Protein AF-A0ABD2C573-F1 (afdb_monomer)

Solvent-accessible surface area (backbone atoms only — not comparable to full-atom values): 58870 Å² total; per-residue (Å²): 119,70,68,69,52,51,56,55,47,52,59,49,47,62,73,68,63,79,72,80,90,54,62,45,90,76,73,60,37,35,32,54,20,55,46,62,68,58,100,39,70,68,56,51,50,48,31,44,76,67,51,41,41,32,35,48,36,19,46,76,58,28,58,34,55,50,60,34,33,35,35,28,17,24,36,21,37,32,70,18,39,60,45,10,41,27,31,32,50,63,56,38,31,42,84,54,28,53,32,38,40,45,73,34,64,77,45,19,34,75,82,42,75,92,23,47,50,10,20,53,22,51,25,70,40,102,80,42,33,35,39,34,35,24,52,12,42,28,18,68,79,62,80,62,44,77,65,40,68,29,31,42,36,29,28,30,57,24,38,52,39,78,75,45,81,43,80,38,50,97,65,55,56,101,67,52,38,72,57,32,46,45,69,44,63,35,61,21,61,32,47,32,39,40,32,26,20,37,58,69,39,30,38,35,40,32,35,64,72,83,71,47,66,49,66,46,68,59,63,72,74,64,50,42,74,35,63,91,82,52,55,37,48,67,45,67,37,32,41,91,72,73,54,44,29,38,37,39,36,31,34,59,14,47,46,40,32,36,31,51,41,63,30,58,73,70,75,56,45,78,95,51,66,44,78,56,41,68,48,98,57,43,48,44,75,27,38,38,70,65,29,49,37,42,31,29,26,43,68,96,49,37,49,32,29,39,29,53,67,88,50,74,68,46,80,92,55,49,44,80,42,46,66,45,58,91,82,28,36,66,53,26,37,36,50,25,48,32,24,38,26,42,29,33,35,31,23,29,55,72,35,46,74,72,63,70,37,70,77,16,26,49,35,34,45,32,71,52,61,77,72,75,92,79,87,83,89,84,81,92,88,91,82,54,78,41,57,44,81,48,54,43,30,36,29,38,50,72,54,62,72,70,71,102,44,69,66,62,61,73,49,50,33,53,77,45,56,63,66,46,25,64,39,83,54,98,61,36,35,34,42,15,26,37,25,42,35,76,30,40,53,56,26,39,27,34,40,68,61,88,62,64,72,58,35,67,78,61,36,37,50,50,80,43,73,78,42,22,40,39,44,79,70,44,81,54,76,93,43,54,58,10,24,21,25,54,41,72,51,99,78,55,28,42,34,33,37,26,22,15,35,37,26,60,81,75,74,56,42,75,80,36,76,36,31,42,38,29,27,38,67,88,79,62,42,80,76,48,76,48,69,67,60,70,90,60,55,55,100,54,49,34,46,50,31,72,48,77,47,56,80,85,37,90,56,86,52,38,26,39,36,46,31,22,17,19,70,35,50,24,39,39,38,36,38,43,68,82,70,46,72,41,44,52,67,58,49,68,23,39,26,25,57,93,34,22,66,47,45,36,53,98,46,74,49,74,55,74,35,8,17,45,18,52,28,58,29,67,82,79,37,30,39,35,36,22,11,37,4,27,35,47,36,31,34,32,45,41,72,66,60,72,71,53,67,72,58,89,73,59,77,68,77,63,44,76,70,28,42,42,65,39,38,30,45,25,31,20,36,41,74,91,73,45,28,37,28,35,21,37,30,27,67,7,27,31,34,35,28,28,89,58,20,30,48,31,32,40,60,46,75,38,77,83,65,26,39,29,36,40,26,46,39,61,30,70,97,63,82,55,33,42,36,35,35,17,30,45,54,66,35,44,74,72,72,61,59,47,78,91,40,77,36,36,36,38,31,35,53,44,68,60,86,78,85,90,88,82,45,70,86,61,59,87,70,80,94,80,76,21,15,25,45,58,52,30,36,77,66,91,64,86,91,60,46,62,41,42,41,56,29,63,55,87,90,62,78,46,21,25,14,21,58,46,96,52,57,48,99,88,64,50,69,37,74,47,44,30,91,30,67,76,35,29,35,79,89,46,77,86,53,41,52,14,29,10,13,44,35,74,50,100,80,48,37,35,39,35,28,24,32,13,29,51,40,86,44,71,79,35,69,38,27,40,43,26,30,31,68,86,78,71,40,78,76,47,77,49,70,59,61,72,95,64,58,54,83,65,37,38,46,24,30,48,44,73,48,73,78,35,78,81,69,78,48,40,51,28,37,38,44,31,19,18,19,58,53,27,24,43,36,37,35,35,63,67,77,73,46,70,46,41,35,43,50,60,77,18,39,26,30,28,50,14,15,52,42,52,38,98,82,44,66,51,76,47,75,28,5,16,12,42,60,33,58,46,42,79,43,99,86,74,45,35,40,38,36,35,26,7,16,7,28,39,35,45,25,36,30,53,44,70,62,75,68,40,58,88,60,33,76,88,34,37,53,57,70,60,82,58,50,36,61,39,39,21,24,44,81,39,18,31,38,18,46,38,45,43,82,81,25,37,34,36,34,27,22,27,60,76,12,23,38,30,32,31,20,47,78,84,36,87,48,57,28,51,86,52,40,36,79,63,47,76,36,79,81,70,30,41,30,29,48,35,49,46,75,47,70,44,101,83,74,46,53,30,41,37,37,34,20,30,51,56,52,32,59,50,64,67,69,65,58,92,92,51,91,52,68,52,77,48,75,50,49,46,81,64,60,28,59,93,44,81,43,39,92,72,88,79,76,96,67,89,88,77,81,86,133

Nearest PDB structures (foldseek):
  5yyl-assembly1_A-2  TM=8.668E-01  e=7.899E-28  Apis mellifera
  7asd-assembly1_AA  TM=8.185E-01  e=1.018E-27  Apis mellifera
  5yyl-assembly1_B-2  TM=8.338E-01  e=4.680E-24  Apis mellifera
  3q6k-assembly1_A  TM=8.204E-01  e=2.420E-21  Lutzomyia longipalpis
  2qe8-assembly1_A  TM=7.799E-01  e=2.779E-14  Trichormus variabilis ATCC 29413

Organism: Vespula maculifrons (NCBI:txid7453)

Foldseek 3Di:
DCVVVVVVVVVVVVVVPPPDDDDDPQDKAWAFQAQADDPDPVVVVVLVVVLLAARLQWDFQEFAAAQFWTWTQTFLLDHNPQARTWTWGQQQFDPHTYTARFPHSVLRDDLDQNHAHGWAEWEQDLLQWIWTWRCQWHNNLHPIDRSYATWTWIQNLLASDTPDIQGCNVADDPQWDWHYWYWDAQPLGWIWIWIDGPQQQWIWIAGVPVSDIYTGHDDCLLCAQHDRDFDKDWAWEQEQLRWIKIWIHTQRRFWTKIATCVCVQVVNRVPRIDTLDGDPARKQFAYALNYQWTWIDHVPFQWIWIARNVDRPDPVRTHGFDGDDPLKHFSHFYCNQSLQFTWTWIWNVVCSSVVVRDSGIMIIGHGGHRDDDDDDDDDDDDGGAGWDWFFAEFALFAAAPDDPDVLLVVFADRLLWDWQEWEDDPFKIKTATFQQDTHDQAGIWIDTPDDDTHYRDHTAHAPHSVLRCCNSVRDDQVGANTWQYWYADPQRKIKTWRQCWHNCLNPTRRPYAIKIWIARPVVSDTPDIAGADCVQDFPNFGFRDKDKACLPPPDRQQIWMWTAGKRPFWIKIAGSVVRHIHIDDALQQFAFLSQQWRDFHPFIDGHRIGKAAWEAASPQQKIKIHTQRDQWIKIFHVVQVVPHDDDFLDHGPMDGLAGNSHGWHYWYADNQQGWIKTDDLRQLFIKTYRSFASGMHTLDGDSQARNHWSYWDQDVPVVRKIKTKHFQVRCSSVSNRDSVGGGITIIIMGTDDDDDDDYDDGYDDHGDAAFEAAFWADADDDPKDKGADFQLDPDDQAGIWIFDPDADPVRHTDTAHPPHSVLRDDQDQVHAHGFGYWDCDPLQKTWTWGCCDHNLDNRYATKIFIARNVPSDTPDIAGADPVADGSQWGWHDKDKDQLDVPVSSLQIKIWIQRWRRLWIKIARSNVGHIFIAHASQFFARSRLFWDAFLHQIGGDGTGKHAWEWFAQDPVSWIKIWIGHRSDLWIKIATPVVVPPCVQGVVPNHGPRVRIGTFRRGASGHWYYWYADNQQKIWIAHQHQLFIKIAGCVLPVGDDDVNMDGQDGDSQARNHQHDWDWDADPVRFIKIKTKHFPVSCVSNVNDDPVDDGIDIDMDTPCVSCPPHSNDPDDDDDDDDDDDD

pLDDT: mean 85.47, std 16.1, range [22.78, 98.56]

Radius of gyration: 32.02 Å; Cα contacts (8 Å, |Δi|>4): 3092; chains: 1; bounding box: 88×86×97 Å

Secondary structure (DSSP, 8-state):
-THHHHHHHHHHHHTT---S------PPEEEES--B--SSHHHHHHHHHTTS--GGG----EEEEETTEEEEE---SSS----SEEEEETT--SSSPPEEESS-GGGG-TT-TTS---EEEEEE-TTSEEEEEE-SEE-TTSS-EE-S--EEEEEETTTTEEEEEEE-GGG--TT--EEEEEEEEETTTEEEEEEEETTTTEEEEEETTTTEEEEEEPPGGGGTTPPSS--EEEEEEE-TTS-EEEEEEETTSSEEEEEEHHHHHTT--TT-PEEEEE-SS-EEEEEE-SSSEEEEEETT--EEEEEETTS-SSGGGEEEEEEPPTT-EEEEEEE-TTT-SEEEEEE-HHHHHHT--SSS-EEEEEE---PPS-------------EEEEEEEEESS--B---S-HHHHHH--GGG----EEEE-SSEEEEE---SSTT---SEEEEES---TTB-PPBEESS-GGGGGGGGT---TTS-S-EEEEEE-TTSEEEEEE--EESTTTT-EE-S--EEEEEETTTTEEEEEEE--GGG--TT--EEEEEEE-TT-SSSSS-EEEEEETTTTEEEEEETTTTEEEEE--GGGSPPGGG-EEEETTEEEE----EEEEEEETTTTEEEEEETT-SEEEEEEHHHHTT-SPPTTPPP--EEEEE-SS-EEEEEE-TTT--EEEEETTTTEEEEE-TTTS-EEEEEE-TTT-SEEEEEEEEGGGTTEEEEEEE-HHHHHTT---TTS--EEEEEEEESS---------------------------SSS--EEE---SSS--S-SEEEEEEEE-TTSPEEEEESS-TGGG-TT-TTS--SEEPPPB-TTSEEEEEE--EETTEE-S--EEEEEETTTTEEEEEEEPPGGG--TT--EEEEEEEES-SSSTT-SEEEEEEETTTTEEEEEETTTTEEEEEE-GGGSPPTTTTEEEETTEEEE----EEEEEEPPPPTTS--EEEEEESS-S--EEEEHHHHT-HHHHSS-TT-SGGGEEE-SS--SS----EEE-TT-EEEEEETTTTEEEEEETTT-SS-SGGGEEEEEE-TTT-S---EEEEEE-TTS-EEEEEEEE-HHHHHHT---TTS--EEEEEEEHHHHTTTSTT-S----S-PPPPP-

Mean predicted aligned error: 18.72 Å

InterPro domains:
  IPR011042 Six-bladed beta-propeller, TolB-like [G3DSA:2.120.10.30] (33-363)
  IPR011042 Six-bladed beta-propeller, TolB-like [G3DSA:2.120.10.30] (392-760)
  IPR011042 Six-bladed beta-propeller, TolB-like [G3DSA:2.120.10.30] (763-1128)
  IPR017996 Major royal jelly/yellow-related [PF03022] (119-357)
  IPR017996 Major royal jelly/yellow-related [PF03022] (481-748)
  IPR017996 Major royal jelly/yellow-related [PF03022] (833-1125)
  IPR017996 Major royal jelly/yellow-related [PTHR10009] (777-1129)

Structure (mmCIF, N/CA/C/O backbone):
data_AF-A0ABD2C573-F1
#
_entry.id   AF-A0ABD2C573-F1
#
loop_
_atom_site.group_PDB
_atom_site.id
_atom_site.type_symbol
_atom_site.label_atom_id
_atom_site.label_alt_id
_atom_site.label_comp_id
_atom_site.label_asym_id
_atom_site.label_entity_id
_atom_site.label_seq_id
_atom_site.pdbx_PDB_ins_code
_atom_site.Cartn_x
_atom_site.Cartn_y
_atom_site.Cartn_z
_atom_site.occupancy
_atom_site.B_iso_or_equiv
_atom_site.auth_seq_id
_atom_site.auth_comp_id
_atom_site.auth_asym_id
_atom_site.auth_atom_id
_atom_site.pdbx_PDB_model_num
ATOM 1 N N . MET A 1 1 ? -50.118 20.225 48.948 1.00 48.78 1 MET A N 1
ATOM 2 C CA . MET A 1 1 ? -49.669 18.816 49.072 1.00 48.78 1 MET A CA 1
ATOM 3 C C . MET A 1 1 ? -49.573 18.098 47.727 1.00 48.78 1 MET A C 1
ATOM 5 O O . MET A 1 1 ? -48.533 17.505 47.479 1.00 48.78 1 MET A O 1
ATOM 9 N N . LEU A 1 2 ? -50.578 18.209 46.843 1.00 34.56 2 LEU A N 1
ATOM 10 C CA . LEU A 1 2 ? -50.606 17.543 45.525 1.00 34.56 2 LEU A CA 1
ATOM 11 C C . LEU A 1 2 ? -49.342 17.742 44.658 1.00 34.56 2 LEU A C 1
ATOM 13 O O . LEU A 1 2 ? -48.936 16.828 43.956 1.00 34.56 2 LEU A O 1
ATOM 17 N N . PHE A 1 3 ? -48.661 18.889 44.776 1.00 38.78 3 PHE A N 1
ATOM 18 C CA . PHE A 1 3 ? -47.428 19.200 44.035 1.00 38.78 3 PHE A CA 1
ATOM 19 C C . PHE A 1 3 ? -46.267 18.208 44.276 1.00 38.78 3 PHE A C 1
ATOM 21 O O . PHE A 1 3 ? -45.433 18.018 43.397 1.00 38.78 3 PHE A O 1
ATOM 28 N N . LYS A 1 4 ? -46.226 17.514 45.430 1.00 36.78 4 LYS A N 1
ATOM 29 C CA . LYS A 1 4 ? -45.253 16.424 45.662 1.00 36.78 4 LYS A CA 1
ATOM 30 C C . LYS A 1 4 ? -45.567 15.151 44.860 1.00 36.78 4 LYS A C 1
ATOM 32 O O . LYS A 1 4 ? -44.678 14.330 44.679 1.00 36.78 4 LYS A O 1
ATOM 37 N N . PHE A 1 5 ? -46.797 15.002 44.367 1.00 39.50 5 PHE A N 1
ATOM 38 C CA . PHE A 1 5 ? -47.204 13.911 43.480 1.00 39.50 5 PHE A CA 1
ATOM 39 C C . PHE A 1 5 ? -46.949 14.248 42.006 1.00 39.50 5 PHE A C 1
ATOM 41 O O . PHE A 1 5 ? -46.510 13.380 41.258 1.00 39.50 5 PHE A O 1
ATOM 48 N N . THR A 1 6 ? -47.132 15.506 41.585 1.00 38.41 6 THR A N 1
ATOM 49 C CA . THR A 1 6 ? -46.818 15.913 40.204 1.00 38.41 6 THR A CA 1
ATOM 50 C C . THR A 1 6 ? -45.327 15.797 39.898 1.00 38.41 6 THR A C 1
ATOM 52 O O . THR A 1 6 ? -44.982 15.317 38.829 1.00 38.41 6 THR A O 1
ATOM 55 N N . VAL A 1 7 ? -44.440 16.139 40.843 1.00 43.09 7 VAL A N 1
ATOM 56 C CA . VAL A 1 7 ? -42.986 15.925 40.679 1.00 43.09 7 VAL A CA 1
ATOM 57 C C . VAL A 1 7 ? -42.656 14.437 40.494 1.00 43.09 7 VAL A C 1
ATOM 59 O O . VAL A 1 7 ? -41.867 14.097 39.617 1.00 43.09 7 VAL A O 1
ATOM 62 N N . ALA A 1 8 ? -43.308 13.541 41.244 1.00 38.00 8 ALA A N 1
ATOM 63 C CA . ALA A 1 8 ? -43.152 12.096 41.063 1.00 38.00 8 ALA A CA 1
ATOM 64 C C . ALA A 1 8 ? -43.691 11.601 39.704 1.00 38.00 8 ALA A C 1
ATOM 66 O O . ALA A 1 8 ? -43.136 10.662 39.138 1.00 38.00 8 ALA A O 1
ATOM 67 N N . LEU A 1 9 ? -44.724 12.247 39.149 1.00 37.84 9 LEU A N 1
ATOM 68 C CA . LEU A 1 9 ? -45.272 11.902 37.834 1.00 37.84 9 LEU A CA 1
ATOM 69 C C . LEU A 1 9 ? -44.450 12.483 36.671 1.00 37.84 9 LEU A C 1
ATOM 71 O O . LEU A 1 9 ? -44.298 11.810 35.659 1.00 37.84 9 LEU A O 1
ATOM 75 N N . SER A 1 10 ? -43.844 13.666 36.817 1.00 34.31 10 SER A N 1
ATOM 76 C CA . SER A 1 10 ? -42.851 14.178 35.859 1.00 34.31 10 SER A CA 1
ATOM 77 C C . SER A 1 10 ? -41.626 13.264 35.794 1.00 34.31 10 SER A C 1
ATOM 79 O O . SER A 1 10 ? -41.158 12.947 34.704 1.00 34.31 10 SER A O 1
ATOM 81 N N . ILE A 1 11 ? -41.166 12.768 36.949 1.00 36.50 11 ILE A N 1
ATOM 82 C CA . ILE A 1 11 ? -40.129 11.728 37.036 1.00 36.50 11 ILE A CA 1
ATOM 83 C C . ILE A 1 11 ? -40.582 10.437 36.329 1.00 36.50 11 ILE A C 1
ATOM 85 O O . ILE A 1 11 ? -39.760 9.773 35.713 1.00 36.50 11 ILE A O 1
ATOM 89 N N . PHE A 1 12 ? -41.879 10.112 36.324 1.00 33.69 12 PHE A N 1
ATOM 90 C CA . PHE A 1 12 ? -42.415 8.953 35.597 1.00 33.69 12 PHE A CA 1
ATOM 91 C C . PHE A 1 12 ? -42.596 9.176 34.083 1.00 33.69 12 PHE A C 1
ATOM 93 O O . PHE A 1 12 ? -42.518 8.220 33.319 1.00 33.69 12 PHE A O 1
ATOM 100 N N . ILE A 1 13 ? -42.825 10.416 33.634 1.00 32.72 13 ILE A N 1
ATOM 101 C CA . ILE A 1 13 ? -43.047 10.746 32.214 1.00 32.72 13 ILE A CA 1
ATOM 102 C C . ILE A 1 13 ? -41.724 10.980 31.473 1.00 32.72 13 ILE A C 1
ATOM 104 O O . ILE A 1 13 ? -41.595 10.536 30.336 1.00 32.72 13 ILE A O 1
ATOM 108 N N . VAL A 1 14 ? -40.697 11.537 32.127 1.00 32.22 14 VAL A N 1
ATOM 109 C CA . VAL A 1 14 ? -39.316 11.497 31.598 1.00 32.22 14 VAL A CA 1
ATOM 110 C C . VAL A 1 14 ? -38.842 10.041 31.443 1.00 32.22 14 VAL A C 1
ATOM 112 O O . VAL A 1 14 ? -38.193 9.707 30.458 1.00 32.22 14 VAL A O 1
ATOM 115 N N . PHE A 1 15 ? -39.266 9.144 32.341 1.00 30.42 15 PHE A N 1
ATOM 116 C CA . PHE A 1 15 ? -39.076 7.691 32.215 1.00 30.42 15 PHE A CA 1
ATOM 117 C C . PHE A 1 15 ? -39.981 7.000 31.169 1.00 30.42 15 PHE A C 1
ATOM 119 O O . PHE A 1 15 ? -39.843 5.796 30.961 1.00 30.42 15 PHE A O 1
ATOM 126 N N . ALA A 1 16 ? -40.887 7.725 30.500 1.00 30.92 16 ALA A N 1
ATOM 127 C CA . ALA A 1 16 ? -41.815 7.186 29.498 1.00 30.92 16 ALA A CA 1
ATOM 128 C C . ALA A 1 16 ? -41.620 7.761 28.081 1.00 30.92 16 ALA A C 1
ATOM 130 O O . ALA A 1 16 ? -42.193 7.227 27.135 1.00 30.92 16 ALA A O 1
ATOM 131 N N . THR A 1 17 ? -40.813 8.815 27.913 1.00 31.03 17 THR A N 1
ATOM 132 C CA . THR A 1 17 ? -40.454 9.380 26.598 1.00 31.03 17 THR A CA 1
ATOM 133 C C . THR A 1 17 ? -38.947 9.370 26.344 1.00 31.03 17 THR A C 1
ATOM 135 O O . THR A 1 17 ? -38.424 10.259 25.677 1.00 31.03 17 THR A O 1
ATOM 138 N N . ALA A 1 18 ? -38.253 8.338 26.831 1.00 33.50 18 ALA A N 1
ATOM 139 C CA . ALA A 1 18 ? -36.917 7.960 26.366 1.00 33.50 18 ALA A CA 1
ATOM 140 C C . ALA A 1 18 ? -36.990 7.291 24.972 1.00 33.50 18 ALA A C 1
ATOM 142 O O . ALA A 1 18 ? -36.527 6.167 24.777 1.00 33.50 18 ALA A O 1
ATOM 143 N N . ASN A 1 19 ? -37.625 7.980 24.020 1.00 30.95 19 ASN A N 1
ATOM 144 C CA . ASN A 1 19 ? -37.624 7.612 22.610 1.00 30.95 19 ASN A CA 1
ATOM 145 C C . ASN A 1 19 ? -36.409 8.267 21.936 1.00 30.95 19 ASN A C 1
ATOM 147 O O . ASN A 1 19 ? -36.347 9.490 21.850 1.00 30.95 19 ASN A O 1
ATOM 151 N N . ASP A 1 20 ? -35.523 7.413 21.421 1.00 35.94 20 ASP A N 1
ATOM 152 C CA . ASP A 1 20 ? -34.520 7.669 20.376 1.00 35.94 20 ASP A CA 1
ATOM 153 C C . ASP A 1 20 ? -33.257 8.524 20.699 1.00 35.94 20 ASP A C 1
ATOM 155 O O . ASP A 1 20 ? -33.334 9.680 21.096 1.00 35.94 20 ASP A O 1
ATOM 159 N N . VAL A 1 21 ? -32.084 7.954 20.336 1.00 36.00 21 VAL A N 1
ATOM 160 C CA . VAL A 1 21 ? -30.728 8.567 20.160 1.00 36.00 21 VAL A CA 1
ATOM 161 C C . VAL A 1 21 ? -29.905 8.929 21.423 1.00 36.00 21 VAL A C 1
ATOM 163 O O . VAL A 1 21 ? -30.470 9.399 22.394 1.00 36.00 21 VAL A O 1
ATOM 166 N N . GLU A 1 22 ? -28.560 8.738 21.386 1.00 29.30 22 GLU A N 1
ATOM 167 C CA . GLU A 1 22 ? -27.515 9.555 22.078 1.00 29.30 22 GLU A CA 1
ATOM 168 C C . GLU A 1 22 ? -26.024 9.121 21.812 1.00 29.30 22 GLU A C 1
ATOM 170 O O . GLU A 1 22 ? -25.753 8.207 21.041 1.00 29.30 22 GLU A O 1
ATOM 175 N N . GLN A 1 23 ? -25.059 9.838 22.415 1.00 30.05 23 GLN A N 1
ATOM 176 C CA . GLN A 1 23 ? -23.678 9.515 22.891 1.00 30.05 23 GLN A CA 1
ATOM 177 C C . GLN A 1 23 ? -22.842 8.298 22.390 1.00 30.05 23 GLN A C 1
ATOM 179 O O . GLN A 1 23 ? -22.943 7.205 22.947 1.00 30.05 23 GLN A O 1
ATOM 184 N N . TYR A 1 24 ? -21.816 8.530 21.547 1.00 37.75 24 TYR A N 1
ATOM 185 C CA . TYR A 1 24 ? -20.593 7.684 21.556 1.00 37.75 24 TYR A CA 1
ATOM 186 C C . TYR A 1 24 ? -19.698 8.036 22.755 1.00 37.75 24 TYR A C 1
ATOM 188 O O . TYR A 1 24 ? -19.778 9.154 23.255 1.00 37.75 24 TYR A O 1
ATOM 196 N N . ASP A 1 25 ? -18.791 7.131 23.155 1.00 40.00 25 ASP A N 1
ATOM 197 C CA . ASP A 1 25 ? -17.767 7.339 24.202 1.00 40.00 25 ASP A CA 1
ATOM 198 C C . ASP A 1 25 ? -16.743 8.423 23.783 1.00 40.00 25 ASP A C 1
ATOM 200 O O . ASP A 1 25 ? -15.629 8.144 23.340 1.00 40.00 25 ASP A O 1
ATOM 204 N N . ASN A 1 26 ? -17.181 9.680 23.841 1.00 53.50 26 ASN A N 1
ATOM 205 C CA . ASN A 1 26 ? -16.582 10.883 23.253 1.00 53.50 26 ASN A CA 1
ATOM 206 C C . ASN A 1 26 ? -15.756 11.668 24.291 1.00 53.50 26 ASN A C 1
ATOM 208 O O . ASN A 1 26 ? -15.811 12.895 24.370 1.00 53.50 26 ASN A O 1
ATOM 212 N N . HIS A 1 27 ? -15.016 10.958 25.142 1.00 62.31 27 HIS A N 1
ATOM 213 C CA . HIS A 1 27 ? -14.464 11.562 26.350 1.00 62.31 27 HIS A CA 1
ATOM 214 C C . HIS A 1 27 ? -13.165 12.355 26.131 1.00 62.31 27 HIS A C 1
ATOM 216 O O . HIS A 1 27 ? -12.249 11.971 25.387 1.00 62.31 27 HIS A O 1
ATOM 222 N N . ASN A 1 28 ? -13.110 13.487 26.831 1.00 77.44 28 ASN A N 1
ATOM 223 C CA . ASN A 1 28 ? -11.965 14.376 26.959 1.00 77.44 28 ASN A CA 1
ATOM 224 C C . ASN A 1 28 ? -11.097 13.889 28.126 1.00 77.44 28 ASN A C 1
ATOM 226 O O . ASN A 1 28 ? -11.619 13.664 29.215 1.00 77.44 28 ASN A O 1
ATOM 230 N N . VAL A 1 29 ? -9.786 13.743 27.926 1.00 85.06 29 VAL A N 1
ATOM 231 C CA . VAL A 1 29 ? -8.874 13.325 29.007 1.00 85.06 29 VAL A CA 1
ATOM 232 C C . VAL A 1 29 ? -8.282 14.561 29.663 1.00 85.06 29 VAL A C 1
ATOM 234 O O . VAL A 1 29 ? -7.682 15.378 28.968 1.00 85.06 29 VAL A O 1
ATOM 237 N N . GLN A 1 30 ? -8.456 14.702 30.978 1.00 88.75 30 GLN A N 1
ATOM 238 C CA . GLN A 1 30 ? -8.042 15.885 31.735 1.00 88.75 30 GLN A CA 1
ATOM 239 C C . GLN A 1 30 ? -7.108 15.530 32.892 1.00 88.75 30 GLN A C 1
ATOM 241 O O . GLN A 1 30 ? -7.223 14.469 33.510 1.00 88.75 30 GLN A O 1
ATOM 246 N N . TRP A 1 31 ? -6.165 16.421 33.193 1.00 91.00 31 TRP A N 1
ATOM 247 C CA . TRP A 1 31 ? -5.288 16.299 34.354 1.00 91.00 31 TRP A CA 1
ATOM 248 C C . TRP A 1 31 ? -4.828 17.666 34.863 1.00 91.00 31 TRP A C 1
ATOM 250 O O . TRP A 1 31 ? -4.679 18.633 34.118 1.00 91.00 31 TRP A O 1
ATOM 260 N N . VAL A 1 32 ? -4.575 17.720 36.169 1.00 87.25 32 VAL A N 1
ATOM 261 C CA . VAL A 1 32 ? -4.158 18.926 36.888 1.00 87.25 32 VAL A CA 1
ATOM 262 C C . VAL A 1 32 ? -2.687 18.778 37.269 1.00 87.25 32 VAL A C 1
ATOM 264 O O . VAL A 1 32 ? -2.318 17.904 38.055 1.00 87.25 32 VAL A O 1
ATOM 267 N N . GLY A 1 33 ? -1.824 19.608 36.689 1.00 85.00 33 GLY A N 1
ATOM 268 C CA . GLY A 1 33 ? -0.378 19.567 36.888 1.00 85.00 33 GLY A CA 1
ATOM 269 C C . GLY A 1 33 ? 0.263 18.319 36.287 1.00 85.00 33 GLY A C 1
ATOM 270 O O . GLY A 1 33 ? 0.377 18.202 35.067 1.00 85.00 33 GLY A O 1
ATOM 271 N N . GLY A 1 34 ? 0.717 17.403 37.146 1.00 74.69 34 GLY A N 1
ATOM 272 C CA . GLY A 1 34 ? 1.481 16.222 36.739 1.00 74.69 34 GLY A CA 1
ATOM 273 C C . GLY A 1 34 ? 1.222 15.008 37.615 1.00 74.69 34 GLY A C 1
ATOM 274 O O . GLY A 1 34 ? 2.062 14.638 38.429 1.00 74.69 34 GLY A O 1
ATOM 275 N N . SER A 1 35 ? 0.068 14.377 37.441 1.00 82.88 35 SER A N 1
ATOM 276 C CA . SER A 1 35 ? -0.407 13.174 38.138 1.00 82.88 35 SER A CA 1
ATOM 277 C C . SER A 1 35 ? 0.392 11.917 37.767 1.00 82.88 35 SER A C 1
ATOM 279 O O . SER A 1 35 ? -0.134 10.954 37.227 1.00 82.88 35 SER A O 1
ATOM 281 N N . PHE A 1 36 ? 1.697 11.910 38.030 1.00 88.81 36 PHE A N 1
ATOM 282 C CA . PHE A 1 36 ? 2.542 10.762 37.710 1.00 88.81 36 PHE A CA 1
ATOM 283 C C . PHE A 1 36 ? 2.152 9.517 38.503 1.00 88.81 36 PHE A C 1
ATOM 285 O O . PHE A 1 36 ? 1.845 9.622 39.698 1.00 88.81 36 PHE A O 1
ATOM 292 N N . GLU A 1 37 ? 2.246 8.351 37.858 1.00 89.44 37 GLU A N 1
ATOM 293 C CA . GLU A 1 37 ? 2.121 7.067 38.542 1.00 89.44 37 GLU A CA 1
ATOM 294 C C . GLU A 1 37 ? 3.487 6.535 38.997 1.00 89.44 37 GLU A C 1
ATOM 296 O O . GLU A 1 37 ? 4.438 6.400 38.217 1.00 89.44 37 GLU A O 1
ATOM 301 N N . TRP A 1 38 ? 3.597 6.273 40.299 1.00 85.06 38 TRP A N 1
ATOM 302 C CA . TRP A 1 38 ? 4.878 6.085 40.986 1.00 85.06 38 TRP A CA 1
ATOM 303 C C . TRP A 1 38 ? 5.133 4.610 41.298 1.00 85.06 38 TRP A C 1
ATOM 305 O O . TRP A 1 38 ? 4.211 3.939 41.750 1.00 85.06 38 TRP A O 1
ATOM 315 N N . PRO A 1 39 ? 6.382 4.110 41.191 1.00 84.88 39 PRO A N 1
ATOM 316 C CA . PRO A 1 39 ? 6.691 2.701 41.466 1.00 84.88 39 PRO A CA 1
ATOM 317 C C . PRO A 1 39 ? 6.280 2.223 42.867 1.00 84.88 39 PRO A C 1
ATOM 319 O O . PRO A 1 39 ? 6.010 1.041 43.059 1.00 84.88 39 PRO A O 1
ATOM 322 N N . CYS A 1 40 ? 6.231 3.132 43.848 1.00 83.94 40 CYS A N 1
ATOM 323 C CA . CYS A 1 40 ? 5.545 2.930 45.120 1.00 83.94 40 CYS A CA 1
ATOM 324 C C . CYS A 1 40 ? 5.225 4.272 45.807 1.00 83.94 40 CYS A C 1
ATOM 326 O O . CYS A 1 40 ? 5.739 5.337 45.441 1.00 83.94 40 CYS A O 1
ATOM 328 N N . THR A 1 41 ? 4.412 4.214 46.866 1.00 84.50 41 THR A N 1
ATOM 329 C CA . THR A 1 41 ? 4.077 5.365 47.723 1.00 84.50 41 THR A CA 1
ATOM 330 C C . THR A 1 41 ? 5.310 6.006 48.364 1.00 84.50 41 THR A C 1
ATOM 332 O O . THR A 1 41 ? 5.374 7.230 48.454 1.00 84.50 41 THR A O 1
ATOM 335 N N . THR A 1 42 ? 6.328 5.222 48.737 1.00 85.94 42 THR A N 1
ATOM 336 C CA . THR A 1 42 ? 7.589 5.745 49.288 1.00 85.94 42 THR A CA 1
ATOM 337 C C . THR A 1 42 ? 8.322 6.635 48.282 1.00 85.94 42 THR A C 1
ATOM 339 O O . THR A 1 42 ? 8.774 7.715 48.655 1.00 85.94 42 THR A O 1
ATOM 342 N N . THR A 1 43 ? 8.381 6.258 46.999 1.00 86.75 43 THR A N 1
ATOM 343 C CA . THR A 1 43 ? 8.969 7.102 45.942 1.00 86.75 43 THR A CA 1
ATOM 344 C C . THR A 1 43 ? 8.139 8.368 45.707 1.00 86.75 43 THR A C 1
ATOM 346 O O . THR A 1 43 ? 8.709 9.453 45.603 1.00 86.75 43 THR A O 1
ATOM 349 N N . LYS A 1 44 ? 6.800 8.263 45.715 1.00 85.75 44 LYS A N 1
ATOM 350 C CA . LYS A 1 44 ? 5.872 9.410 45.609 1.00 85.75 44 LYS A CA 1
ATOM 351 C C . LYS A 1 44 ? 6.109 10.433 46.728 1.00 85.75 44 LYS A C 1
ATOM 353 O O . LYS A 1 44 ? 6.214 11.629 46.459 1.00 85.75 44 LYS A O 1
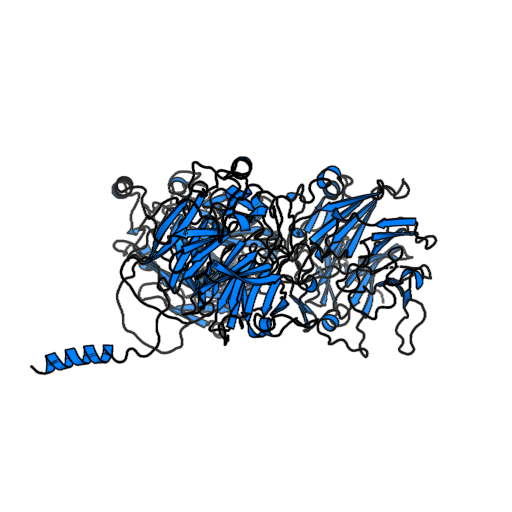ATOM 358 N N . SER A 1 45 ? 6.254 9.965 47.968 1.00 87.44 45 SER A N 1
ATOM 359 C CA . SER A 1 45 ? 6.574 10.806 49.130 1.00 87.44 45 SER A CA 1
ATOM 360 C C . SER A 1 45 ? 7.997 11.363 49.079 1.00 87.44 45 SER A C 1
ATOM 362 O O . SER A 1 45 ? 8.195 12.533 49.387 1.00 87.44 45 SER A O 1
ATOM 364 N N . MET A 1 46 ? 8.983 10.574 48.639 1.00 87.69 46 MET A N 1
ATOM 365 C CA . MET A 1 46 ? 10.372 11.020 48.481 1.00 87.69 46 MET A CA 1
ATOM 366 C C . MET A 1 46 ? 10.475 12.194 47.500 1.00 87.69 46 MET A C 1
ATOM 368 O O . MET A 1 46 ? 11.022 13.233 47.859 1.00 87.69 46 MET A O 1
ATOM 372 N N . PHE A 1 47 ? 9.902 12.067 46.298 1.00 88.19 47 PHE A N 1
ATOM 373 C CA . PHE A 1 47 ? 9.953 13.123 45.281 1.00 88.19 47 PHE A CA 1
ATOM 374 C C . PHE A 1 47 ? 9.175 14.382 45.689 1.00 88.19 47 PHE A C 1
ATOM 376 O O . PHE A 1 47 ? 9.630 15.486 45.388 1.00 88.19 47 PHE A O 1
ATOM 383 N N . LYS A 1 48 ? 8.044 14.248 46.401 1.00 87.44 48 LYS A N 1
ATOM 384 C CA . LYS A 1 48 ? 7.341 15.404 46.986 1.00 87.44 48 LYS A CA 1
ATOM 385 C C . LYS A 1 48 ? 8.195 16.105 48.045 1.00 87.44 48 LYS A C 1
ATOM 387 O O . LYS A 1 48 ? 8.426 17.306 47.945 1.00 87.44 48 LYS A O 1
ATOM 392 N N . ASN A 1 49 ? 8.699 15.358 49.027 1.00 89.19 49 ASN A N 1
ATOM 393 C CA . ASN A 1 49 ? 9.450 15.915 50.154 1.00 89.19 49 ASN A CA 1
ATOM 394 C C . ASN A 1 49 ? 10.802 16.512 49.726 1.00 89.19 49 ASN A C 1
ATOM 396 O O . ASN A 1 49 ? 11.281 17.444 50.363 1.00 89.19 49 ASN A O 1
ATOM 400 N N . SER A 1 50 ? 11.406 16.009 48.644 1.00 86.94 50 SER A N 1
ATOM 401 C CA . SER A 1 50 ? 12.651 16.543 48.079 1.00 86.94 50 SER A CA 1
ATOM 402 C C . SER A 1 50 ? 12.441 17.637 47.019 1.00 86.94 50 SER A C 1
ATOM 404 O O . SER A 1 50 ? 13.390 17.963 46.310 1.00 86.94 50 SER A O 1
ATOM 406 N N . GLY A 1 51 ? 11.211 18.121 46.803 1.00 86.00 51 GLY A N 1
ATOM 407 C CA . GLY A 1 51 ? 10.893 19.114 45.765 1.00 86.00 51 GLY A CA 1
ATOM 408 C C . GLY A 1 51 ? 11.088 18.645 44.311 1.00 86.00 51 GLY A C 1
ATOM 409 O O . GLY A 1 51 ? 10.928 19.441 43.390 1.00 86.00 51 GLY A O 1
ATOM 410 N N . ARG A 1 52 ? 11.396 17.360 44.072 1.00 87.25 52 ARG A N 1
ATOM 411 C CA . ARG A 1 52 ? 11.565 16.783 42.721 1.00 87.25 52 ARG A CA 1
ATOM 412 C C . ARG A 1 52 ? 10.231 16.502 42.021 1.00 87.25 52 ARG A C 1
ATOM 414 O O . ARG A 1 52 ? 10.227 16.208 40.830 1.00 87.25 52 ARG A O 1
ATOM 421 N N . TYR A 1 53 ? 9.110 16.612 42.732 1.00 93.00 53 TYR A N 1
ATOM 422 C CA . TYR A 1 53 ? 7.770 16.659 42.157 1.00 93.00 53 TYR A CA 1
ATOM 423 C C . TYR A 1 53 ? 6.958 17.824 42.744 1.00 93.00 53 TYR A C 1
ATOM 425 O O . TYR A 1 53 ? 6.548 17.793 43.905 1.00 93.00 53 TYR A O 1
ATOM 433 N N . ILE A 1 54 ? 6.702 18.834 41.910 1.00 92.06 54 ILE A N 1
ATOM 434 C CA . ILE A 1 54 ? 5.906 20.030 42.201 1.00 92.06 54 ILE A CA 1
ATOM 435 C C . ILE A 1 54 ? 4.793 20.106 41.149 1.00 92.06 54 ILE A C 1
ATOM 437 O O . ILE A 1 54 ? 5.016 20.533 40.020 1.00 92.06 54 ILE A O 1
ATOM 441 N N . SER A 1 55 ? 3.576 19.695 41.513 1.00 88.44 55 SER A N 1
ATOM 442 C CA . SER A 1 55 ? 2.452 19.553 40.569 1.00 88.44 55 SER A CA 1
ATOM 443 C C . SER A 1 55 ? 2.147 20.830 39.765 1.00 88.44 55 SER A C 1
ATOM 445 O O . SER A 1 55 ? 2.027 20.765 38.545 1.00 88.44 55 SER A O 1
ATOM 447 N N . LYS A 1 56 ? 2.145 22.011 40.405 1.00 91.38 56 LYS A N 1
ATOM 448 C CA . LYS A 1 56 ? 1.956 23.323 39.742 1.00 91.38 56 LYS A CA 1
ATOM 449 C C . LYS A 1 56 ? 3.020 23.705 38.701 1.00 91.38 56 LYS A C 1
ATOM 451 O O . LYS A 1 56 ? 2.818 24.657 37.955 1.00 91.38 56 LYS A O 1
ATOM 456 N N . ASN A 1 57 ? 4.144 22.990 38.659 1.00 92.69 57 ASN A N 1
ATOM 457 C CA . ASN A 1 57 ? 5.244 23.249 37.733 1.00 92.69 57 ASN A CA 1
ATOM 458 C C . ASN A 1 57 ? 5.219 22.327 36.501 1.00 92.69 57 ASN A C 1
ATOM 460 O O . ASN A 1 57 ? 5.916 22.621 35.531 1.00 92.69 57 ASN A O 1
ATOM 464 N N . VAL A 1 58 ? 4.385 21.281 36.493 1.00 94.38 58 VAL A N 1
ATOM 465 C CA . VAL A 1 58 ? 4.200 20.379 35.346 1.00 94.38 58 VAL A CA 1
ATOM 466 C C . VAL A 1 58 ? 3.113 20.926 34.419 1.00 94.38 58 VAL A C 1
ATOM 468 O O . VAL A 1 58 ? 2.018 21.258 34.873 1.00 94.38 58 VAL A O 1
ATOM 471 N N . ILE A 1 59 ? 3.414 20.993 33.121 1.00 93.94 59 ILE A N 1
ATOM 472 C CA . ILE A 1 59 ? 2.452 21.298 32.059 1.00 93.94 59 ILE A CA 1
ATOM 473 C C . ILE A 1 59 ? 2.850 20.572 30.770 1.00 93.94 59 ILE A C 1
ATOM 475 O O . ILE A 1 59 ? 4.035 20.463 30.458 1.00 93.94 59 ILE A O 1
ATOM 479 N N . ALA A 1 60 ? 1.867 20.100 30.013 1.00 94.94 60 ALA A N 1
ATOM 480 C CA . ALA A 1 60 ? 2.028 19.555 28.679 1.00 94.94 60 ALA A CA 1
ATOM 481 C C . ALA A 1 60 ? 1.920 20.663 27.635 1.00 94.94 60 ALA A C 1
ATOM 483 O O . ALA A 1 60 ? 0.951 21.427 27.600 1.00 94.94 60 ALA A O 1
ATOM 484 N N . THR A 1 61 ? 2.911 20.732 26.752 1.00 92.31 61 THR A N 1
ATOM 485 C CA . THR A 1 61 ? 2.894 21.649 25.604 1.00 92.31 61 THR A CA 1
ATOM 486 C C . THR A 1 61 ? 2.641 20.928 24.299 1.00 92.31 61 THR A C 1
ATOM 488 O O . THR A 1 61 ? 2.068 21.524 23.388 1.00 92.31 61 THR A O 1
ATOM 491 N N . ARG A 1 62 ? 3.087 19.675 24.183 1.00 94.44 62 ARG A N 1
ATOM 492 C CA . ARG A 1 62 ? 2.972 18.885 22.960 1.00 94.44 62 ARG A CA 1
ATOM 493 C C . ARG A 1 62 ? 2.503 17.473 23.267 1.00 94.44 62 ARG A C 1
ATOM 495 O O . ARG A 1 62 ? 2.869 16.906 24.293 1.00 94.44 62 ARG A O 1
ATOM 502 N N . ALA A 1 63 ? 1.713 16.927 22.360 1.00 95.25 63 ALA A N 1
ATOM 503 C CA . ALA A 1 63 ? 1.263 15.558 22.321 1.00 95.25 63 ALA A CA 1
ATOM 504 C C . ALA A 1 63 ? 1.509 14.973 20.920 1.00 95.25 63 ALA A C 1
ATOM 506 O O . ALA A 1 63 ? 1.351 15.655 19.906 1.00 95.25 63 ALA A O 1
ATOM 507 N N . ALA A 1 64 ? 1.843 13.690 20.866 1.00 92.19 64 ALA A N 1
ATOM 508 C CA . ALA A 1 64 ? 1.710 12.867 19.672 1.00 92.19 64 ALA A CA 1
ATOM 509 C C . ALA A 1 64 ? 0.831 11.673 20.042 1.00 92.19 64 ALA A C 1
ATOM 511 O O . ALA A 1 64 ? 1.080 11.029 21.062 1.00 92.19 64 ALA A O 1
ATOM 512 N N . ILE A 1 65 ? -0.217 11.405 19.262 1.00 92.38 65 ILE A N 1
ATOM 513 C CA . ILE A 1 65 ? -1.144 10.317 19.572 1.00 92.38 65 ILE A CA 1
ATOM 514 C C . ILE A 1 65 ? -0.796 9.106 18.724 1.00 92.38 65 ILE A C 1
ATOM 516 O O . ILE A 1 65 ? -0.705 9.190 17.500 1.00 92.38 65 ILE A O 1
ATOM 520 N N . PHE A 1 66 ? -0.586 7.987 19.404 1.00 86.62 66 PHE A N 1
ATOM 521 C CA . PHE A 1 66 ? -0.138 6.749 18.799 1.00 86.62 66 PHE A CA 1
ATOM 522 C C . PHE A 1 66 ? -0.921 5.606 19.434 1.00 86.62 66 PHE A C 1
ATOM 524 O O . PHE A 1 66 ? -0.743 5.266 20.606 1.00 86.62 66 PHE A O 1
ATOM 531 N N . MET A 1 67 ? -1.898 5.137 18.662 1.00 84.44 67 MET A N 1
ATOM 532 C CA . MET A 1 67 ? -3.158 4.516 19.061 1.00 84.44 67 MET A CA 1
ATOM 533 C C . MET A 1 67 ? -3.865 5.241 20.204 1.00 84.44 67 MET A C 1
ATOM 535 O O . MET A 1 67 ? -4.908 5.873 20.075 1.00 84.44 67 MET A O 1
ATOM 539 N N . ASP A 1 68 ? -3.329 4.996 21.373 1.00 86.69 68 ASP A N 1
ATOM 540 C CA . ASP A 1 68 ? -4.052 4.811 22.608 1.00 86.69 68 ASP A CA 1
ATOM 541 C C . ASP A 1 68 ? -3.442 5.647 23.703 1.00 86.69 68 ASP A C 1
ATOM 543 O O . ASP A 1 68 ? -4.147 6.154 24.568 1.00 86.69 68 ASP A O 1
ATOM 547 N N . ASP A 1 69 ? -2.142 5.849 23.591 1.00 88.31 69 ASP A N 1
ATOM 548 C CA . ASP A 1 69 ? -1.387 6.769 24.388 1.00 88.31 69 ASP A CA 1
ATOM 549 C C . ASP A 1 69 ? -1.232 8.088 23.631 1.00 88.31 69 ASP A C 1
ATOM 551 O O . ASP A 1 69 ? -0.785 8.135 22.479 1.00 88.31 69 ASP A O 1
ATOM 555 N N . ALA A 1 70 ? -1.567 9.180 24.311 1.00 93.75 70 ALA A N 1
ATOM 556 C CA . ALA A 1 70 ? -1.021 10.480 23.975 1.00 93.75 70 ALA A CA 1
ATOM 557 C C . ALA A 1 70 ? 0.347 10.591 24.656 1.00 93.75 70 ALA A C 1
ATOM 559 O O . ALA A 1 70 ? 0.457 10.685 25.881 1.00 93.75 70 ALA A O 1
ATOM 560 N N . TYR A 1 71 ? 1.404 10.562 23.855 1.00 95.94 71 TYR A N 1
ATOM 561 C CA . TYR A 1 71 ? 2.769 10.791 24.307 1.00 95.94 71 TYR A CA 1
ATOM 562 C C . TYR A 1 71 ? 2.935 12.287 24.526 1.00 95.94 71 TYR A C 1
ATOM 564 O O . TYR A 1 71 ? 2.786 13.049 23.577 1.00 95.94 71 TYR A O 1
ATOM 572 N N . LEU A 1 72 ? 3.193 12.707 25.764 1.00 96.81 72 LEU A N 1
ATOM 573 C CA . LEU A 1 72 ? 3.246 14.106 26.177 1.00 96.81 72 LEU A CA 1
ATOM 574 C C . LEU A 1 72 ? 4.691 14.584 26.334 1.00 96.81 72 LEU A C 1
ATOM 576 O O . LEU A 1 72 ? 5.456 14.018 27.123 1.00 96.81 72 LEU A O 1
ATOM 580 N N . ALA A 1 73 ? 5.025 15.689 25.669 1.00 96.62 73 ALA A N 1
ATOM 581 C CA . ALA A 1 73 ? 6.113 16.549 26.104 1.00 96.62 73 ALA A CA 1
ATOM 582 C C . ALA A 1 73 ? 5.636 17.306 27.343 1.00 96.62 73 ALA A C 1
ATOM 584 O O . ALA A 1 73 ? 4.667 18.070 27.276 1.00 96.62 73 ALA A O 1
ATOM 585 N N . LEU A 1 74 ? 6.335 17.094 28.452 1.00 96.38 74 LEU A N 1
ATOM 586 C CA . LEU A 1 74 ? 6.167 17.795 29.717 1.00 96.38 74 LEU A CA 1
ATOM 587 C C . LEU A 1 74 ? 7.454 18.597 29.955 1.00 96.38 74 LEU A C 1
ATOM 589 O O . LEU A 1 74 ? 8.381 18.092 30.599 1.00 96.38 74 LEU A O 1
ATOM 593 N N . PRO A 1 75 ? 7.598 19.807 29.391 1.00 95.25 75 PRO A N 1
ATOM 594 C CA . PRO A 1 75 ? 8.859 20.516 29.489 1.00 95.25 75 PRO A CA 1
ATOM 595 C C . PRO A 1 75 ? 9.187 20.836 30.947 1.00 95.25 75 PRO A C 1
ATOM 597 O O . PRO A 1 75 ? 8.332 21.316 31.697 1.00 95.25 75 PRO A O 1
ATOM 600 N N . ARG A 1 76 ? 10.447 20.649 31.353 1.00 94.81 76 ARG A N 1
ATOM 601 C CA . ARG A 1 76 ? 10.948 21.111 32.659 1.00 94.81 76 ARG A CA 1
ATOM 602 C C . ARG A 1 76 ? 11.148 22.627 32.628 1.00 94.81 76 ARG A C 1
ATOM 604 O O . ARG A 1 76 ? 12.257 23.120 32.790 1.00 94.81 76 ARG A O 1
ATOM 611 N N . TYR A 1 77 ? 10.087 23.385 32.363 1.00 92.81 77 TYR A N 1
ATOM 612 C CA . TYR A 1 77 ? 10.091 24.851 32.325 1.00 92.81 77 TYR A CA 1
ATOM 613 C C . TYR A 1 77 ? 10.346 25.481 33.701 1.00 92.81 77 TYR A C 1
ATOM 615 O O . TYR A 1 77 ? 10.914 26.569 33.780 1.00 92.81 77 TYR A O 1
ATOM 623 N N . LYS A 1 78 ? 9.966 24.771 34.764 1.00 92.56 78 LYS A N 1
ATOM 624 C CA . LYS A 1 78 ? 10.145 25.100 36.182 1.00 92.56 78 LYS A CA 1
ATOM 625 C C . LYS A 1 78 ? 10.619 23.832 36.924 1.00 92.56 78 LYS A C 1
ATOM 627 O O . LYS A 1 78 ? 10.438 22.738 36.379 1.00 92.56 78 LYS A O 1
ATOM 632 N N . PRO A 1 79 ? 11.230 23.922 38.118 1.00 91.25 79 PRO A N 1
ATOM 633 C CA . PRO A 1 79 ? 11.733 22.757 38.849 1.00 91.25 79 PRO A CA 1
ATOM 634 C C . PRO A 1 79 ? 10.626 21.816 39.327 1.00 91.25 79 PRO A C 1
ATOM 636 O O . PRO A 1 79 ? 9.477 22.217 39.510 1.00 91.25 79 PRO A O 1
ATOM 639 N N . GLY A 1 80 ? 10.981 20.554 39.569 1.00 89.69 80 GLY A N 1
ATOM 640 C CA . GLY A 1 80 ? 10.051 19.556 40.102 1.00 89.69 80 GLY A CA 1
ATOM 641 C C . GLY A 1 80 ? 9.106 18.941 39.064 1.00 89.69 80 GLY A C 1
ATOM 642 O O . GLY A 1 80 ? 8.000 18.532 39.415 1.00 89.69 80 GLY A O 1
ATOM 643 N N . VAL A 1 81 ? 9.523 18.865 37.798 1.00 94.44 81 VAL A N 1
ATOM 644 C CA . VAL A 1 81 ? 8.846 18.097 36.739 1.00 94.44 81 VAL A CA 1
ATOM 645 C C . VAL A 1 81 ? 9.556 16.742 36.619 1.00 94.44 81 VAL A C 1
ATOM 647 O O . VAL A 1 81 ? 10.579 16.668 35.946 1.00 94.44 81 VAL A O 1
ATOM 650 N N . PRO A 1 82 ? 9.101 15.672 37.303 1.00 91.62 82 PRO A N 1
ATOM 651 C CA . PRO A 1 82 ? 9.929 14.488 37.557 1.00 91.62 82 PRO A CA 1
ATOM 652 C C . PRO A 1 82 ? 10.206 13.640 36.309 1.00 91.62 82 PRO A C 1
ATOM 654 O O . PRO A 1 82 ? 11.253 12.999 36.240 1.00 91.62 82 PRO A O 1
ATOM 657 N N . ALA A 1 83 ? 9.308 13.667 35.323 1.00 94.88 83 ALA A N 1
ATOM 658 C CA . ALA A 1 83 ? 9.511 13.105 33.995 1.00 94.88 83 ALA A CA 1
ATOM 659 C C . ALA A 1 83 ? 9.087 14.123 32.934 1.00 94.88 83 ALA A C 1
ATOM 661 O O . ALA A 1 83 ? 8.061 14.784 33.080 1.00 94.88 83 ALA A O 1
ATOM 662 N N . THR A 1 84 ? 9.892 14.240 31.877 1.00 94.25 84 THR A N 1
ATOM 663 C CA . THR A 1 84 ? 9.723 15.227 30.804 1.00 94.25 84 THR A CA 1
ATOM 664 C C . THR A 1 84 ? 9.160 14.635 29.510 1.00 94.25 84 THR A C 1
ATOM 666 O O . THR A 1 84 ? 8.549 15.348 28.721 1.00 94.25 84 THR A O 1
ATOM 669 N N . LEU A 1 85 ? 9.285 13.317 29.322 1.00 96.50 85 LEU A N 1
ATOM 670 C CA . LEU A 1 85 ? 8.460 12.564 28.378 1.00 96.50 85 LEU A CA 1
ATOM 671 C C . LEU A 1 85 ? 7.605 11.566 29.155 1.00 96.50 85 LEU A C 1
ATOM 673 O O . LEU A 1 85 ? 8.111 10.708 29.886 1.00 96.50 85 LEU A O 1
ATOM 677 N N . ALA A 1 86 ? 6.298 11.685 28.979 1.00 95.00 86 ALA A N 1
ATOM 678 C CA . ALA A 1 86 ? 5.322 10.764 29.530 1.00 95.00 86 ALA A CA 1
ATOM 679 C C . ALA A 1 86 ? 4.420 10.218 28.425 1.00 95.00 86 ALA A C 1
ATOM 681 O O . ALA A 1 86 ? 4.397 10.727 27.308 1.00 95.00 86 ALA A O 1
ATOM 682 N N . ARG A 1 87 ? 3.630 9.210 28.767 1.00 94.00 87 ARG A N 1
ATOM 683 C CA . ARG A 1 87 ? 2.401 8.862 28.059 1.00 94.00 87 ARG A CA 1
ATOM 684 C C . ARG A 1 87 ? 1.223 9.017 29.019 1.00 94.00 87 ARG A C 1
ATOM 686 O O . ARG A 1 87 ? 1.346 8.658 30.194 1.00 94.00 87 ARG A O 1
ATOM 693 N N . VAL A 1 88 ? 0.109 9.542 28.524 1.00 91.44 88 VAL A N 1
ATOM 694 C CA . VAL A 1 88 ? -1.198 9.461 29.183 1.00 91.44 88 VAL A CA 1
ATOM 695 C C . VAL A 1 88 ? -2.099 8.575 28.334 1.00 91.44 88 VAL A C 1
ATOM 697 O O . VAL A 1 88 ? -2.141 8.712 27.111 1.00 91.44 88 VAL A O 1
ATOM 700 N N . SER A 1 89 ? -2.810 7.660 28.984 1.00 88.62 89 SER A N 1
ATOM 701 C CA . SER A 1 89 ? -3.793 6.814 28.314 1.00 88.62 89 SER A CA 1
ATOM 702 C C . SER A 1 89 ? -4.980 7.678 27.887 1.00 88.62 89 SER A C 1
ATOM 704 O O . SER A 1 89 ? -5.615 8.325 28.716 1.00 88.62 89 SER A O 1
ATOM 706 N N . LEU A 1 90 ? -5.342 7.647 26.606 1.00 84.75 90 LEU A N 1
ATOM 707 C CA . LEU A 1 90 ? -6.559 8.277 26.088 1.00 84.75 90 LEU A CA 1
ATOM 708 C C . LEU A 1 90 ? -7.843 7.463 26.396 1.00 84.75 90 LEU A C 1
ATOM 710 O O . LEU A 1 90 ? -8.884 7.703 25.785 1.00 84.75 90 LEU A O 1
ATOM 714 N N . ASN A 1 91 ? -7.763 6.501 27.325 1.00 79.38 91 ASN A N 1
ATOM 715 C CA . ASN A 1 91 ? -8.886 5.924 28.082 1.00 79.38 91 ASN A CA 1
ATOM 716 C C . ASN A 1 91 ? -8.711 6.097 29.596 1.00 79.38 91 ASN A C 1
ATOM 718 O O . ASN A 1 91 ? -9.408 5.439 30.368 1.00 79.38 91 ASN A O 1
ATOM 722 N N . ASP A 1 92 ? -7.770 6.927 30.053 1.00 74.62 92 ASP A N 1
ATOM 723 C CA . ASP A 1 92 ? -7.719 7.273 31.466 1.00 74.62 92 ASP A CA 1
ATOM 724 C C . ASP A 1 92 ? -8.935 8.147 31.800 1.00 74.62 92 ASP A C 1
ATOM 726 O O . ASP A 1 92 ? -8.952 9.363 31.611 1.00 74.62 92 ASP A O 1
ATOM 730 N N . ARG A 1 93 ? -9.990 7.455 32.223 1.00 65.94 93 ARG A N 1
ATOM 731 C CA . ARG A 1 93 ? -11.215 7.997 32.787 1.00 65.94 93 ARG A CA 1
ATOM 732 C C . ARG A 1 93 ? -11.078 7.944 34.315 1.00 65.94 93 ARG A C 1
ATOM 734 O O . ARG A 1 93 ? -11.697 7.127 34.990 1.00 65.94 93 ARG A O 1
ATOM 741 N N . ASN A 1 94 ? -10.170 8.762 34.826 1.00 69.75 94 ASN A N 1
ATOM 742 C CA . ASN A 1 94 ? -10.183 9.245 36.200 1.00 69.75 94 ASN A CA 1
ATOM 743 C C . ASN A 1 94 ? -10.477 10.748 36.145 1.00 69.75 94 ASN A C 1
ATOM 745 O O . ASN A 1 94 ? -10.170 11.406 35.151 1.00 69.75 94 ASN A O 1
ATOM 749 N N . CYS A 1 95 ? -10.945 11.333 37.250 1.00 70.06 95 CYS A N 1
ATOM 750 C CA . CYS A 1 95 ? -11.093 12.792 37.390 1.00 70.06 95 CYS A CA 1
ATOM 751 C C . CYS A 1 95 ? -9.769 13.566 37.176 1.00 70.06 95 CYS A C 1
ATOM 753 O O . CYS A 1 95 ? -9.767 14.779 36.995 1.00 70.06 95 CYS A O 1
ATOM 755 N N . GLN A 1 96 ? -8.634 12.866 37.254 1.00 78.12 96 GLN A N 1
ATOM 756 C CA . GLN A 1 96 ? -7.294 13.369 36.980 1.00 78.12 96 GLN A CA 1
ATOM 757 C C . GLN A 1 96 ? -6.461 12.220 36.390 1.00 78.12 96 GLN A C 1
ATOM 759 O O . GLN A 1 96 ? -6.056 11.314 37.119 1.00 78.12 96 GLN A O 1
ATOM 764 N N . ALA A 1 97 ? -6.209 12.249 35.081 1.00 88.38 97 ALA A N 1
ATOM 765 C CA . ALA A 1 97 ? -5.525 11.170 34.366 1.00 88.38 97 ALA A CA 1
ATOM 766 C C . ALA A 1 97 ? -4.062 10.976 34.805 1.00 88.38 97 ALA A C 1
ATOM 768 O O . ALA A 1 97 ? -3.353 11.944 35.100 1.00 88.38 97 ALA A O 1
ATOM 769 N N . ASN A 1 98 ? -3.584 9.731 34.829 1.00 86.94 98 ASN A N 1
ATOM 770 C CA . ASN A 1 98 ? -2.260 9.372 35.327 1.00 86.94 98 ASN A CA 1
ATOM 771 C C . ASN A 1 98 ? -1.187 9.391 34.229 1.00 86.94 98 ASN A C 1
ATOM 773 O O . ASN A 1 98 ? -1.352 8.854 33.132 1.00 86.94 98 ASN A O 1
ATOM 777 N N . LEU A 1 99 ? -0.042 9.992 34.554 1.00 92.00 99 LEU A N 1
ATOM 778 C CA . LEU A 1 99 ? 1.078 10.183 33.637 1.00 92.00 99 LEU A CA 1
ATOM 779 C C . LEU A 1 99 ? 2.152 9.114 33.877 1.00 92.00 99 LEU A C 1
ATOM 781 O O . LEU A 1 99 ? 2.721 9.007 34.966 1.00 92.00 99 LEU A O 1
ATOM 785 N N . TYR A 1 100 ? 2.477 8.336 32.848 1.00 92.62 100 TYR A N 1
ATOM 786 C CA . TYR A 1 100 ? 3.492 7.286 32.926 1.00 92.62 100 TYR A CA 1
ATOM 787 C C . TYR A 1 100 ? 4.795 7.762 32.285 1.00 92.62 100 TYR A C 1
ATOM 789 O O . TYR A 1 100 ? 4.828 8.045 31.090 1.00 92.62 100 TYR A O 1
ATOM 797 N N . ALA A 1 101 ? 5.877 7.816 33.065 1.00 92.19 101 ALA A N 1
ATOM 798 C CA . ALA A 1 101 ? 7.229 8.101 32.582 1.00 92.19 101 ALA A CA 1
ATOM 799 C C . ALA A 1 101 ? 7.615 7.163 31.421 1.00 92.19 101 ALA A C 1
ATOM 801 O O . ALA A 1 101 ? 7.743 5.955 31.630 1.00 92.19 101 ALA A O 1
ATOM 802 N N . PHE A 1 102 ? 7.811 7.702 30.212 1.00 93.44 102 PHE A N 1
ATOM 803 C CA . PHE A 1 102 ? 8.038 6.908 28.998 1.00 93.44 102 PHE A CA 1
ATOM 804 C C . PHE A 1 102 ? 9.490 7.039 28.486 1.00 93.44 102 PHE A C 1
ATOM 806 O O . PHE A 1 102 ? 10.042 8.141 28.508 1.00 93.44 102 PHE A O 1
ATOM 813 N N . PRO A 1 103 ? 10.139 5.949 28.026 1.00 89.19 103 PRO A N 1
ATOM 814 C CA . PRO A 1 103 ? 9.686 4.555 28.106 1.00 89.19 103 PRO A CA 1
ATOM 815 C C . PRO A 1 103 ? 9.673 3.995 29.534 1.00 89.19 103 PRO A C 1
ATOM 817 O O . PRO A 1 103 ? 8.910 3.077 29.818 1.00 89.19 103 PRO A O 1
ATOM 820 N N . CYS A 1 104 ? 10.482 4.552 30.438 1.00 88.94 104 CYS A N 1
ATOM 821 C CA . CYS A 1 104 ? 10.494 4.192 31.854 1.00 88.94 104 CYS A CA 1
ATOM 822 C C . CYS A 1 104 ? 11.169 5.276 32.713 1.00 88.94 104 CYS A C 1
ATOM 824 O O . CYS A 1 104 ? 11.876 6.151 32.209 1.00 88.94 104 CYS A O 1
ATOM 826 N N . TRP A 1 105 ? 10.996 5.178 34.035 1.00 88.75 105 TRP A N 1
ATOM 827 C CA . TRP A 1 105 ? 11.511 6.138 35.020 1.00 88.75 105 TRP A CA 1
ATOM 828 C C . TRP A 1 105 ? 13.030 6.392 34.965 1.00 88.75 105 TRP A C 1
ATOM 830 O O . TRP A 1 105 ? 13.450 7.526 35.174 1.00 88.75 105 TRP A O 1
ATOM 840 N N . SER A 1 106 ? 13.868 5.403 34.630 1.00 86.62 106 SER A N 1
ATOM 841 C CA . SER A 1 106 ? 15.329 5.603 34.529 1.00 86.62 106 SER A CA 1
ATOM 842 C C . SER A 1 106 ? 15.739 6.475 33.333 1.00 86.62 106 SER A C 1
ATOM 844 O O . SER A 1 106 ? 16.714 7.224 33.403 1.00 86.62 106 SER A O 1
ATOM 846 N N . VAL A 1 107 ? 14.961 6.452 32.245 1.00 88.56 107 VAL A N 1
ATOM 847 C CA . VAL A 1 107 ? 15.160 7.343 31.087 1.00 88.56 107 VAL A CA 1
ATOM 848 C C . VAL A 1 107 ? 14.671 8.770 31.388 1.00 88.56 107 VAL A C 1
ATOM 850 O O . VAL A 1 107 ? 14.972 9.687 30.635 1.00 88.56 107 VAL A O 1
ATOM 853 N N . GLN A 1 108 ? 14.003 8.991 32.523 1.00 92.75 108 GLN A N 1
ATOM 854 C CA . GLN A 1 108 ? 13.516 10.298 32.982 1.00 92.75 108 GLN A CA 1
ATOM 855 C C . GLN A 1 108 ? 14.380 10.934 34.085 1.00 92.75 108 GLN A C 1
ATOM 857 O O . GLN A 1 108 ? 14.012 11.968 34.645 1.00 92.75 108 GLN A O 1
ATOM 862 N N . GLU A 1 109 ? 15.537 10.348 34.403 1.00 88.06 109 GLU A N 1
ATOM 863 C CA . GLU A 1 109 ? 16.415 10.846 35.461 1.00 88.06 109 GLU A CA 1
ATOM 864 C C . GLU A 1 109 ? 17.084 12.190 35.114 1.00 88.06 109 GLU A C 1
ATOM 866 O O . GLU A 1 109 ? 17.942 12.293 34.234 1.00 88.06 109 GLU A O 1
ATOM 871 N N . GLU A 1 110 ? 16.697 13.228 35.852 1.00 85.56 110 GLU A N 1
ATOM 872 C CA . GLU A 1 110 ? 17.309 14.559 35.808 1.00 85.56 110 GLU A CA 1
ATOM 873 C C . GLU A 1 110 ? 18.784 14.505 36.244 1.00 85.56 110 GLU A C 1
ATOM 875 O O . GLU A 1 110 ? 19.112 13.867 37.244 1.00 85.56 110 GLU A O 1
ATOM 880 N N . GLY A 1 111 ? 19.674 15.158 35.494 1.00 80.56 111 GLY A N 1
ATOM 881 C CA . GLY A 1 111 ? 21.126 15.138 35.723 1.00 80.56 111 GLY A CA 1
ATOM 882 C C . GLY A 1 111 ? 21.885 14.055 34.942 1.00 80.56 111 GLY A C 1
ATOM 883 O O . GLY A 1 111 ? 23.078 14.208 34.686 1.00 80.56 111 GLY A O 1
ATOM 884 N N . SER A 1 112 ? 21.217 12.983 34.502 1.00 84.50 112 SER A N 1
ATOM 885 C CA . SER A 1 112 ? 21.849 11.909 33.720 1.00 84.50 112 SER A CA 1
ATOM 886 C C . SER A 1 112 ? 21.970 12.281 32.236 1.00 84.50 112 SER A C 1
ATOM 888 O O . SER A 1 112 ? 20.976 12.360 31.516 1.00 84.50 112 SER A O 1
ATOM 890 N N . LEU A 1 113 ? 23.202 12.419 31.729 1.00 77.88 113 LEU A N 1
ATOM 891 C CA . LEU A 1 113 ? 23.478 12.731 30.312 1.00 77.88 113 LEU A CA 1
ATOM 892 C C . LEU A 1 113 ? 22.807 11.760 29.316 1.00 77.88 113 LEU A C 1
ATOM 894 O O . LEU A 1 113 ? 22.485 12.151 28.194 1.00 77.88 113 LEU A O 1
ATOM 898 N N . LYS A 1 114 ? 22.588 10.501 29.724 1.00 79.31 114 LYS A N 1
ATOM 899 C CA . LYS A 1 114 ? 21.956 9.451 28.903 1.00 79.31 114 LYS A CA 1
ATOM 900 C C . LYS A 1 114 ? 20.423 9.458 28.970 1.00 79.31 114 LYS A C 1
ATOM 902 O O . LYS A 1 114 ? 19.786 8.800 28.152 1.00 79.31 114 LYS A O 1
ATOM 907 N N . SER A 1 115 ? 19.845 10.193 29.916 1.00 90.00 115 SER A N 1
ATOM 908 C CA . SER A 1 115 ? 18.401 10.304 30.149 1.00 90.00 115 SER A CA 1
ATOM 909 C C . SER A 1 115 ? 17.834 11.591 29.521 1.00 90.00 115 SER A C 1
ATOM 911 O O . SER A 1 115 ? 18.582 12.490 29.116 1.00 90.00 115 SER A O 1
ATOM 913 N N . LEU A 1 116 ? 16.508 11.678 29.404 1.00 94.75 116 LEU A N 1
ATOM 914 C CA . LEU A 1 116 ? 15.784 12.817 28.833 1.00 94.75 116 LEU A CA 1
ATOM 915 C C . LEU A 1 116 ? 15.691 13.972 29.842 1.00 94.75 116 LEU A C 1
ATOM 917 O O . LEU A 1 116 ? 15.121 13.827 30.929 1.00 94.75 116 LEU A O 1
ATOM 921 N N . GLN A 1 117 ? 16.249 15.127 29.471 1.00 94.81 117 GLN A N 1
ATOM 922 C CA . GLN A 1 117 ? 16.411 16.267 30.376 1.00 94.81 117 GLN A CA 1
ATOM 923 C C . GLN A 1 117 ? 15.292 17.299 30.232 1.00 94.81 117 GLN A C 1
ATOM 925 O O . GLN A 1 117 ? 14.605 17.559 31.213 1.00 94.81 117 GLN A O 1
ATOM 930 N N . ASN A 1 118 ? 15.043 17.843 29.040 1.00 95.44 118 ASN A N 1
ATOM 931 C CA . ASN A 1 118 ? 13.891 18.712 28.790 1.00 95.44 118 ASN A CA 1
ATOM 932 C C . ASN A 1 118 ? 13.340 18.514 27.374 1.00 95.44 118 ASN A C 1
ATOM 934 O O . ASN A 1 118 ? 13.827 19.123 26.414 1.00 95.44 118 ASN A O 1
ATOM 938 N N . VAL A 1 119 ? 12.311 17.677 27.272 1.00 97.38 119 VAL A N 1
ATOM 939 C CA . VAL A 1 119 ? 11.583 17.397 26.035 1.00 97.38 119 VAL A CA 1
ATOM 940 C C . VAL A 1 119 ? 10.563 18.500 25.782 1.00 97.38 119 VAL A C 1
ATOM 942 O O . VAL A 1 119 ? 9.700 18.752 26.620 1.00 97.38 119 VAL A O 1
ATOM 945 N N . VAL A 1 120 ? 10.667 19.156 24.622 1.00 95.06 120 VAL A N 1
ATOM 946 C CA . VAL A 1 120 ? 9.828 20.321 24.274 1.00 95.06 120 VAL A CA 1
ATOM 947 C C . VAL A 1 120 ? 8.851 20.067 23.131 1.00 95.06 120 VAL A C 1
ATOM 949 O O . VAL A 1 120 ? 7.806 20.717 23.090 1.00 95.06 120 VAL A O 1
ATOM 952 N N . ASP A 1 121 ? 9.168 19.128 22.235 1.00 96.00 121 ASP A N 1
ATOM 953 C CA . ASP A 1 121 ? 8.325 18.776 21.091 1.00 96.00 121 ASP A CA 1
ATOM 954 C C . ASP A 1 121 ? 8.479 17.312 20.661 1.00 96.00 121 ASP A C 1
ATOM 956 O O . ASP A 1 121 ? 9.477 16.652 20.978 1.00 96.00 121 ASP A O 1
ATOM 960 N N . LEU A 1 122 ? 7.452 16.821 19.966 1.00 95.88 122 LEU A N 1
ATOM 961 C CA . LEU A 1 122 ? 7.241 15.430 19.591 1.00 95.88 122 LEU A CA 1
ATOM 962 C C . LEU A 1 122 ? 6.677 15.332 18.175 1.00 95.88 122 LEU A C 1
ATOM 964 O O . LEU A 1 122 ? 5.634 15.911 17.880 1.00 95.88 122 LEU A O 1
ATOM 968 N N . PHE A 1 123 ? 7.297 14.499 17.341 1.00 93.88 123 PHE A N 1
ATOM 969 C CA . PHE A 1 123 ? 6.750 14.150 16.034 1.00 93.88 123 PHE A CA 1
ATOM 970 C C . PHE A 1 123 ? 6.686 12.636 15.849 1.00 93.88 123 PHE A C 1
ATOM 972 O O . PHE A 1 123 ? 7.710 11.961 15.896 1.00 93.88 123 PHE A O 1
ATOM 979 N N . LEU A 1 124 ? 5.485 12.111 15.615 1.00 91.69 124 LEU A N 1
ATOM 980 C CA . LEU A 1 124 ? 5.271 10.735 15.173 1.00 91.69 124 LEU A CA 1
ATOM 981 C C . LEU A 1 124 ? 5.350 10.680 13.644 1.00 91.69 124 LEU A C 1
ATOM 983 O O . LEU A 1 124 ? 4.650 11.437 12.970 1.00 91.69 124 LEU A O 1
ATOM 987 N N . ASP A 1 125 ? 6.166 9.779 13.100 1.00 84.00 125 ASP A N 1
ATOM 988 C CA . ASP A 1 125 ? 6.288 9.574 11.655 1.00 84.00 125 ASP A CA 1
ATOM 989 C C . ASP A 1 125 ? 5.494 8.355 11.124 1.00 84.00 125 ASP A C 1
ATOM 991 O O . ASP A 1 125 ? 5.026 7.537 11.915 1.00 84.00 125 ASP A O 1
ATOM 995 N N . PRO A 1 126 ? 5.337 8.198 9.790 1.00 75.12 126 PRO A N 1
ATOM 996 C CA . PRO A 1 126 ? 4.634 7.055 9.185 1.00 75.12 126 PRO A CA 1
ATOM 997 C C . PRO A 1 126 ? 5.376 5.707 9.272 1.00 75.12 126 PRO A C 1
ATOM 999 O O . PRO A 1 126 ? 4.985 4.743 8.622 1.00 75.12 126 PRO A O 1
ATOM 1002 N N . GLN A 1 127 ? 6.496 5.633 9.988 1.00 73.62 127 GLN A N 1
ATOM 1003 C CA . GLN A 1 127 ? 7.187 4.383 10.326 1.00 73.62 127 GLN A CA 1
ATOM 1004 C C . GLN A 1 127 ? 7.081 4.091 11.827 1.00 73.62 127 GLN A C 1
ATOM 1006 O O . GLN A 1 127 ? 7.770 3.216 12.361 1.00 73.62 127 GLN A O 1
ATOM 1011 N N . ASP A 1 128 ? 6.163 4.793 12.495 1.00 85.75 128 ASP A N 1
ATOM 1012 C CA . ASP A 1 128 ? 5.771 4.584 13.877 1.00 85.75 128 ASP A CA 1
ATOM 1013 C C . ASP A 1 128 ? 6.936 4.838 14.855 1.00 85.75 128 ASP A C 1
ATOM 1015 O O . ASP A 1 128 ? 7.112 4.184 15.895 1.00 85.75 128 ASP A O 1
ATOM 1019 N N . ILE A 1 129 ? 7.755 5.830 14.484 1.00 91.12 129 ILE A N 1
ATOM 1020 C CA . ILE A 1 129 ? 8.854 6.379 15.268 1.00 91.12 129 ILE A CA 1
ATOM 1021 C C . ILE A 1 129 ? 8.424 7.722 15.862 1.00 91.12 129 ILE A C 1
ATOM 1023 O O . ILE A 1 129 ? 8.081 8.665 15.148 1.00 91.12 129 ILE A O 1
ATOM 1027 N N . LEU A 1 130 ? 8.491 7.820 17.189 1.00 95.50 130 LEU A N 1
ATOM 1028 C CA . LEU A 1 130 ? 8.342 9.064 17.928 1.00 95.50 130 LEU A CA 1
ATOM 1029 C C . LEU A 1 130 ? 9.707 9.754 18.025 1.00 95.50 130 LEU A C 1
ATOM 1031 O O . LEU A 1 130 ? 10.598 9.318 18.760 1.00 95.50 130 LEU A O 1
ATOM 1035 N N . TRP A 1 131 ? 9.857 10.847 17.287 1.00 96.25 131 TRP A N 1
ATOM 1036 C CA . TRP A 1 131 ? 11.019 11.726 17.311 1.00 96.25 131 TRP A CA 1
ATOM 1037 C C . TRP A 1 131 ? 10.857 12.751 18.430 1.00 96.25 131 TRP A C 1
ATOM 1039 O O . TRP A 1 131 ? 10.015 13.646 18.364 1.00 96.25 131 TRP A O 1
ATOM 1049 N N . VAL A 1 132 ? 11.665 12.592 19.476 1.00 97.50 132 VAL A N 1
ATOM 1050 C CA . VAL A 1 132 ? 11.589 13.361 20.721 1.00 97.50 132 VAL A CA 1
ATOM 1051 C C . VAL A 1 132 ? 12.673 14.431 20.748 1.00 97.50 132 VAL A C 1
ATOM 1053 O O . VAL A 1 132 ? 13.856 14.094 20.755 1.00 97.50 132 VAL A O 1
ATOM 1056 N N . LEU A 1 133 ? 12.302 15.711 20.811 1.00 97.50 133 LEU A N 1
ATOM 1057 C CA . LEU A 1 133 ? 13.261 16.816 20.909 1.00 97.50 133 LEU A CA 1
ATOM 1058 C C . LEU A 1 133 ? 13.597 17.137 22.373 1.00 97.50 133 LEU A C 1
ATOM 1060 O O . LEU A 1 133 ? 12.872 17.890 23.024 1.00 97.50 133 LEU A O 1
ATOM 1064 N N . ASP A 1 134 ? 14.720 16.613 22.869 1.00 96.62 134 ASP A N 1
ATOM 1065 C CA . ASP A 1 134 ? 15.310 17.001 24.154 1.00 96.62 134 ASP A CA 1
ATOM 1066 C C . ASP A 1 134 ? 16.296 18.164 23.955 1.00 96.62 134 ASP A C 1
ATOM 1068 O O . ASP A 1 134 ? 17.308 18.054 23.262 1.00 96.62 134 ASP A O 1
ATOM 1072 N N . THR A 1 135 ? 16.014 19.307 24.573 1.00 94.06 135 THR A N 1
ATOM 1073 C CA . THR A 1 135 ? 16.844 20.520 24.463 1.00 94.06 135 THR A CA 1
ATOM 1074 C C . THR A 1 135 ? 18.083 20.501 25.361 1.00 94.06 135 THR A C 1
ATOM 1076 O O . THR A 1 135 ? 18.992 21.324 25.183 1.00 94.06 135 THR A O 1
ATOM 1079 N N . GLY A 1 136 ? 18.117 19.599 26.347 1.00 92.44 136 GLY A N 1
ATOM 1080 C CA . GLY A 1 136 ? 19.172 19.515 27.351 1.00 92.44 136 GLY A CA 1
ATOM 1081 C C . GLY A 1 136 ? 19.199 20.666 28.371 1.00 92.44 136 GLY A C 1
ATOM 1082 O O . GLY A 1 136 ? 20.111 20.695 29.198 1.00 92.44 136 GLY A O 1
ATOM 1083 N N . VAL A 1 137 ? 18.239 21.605 28.334 1.00 91.19 137 VAL A N 1
ATOM 1084 C CA . VAL A 1 137 ? 18.165 22.781 29.227 1.00 91.19 137 VAL A CA 1
ATOM 1085 C C . VAL A 1 137 ? 16.883 22.749 30.049 1.00 91.19 137 VAL A C 1
ATOM 1087 O O . VAL A 1 137 ? 15.802 22.817 29.476 1.00 91.19 137 VAL A O 1
ATOM 1090 N N . ILE A 1 138 ? 16.996 22.693 31.374 1.00 93.00 138 ILE A N 1
ATOM 1091 C CA . ILE A 1 138 ? 15.869 22.721 32.318 1.00 93.00 138 ILE A CA 1
ATOM 1092 C C . ILE A 1 138 ? 15.649 24.137 32.882 1.00 93.00 138 ILE A C 1
ATOM 1094 O O . ILE A 1 138 ? 16.477 25.031 32.704 1.00 93.00 138 ILE A O 1
ATOM 1098 N N . HIS A 1 139 ? 14.521 24.334 33.560 1.00 91.31 139 HIS A N 1
ATOM 1099 C CA . HIS A 1 139 ? 14.089 25.546 34.271 1.00 91.31 139 HIS A CA 1
ATOM 1100 C C . HIS A 1 139 ? 14.003 26.803 33.384 1.00 91.31 139 HIS A C 1
ATOM 1102 O O . HIS A 1 139 ? 14.321 27.913 33.798 1.00 91.31 139 HIS A O 1
ATOM 1108 N N . THR A 1 140 ? 13.575 26.643 32.127 1.00 86.81 140 THR A N 1
ATOM 1109 C CA . THR A 1 140 ? 13.659 27.694 31.094 1.00 86.81 140 THR A CA 1
ATOM 1110 C C . THR A 1 140 ? 12.717 28.897 31.262 1.00 86.81 140 THR A C 1
ATOM 1112 O O . THR A 1 140 ? 12.809 29.825 30.458 1.00 86.81 140 THR A O 1
ATOM 1115 N N . LEU A 1 141 ? 11.815 28.893 32.250 1.00 85.00 141 LEU A N 1
ATOM 1116 C CA . LEU A 1 141 ? 11.016 30.061 32.664 1.00 85.00 141 LEU A CA 1
ATOM 1117 C C . LEU A 1 141 ? 11.513 30.706 33.969 1.00 85.00 141 LEU A C 1
ATOM 1119 O O . LEU A 1 141 ? 11.023 31.768 34.344 1.00 85.00 141 LEU A O 1
ATOM 1123 N N . GLU A 1 142 ? 12.472 30.074 34.643 1.00 84.38 142 GLU A N 1
ATOM 1124 C CA . GLU A 1 142 ? 13.127 30.558 35.859 1.00 84.38 142 GLU A CA 1
ATOM 1125 C C . GLU A 1 142 ? 14.631 30.731 35.545 1.00 84.38 142 GLU A C 1
ATOM 1127 O O . GLU A 1 142 ? 14.982 31.318 34.516 1.00 84.38 142 GLU A O 1
ATOM 1132 N N . GLU A 1 143 ? 15.540 30.236 36.388 1.00 85.25 143 GLU A N 1
ATOM 1133 C CA . GLU A 1 143 ? 16.975 30.223 36.084 1.00 85.25 143 GLU A CA 1
ATOM 1134 C C . GLU A 1 143 ? 17.341 29.002 35.222 1.00 85.25 143 GLU A C 1
ATOM 1136 O O . GLU A 1 143 ? 17.454 27.881 35.715 1.00 85.25 143 GLU A O 1
ATOM 1141 N N . SER A 1 144 ? 17.511 29.209 33.912 1.00 86.50 144 SER A N 1
ATOM 1142 C CA . SER A 1 144 ? 17.694 28.115 32.951 1.00 86.50 144 SER A CA 1
ATOM 1143 C C . SER A 1 144 ? 19.063 27.425 33.064 1.00 86.50 144 SER A C 1
ATOM 1145 O O . SER A 1 144 ? 20.089 28.045 32.766 1.00 86.50 144 SER A O 1
ATOM 1147 N N . VAL A 1 145 ? 19.085 26.127 33.378 1.00 88.56 145 VAL A N 1
ATOM 1148 C CA . VAL A 1 145 ? 20.314 25.330 33.561 1.00 88.56 145 VAL A CA 1
ATOM 1149 C C . VAL A 1 145 ? 20.491 24.330 32.417 1.00 88.56 145 VAL A C 1
ATOM 1151 O O . VAL A 1 145 ? 19.605 23.519 32.150 1.00 88.56 145 VAL A O 1
ATOM 1154 N N . ARG A 1 146 ? 21.652 24.334 31.746 1.00 89.12 146 ARG A N 1
ATOM 1155 C CA . ARG A 1 146 ? 22.008 23.295 30.761 1.00 89.12 146 ARG A CA 1
ATOM 1156 C C . ARG A 1 146 ? 22.603 22.077 31.470 1.00 89.12 146 ARG A C 1
ATOM 1158 O O . ARG A 1 146 ? 23.666 22.177 32.069 1.00 89.12 146 ARG A O 1
ATOM 1165 N N . ILE A 1 147 ? 21.933 20.934 31.341 1.00 89.94 147 ILE A N 1
ATOM 1166 C CA . ILE A 1 147 ? 22.341 19.641 31.911 1.00 89.94 147 ILE A CA 1
ATOM 1167 C C . ILE A 1 147 ? 23.034 18.757 30.869 1.00 89.94 147 ILE A C 1
ATOM 1169 O O . ILE A 1 147 ? 23.952 18.015 31.198 1.00 89.94 147 ILE A O 1
ATOM 1173 N N . SER A 1 148 ? 22.612 18.828 29.603 1.00 88.38 148 SER A N 1
ATOM 1174 C CA . SER A 1 148 ? 23.223 18.059 28.509 1.00 88.38 148 SER A CA 1
ATOM 1175 C C . SER A 1 148 ? 23.203 18.831 27.179 1.00 88.38 148 SER A C 1
ATOM 1177 O O . SER A 1 148 ? 22.535 19.872 27.068 1.00 88.38 148 SER A O 1
ATOM 1179 N N . PRO A 1 149 ? 23.946 18.362 26.161 1.00 89.69 149 PRO A N 1
ATOM 1180 C CA . PRO A 1 149 ? 23.745 18.794 24.785 1.00 89.69 149 PRO A CA 1
ATOM 1181 C C . PRO A 1 149 ? 22.316 18.505 24.296 1.00 89.69 149 PRO A C 1
ATOM 1183 O O . PRO A 1 149 ? 21.704 17.529 24.742 1.00 89.69 149 PRO A O 1
ATOM 1186 N N . PRO A 1 150 ? 21.774 19.314 23.371 1.00 94.00 150 PRO A N 1
ATOM 1187 C CA . PRO A 1 150 ? 20.492 19.016 22.748 1.00 94.00 150 PRO A CA 1
ATOM 1188 C C . PRO A 1 150 ? 20.582 17.736 21.904 1.00 94.00 150 PRO A C 1
ATOM 1190 O O . PRO A 1 150 ? 21.597 17.475 21.252 1.00 94.00 150 PRO A O 1
ATOM 1193 N N . LYS A 1 151 ? 19.510 16.942 21.894 1.00 94.50 151 LYS A N 1
ATOM 1194 C CA . LYS A 1 151 ? 19.434 15.665 21.180 1.00 94.50 151 LYS A CA 1
ATOM 1195 C C . LYS A 1 151 ? 18.020 15.372 20.674 1.00 94.50 151 LYS A C 1
ATOM 1197 O O . LYS A 1 151 ? 17.045 15.625 21.377 1.00 94.50 151 LYS A O 1
ATOM 1202 N N . VAL A 1 152 ? 17.907 14.802 19.473 1.00 96.88 152 VAL A N 1
ATOM 1203 C CA . VAL A 1 152 ? 16.660 14.155 19.029 1.00 96.88 152 VAL A CA 1
ATOM 1204 C C . VAL A 1 152 ? 16.760 12.673 19.346 1.00 96.88 152 VAL A C 1
ATOM 1206 O O . VAL A 1 152 ? 17.753 12.025 19.012 1.00 96.88 152 VAL A O 1
ATOM 1209 N N . VAL A 1 153 ? 15.747 12.131 20.006 1.00 95.06 153 VAL A N 1
ATOM 1210 C CA . VAL A 1 153 ? 15.728 10.743 20.460 1.00 95.06 153 VAL A CA 1
ATOM 1211 C C . VAL A 1 153 ? 14.557 10.031 19.796 1.00 95.06 153 VAL A C 1
ATOM 1213 O O . VAL A 1 153 ? 13.400 10.351 20.042 1.00 95.06 153 VAL A O 1
ATOM 1216 N N . ALA A 1 154 ? 14.865 9.089 18.914 1.00 94.75 154 ALA A N 1
ATOM 1217 C CA . ALA A 1 154 ? 13.888 8.257 18.236 1.00 94.75 154 ALA A CA 1
ATOM 1218 C C . ALA A 1 154 ? 13.511 7.087 19.144 1.00 94.75 154 ALA A C 1
ATOM 1220 O O . ALA A 1 154 ? 14.297 6.145 19.300 1.00 94.75 154 ALA A O 1
ATOM 1221 N N . PHE A 1 155 ? 12.314 7.129 19.721 1.00 91.81 155 PHE A N 1
ATOM 1222 C CA . PHE A 1 155 ? 11.709 5.947 20.322 1.00 91.81 155 PHE A CA 1
ATOM 1223 C C . PHE A 1 155 ? 10.765 5.331 19.312 1.00 91.81 155 PHE A C 1
ATOM 1225 O O . PHE A 1 155 ? 9.834 5.975 18.837 1.00 91.81 155 PHE A O 1
ATOM 1232 N N . ASN A 1 156 ? 10.974 4.060 19.007 1.00 88.19 156 ASN A N 1
ATOM 1233 C CA . ASN A 1 156 ? 9.934 3.306 18.350 1.00 88.19 156 ASN A CA 1
ATOM 1234 C C . ASN A 1 156 ? 8.817 3.073 19.373 1.00 88.19 156 ASN A C 1
ATOM 1236 O O . ASN A 1 156 ? 9.018 2.453 20.422 1.00 88.19 156 ASN A O 1
ATOM 1240 N N . VAL A 1 157 ? 7.635 3.604 19.087 1.00 82.69 157 VAL A N 1
ATOM 1241 C CA . VAL A 1 157 ? 6.533 3.569 20.050 1.00 82.69 157 VAL A CA 1
ATOM 1242 C C . VAL A 1 157 ? 5.818 2.212 20.072 1.00 82.69 157 VAL A C 1
ATOM 1244 O O . VAL A 1 157 ? 5.137 1.921 21.048 1.00 82.69 157 VAL A O 1
ATOM 1247 N N . LYS A 1 158 ? 6.130 1.298 19.128 1.00 79.75 158 LYS A N 1
ATOM 1248 C CA . LYS A 1 158 ? 5.758 -0.138 19.185 1.00 79.75 158 LYS A CA 1
ATOM 1249 C C . LYS A 1 158 ? 6.367 -0.933 20.347 1.00 79.75 158 LYS A C 1
ATOM 1251 O O . LYS A 1 158 ? 6.113 -2.126 20.510 1.00 79.75 158 LYS A O 1
ATOM 1256 N N . THR A 1 159 ? 7.309 -0.323 21.053 1.00 80.19 159 THR A N 1
ATOM 1257 C CA . THR A 1 159 ? 8.273 -1.056 21.879 1.00 80.19 159 THR A CA 1
ATOM 1258 C C . THR A 1 159 ? 8.747 -0.304 23.109 1.00 80.19 159 THR A C 1
ATOM 1260 O O . THR A 1 159 ? 9.279 -0.913 24.034 1.00 80.19 159 THR A O 1
ATOM 1263 N N . GLY A 1 160 ? 8.658 1.029 23.099 1.00 78.44 160 GLY A N 1
ATOM 1264 C CA . GLY A 1 160 ? 9.435 1.857 24.018 1.00 78.44 160 GLY A CA 1
ATOM 1265 C C . GLY A 1 160 ? 10.946 1.784 23.767 1.00 78.44 160 GLY A C 1
ATOM 1266 O O . GLY A 1 160 ? 11.716 2.354 24.541 1.00 78.44 160 GLY A O 1
ATOM 1267 N N . LYS A 1 161 ? 11.409 1.106 22.704 1.00 83.62 161 LYS A N 1
ATOM 1268 C CA . LYS A 1 161 ? 12.838 1.003 22.413 1.00 83.62 161 LYS A CA 1
ATOM 1269 C C . LYS A 1 161 ? 13.362 2.293 21.815 1.00 83.62 161 LYS A C 1
ATOM 1271 O O . LYS A 1 161 ? 12.849 2.806 20.823 1.00 83.62 161 LYS A O 1
ATOM 1276 N N . LEU A 1 162 ? 14.483 2.733 22.373 1.00 86.50 162 LEU A N 1
ATOM 1277 C CA . LEU A 1 162 ? 15.398 3.648 21.715 1.00 86.50 162 LEU A CA 1
ATOM 1278 C C . LEU A 1 162 ? 15.893 3.016 20.403 1.00 86.50 162 LEU A C 1
ATOM 1280 O O . LEU A 1 162 ? 16.610 2.016 20.429 1.00 86.50 162 LEU A O 1
ATOM 1284 N N . VAL A 1 163 ? 15.521 3.610 19.270 1.00 87.88 163 VAL A N 1
ATOM 1285 C CA . VAL A 1 163 ? 16.031 3.259 17.933 1.00 87.88 163 VAL A CA 1
ATOM 1286 C C . VAL A 1 163 ? 17.310 4.025 17.636 1.00 87.88 163 VAL A C 1
ATOM 1288 O O . VAL A 1 163 ? 18.279 3.463 17.125 1.00 87.88 163 VAL A O 1
ATOM 1291 N N . LYS A 1 164 ? 17.321 5.325 17.947 1.00 90.75 164 LYS A N 1
ATOM 1292 C CA . LYS A 1 164 ? 18.422 6.224 17.606 1.00 90.75 164 LYS A CA 1
ATOM 1293 C C . LYS A 1 164 ? 18.474 7.412 18.561 1.00 90.75 164 LYS A C 1
ATOM 1295 O O . LYS A 1 164 ? 17.456 8.041 18.819 1.00 90.75 164 LYS A O 1
ATOM 1300 N N . THR A 1 165 ? 19.676 7.774 18.995 1.00 92.00 165 THR A N 1
ATOM 1301 C CA . THR A 1 165 ? 19.965 9.126 19.489 1.00 92.00 165 THR A CA 1
ATOM 1302 C C . THR A 1 165 ? 20.687 9.893 18.386 1.00 92.00 165 THR A C 1
ATOM 1304 O O . THR A 1 165 ? 21.598 9.358 17.747 1.00 92.00 165 THR A O 1
ATOM 1307 N N . ILE A 1 166 ? 20.265 11.132 18.156 1.00 93.12 166 ILE A N 1
ATOM 1308 C CA . ILE A 1 166 ? 20.905 12.119 17.287 1.00 93.12 166 ILE A CA 1
ATOM 1309 C C . ILE A 1 166 ? 21.374 13.255 18.189 1.00 93.12 166 ILE A C 1
ATOM 1311 O O . ILE A 1 166 ? 20.556 13.975 18.757 1.00 93.12 166 ILE A O 1
ATOM 1315 N N . GLU A 1 167 ? 22.683 13.420 18.328 1.00 90.56 167 GLU A N 1
ATOM 1316 C CA . GLU A 1 167 ? 23.271 14.526 19.083 1.00 90.56 167 GLU A CA 1
ATOM 1317 C C . GLU A 1 167 ? 23.308 15.781 18.197 1.00 90.56 167 GLU A C 1
ATOM 1319 O O . GLU A 1 167 ? 23.797 15.742 17.067 1.00 90.56 167 GLU A O 1
ATOM 1324 N N . LEU A 1 168 ? 22.762 16.896 18.694 1.00 91.56 168 LEU A N 1
ATOM 1325 C CA . LEU A 1 168 ? 22.659 18.166 17.960 1.00 91.56 168 LEU A CA 1
ATOM 1326 C C . LEU A 1 168 ? 23.740 19.183 18.361 1.00 91.56 168 LEU A C 1
ATOM 1328 O O . LEU A 1 168 ? 23.715 20.315 17.878 1.00 91.56 168 LEU A O 1
ATOM 1332 N N . ASP A 1 169 ? 24.684 18.812 19.231 1.00 82.94 169 ASP A N 1
ATOM 1333 C CA . ASP A 1 169 ? 25.687 19.729 19.795 1.00 82.94 169 ASP A CA 1
ATOM 1334 C C . ASP A 1 169 ? 26.464 20.466 18.690 1.00 82.94 169 ASP A C 1
ATOM 1336 O O . ASP A 1 169 ? 26.405 21.689 18.591 1.00 82.94 169 ASP A O 1
ATOM 1340 N N . GLY A 1 170 ? 27.034 19.716 17.738 1.00 83.75 170 GLY A N 1
ATOM 1341 C CA . GLY A 1 170 ? 27.747 20.255 16.570 1.00 83.75 170 GLY A CA 1
ATOM 1342 C C . GLY A 1 170 ? 26.891 21.032 15.554 1.00 83.75 170 GLY A C 1
ATOM 1343 O O . GLY A 1 170 ? 27.427 21.508 14.555 1.00 83.75 170 GLY A O 1
ATOM 1344 N N . LEU A 1 171 ? 25.579 21.165 15.779 1.00 89.12 171 LEU A N 1
ATOM 1345 C CA . LEU A 1 171 ? 24.649 21.958 14.962 1.00 89.12 171 LEU A CA 1
ATOM 1346 C C . LEU A 1 171 ? 24.044 23.147 15.720 1.00 89.12 171 LEU A C 1
ATOM 1348 O O . LEU A 1 171 ? 23.319 23.945 15.121 1.00 89.12 171 LEU A O 1
ATOM 1352 N N . THR A 1 172 ? 24.337 23.282 17.014 1.00 91.44 172 THR A N 1
ATOM 1353 C CA . THR A 1 172 ? 23.769 24.307 17.894 1.00 91.44 172 THR A CA 1
ATOM 1354 C C . THR A 1 172 ? 24.835 25.237 18.458 1.00 91.44 172 THR A C 1
ATOM 1356 O O . THR A 1 172 ? 26.037 25.027 18.317 1.00 91.44 172 THR A O 1
ATOM 1359 N N . THR A 1 173 ? 24.389 26.328 19.069 1.00 87.12 173 THR A N 1
ATOM 1360 C CA . THR A 1 173 ? 25.234 27.251 19.828 1.00 87.12 173 THR A CA 1
ATOM 1361 C C . THR A 1 173 ? 24.696 27.389 21.250 1.00 87.12 173 THR A C 1
ATOM 1363 O O . THR A 1 173 ? 23.550 27.045 21.540 1.00 87.12 173 THR A O 1
ATOM 1366 N N . SER A 1 174 ? 25.477 27.991 22.149 1.00 81.44 174 SER A N 1
ATOM 1367 C CA . SER A 1 174 ? 25.000 28.384 23.487 1.00 81.44 174 SER A CA 1
ATOM 1368 C C . SER A 1 174 ? 23.760 29.295 23.453 1.00 81.44 174 SER A C 1
ATOM 1370 O O . SER A 1 174 ? 23.013 29.361 24.426 1.00 81.44 174 SER A O 1
ATOM 1372 N N . SER A 1 175 ? 23.519 29.970 22.324 1.00 84.44 175 SER A N 1
ATOM 1373 C CA . SER A 1 175 ? 22.352 30.809 22.052 1.00 84.44 175 SER A CA 1
ATOM 1374 C C . SER A 1 175 ? 21.178 30.097 21.361 1.00 84.44 175 SER A C 1
ATOM 1376 O O . SER A 1 175 ? 20.126 30.725 21.228 1.00 84.44 175 SER A O 1
ATOM 1378 N N . SER A 1 176 ? 21.312 28.832 20.941 1.00 90.19 176 SER A N 1
ATOM 1379 C CA . SER A 1 176 ? 20.235 28.069 20.293 1.00 90.19 176 SER A CA 1
ATOM 1380 C C . SER A 1 176 ? 19.023 27.874 21.201 1.00 90.19 176 SER A C 1
ATOM 1382 O O . SER A 1 176 ? 19.147 27.523 22.375 1.00 90.19 176 SER A O 1
ATOM 1384 N N . ARG A 1 177 ? 17.828 28.058 20.630 1.00 89.56 177 ARG A N 1
ATOM 1385 C CA . ARG A 1 177 ? 16.539 27.768 21.273 1.00 89.56 177 ARG A CA 1
ATOM 1386 C C . ARG A 1 177 ? 15.729 26.869 20.356 1.00 89.56 177 ARG A C 1
ATOM 1388 O O . ARG A 1 177 ? 14.982 27.356 19.508 1.00 89.56 177 ARG A O 1
ATOM 1395 N N . LEU A 1 178 ? 15.933 25.566 20.530 1.00 94.12 178 LEU A N 1
ATOM 1396 C CA . LEU A 1 178 ? 15.203 24.543 19.794 1.00 94.12 178 LEU A CA 1
ATOM 1397 C C . LEU A 1 178 ? 13.767 24.468 20.316 1.00 94.12 178 LEU A C 1
ATOM 1399 O O . LEU A 1 178 ? 13.568 24.513 21.530 1.00 94.12 178 LEU A O 1
ATOM 1403 N N . GLN A 1 179 ? 12.787 24.412 19.415 1.00 91.56 179 GLN A N 1
ATOM 1404 C CA . GLN A 1 179 ? 11.369 24.513 19.792 1.00 91.56 179 GLN A CA 1
ATOM 1405 C C . GLN A 1 179 ? 10.449 23.507 19.110 1.00 91.56 179 GLN A C 1
ATOM 1407 O O . GLN A 1 179 ? 9.493 23.083 19.748 1.00 91.56 179 GLN A O 1
ATOM 1412 N N . TYR A 1 180 ? 10.718 23.148 17.854 1.00 95.31 180 TYR A N 1
ATOM 1413 C CA . TYR A 1 180 ? 9.905 22.191 17.103 1.00 95.31 180 TYR A CA 1
ATOM 1414 C C . TYR A 1 180 ? 10.775 21.148 16.424 1.00 95.31 180 TYR A C 1
ATOM 1416 O O . TYR A 1 180 ? 11.880 21.480 15.991 1.00 95.31 180 TYR A O 1
ATOM 1424 N N . VAL A 1 181 ? 10.260 19.930 16.283 1.00 95.88 181 VAL A N 1
ATOM 1425 C CA . VAL A 1 181 ? 10.828 18.848 15.480 1.00 95.88 181 VAL A CA 1
ATOM 1426 C C . VAL A 1 181 ? 9.767 18.296 14.535 1.00 95.88 181 VAL A C 1
ATOM 1428 O O . VAL A 1 181 ? 8.627 18.093 14.926 1.00 95.88 181 VAL A O 1
ATOM 1431 N N . VAL A 1 182 ? 10.135 18.022 13.286 1.00 94.56 182 VAL A N 1
ATOM 1432 C CA . VAL A 1 182 ? 9.308 17.238 12.357 1.00 94.56 182 VAL A CA 1
ATOM 1433 C C . VAL A 1 182 ? 10.186 16.273 11.567 1.00 94.56 182 VAL A C 1
ATOM 1435 O O . VAL A 1 182 ? 11.312 16.618 11.201 1.00 94.56 182 VAL A O 1
ATOM 1438 N N . ALA A 1 183 ? 9.674 15.070 11.304 1.00 92.19 183 ALA A N 1
ATOM 1439 C CA . ALA A 1 183 ? 10.338 14.075 10.468 1.00 92.19 183 ALA A CA 1
ATOM 1440 C C . ALA A 1 183 ? 9.681 14.012 9.084 1.00 92.19 183 ALA A C 1
ATOM 1442 O O . ALA A 1 183 ? 8.461 13.880 8.937 1.00 92.19 183 ALA A O 1
ATOM 1443 N N . ASP A 1 184 ? 10.516 14.101 8.061 1.00 88.88 184 ASP A N 1
ATOM 1444 C CA . ASP A 1 184 ? 10.148 14.017 6.658 1.00 88.88 184 ASP A CA 1
ATOM 1445 C C . ASP A 1 184 ? 10.873 12.833 6.028 1.00 88.88 184 ASP A C 1
ATOM 1447 O O . ASP A 1 184 ? 12.050 12.591 6.301 1.00 88.88 184 ASP A O 1
ATOM 1451 N N . TYR A 1 185 ? 10.168 12.102 5.172 1.00 82.50 185 TYR A N 1
ATOM 1452 C CA . TYR A 1 185 ? 10.781 11.049 4.379 1.00 82.50 185 TYR A CA 1
ATOM 1453 C C . TYR A 1 185 ? 11.108 11.678 3.037 1.00 82.50 185 TYR A C 1
ATOM 1455 O O . TYR A 1 185 ? 10.220 12.160 2.330 1.00 82.50 185 TYR A O 1
ATOM 1463 N N . SER A 1 186 ? 12.395 11.733 2.703 1.00 74.75 186 SER A N 1
ATOM 1464 C CA . SER A 1 186 ? 12.791 12.070 1.349 1.00 74.75 186 SER A CA 1
ATOM 1465 C C . SER A 1 186 ? 12.349 10.912 0.462 1.00 74.75 186 SER A C 1
ATOM 1467 O O . SER A 1 186 ? 12.774 9.791 0.735 1.00 74.75 186 SER A O 1
ATOM 1469 N N . PRO A 1 187 ? 11.432 11.127 -0.498 1.00 64.25 187 PRO A N 1
ATOM 1470 C CA . PRO A 1 187 ? 10.323 10.182 -0.573 1.00 64.25 187 PRO A CA 1
ATOM 1471 C C . PRO A 1 187 ? 10.652 8.764 -1.076 1.00 64.25 187 PRO A C 1
ATOM 1473 O O . PRO A 1 187 ? 9.862 7.869 -0.827 1.00 64.25 187 PRO A O 1
ATOM 1476 N N . ASP A 1 188 ? 11.835 8.507 -1.655 1.00 58.91 188 ASP A N 1
ATOM 1477 C CA . ASP A 1 188 ? 12.284 7.124 -1.890 1.00 58.91 188 ASP A CA 1
ATOM 1478 C C . ASP A 1 188 ? 12.468 6.345 -0.569 1.00 58.91 188 ASP A C 1
ATOM 1480 O O . ASP A 1 188 ? 12.201 5.149 -0.515 1.00 58.91 188 ASP A O 1
ATOM 1484 N N . GLY A 1 189 ? 12.940 7.006 0.501 1.00 65.50 189 GLY A N 1
ATOM 1485 C CA . GLY A 1 189 ? 13.031 6.396 1.832 1.00 65.50 189 GLY A CA 1
ATOM 1486 C C . GLY A 1 189 ? 14.123 6.870 2.807 1.00 65.50 189 GLY A C 1
ATOM 1487 O O . GLY A 1 189 ? 14.320 6.182 3.811 1.00 65.50 189 GLY A O 1
ATOM 1488 N N . ARG A 1 190 ? 14.854 7.988 2.610 1.00 78.81 190 ARG A N 1
ATOM 1489 C CA . ARG A 1 190 ? 15.712 8.501 3.716 1.00 78.81 190 ARG A CA 1
ATOM 1490 C C . ARG A 1 190 ? 14.891 9.302 4.713 1.00 78.81 190 ARG A C 1
ATOM 1492 O O . ARG A 1 190 ? 14.028 10.084 4.324 1.00 78.81 190 ARG A O 1
ATOM 1499 N N . VAL A 1 191 ? 15.243 9.194 5.991 1.00 87.12 191 VAL A N 1
ATOM 1500 C CA . VAL A 1 191 ? 14.633 10.009 7.046 1.00 87.12 191 VAL A CA 1
ATOM 1501 C C . VAL A 1 191 ? 15.430 11.295 7.227 1.00 87.12 191 VAL A C 1
ATOM 1503 O O . VAL A 1 191 ? 16.638 11.244 7.476 1.00 87.12 191 VAL A O 1
ATOM 1506 N N . LEU A 1 192 ? 14.762 12.446 7.155 1.00 91.25 192 LEU A N 1
ATOM 1507 C CA . LEU A 1 192 ? 15.330 13.731 7.547 1.00 91.25 192 LEU A CA 1
ATOM 1508 C C . LEU A 1 192 ? 14.532 14.362 8.680 1.00 91.25 192 LEU A C 1
ATOM 1510 O O . LEU A 1 192 ? 13.307 14.450 8.641 1.00 91.25 192 LEU A O 1
ATOM 1514 N N . ILE A 1 193 ? 15.262 14.849 9.676 1.00 95.44 193 ILE A N 1
ATOM 1515 C CA . ILE A 1 193 ? 14.715 15.563 10.820 1.00 95.44 193 ILE A CA 1
ATOM 1516 C C . ILE A 1 193 ? 14.964 17.053 10.636 1.00 95.44 193 ILE A C 1
ATOM 1518 O O . ILE A 1 193 ? 16.097 17.483 10.395 1.00 95.44 193 ILE A O 1
ATOM 1522 N N . TYR A 1 194 ? 13.904 17.838 10.787 1.00 96.38 194 TYR A N 1
ATOM 1523 C CA . TYR A 1 194 ? 13.954 19.291 10.794 1.00 96.38 194 TYR A CA 1
ATOM 1524 C C . TYR A 1 194 ? 13.675 19.807 12.199 1.00 96.38 194 TYR A C 1
ATOM 1526 O O . TYR A 1 194 ? 12.624 19.508 12.759 1.00 96.38 194 TYR A O 1
ATOM 1534 N N . VAL A 1 195 ? 14.599 20.590 12.759 1.00 97.00 195 VAL A N 1
ATOM 1535 C CA . VAL A 1 195 ? 14.453 21.187 14.095 1.00 97.00 195 VAL A CA 1
ATOM 1536 C C . VAL A 1 195 ? 14.503 22.707 13.993 1.00 97.00 195 VAL A C 1
ATOM 1538 O O . VAL A 1 195 ? 15.487 23.245 13.487 1.00 97.00 195 VAL A O 1
ATOM 1541 N N . SER A 1 196 ? 13.486 23.430 14.468 1.00 95.38 196 SER A N 1
ATOM 1542 C CA . SER A 1 196 ? 13.524 24.900 14.440 1.00 95.38 196 SER A CA 1
ATOM 1543 C C . SER A 1 196 ? 14.381 25.462 15.579 1.00 95.38 196 SER A C 1
ATOM 1545 O O . SER A 1 196 ? 14.205 25.090 16.737 1.00 95.38 196 SER A O 1
ATOM 1547 N N . ASP A 1 197 ? 15.301 26.376 15.256 1.00 93.69 197 ASP A N 1
ATOM 1548 C CA . ASP A 1 197 ? 16.082 27.171 16.210 1.00 93.69 197 ASP A CA 1
ATOM 1549 C C . ASP A 1 197 ? 15.674 28.643 16.097 1.00 93.69 197 ASP A C 1
ATOM 1551 O O . ASP A 1 197 ? 16.165 29.413 15.258 1.00 93.69 197 ASP A O 1
ATOM 1555 N N . ALA A 1 198 ? 14.751 29.037 16.969 1.00 89.06 198 ALA A N 1
ATOM 1556 C CA . ALA A 1 198 ? 14.121 30.346 16.927 1.00 89.06 198 ALA A CA 1
ATOM 1557 C C . ALA A 1 198 ? 15.093 31.490 17.249 1.00 89.06 198 ALA A C 1
ATOM 1559 O O . ALA A 1 198 ? 14.992 32.575 16.672 1.00 89.06 198 ALA A O 1
ATOM 1560 N N . ALA A 1 199 ? 16.056 31.260 18.145 1.00 87.69 199 ALA A N 1
ATOM 1561 C CA . ALA A 1 199 ? 16.966 32.302 18.614 1.00 87.69 199 ALA A CA 1
ATOM 1562 C C . ALA A 1 199 ? 18.115 32.576 17.642 1.00 87.69 199 ALA A C 1
ATOM 1564 O O . ALA A 1 199 ? 18.513 33.733 17.493 1.00 87.69 199 ALA A O 1
ATOM 1565 N N . THR A 1 200 ? 18.627 31.548 16.957 1.00 88.19 200 THR A N 1
ATOM 1566 C CA . THR A 1 200 ? 19.666 31.747 15.931 1.00 88.19 200 THR A CA 1
ATOM 1567 C C . THR A 1 200 ? 19.096 31.935 14.523 1.00 88.19 200 THR A C 1
ATOM 1569 O O . THR A 1 200 ? 19.875 32.139 13.585 1.00 88.19 200 THR A O 1
ATOM 1572 N N . ARG A 1 201 ? 17.756 31.932 14.379 1.00 89.94 201 ARG A N 1
ATOM 1573 C CA . ARG A 1 201 ? 17.020 32.120 13.117 1.00 89.94 201 ARG A CA 1
ATOM 1574 C C . ARG A 1 201 ? 17.438 31.061 12.098 1.00 89.94 201 ARG A C 1
ATOM 1576 O O . ARG A 1 201 ? 18.002 31.363 11.046 1.00 89.94 201 ARG A O 1
ATOM 1583 N N . ALA A 1 202 ? 17.212 29.801 12.456 1.00 91.50 202 ALA A N 1
ATOM 1584 C CA . ALA A 1 202 ? 17.618 28.661 11.651 1.00 91.50 202 ALA A CA 1
ATOM 1585 C C . ALA A 1 202 ? 16.638 27.483 11.731 1.00 91.50 202 ALA A C 1
ATOM 1587 O O . ALA A 1 202 ? 15.833 27.378 12.654 1.00 91.50 202 ALA A O 1
ATOM 1588 N N . ILE A 1 203 ? 16.759 26.577 10.765 1.00 94.69 203 ILE A N 1
ATOM 1589 C CA . ILE A 1 203 ? 16.251 25.207 10.830 1.00 94.69 203 ILE A CA 1
ATOM 1590 C C . ILE A 1 203 ? 17.482 24.297 10.766 1.00 94.69 203 ILE A C 1
ATOM 1592 O O . ILE A 1 203 ? 18.295 24.407 9.844 1.00 94.69 203 ILE A O 1
ATOM 1596 N N . LEU A 1 204 ? 17.657 23.426 11.755 1.00 96.00 204 LEU A N 1
ATOM 1597 C CA . LEU A 1 204 ? 18.632 22.343 11.682 1.00 96.00 204 LEU A CA 1
ATOM 1598 C C . LEU A 1 204 ? 18.045 21.255 10.786 1.00 96.00 204 LEU A C 1
ATOM 1600 O O . LEU A 1 204 ? 16.891 20.872 10.966 1.00 96.00 204 LEU A O 1
ATOM 1604 N N . VAL A 1 205 ? 18.832 20.766 9.837 1.00 94.56 205 VAL A N 1
ATOM 1605 C CA . VAL A 1 205 ? 18.485 19.644 8.962 1.00 94.56 205 VAL A CA 1
ATOM 1606 C C . VAL A 1 205 ? 19.403 18.488 9.328 1.00 94.56 205 VAL A C 1
ATOM 1608 O O . VAL A 1 205 ? 20.616 18.681 9.346 1.00 94.56 205 VAL A O 1
ATOM 1611 N N . TYR A 1 206 ? 18.863 17.302 9.601 1.00 93.44 206 TYR A N 1
ATOM 1612 C CA . TYR A 1 206 ? 19.655 16.102 9.884 1.00 93.44 206 TYR A CA 1
ATOM 1613 C C . TYR A 1 206 ? 19.142 14.908 9.073 1.00 93.44 206 TYR A C 1
ATOM 1615 O O . TYR A 1 206 ? 18.050 14.412 9.329 1.00 93.44 206 TYR A O 1
ATOM 1623 N N . ASP A 1 207 ? 19.936 14.435 8.115 1.00 89.75 207 ASP A N 1
ATOM 1624 C CA . ASP A 1 207 ? 19.725 13.172 7.403 1.00 89.75 207 ASP A CA 1
ATOM 1625 C C . ASP A 1 207 ? 20.183 12.018 8.304 1.00 89.75 207 ASP A C 1
ATOM 1627 O O . ASP A 1 207 ? 21.378 11.820 8.555 1.00 89.75 207 ASP A O 1
ATOM 1631 N N . VAL A 1 208 ? 19.211 11.267 8.823 1.00 86.69 208 VAL A N 1
ATOM 1632 C CA . VAL A 1 208 ? 19.449 10.157 9.754 1.00 86.69 208 VAL A CA 1
ATOM 1633 C C . VAL A 1 208 ? 20.110 8.979 9.046 1.00 86.69 208 VAL A C 1
ATOM 1635 O O . VAL A 1 208 ? 20.922 8.277 9.653 1.00 86.69 208 VAL A O 1
ATOM 1638 N N . THR A 1 209 ? 19.799 8.786 7.762 1.00 79.94 209 THR A N 1
ATOM 1639 C CA . THR A 1 209 ? 20.292 7.676 6.944 1.00 79.94 209 THR A CA 1
ATOM 1640 C C . THR A 1 209 ? 21.763 7.867 6.571 1.00 79.94 209 THR A C 1
ATOM 1642 O O . THR A 1 209 ? 22.529 6.904 6.627 1.00 79.94 209 THR A O 1
ATOM 1645 N N . SER A 1 210 ? 22.196 9.093 6.248 1.00 80.56 210 SER A N 1
ATOM 1646 C CA . SER A 1 210 ? 23.622 9.396 6.027 1.00 80.56 210 SER A CA 1
ATOM 1647 C C . SER A 1 210 ? 24.388 9.803 7.293 1.00 80.56 210 SER A C 1
ATOM 1649 O O . SER A 1 210 ? 25.621 9.855 7.260 1.00 80.56 210 SER A O 1
ATOM 1651 N N . GLY A 1 211 ? 23.689 10.051 8.407 1.00 84.75 211 GLY A N 1
ATOM 1652 C CA . GLY A 1 211 ? 24.272 10.414 9.704 1.00 84.75 211 GLY A CA 1
ATOM 1653 C C . GLY A 1 211 ? 24.858 11.828 9.746 1.00 84.75 211 GLY A C 1
ATOM 1654 O O . GLY A 1 211 ? 25.799 12.080 10.500 1.00 84.75 211 GLY A O 1
ATOM 1655 N N . ARG A 1 212 ? 24.354 12.738 8.904 1.00 85.88 212 ARG A N 1
ATOM 1656 C CA . ARG A 1 212 ? 24.883 14.099 8.737 1.00 85.88 212 ARG A CA 1
ATOM 1657 C C . ARG A 1 212 ? 23.782 15.119 8.942 1.00 85.88 212 ARG A C 1
ATOM 1659 O O . ARG A 1 212 ? 22.674 14.948 8.446 1.00 85.88 212 ARG A O 1
ATOM 1666 N N . GLY A 1 213 ? 24.124 16.240 9.560 1.00 90.06 213 GLY A N 1
ATOM 1667 C CA . GLY A 1 213 ? 23.256 17.406 9.564 1.00 90.06 213 GLY A CA 1
ATOM 1668 C C . GLY A 1 213 ? 23.999 18.696 9.267 1.00 90.06 213 GLY A C 1
ATOM 1669 O O . GLY A 1 213 ? 25.228 18.738 9.245 1.00 90.06 213 GLY A O 1
ATOM 1670 N N . TYR A 1 214 ? 23.228 19.747 9.021 1.00 92.19 214 TYR A N 1
ATOM 1671 C CA . TYR A 1 214 ? 23.710 21.104 8.818 1.00 92.19 214 TYR A CA 1
ATOM 1672 C C . TYR A 1 214 ? 22.668 22.113 9.322 1.00 92.19 214 TYR A C 1
ATOM 1674 O O . TYR A 1 214 ? 21.497 21.787 9.521 1.00 92.19 214 TYR A O 1
ATOM 1682 N N . ARG A 1 215 ? 23.087 23.360 9.543 1.00 92.00 215 ARG A N 1
ATOM 1683 C CA . ARG A 1 215 ? 22.223 24.430 10.056 1.00 92.00 215 ARG A CA 1
ATOM 1684 C C . ARG A 1 215 ? 21.863 25.414 8.940 1.00 92.00 215 ARG A C 1
ATOM 1686 O O . ARG A 1 215 ? 22.710 26.197 8.513 1.00 92.00 215 ARG A O 1
ATOM 1693 N N . PHE A 1 216 ? 20.610 25.403 8.486 1.00 92.25 216 PHE A N 1
ATOM 1694 C CA . PHE A 1 216 ? 20.101 26.348 7.489 1.00 92.25 216 PHE A CA 1
ATOM 1695 C C . PHE A 1 216 ? 19.629 27.644 8.158 1.00 92.25 216 PHE A C 1
ATOM 1697 O O . PHE A 1 216 ? 18.702 27.626 8.962 1.00 92.25 216 PHE A O 1
ATOM 1704 N N . VAL A 1 217 ? 20.252 28.779 7.834 1.00 91.00 217 VAL A N 1
ATOM 1705 C CA . VAL A 1 217 ? 19.933 30.083 8.441 1.00 91.00 217 VAL A CA 1
ATOM 1706 C C . VAL A 1 217 ? 18.888 30.818 7.600 1.00 91.00 217 VAL A C 1
ATOM 1708 O O . VAL A 1 217 ? 19.147 31.164 6.450 1.00 91.00 217 VAL A O 1
ATOM 1711 N N . LEU A 1 218 ? 17.725 31.108 8.185 1.00 89.88 218 LEU A N 1
ATOM 1712 C CA . LEU A 1 218 ? 16.609 31.759 7.491 1.00 89.88 218 LEU A CA 1
ATOM 1713 C C . LEU A 1 218 ? 16.942 33.238 7.173 1.00 89.88 218 LEU A C 1
ATOM 1715 O O . LEU A 1 218 ? 17.607 33.887 7.983 1.00 89.88 218 LEU A O 1
ATOM 1719 N N . PRO A 1 219 ? 16.486 33.825 6.047 1.00 87.38 219 PRO A N 1
ATOM 1720 C CA . PRO A 1 219 ? 16.696 35.233 5.687 1.00 87.38 219 PRO A CA 1
ATOM 1721 C C . PRO A 1 219 ? 16.156 36.241 6.715 1.00 87.38 219 PRO A C 1
ATOM 1723 O O . PRO A 1 219 ? 15.343 35.916 7.576 1.00 87.38 219 PRO A O 1
ATOM 1726 N N . LYS A 1 220 ? 16.621 37.501 6.665 1.00 83.12 220 LYS A N 1
ATOM 1727 C CA . LYS A 1 220 ? 16.193 38.540 7.634 1.00 83.12 220 LYS A CA 1
ATOM 1728 C C . LYS A 1 220 ? 14.718 38.930 7.473 1.00 83.12 220 LYS A C 1
ATOM 1730 O O . LYS A 1 220 ? 14.099 39.332 8.454 1.00 83.12 220 LYS A O 1
ATOM 1735 N N . THR A 1 221 ? 14.162 38.757 6.274 1.00 81.31 221 THR A N 1
ATOM 1736 C CA . THR A 1 221 ? 12.745 38.980 5.943 1.00 81.31 221 THR A CA 1
ATOM 1737 C C . THR A 1 221 ? 11.795 38.116 6.771 1.00 81.31 221 THR A C 1
ATOM 1739 O O . THR A 1 221 ? 10.737 38.592 7.168 1.00 81.31 221 THR A O 1
ATOM 1742 N N . VAL A 1 222 ? 12.205 36.892 7.120 1.00 83.81 222 VAL A N 1
ATOM 1743 C CA . VAL A 1 222 ? 11.435 35.971 7.977 1.00 83.81 222 VAL A CA 1
ATOM 1744 C C . VAL A 1 222 ? 11.250 36.531 9.395 1.00 83.81 222 VAL A C 1
ATOM 1746 O O . VAL A 1 222 ? 10.241 36.271 10.042 1.00 83.81 222 VAL A O 1
ATOM 1749 N N . THR A 1 223 ? 12.199 37.350 9.856 1.00 78.56 223 THR A N 1
ATOM 1750 C CA . THR A 1 223 ? 12.150 38.065 11.143 1.00 78.56 223 THR A CA 1
ATOM 1751 C C . THR A 1 223 ? 11.593 39.494 11.044 1.00 78.56 223 THR A C 1
ATOM 1753 O O . THR A 1 223 ? 11.610 40.225 12.035 1.00 78.56 223 THR A O 1
ATOM 1756 N N . THR A 1 224 ? 11.092 39.939 9.886 1.00 75.62 224 THR A N 1
ATOM 1757 C CA . THR A 1 224 ? 10.514 41.288 9.750 1.00 75.62 224 THR A CA 1
ATOM 1758 C C . THR A 1 224 ? 9.246 41.420 10.601 1.00 75.62 224 THR A C 1
ATOM 1760 O O . THR A 1 224 ? 8.348 40.580 10.553 1.00 75.62 224 THR A O 1
ATOM 1763 N N . GLY A 1 225 ? 9.195 42.470 11.426 1.00 68.44 225 GLY A N 1
ATOM 1764 C CA . GLY A 1 225 ? 8.138 42.694 12.421 1.00 68.44 225 GLY A CA 1
ATOM 1765 C C . GLY A 1 225 ? 8.253 41.843 13.695 1.00 68.44 225 GLY A C 1
ATOM 1766 O O . GLY A 1 225 ? 7.557 42.127 14.663 1.00 68.44 225 GLY A O 1
ATOM 1767 N N . SER A 1 226 ? 9.144 40.844 13.730 1.00 67.38 226 SER A N 1
ATOM 1768 C CA . SER A 1 226 ? 9.289 39.944 14.882 1.00 67.38 226 SER A CA 1
ATOM 1769 C C . SER A 1 226 ? 10.012 40.614 16.052 1.00 67.38 226 SER A C 1
ATOM 1771 O O . SER A 1 226 ? 11.007 41.322 15.868 1.00 67.38 226 SER A O 1
ATOM 1773 N N . ALA A 1 227 ? 9.570 40.327 17.274 1.00 63.09 227 ALA A N 1
ATOM 1774 C CA . ALA A 1 227 ? 10.299 40.669 18.488 1.00 63.09 227 ALA A CA 1
ATOM 1775 C C . ALA A 1 227 ? 11.601 39.850 18.606 1.00 63.09 227 ALA A C 1
ATOM 1777 O O . ALA A 1 227 ? 11.706 38.718 18.128 1.00 63.09 227 ALA A O 1
ATOM 1778 N N . ARG A 1 228 ? 12.618 40.398 19.284 1.00 58.41 228 ARG A N 1
ATOM 1779 C CA . ARG A 1 228 ? 13.825 39.625 19.622 1.00 58.41 228 ARG A CA 1
ATOM 1780 C C . ARG A 1 228 ? 13.487 38.600 20.711 1.00 58.41 228 ARG A C 1
ATOM 1782 O O . ARG A 1 228 ? 13.136 39.007 21.812 1.00 58.41 228 ARG A O 1
ATOM 1789 N N . ARG A 1 229 ? 13.743 37.311 20.431 1.00 57.72 229 ARG A N 1
ATOM 1790 C CA . ARG A 1 229 ? 13.474 36.126 21.285 1.00 57.72 229 ARG A CA 1
ATOM 1791 C C . ARG A 1 229 ? 11.994 35.710 21.332 1.00 57.72 229 ARG A C 1
ATOM 1793 O O . ARG A 1 229 ? 11.396 35.682 22.401 1.00 57.72 229 ARG A O 1
ATOM 1800 N N . ASP A 1 230 ? 11.449 35.324 20.185 1.00 72.88 230 ASP A N 1
ATOM 1801 C CA . ASP A 1 230 ? 10.071 34.837 20.047 1.00 72.88 230 ASP A CA 1
ATOM 1802 C C . ASP A 1 230 ? 10.012 33.488 19.294 1.00 72.88 230 ASP A C 1
ATOM 1804 O O . ASP A 1 230 ? 11.020 33.057 18.731 1.00 72.88 230 ASP A O 1
ATOM 1808 N N . VAL A 1 231 ? 8.864 32.805 19.329 1.00 87.75 231 VAL A N 1
ATOM 1809 C CA . VAL A 1 231 ? 8.647 31.424 18.865 1.00 87.75 231 VAL A CA 1
ATOM 1810 C C . VAL A 1 231 ? 8.732 31.303 17.343 1.00 87.75 231 VAL A C 1
ATOM 1812 O O . VAL A 1 231 ? 8.032 32.031 16.643 1.00 87.75 231 VAL A O 1
ATOM 1815 N N . LEU A 1 232 ? 9.521 30.345 16.838 1.00 92.19 232 LEU A N 1
ATOM 1816 C CA . LEU A 1 232 ? 9.579 29.956 15.420 1.00 92.19 232 LEU A CA 1
ATOM 1817 C C . LEU A 1 232 ? 8.828 28.635 15.219 1.00 92.19 232 LEU A C 1
ATOM 1819 O O . LEU A 1 232 ? 9.392 27.556 15.425 1.00 92.19 232 LEU A O 1
ATOM 1823 N N . TYR A 1 233 ? 7.563 28.732 14.810 1.00 94.75 233 TYR A N 1
ATOM 1824 C CA . TYR A 1 233 ? 6.751 27.566 14.466 1.00 94.75 233 TYR A CA 1
ATOM 1825 C C . TYR A 1 233 ? 7.292 26.867 13.222 1.00 94.75 233 TYR A C 1
ATOM 1827 O O . TYR A 1 233 ? 7.755 27.524 12.286 1.00 94.75 233 TYR A O 1
ATOM 1835 N N . LEU A 1 234 ? 7.157 25.543 13.206 1.00 93.25 234 LEU A N 1
ATOM 1836 C CA . LEU A 1 234 ? 7.470 24.683 12.076 1.00 93.25 234 LEU A CA 1
ATOM 1837 C C . LEU A 1 234 ? 6.354 23.643 11.935 1.00 93.25 234 LEU A C 1
ATOM 1839 O O . LEU A 1 234 ? 6.021 22.972 12.906 1.00 93.25 234 LEU A O 1
ATOM 1843 N N . ALA A 1 235 ? 5.778 23.520 10.744 1.00 94.56 235 ALA A N 1
ATOM 1844 C CA . ALA A 1 235 ? 4.765 22.521 10.426 1.00 94.56 235 ALA A CA 1
ATOM 1845 C C . ALA A 1 235 ? 5.074 21.886 9.070 1.00 94.56 235 ALA A C 1
ATOM 1847 O O . ALA A 1 235 ? 5.300 22.588 8.085 1.00 94.56 235 ALA A O 1
ATOM 1848 N N . LEU A 1 236 ? 5.088 20.557 9.027 1.00 93.56 236 LEU A N 1
ATOM 1849 C CA . LEU A 1 236 ? 5.275 19.796 7.799 1.00 93.56 236 LEU A CA 1
ATOM 1850 C C . LEU A 1 236 ? 3.909 19.533 7.160 1.00 93.56 236 LEU A C 1
ATOM 1852 O O . LEU A 1 236 ? 3.070 18.837 7.730 1.00 93.56 236 LEU A O 1
ATOM 1856 N N . ILE A 1 237 ? 3.711 20.119 5.984 1.00 92.06 237 ILE A N 1
ATOM 1857 C CA . ILE A 1 237 ? 2.568 19.879 5.108 1.00 92.06 237 ILE A CA 1
ATOM 1858 C C . ILE A 1 237 ? 2.966 18.816 4.087 1.00 92.06 237 ILE A C 1
ATOM 1860 O O . ILE A 1 237 ? 4.078 18.844 3.543 1.00 92.06 237 ILE A O 1
ATOM 1864 N N . ARG A 1 238 ? 2.049 17.881 3.834 1.00 82.75 238 ARG A N 1
ATOM 1865 C CA . ARG A 1 238 ? 2.203 16.809 2.850 1.00 82.75 238 ARG A CA 1
ATOM 1866 C C . ARG A 1 238 ? 1.090 16.956 1.825 1.00 82.75 238 ARG A C 1
ATOM 1868 O O . ARG A 1 238 ? -0.062 16.629 2.098 1.00 82.75 238 ARG A O 1
ATOM 1875 N N . HIS A 1 239 ? 1.434 17.483 0.660 1.00 78.50 239 HIS A N 1
ATOM 1876 C CA . HIS A 1 239 ? 0.471 17.663 -0.410 1.00 78.50 239 HIS A CA 1
ATOM 1877 C C . HIS A 1 239 ? 0.122 16.316 -1.051 1.00 78.50 239 HIS A C 1
ATOM 1879 O O . HIS A 1 239 ? 0.915 15.371 -1.055 1.00 78.50 239 HIS A O 1
ATOM 1885 N N . SER A 1 240 ? -1.086 16.226 -1.604 1.00 64.75 240 SER A N 1
ATOM 1886 C CA . SER A 1 240 ? -1.625 15.003 -2.213 1.00 64.75 240 SER A CA 1
ATOM 1887 C C . SER A 1 240 ? -0.878 14.545 -3.474 1.00 64.75 240 SER A C 1
ATOM 1889 O O . SER A 1 240 ? -1.057 13.408 -3.897 1.00 64.75 240 SER A O 1
ATOM 1891 N N . ASP A 1 241 ? -0.021 15.393 -4.052 1.00 63.16 241 ASP A N 1
ATOM 1892 C CA . ASP A 1 241 ? 0.905 15.034 -5.135 1.00 63.16 241 ASP A CA 1
ATOM 1893 C C . ASP A 1 241 ? 2.141 14.241 -4.644 1.00 63.16 241 ASP A C 1
ATOM 1895 O O . ASP A 1 241 ? 2.843 13.626 -5.448 1.00 63.16 241 ASP A O 1
ATOM 1899 N N . GLY A 1 242 ? 2.386 14.197 -3.328 1.00 64.62 242 GLY A N 1
ATOM 1900 C CA . GLY A 1 242 ? 3.580 13.614 -2.702 1.00 64.62 242 GLY A CA 1
ATOM 1901 C C . GLY A 1 242 ? 4.693 14.633 -2.427 1.00 64.62 242 GLY A C 1
ATOM 1902 O O . GLY A 1 242 ? 5.716 14.294 -1.828 1.00 64.62 242 GLY A O 1
ATOM 1903 N N . SER A 1 243 ? 4.515 15.899 -2.815 1.00 80.75 243 SER A N 1
ATOM 1904 C CA . SER A 1 243 ? 5.433 16.970 -2.440 1.00 80.75 243 SER A CA 1
ATOM 1905 C C . SER A 1 243 ? 5.226 17.374 -0.977 1.00 80.75 243 SER A C 1
ATOM 1907 O O . SER A 1 243 ? 4.108 17.415 -0.461 1.00 80.75 243 SER A O 1
ATOM 1909 N N . THR A 1 244 ? 6.320 17.669 -0.274 1.00 88.38 244 THR A N 1
ATOM 1910 C CA . THR A 1 244 ? 6.266 18.090 1.131 1.00 88.38 244 THR A CA 1
ATOM 1911 C C . THR A 1 244 ? 6.899 19.468 1.300 1.00 88.38 244 THR A C 1
ATOM 1913 O O . THR A 1 244 ? 7.895 19.809 0.648 1.00 88.38 244 THR A O 1
ATOM 1916 N N . CYS A 1 245 ? 6.305 20.309 2.145 1.00 92.69 245 CYS A N 1
ATOM 1917 C CA . CYS A 1 245 ? 6.843 21.630 2.451 1.00 92.69 245 CYS A CA 1
ATOM 1918 C C . CYS A 1 245 ? 6.793 21.925 3.951 1.00 92.69 245 CYS A C 1
ATOM 1920 O O . CYS A 1 245 ? 5.891 21.495 4.668 1.00 92.69 245 CYS A O 1
ATOM 1922 N N . LEU A 1 246 ? 7.794 22.660 4.429 1.00 94.62 246 LEU A N 1
ATOM 1923 C CA . LEU A 1 246 ? 7.783 23.219 5.770 1.00 94.62 246 LEU A CA 1
ATOM 1924 C C . LEU A 1 246 ? 7.136 24.594 5.713 1.00 94.62 246 LEU A C 1
ATOM 1926 O O . LEU A 1 246 ? 7.691 25.522 5.122 1.00 94.62 246 LEU A O 1
ATOM 1930 N N . LEU A 1 247 ? 5.986 24.716 6.364 1.00 95.69 247 LEU A N 1
ATOM 1931 C CA . LEU A 1 247 ? 5.407 25.986 6.761 1.00 95.69 247 LEU A CA 1
ATOM 1932 C C . LEU A 1 247 ? 6.101 26.480 8.029 1.00 95.69 247 LEU A C 1
ATOM 1934 O O . LEU A 1 247 ? 6.235 25.737 9.001 1.00 95.69 247 LEU A O 1
ATOM 1938 N N . PHE A 1 248 ? 6.537 27.738 8.036 1.00 94.69 248 PHE A N 1
ATOM 1939 C CA . PHE A 1 248 ? 7.171 28.340 9.207 1.00 94.69 248 PHE A CA 1
ATOM 1940 C C . PHE A 1 248 ? 6.873 29.835 9.332 1.00 94.69 248 PHE A C 1
ATOM 1942 O O . PHE A 1 248 ? 6.726 30.569 8.353 1.00 94.69 248 PHE A O 1
ATOM 1949 N N . THR A 1 249 ? 6.779 30.306 10.572 1.00 93.25 249 THR A N 1
ATOM 1950 C CA . THR A 1 249 ? 6.601 31.725 10.893 1.00 93.25 249 THR A CA 1
ATOM 1951 C C . THR A 1 249 ? 7.062 31.998 12.321 1.00 93.25 249 THR A C 1
ATOM 1953 O O . THR A 1 249 ? 6.933 31.141 13.197 1.00 93.25 249 THR A O 1
ATOM 1956 N N . TYR A 1 250 ? 7.575 33.203 12.568 1.00 92.62 250 TYR A N 1
ATOM 1957 C CA . TYR A 1 250 ? 7.699 33.715 13.930 1.00 92.62 250 TYR A CA 1
ATOM 1958 C C . TYR A 1 250 ? 6.333 34.179 14.430 1.00 92.62 250 TYR A C 1
ATOM 1960 O O . TYR A 1 250 ? 5.643 34.868 13.679 1.00 92.62 250 TYR A O 1
ATOM 1968 N N . LEU A 1 251 ? 5.957 33.881 15.678 1.00 90.12 251 LEU A N 1
ATOM 1969 C CA . LEU A 1 251 ? 4.674 34.291 16.279 1.00 90.12 251 LEU A CA 1
ATOM 1970 C C . LEU A 1 251 ? 4.364 35.780 16.017 1.00 90.12 251 LEU A C 1
ATOM 1972 O O . LEU A 1 251 ? 3.385 36.097 15.333 1.00 90.12 251 LEU A O 1
ATOM 1976 N N . SER A 1 252 ? 5.256 36.674 16.453 1.00 86.00 252 SER A N 1
ATOM 1977 C CA . SER A 1 252 ? 5.178 38.131 16.258 1.00 86.00 252 SER A CA 1
ATOM 1978 C C . SER A 1 252 ? 5.578 38.645 14.870 1.00 86.00 252 SER A C 1
ATOM 1980 O O . SER A 1 252 ? 5.349 39.819 14.587 1.00 86.00 252 SER A O 1
ATOM 1982 N N . GLY A 1 253 ? 6.140 37.809 13.990 1.00 86.56 253 GLY A N 1
ATOM 1983 C CA . GLY A 1 253 ? 6.405 38.195 12.599 1.00 86.56 253 GLY A CA 1
ATOM 1984 C C . GLY A 1 253 ? 5.114 38.537 11.853 1.00 86.56 253 GLY A C 1
ATOM 1985 O O . GLY A 1 253 ? 4.044 38.055 12.219 1.00 86.56 253 GLY A O 1
ATOM 1986 N N . SER A 1 254 ? 5.183 39.351 10.797 1.00 87.06 254 SER A N 1
ATOM 1987 C CA . SER A 1 254 ? 3.978 39.801 10.074 1.00 87.06 254 SER A CA 1
ATOM 1988 C C . SER A 1 254 ? 3.529 38.883 8.930 1.00 87.06 254 SER A C 1
ATOM 1990 O O . SER A 1 254 ? 2.453 39.098 8.377 1.00 87.06 254 SER A O 1
ATOM 1992 N N . ARG A 1 255 ? 4.324 37.871 8.556 1.00 90.69 255 ARG A N 1
ATOM 1993 C CA . ARG A 1 255 ? 4.112 37.061 7.340 1.00 90.69 255 ARG A CA 1
ATOM 1994 C C . ARG A 1 255 ? 4.218 35.558 7.589 1.00 90.69 255 ARG A C 1
ATOM 1996 O O . ARG A 1 255 ? 4.804 35.121 8.585 1.00 90.69 255 ARG A O 1
ATOM 2003 N N . MET A 1 256 ? 3.609 34.786 6.697 1.00 93.06 256 MET A N 1
ATOM 2004 C CA . MET A 1 256 ? 3.643 33.323 6.682 1.00 93.06 256 MET A CA 1
ATOM 2005 C C . MET A 1 256 ? 4.571 32.857 5.553 1.00 93.06 256 MET A C 1
ATOM 2007 O O . MET A 1 256 ? 4.535 33.433 4.468 1.00 93.06 256 MET A O 1
ATOM 2011 N N . PHE A 1 257 ? 5.409 31.845 5.789 1.00 94.88 257 PHE A N 1
ATOM 2012 C CA . PHE A 1 257 ? 6.391 31.373 4.806 1.00 94.88 257 PHE A CA 1
ATOM 2013 C C . PHE A 1 257 ? 6.300 29.865 4.585 1.00 94.88 257 PHE A C 1
ATOM 2015 O O . PHE A 1 257 ? 5.925 29.121 5.495 1.00 94.88 257 PHE A O 1
ATOM 2022 N N . SER A 1 258 ? 6.706 29.421 3.397 1.00 94.94 258 SER A N 1
ATOM 2023 C CA . SER A 1 258 ? 6.955 28.015 3.088 1.00 94.94 258 SER A CA 1
ATOM 2024 C C . SER A 1 258 ? 8.349 27.805 2.497 1.00 94.94 258 SER A C 1
ATOM 2026 O O . SER A 1 258 ? 8.968 28.708 1.927 1.00 94.94 258 SER A O 1
ATOM 2028 N N . ILE A 1 259 ? 8.852 26.580 2.616 1.00 94.25 259 ILE A N 1
ATOM 2029 C CA . ILE A 1 259 ? 9.944 26.062 1.792 1.00 94.25 259 ILE A CA 1
ATOM 2030 C C . ILE A 1 259 ? 9.664 24.598 1.462 1.00 94.25 259 ILE A C 1
ATOM 2032 O O . ILE A 1 259 ? 9.380 23.801 2.358 1.00 94.25 259 ILE A O 1
ATOM 2036 N N . LYS A 1 260 ? 9.749 24.219 0.182 1.00 92.38 260 LYS A N 1
ATOM 2037 C CA . LYS A 1 260 ? 9.692 22.801 -0.199 1.00 92.38 260 LYS A CA 1
ATOM 2038 C C . LYS A 1 260 ? 10.875 22.066 0.429 1.00 92.38 260 LYS A C 1
ATOM 2040 O O . LYS A 1 260 ? 12.019 22.519 0.326 1.00 92.38 260 LYS A O 1
ATOM 2045 N N . THR A 1 261 ? 10.604 20.936 1.076 1.00 90.56 261 THR A N 1
ATOM 2046 C CA . THR A 1 261 ? 11.608 20.153 1.818 1.00 90.56 261 THR A CA 1
ATOM 2047 C C . THR A 1 261 ? 12.791 19.782 0.931 1.00 90.56 261 THR A C 1
ATOM 2049 O O . THR A 1 261 ? 13.925 19.868 1.382 1.00 90.56 261 THR A O 1
ATOM 2052 N N . GLU A 1 262 ? 12.569 19.504 -0.358 1.00 88.00 262 GLU A N 1
ATOM 2053 C CA . GLU A 1 262 ? 13.599 19.252 -1.381 1.00 88.00 262 GLU A CA 1
ATOM 2054 C C . GLU A 1 262 ? 14.802 20.206 -1.331 1.00 88.00 262 GLU A C 1
ATOM 2056 O O . GLU A 1 262 ? 15.955 19.788 -1.498 1.00 88.00 262 GLU A O 1
ATOM 2061 N N . TYR A 1 263 ? 14.567 21.491 -1.055 1.00 90.88 263 TYR A N 1
ATOM 2062 C CA . TYR A 1 263 ? 15.629 22.483 -1.003 1.00 90.88 263 TYR A CA 1
ATOM 2063 C C . TYR A 1 263 ? 16.486 22.308 0.252 1.00 90.88 263 TYR A C 1
ATOM 2065 O O . TYR A 1 263 ? 17.709 22.383 0.148 1.00 90.88 263 TYR A O 1
ATOM 2073 N N . LEU A 1 264 ? 15.870 21.967 1.387 1.00 87.81 264 LEU A N 1
ATOM 2074 C CA . LEU A 1 264 ? 16.547 21.605 2.636 1.00 87.81 264 LEU A CA 1
ATOM 2075 C C . LEU A 1 264 ? 17.226 20.228 2.557 1.00 87.81 264 LEU A C 1
ATOM 2077 O O . LEU A 1 264 ? 18.341 20.072 3.040 1.00 87.81 264 LEU A O 1
ATOM 2081 N N . ARG A 1 265 ? 16.590 19.232 1.924 1.00 85.62 265 ARG A N 1
ATOM 2082 C CA . ARG A 1 265 ? 17.107 17.855 1.820 1.00 85.62 265 ARG A CA 1
ATOM 2083 C C . ARG A 1 265 ? 18.488 17.822 1.167 1.00 85.62 265 ARG A C 1
ATOM 2085 O O . ARG A 1 265 ? 19.434 17.298 1.741 1.00 85.62 265 ARG A O 1
ATOM 2092 N N . ASN A 1 266 ? 18.629 18.473 0.013 1.00 81.50 266 ASN A N 1
ATOM 2093 C CA . ASN A 1 266 ? 19.882 18.505 -0.747 1.00 81.50 266 ASN A CA 1
ATOM 2094 C C . ASN A 1 266 ? 20.548 19.899 -0.634 1.00 81.50 266 ASN A C 1
ATOM 2096 O O . ASN A 1 266 ? 20.907 20.491 -1.650 1.00 81.50 266 ASN A O 1
ATOM 2100 N N . GLY A 1 267 ? 20.596 20.485 0.572 1.00 80.12 267 GLY A N 1
ATOM 2101 C CA . GLY A 1 267 ? 21.477 21.611 0.945 1.00 80.12 267 GLY A CA 1
ATOM 2102 C C . GLY A 1 267 ? 21.310 22.971 0.239 1.00 80.12 267 GLY A C 1
ATOM 2103 O O . GLY A 1 267 ? 22.126 23.862 0.454 1.00 80.12 267 GLY A O 1
ATOM 2104 N N . SER A 1 268 ? 20.289 23.172 -0.598 1.00 81.88 268 SER A N 1
ATOM 2105 C CA . SER A 1 268 ? 20.179 24.300 -1.546 1.00 81.88 268 SER A CA 1
ATOM 2106 C C . SER A 1 268 ? 19.076 25.308 -1.182 1.00 81.88 268 SER A C 1
ATOM 2108 O O . SER A 1 268 ? 18.406 25.854 -2.059 1.00 81.88 268 SER A O 1
ATOM 2110 N N . ALA A 1 269 ? 18.823 25.494 0.111 1.00 80.94 269 ALA A N 1
ATOM 2111 C CA . ALA A 1 269 ? 17.670 26.239 0.621 1.00 80.94 269 ALA A CA 1
ATOM 2112 C C . ALA A 1 269 ? 17.798 27.776 0.563 1.00 80.94 269 ALA A C 1
ATOM 2114 O O . ALA A 1 269 ? 16.803 28.480 0.749 1.00 80.94 269 ALA A O 1
ATOM 2115 N N . ASN A 1 270 ? 18.994 28.299 0.273 1.00 76.31 270 ASN A N 1
ATOM 2116 C CA . ASN A 1 270 ? 19.223 29.732 0.074 1.00 76.31 270 ASN A CA 1
ATOM 2117 C C . ASN A 1 270 ? 18.312 30.268 -1.042 1.00 76.31 270 ASN A C 1
ATOM 2119 O O . ASN A 1 270 ? 18.250 29.693 -2.126 1.00 76.31 270 ASN A O 1
ATOM 2123 N N . ASP A 1 271 ? 17.592 31.352 -0.748 1.00 78.50 271 ASP A N 1
ATOM 2124 C CA . ASP A 1 271 ? 16.680 32.045 -1.668 1.00 78.50 271 ASP A CA 1
ATOM 2125 C C . ASP A 1 271 ? 15.575 31.157 -2.290 1.00 78.50 271 ASP A C 1
ATOM 2127 O O . ASP A 1 271 ? 15.013 31.474 -3.338 1.00 78.50 271 ASP A O 1
ATOM 2131 N N . LYS A 1 272 ? 15.221 30.048 -1.615 1.00 86.56 272 LYS A N 1
ATOM 2132 C CA . LYS A 1 272 ? 14.102 29.144 -1.965 1.00 86.56 272 LYS A CA 1
ATOM 2133 C C . LYS A 1 272 ? 12.921 29.201 -0.991 1.00 86.56 272 LYS A C 1
ATOM 2135 O O . LYS A 1 272 ? 12.087 28.301 -0.969 1.00 86.56 272 LYS A O 1
ATOM 2140 N N . ILE A 1 273 ? 12.850 30.259 -0.188 1.00 90.56 273 ILE A N 1
ATOM 2141 C CA . ILE A 1 273 ? 11.738 30.517 0.730 1.00 90.56 273 ILE A CA 1
ATOM 2142 C C . ILE A 1 273 ? 10.668 31.326 0.004 1.00 90.56 273 ILE A C 1
ATOM 2144 O O . ILE A 1 273 ? 10.945 32.409 -0.510 1.00 90.56 273 ILE A O 1
ATOM 2148 N N . GLN A 1 274 ? 9.448 30.803 0.003 1.00 92.56 274 GLN A N 1
ATOM 2149 C CA . GLN A 1 274 ? 8.270 31.469 -0.526 1.00 92.56 274 GLN A CA 1
ATOM 2150 C C . GLN A 1 274 ? 7.568 32.239 0.596 1.00 92.56 274 GLN A C 1
ATOM 2152 O O . GLN A 1 274 ? 7.392 31.744 1.709 1.00 92.56 274 GLN A O 1
ATOM 2157 N N . ASP A 1 275 ? 7.159 33.464 0.286 1.00 92.56 275 ASP A N 1
ATOM 2158 C CA . ASP A 1 275 ? 6.311 34.290 1.137 1.00 92.56 275 ASP A CA 1
ATOM 2159 C C . ASP A 1 275 ? 4.849 34.062 0.733 1.00 92.56 275 ASP A C 1
ATOM 2161 O O . ASP A 1 275 ? 4.484 34.268 -0.425 1.00 92.56 275 ASP A O 1
ATOM 2165 N N . LEU A 1 276 ? 4.030 33.586 1.670 1.00 91.81 276 LEU A N 1
ATOM 2166 C CA . LEU A 1 276 ? 2.634 33.209 1.427 1.00 91.81 276 LEU A CA 1
ATOM 2167 C C . LEU A 1 276 ? 1.654 34.368 1.651 1.00 91.81 276 LEU A C 1
ATOM 2169 O O . LEU A 1 276 ? 0.488 34.251 1.284 1.00 91.81 276 LEU A O 1
ATOM 2173 N N . GLY A 1 277 ? 2.107 35.480 2.240 1.00 90.62 277 GLY A N 1
ATOM 2174 C CA . GLY A 1 277 ? 1.274 36.648 2.522 1.00 90.62 277 GLY A CA 1
ATOM 2175 C C . GLY A 1 277 ? 1.382 37.173 3.954 1.00 90.62 277 GLY A C 1
ATOM 2176 O O . GLY A 1 277 ? 2.130 36.666 4.795 1.00 90.62 277 GLY A O 1
ATOM 2177 N N . LEU A 1 278 ? 0.621 38.236 4.220 1.00 90.38 278 LEU A N 1
ATOM 2178 C CA . LEU A 1 278 ? 0.484 38.845 5.543 1.00 90.38 278 LEU A CA 1
ATOM 2179 C C . LEU A 1 278 ? -0.413 37.985 6.439 1.00 90.38 278 LEU A C 1
ATOM 2181 O O . LEU A 1 278 ? -1.463 37.513 6.010 1.00 90.38 278 LEU A O 1
ATOM 2185 N N . LYS A 1 279 ? -0.033 37.828 7.707 1.00 91.75 279 LYS A N 1
ATOM 2186 C CA . LYS A 1 279 ? -0.883 37.197 8.723 1.00 91.75 279 LYS A CA 1
ATOM 2187 C C . LYS A 1 279 ? -1.912 38.223 9.226 1.00 91.75 279 LYS A C 1
ATOM 2189 O O . LYS A 1 279 ? -1.481 39.286 9.675 1.00 91.75 279 LYS A O 1
ATOM 2194 N N . PRO A 1 280 ? -3.233 37.941 9.203 1.00 87.00 280 PRO A N 1
ATOM 2195 C CA . PRO A 1 280 ? -4.257 38.923 9.598 1.00 87.00 280 PRO A CA 1
ATOM 2196 C C . PRO A 1 280 ? -4.133 39.392 11.054 1.00 87.00 280 PRO A C 1
ATOM 2198 O O 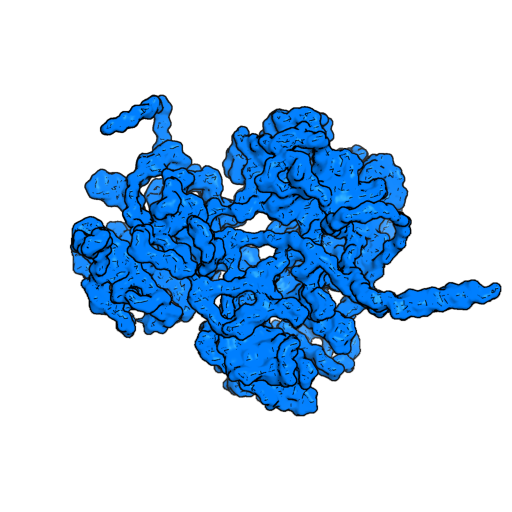. PRO A 1 280 ? -4.393 40.548 11.374 1.00 87.00 280 PRO A O 1
ATOM 2201 N N . LYS A 1 281 ? -3.687 38.485 11.927 1.00 88.25 281 LYS A N 1
ATOM 2202 C CA . LYS A 1 281 ? -3.183 38.737 13.281 1.00 88.25 281 LYS A CA 1
ATOM 2203 C C . LYS A 1 281 ? -1.989 37.808 13.520 1.00 88.25 281 LYS A C 1
ATOM 2205 O O . LYS A 1 281 ? -1.732 36.899 12.729 1.00 88.25 281 LYS A O 1
ATOM 2210 N N . ARG A 1 282 ? -1.271 37.988 14.632 1.00 89.69 282 ARG A N 1
ATOM 2211 C CA . ARG A 1 282 ? -0.288 36.996 15.100 1.00 89.69 282 ARG A CA 1
ATOM 2212 C C . ARG A 1 282 ? -0.987 35.653 15.303 1.00 89.69 282 ARG A C 1
ATOM 2214 O O . ARG A 1 282 ? -2.019 35.609 15.968 1.00 89.69 282 ARG A O 1
ATOM 2221 N N . LEU A 1 283 ? -0.432 34.584 14.736 1.00 89.88 283 LEU A N 1
ATOM 2222 C CA . LEU A 1 283 ? -1.001 33.239 14.816 1.00 89.88 283 LEU A CA 1
ATOM 2223 C C . LEU A 1 283 ? -0.056 32.267 15.518 1.00 89.88 283 LEU A C 1
ATOM 2225 O O . LEU A 1 283 ? 1.158 32.295 15.310 1.00 89.88 283 LEU A O 1
ATOM 2229 N N . VAL A 1 284 ? -0.664 31.402 16.319 1.00 92.50 284 VAL A N 1
ATOM 2230 C CA . VAL A 1 284 ? -0.080 30.233 16.966 1.00 92.50 284 VAL A CA 1
ATOM 2231 C C . VAL A 1 284 ? -0.395 29.041 16.073 1.00 92.50 284 VAL A C 1
ATOM 2233 O O . VAL A 1 284 ? -1.567 28.680 15.951 1.00 92.50 284 VAL A O 1
ATOM 2236 N N . ILE A 1 285 ? 0.614 28.429 15.444 1.00 94.38 285 ILE A N 1
ATOM 2237 C CA . ILE A 1 285 ? 0.403 27.150 14.753 1.00 94.38 285 ILE A CA 1
ATOM 2238 C C . ILE A 1 285 ? 0.172 26.078 15.817 1.00 94.38 285 ILE A C 1
ATOM 2240 O O . ILE A 1 285 ? 0.954 25.950 16.762 1.00 94.38 285 ILE A O 1
ATOM 2244 N N . LEU A 1 286 ? -0.921 25.337 15.658 1.00 94.31 286 LEU A N 1
ATOM 2245 C CA . LEU A 1 286 ? -1.344 24.284 16.571 1.00 94.31 286 LEU A CA 1
ATOM 2246 C C . LEU A 1 286 ? -1.034 22.898 16.007 1.00 94.31 286 LEU A C 1
ATOM 2248 O O . LEU A 1 286 ? -0.744 22.006 16.788 1.00 94.31 286 LEU A O 1
ATOM 2252 N N . GLY A 1 287 ? -1.059 22.702 14.689 1.00 91.31 287 GLY A N 1
ATOM 2253 C CA . GLY A 1 287 ? -0.695 21.426 14.070 1.00 91.31 287 GLY A CA 1
ATOM 2254 C C . GLY A 1 287 ? -1.212 21.287 12.645 1.00 91.31 287 GLY A C 1
ATOM 2255 O O . GLY A 1 287 ? -1.590 22.277 12.020 1.00 91.31 287 GLY A O 1
ATOM 2256 N N . THR A 1 288 ? -1.227 20.059 12.133 1.00 90.75 288 THR A N 1
ATOM 2257 C CA . THR A 1 288 ? -1.714 19.714 10.786 1.00 90.75 288 THR A CA 1
ATOM 2258 C C . THR A 1 288 ? -2.580 18.454 10.839 1.00 90.75 288 THR A C 1
ATOM 2260 O O . THR A 1 288 ? -2.474 17.684 11.789 1.00 90.75 288 THR A O 1
ATOM 2263 N N . ASP A 1 289 ? -3.396 18.201 9.813 1.00 83.38 289 ASP A N 1
ATOM 2264 C CA . ASP A 1 289 ? -3.996 16.870 9.571 1.00 83.38 289 ASP A CA 1
ATOM 2265 C C . ASP A 1 289 ? -2.980 15.861 8.990 1.00 83.38 289 ASP A C 1
ATOM 2267 O O . ASP A 1 289 ? -3.349 14.760 8.590 1.00 83.38 289 ASP A O 1
ATOM 2271 N N . ASN A 1 290 ? -1.697 16.248 8.920 1.00 75.06 290 ASN A N 1
ATOM 2272 C CA . ASN A 1 290 ? -0.611 15.558 8.217 1.00 75.06 290 ASN A CA 1
ATOM 2273 C C . ASN A 1 290 ? -0.838 15.369 6.700 1.00 75.06 290 ASN A C 1
ATOM 2275 O O . ASN A 1 290 ? -0.087 14.643 6.050 1.00 75.06 290 ASN A O 1
ATOM 2279 N N . GLY A 1 291 ? -1.829 16.063 6.139 1.00 79.62 291 GLY A N 1
ATOM 2280 C CA . GLY A 1 291 ? -2.040 16.273 4.716 1.00 79.62 291 GLY A CA 1
ATOM 2281 C C . GLY A 1 291 ? -1.924 17.763 4.388 1.00 79.62 291 GLY A C 1
ATOM 2282 O O . GLY A 1 291 ? -0.868 18.374 4.590 1.00 79.62 291 GLY A O 1
ATOM 2283 N N . ASN A 1 292 ? -3.021 18.338 3.885 1.00 83.00 292 ASN A N 1
ATOM 2284 C CA . ASN A 1 292 ? -3.094 19.717 3.401 1.00 83.00 292 ASN A CA 1
ATOM 2285 C C . ASN A 1 292 ? -3.555 20.747 4.448 1.00 83.00 292 ASN A C 1
ATOM 2287 O O . ASN A 1 292 ? -3.375 21.939 4.197 1.00 83.00 292 ASN A O 1
ATOM 2291 N N . ALA A 1 293 ? -4.159 20.376 5.581 1.00 87.50 293 ALA A N 1
ATOM 2292 C CA . ALA A 1 293 ? -4.719 21.366 6.504 1.00 87.50 293 ALA A CA 1
ATOM 2293 C C . ALA A 1 293 ? -3.724 21.816 7.579 1.00 87.50 293 ALA A C 1
ATOM 2295 O O . ALA A 1 293 ? -3.148 21.005 8.304 1.00 87.50 293 ALA A O 1
ATOM 2296 N N . LEU A 1 294 ? -3.607 23.134 7.748 1.00 93.94 294 LEU A N 1
ATOM 2297 C CA . LEU A 1 294 ? -2.957 23.768 8.888 1.00 93.94 294 LEU A CA 1
ATOM 2298 C C . LEU A 1 294 ? -4.016 24.190 9.913 1.00 93.94 294 LEU A C 1
ATOM 2300 O O . LEU A 1 294 ? -4.936 24.946 9.593 1.00 93.94 294 LEU A O 1
ATOM 2304 N N . PHE A 1 295 ? -3.845 23.764 11.160 1.00 95.38 295 PHE A N 1
ATOM 2305 C CA . PHE A 1 295 ? -4.642 24.223 12.293 1.00 95.38 295 PHE A CA 1
ATOM 2306 C C . PHE A 1 295 ? -3.858 25.268 13.082 1.00 95.38 295 PHE A C 1
ATOM 2308 O O . PHE A 1 295 ? -2.694 25.068 13.445 1.00 95.38 295 PHE A O 1
ATOM 2315 N N . PHE A 1 296 ? -4.498 26.395 13.364 1.00 95.31 296 PHE A N 1
ATOM 2316 C CA . PHE A 1 296 ? -3.906 27.506 14.100 1.00 95.31 296 PHE A CA 1
ATOM 2317 C C . PHE A 1 296 ? -4.972 28.257 14.901 1.00 95.31 296 PHE A C 1
ATOM 2319 O O . PHE A 1 296 ? -6.169 28.035 14.743 1.00 95.31 296 PHE A O 1
ATOM 2326 N N . ARG A 1 297 ? -4.542 29.180 15.754 1.00 94.75 297 ARG A N 1
ATOM 2327 C CA . ARG A 1 297 ? -5.408 30.205 16.357 1.00 94.75 297 ARG A CA 1
ATOM 2328 C C . ARG A 1 297 ? -4.682 31.538 16.383 1.00 94.75 297 ARG A C 1
ATOM 2330 O O . ARG A 1 297 ? -3.461 31.569 16.220 1.00 94.75 297 ARG A O 1
ATOM 2337 N N . TYR A 1 298 ? -5.389 32.632 16.626 1.00 93.12 298 TYR A N 1
ATOM 2338 C CA . TYR A 1 298 ? -4.725 33.910 16.880 1.00 93.12 298 TYR A CA 1
ATOM 2339 C C . TYR A 1 298 ? -4.196 34.000 18.319 1.00 93.12 298 TYR A C 1
ATOM 2341 O O . TYR A 1 298 ? -4.675 33.317 19.229 1.00 93.12 298 TYR A O 1
ATOM 2349 N N . GLU A 1 299 ? -3.155 34.808 18.521 1.00 88.69 299 GLU A N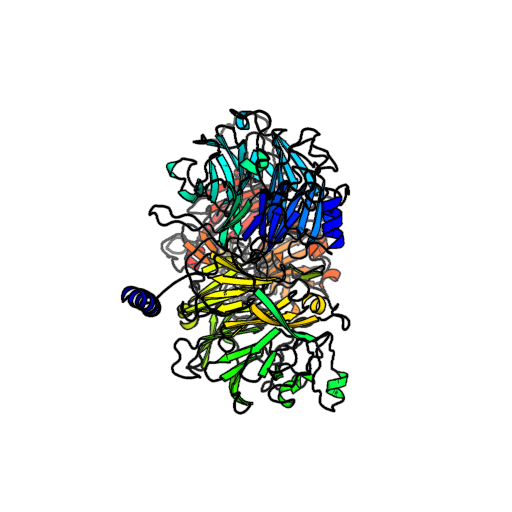 1
ATOM 2350 C CA . GLU A 1 299 ? -2.575 35.058 19.845 1.00 88.69 299 GLU A CA 1
ATOM 2351 C C . GLU A 1 299 ? -3.652 35.588 20.811 1.00 88.69 299 GLU A C 1
ATOM 2353 O O . GLU A 1 299 ? -4.432 36.467 20.460 1.00 88.69 299 GLU A O 1
ATOM 2358 N N . GLY A 1 300 ? -3.728 35.012 22.015 1.00 83.38 300 GLY A N 1
ATOM 2359 C CA . GLY A 1 300 ? -4.760 35.328 23.016 1.00 83.38 300 GLY A CA 1
ATOM 2360 C C . GLY A 1 300 ? -6.189 34.837 22.715 1.00 83.38 300 GLY A C 1
ATOM 2361 O O . GLY A 1 300 ? -6.991 34.765 23.639 1.00 83.38 300 GLY A O 1
ATOM 2362 N N . GLU A 1 301 ? -6.522 34.456 21.479 1.00 90.00 301 GLU A N 1
ATOM 2363 C CA . GLU A 1 301 ? -7.880 34.024 21.111 1.00 90.00 301 GLU A CA 1
ATOM 2364 C C . GLU A 1 301 ? -8.082 32.506 21.314 1.00 90.00 301 GLU A C 1
ATOM 2366 O O . GLU A 1 301 ? -7.172 31.735 20.991 1.00 90.00 301 GLU A O 1
ATOM 2371 N N . PRO A 1 302 ? -9.258 32.053 21.806 1.00 86.62 302 PRO A N 1
ATOM 2372 C CA . PRO A 1 302 ? -9.562 30.633 22.033 1.00 86.62 302 PRO A CA 1
ATOM 2373 C C . PRO A 1 302 ? -10.043 29.895 20.772 1.00 86.62 302 PRO A C 1
ATOM 2375 O O . PRO A 1 302 ? -10.152 28.671 20.778 1.00 86.62 302 PRO A O 1
ATOM 2378 N N . ILE A 1 303 ? -10.360 30.621 19.693 1.00 90.25 303 ILE A N 1
ATOM 2379 C CA . ILE A 1 303 ? -10.934 30.056 18.466 1.00 90.25 303 ILE A CA 1
ATOM 2380 C C . ILE A 1 303 ? -9.836 29.402 17.624 1.00 90.25 303 ILE A C 1
ATOM 2382 O O . ILE A 1 303 ? -8.916 30.075 17.156 1.00 90.25 303 ILE A O 1
ATOM 2386 N N . VAL A 1 304 ? -9.985 28.105 17.372 1.00 91.25 304 VAL A N 1
ATOM 2387 C CA . VAL A 1 304 ? -9.151 27.334 16.449 1.00 91.25 304 VAL A CA 1
ATOM 2388 C C . VAL A 1 304 ? -9.725 27.437 15.038 1.00 91.25 304 VAL A C 1
ATOM 2390 O O . VAL A 1 304 ? -10.907 27.165 14.796 1.00 91.25 304 VAL A O 1
ATOM 2393 N N . GLN A 1 305 ? -8.864 27.815 14.099 1.00 92.69 305 GLN A N 1
ATOM 2394 C CA . GLN A 1 305 ? -9.134 27.838 12.671 1.00 92.69 305 GLN A CA 1
ATOM 2395 C C . GLN A 1 305 ? -8.386 26.709 11.949 1.00 92.69 305 GLN A C 1
ATOM 2397 O O . GLN A 1 305 ? -7.251 26.374 12.291 1.00 92.69 305 GLN A O 1
ATOM 2402 N N . ARG A 1 306 ? -9.031 26.160 10.919 1.00 93.00 306 ARG A N 1
ATOM 2403 C CA . ARG A 1 306 ? -8.458 25.294 9.887 1.00 93.00 306 ARG A CA 1
ATOM 2404 C C . ARG A 1 306 ? -8.264 26.128 8.620 1.00 93.00 306 ARG A C 1
ATOM 2406 O O . ARG A 1 306 ? -9.190 26.812 8.185 1.00 93.00 306 ARG A O 1
ATOM 2413 N N . TRP A 1 307 ? -7.091 26.039 8.009 1.00 93.31 307 TRP A N 1
ATOM 2414 C CA . TRP A 1 307 ? -6.825 26.538 6.660 1.00 93.31 307 TRP A CA 1
ATOM 2415 C C . TRP A 1 307 ? -6.338 25.384 5.791 1.00 93.31 307 TRP A C 1
ATOM 2417 O O . TRP A 1 307 ? -5.439 24.646 6.189 1.00 93.31 307 TRP A O 1
ATOM 2427 N N . ASP A 1 308 ? -6.934 25.225 4.612 1.00 88.44 308 ASP A N 1
ATOM 2428 C CA . ASP A 1 308 ? -6.459 24.272 3.616 1.00 88.44 308 ASP A CA 1
ATOM 2429 C C . ASP A 1 308 ? -5.325 24.901 2.800 1.00 88.44 308 ASP A C 1
ATOM 2431 O O . ASP A 1 308 ? -5.537 25.856 2.056 1.00 88.44 308 ASP A O 1
ATOM 2435 N N . THR A 1 309 ? -4.104 24.394 2.952 1.00 88.69 309 THR A N 1
ATOM 2436 C CA . THR A 1 309 ? -2.891 25.024 2.397 1.00 88.69 309 THR A CA 1
ATOM 2437 C C . THR A 1 309 ? -2.790 24.954 0.872 1.00 88.69 309 THR A C 1
ATOM 2439 O O . THR A 1 309 ? -1.880 25.547 0.293 1.00 88.69 309 THR A O 1
ATOM 2442 N N . THR A 1 310 ? -3.739 24.280 0.213 1.00 83.38 310 THR A N 1
ATOM 2443 C CA . THR A 1 310 ? -3.933 24.345 -1.242 1.00 83.38 310 THR A CA 1
ATOM 2444 C C . THR A 1 310 ? -4.559 25.668 -1.702 1.00 83.38 310 THR A C 1
ATOM 2446 O O . THR A 1 310 ? -4.373 26.061 -2.854 1.00 83.38 310 THR A O 1
ATOM 2449 N N . THR A 1 311 ? -5.267 26.390 -0.824 1.00 89.25 311 THR A N 1
ATOM 2450 C CA . THR A 1 311 ? -5.841 27.711 -1.124 1.00 89.25 311 THR A CA 1
ATOM 2451 C C . THR A 1 311 ? -4.875 28.837 -0.752 1.00 89.25 311 THR A C 1
ATOM 2453 O O . THR A 1 311 ? -3.966 28.669 0.060 1.00 89.25 311 THR A O 1
ATOM 2456 N N . ALA A 1 312 ? -5.110 30.044 -1.274 1.00 88.38 312 ALA A N 1
ATOM 2457 C CA . ALA A 1 312 ? -4.361 31.226 -0.851 1.00 88.38 312 ALA A CA 1
ATOM 2458 C C . ALA A 1 312 ? -4.491 31.476 0.668 1.00 88.38 312 ALA A C 1
ATOM 2460 O O . ALA A 1 312 ? -5.568 31.302 1.248 1.00 88.38 312 ALA A O 1
ATOM 2461 N N . PHE A 1 313 ? -3.404 31.926 1.301 1.00 92.88 313 PHE A N 1
ATOM 2462 C CA . PHE A 1 313 ? -3.359 32.263 2.726 1.00 92.88 313 PHE A CA 1
ATOM 2463 C C . PHE A 1 313 ? -4.074 33.601 2.989 1.00 92.88 313 PHE A C 1
ATOM 2465 O O . PHE A 1 313 ? -3.458 34.666 3.028 1.00 92.88 313 PHE A O 1
ATOM 2472 N N . GLN A 1 314 ? -5.402 33.546 3.093 1.00 88.88 314 GLN A N 1
ATOM 2473 C CA . GLN A 1 314 ? -6.300 34.702 3.170 1.00 88.88 314 GLN A CA 1
ATOM 2474 C C . GLN A 1 314 ? -7.457 34.418 4.153 1.00 88.88 314 GLN A C 1
ATOM 2476 O O . GLN A 1 314 ? -7.908 33.270 4.203 1.00 88.88 314 GLN A O 1
ATOM 2481 N N . PRO A 1 315 ? -7.943 35.418 4.927 1.00 86.44 315 PRO A N 1
ATOM 2482 C CA . PRO A 1 315 ? -8.989 35.248 5.949 1.00 86.44 315 PRO A CA 1
ATOM 2483 C C . PRO A 1 315 ? -10.224 34.461 5.504 1.00 86.44 315 PRO A C 1
ATOM 2485 O O . PRO A 1 315 ? -10.800 33.705 6.285 1.00 86.44 315 PRO A O 1
ATOM 2488 N N . GLU A 1 316 ? -10.617 34.645 4.249 1.00 86.38 316 GLU A N 1
ATOM 2489 C CA . GLU A 1 316 ? -11.808 34.090 3.612 1.00 86.38 316 GLU A CA 1
ATOM 2490 C C . GLU A 1 316 ? -11.737 32.557 3.497 1.00 86.38 316 GLU A C 1
ATOM 2492 O O . GLU A 1 316 ? -12.768 31.888 3.481 1.00 86.38 316 GLU A O 1
ATOM 2497 N N . ASN A 1 317 ? -10.522 31.995 3.500 1.00 86.75 317 ASN A N 1
ATOM 2498 C CA . ASN A 1 317 ? -10.259 30.557 3.434 1.00 86.75 317 ASN A CA 1
ATOM 2499 C C . ASN A 1 317 ? -10.068 29.906 4.824 1.00 86.75 317 ASN A C 1
ATOM 2501 O O . ASN A 1 317 ? -9.686 28.736 4.908 1.00 86.75 317 ASN A O 1
ATOM 2505 N N . PHE A 1 318 ? -10.278 30.642 5.926 1.00 90.94 318 PHE A N 1
ATOM 2506 C CA . PHE A 1 318 ? -9.996 30.168 7.289 1.00 90.94 318 PHE A CA 1
ATOM 2507 C C . PHE A 1 318 ? -11.274 29.747 8.036 1.00 90.94 318 PHE A C 1
ATOM 2509 O O . PHE A 1 318 ? -11.983 30.556 8.643 1.00 90.94 318 PHE A O 1
ATOM 2516 N N . GLN A 1 319 ? -11.542 28.445 8.051 1.00 84.88 319 GLN A N 1
ATOM 2517 C CA . GLN A 1 319 ? -12.721 27.834 8.668 1.00 84.88 319 GLN A CA 1
ATOM 2518 C C . GLN A 1 319 ? -12.575 27.795 10.197 1.00 84.88 319 GLN A C 1
ATOM 2520 O O . GLN A 1 319 ? -11.569 27.308 10.703 1.00 84.88 319 GLN A O 1
ATOM 2525 N N . LYS A 1 320 ? -13.564 28.270 10.964 1.00 84.69 320 LYS A N 1
ATOM 2526 C CA . LYS A 1 320 ? -13.592 28.065 12.427 1.00 84.69 320 LYS A CA 1
ATOM 2527 C C . LYS A 1 320 ? -14.051 26.638 12.717 1.00 84.69 320 LYS A C 1
ATOM 2529 O O . LYS A 1 320 ? -15.134 26.267 12.279 1.00 84.69 320 LYS A O 1
ATOM 2534 N N . VAL A 1 321 ? -13.249 25.864 13.448 1.00 81.56 321 VAL A N 1
ATOM 2535 C CA . VAL A 1 321 ? -13.507 24.427 13.679 1.00 81.56 321 VAL A CA 1
ATOM 2536 C C . VAL A 1 321 ? -13.683 24.057 15.150 1.00 81.56 321 VAL A C 1
ATOM 2538 O O . VAL A 1 321 ? -14.285 23.032 15.440 1.00 81.56 321 VAL A O 1
ATOM 2541 N N . TYR A 1 322 ? -13.199 24.886 16.080 1.00 85.06 322 TYR A N 1
ATOM 2542 C CA . TYR A 1 322 ? -13.323 24.666 17.524 1.00 85.06 322 TYR A CA 1
ATOM 2543 C C . TYR A 1 322 ? -13.118 25.980 18.294 1.00 85.06 322 TYR A C 1
ATOM 2545 O O . TYR A 1 322 ? -12.545 26.936 17.767 1.00 85.06 322 TYR A O 1
ATOM 2553 N N . SER A 1 323 ? -13.564 26.036 19.549 1.00 87.69 323 SER A N 1
ATOM 2554 C CA . SER A 1 323 ? -13.230 27.107 20.491 1.00 87.69 323 SER A CA 1
ATOM 2555 C C . SER A 1 323 ? -12.904 26.503 21.849 1.00 87.69 323 SER A C 1
ATOM 2557 O O . SER A 1 323 ? -13.710 25.739 22.376 1.00 87.69 323 SER A O 1
ATOM 2559 N N . SER A 1 324 ? -11.759 26.877 22.420 1.00 82.38 324 SER A N 1
ATOM 2560 C CA . SER A 1 324 ? -11.395 26.489 23.784 1.00 82.38 324 SER A CA 1
ATOM 2561 C C . SER A 1 324 ? -12.385 27.004 24.824 1.00 82.38 324 SER A C 1
ATOM 2563 O O . SER A 1 324 ? -13.080 28.007 24.611 1.00 82.38 324 SER A O 1
ATOM 2565 N N . THR A 1 325 ? -12.424 26.308 25.961 1.00 77.88 325 THR A N 1
ATOM 2566 C CA . THR A 1 325 ? -13.194 26.716 27.141 1.00 77.88 325 THR A CA 1
ATOM 2567 C C . THR A 1 325 ? -12.695 28.053 27.710 1.00 77.88 325 THR A C 1
ATOM 2569 O O . THR A 1 325 ? -11.579 28.495 27.432 1.00 77.88 325 THR A O 1
ATOM 2572 N N . ALA A 1 326 ? -13.530 28.746 28.493 1.00 67.81 326 ALA A N 1
ATOM 2573 C CA . ALA A 1 326 ? -13.133 30.007 29.120 1.00 67.81 326 ALA A CA 1
ATOM 2574 C C . ALA A 1 326 ? -11.889 29.817 30.013 1.00 67.81 326 ALA A C 1
ATOM 2576 O O . ALA A 1 326 ? -11.801 28.844 30.755 1.00 67.81 326 ALA A O 1
ATOM 2577 N N . CYS A 1 327 ? -10.938 30.753 29.918 1.00 77.12 327 CYS A N 1
ATOM 2578 C CA . CYS A 1 327 ? -9.593 30.712 30.525 1.00 77.12 327 CYS A CA 1
ATOM 2579 C C . CYS A 1 327 ? -8.620 29.631 29.987 1.00 77.12 327 CYS A C 1
ATOM 2581 O O . CYS A 1 327 ? -7.436 29.676 30.321 1.00 77.12 327 CYS A O 1
ATOM 2583 N N . SER A 1 328 ? -9.056 28.741 29.091 1.00 84.44 328 SER A N 1
ATOM 2584 C CA . SER A 1 328 ? -8.196 27.751 28.422 1.00 84.44 328 SER A CA 1
ATOM 2585 C C . SER A 1 328 ? -7.811 28.210 27.016 1.00 84.44 328 SER A C 1
ATOM 2587 O O . SER A 1 328 ? -8.571 28.896 26.331 1.00 84.44 328 SER A O 1
ATOM 2589 N N . LEU A 1 329 ? -6.630 27.804 26.548 1.00 89.69 329 LEU A N 1
ATOM 2590 C CA . LEU A 1 329 ? -6.176 28.027 25.175 1.00 89.69 329 LEU A CA 1
ATOM 2591 C C . LEU A 1 329 ? -5.598 26.737 24.596 1.00 89.69 329 LEU A C 1
ATOM 2593 O O . LEU A 1 329 ? -4.717 26.128 25.204 1.00 89.69 329 LEU A O 1
ATOM 2597 N N . ALA A 1 330 ? -6.013 26.378 23.380 1.00 92.88 330 ALA A N 1
ATOM 2598 C CA . ALA A 1 330 ? -5.364 25.328 22.606 1.00 92.88 330 ALA A CA 1
ATOM 2599 C C . ALA A 1 330 ? -3.849 25.595 22.489 1.00 92.88 330 ALA A C 1
ATOM 2601 O O . ALA A 1 330 ? -3.414 26.675 22.071 1.00 92.88 330 ALA A O 1
ATOM 2602 N N . THR A 1 331 ? -3.032 24.619 22.862 1.00 89.12 331 THR A N 1
ATOM 2603 C CA . THR A 1 331 ? -1.577 24.634 22.691 1.00 89.12 331 THR A CA 1
ATOM 2604 C C . THR A 1 331 ? -1.171 23.824 21.466 1.00 89.12 331 THR A C 1
ATOM 2606 O O . THR A 1 331 ? -0.237 24.237 20.776 1.00 89.12 331 THR A O 1
ATOM 2609 N N . GLN A 1 332 ? -1.887 22.739 21.146 1.00 93.44 332 GLN A N 1
ATOM 2610 C CA . GLN A 1 332 ? -1.690 21.924 19.944 1.00 93.44 332 GLN A CA 1
ATOM 2611 C C . GLN A 1 332 ? -3.019 21.347 19.427 1.00 93.44 332 GLN A C 1
ATOM 2613 O O . GLN A 1 332 ? -3.969 21.156 20.181 1.00 93.44 332 GLN A O 1
ATOM 2618 N N . VAL A 1 333 ? -3.059 21.037 18.134 1.00 94.44 333 VAL A N 1
ATOM 2619 C CA . VAL A 1 333 ? -4.090 20.236 17.474 1.00 94.44 333 VAL A CA 1
ATOM 2620 C C . VAL A 1 333 ? -3.386 19.033 16.853 1.00 94.44 333 VAL A C 1
ATOM 2622 O O . VAL A 1 333 ? -2.451 19.202 16.073 1.00 94.44 333 VAL A O 1
ATOM 2625 N N . ILE A 1 334 ? -3.798 17.829 17.236 1.00 91.81 334 ILE A N 1
ATOM 2626 C CA . ILE A 1 334 ? -3.128 16.575 16.892 1.00 91.81 334 ILE A CA 1
ATOM 2627 C C . ILE A 1 334 ? -4.097 15.717 16.079 1.00 91.81 334 ILE A C 1
ATOM 2629 O O . ILE A 1 334 ? -5.228 15.535 16.535 1.00 91.81 334 ILE A O 1
ATOM 2633 N N . PRO A 1 335 ? -3.694 15.170 14.919 1.00 85.06 335 PRO A N 1
ATOM 2634 C CA . PRO A 1 335 ? -4.451 14.110 14.285 1.00 85.06 335 PRO A CA 1
ATOM 2635 C C . PRO A 1 335 ? -4.281 12.871 15.156 1.00 85.06 335 PRO A C 1
ATOM 2637 O O . PRO A 1 335 ? -3.216 12.252 15.200 1.00 85.06 335 PRO A O 1
ATOM 2640 N N . ASP A 1 336 ? -5.328 12.522 15.887 1.00 82.75 336 ASP A N 1
ATOM 2641 C CA . ASP A 1 336 ? -5.459 11.151 16.328 1.00 82.75 336 ASP A CA 1
ATOM 2642 C C . ASP A 1 336 ? -5.794 10.354 15.058 1.00 82.75 336 ASP A C 1
ATOM 2644 O O . ASP A 1 336 ? -6.762 10.684 14.388 1.00 82.75 336 ASP A O 1
ATOM 2648 N N . TYR A 1 337 ? -5.000 9.363 14.645 1.00 68.75 337 TYR A N 1
ATOM 2649 C CA . TYR A 1 337 ? -5.382 8.500 13.505 1.00 68.75 337 TYR A CA 1
ATOM 2650 C C . TYR A 1 337 ? -6.187 7.307 13.989 1.00 68.75 337 TYR A C 1
ATOM 2652 O O . TYR A 1 337 ? -7.188 6.925 13.388 1.00 68.75 337 TYR A O 1
ATOM 2660 N N . LYS A 1 338 ? -5.799 6.777 15.156 1.00 67.31 338 LYS A N 1
ATOM 2661 C CA . LYS A 1 338 ? -6.619 5.796 15.842 1.00 67.31 338 LYS A CA 1
ATOM 2662 C C . LYS A 1 338 ? -7.896 6.405 16.377 1.00 67.31 338 LYS A C 1
ATOM 2664 O O . LYS A 1 338 ? -8.799 5.610 16.544 1.00 67.31 338 LYS A O 1
ATOM 2669 N N . ARG A 1 339 ? -8.014 7.708 16.655 1.00 74.75 339 ARG A N 1
ATOM 2670 C CA . ARG A 1 339 ? -9.311 8.361 16.914 1.00 74.75 339 ARG A CA 1
ATOM 2671 C C . ARG A 1 339 ? -9.881 9.172 15.797 1.00 74.75 339 ARG A C 1
ATOM 2673 O O . ARG A 1 339 ? -11.059 9.475 15.902 1.00 74.75 339 ARG A O 1
ATOM 2680 N N . GLY A 1 340 ? -9.119 9.449 14.751 1.00 59.00 340 GLY A N 1
ATOM 2681 C CA . GLY A 1 340 ? -9.534 10.098 13.512 1.00 59.00 340 GLY A CA 1
ATOM 2682 C C . GLY A 1 340 ? -9.975 11.556 13.670 1.00 59.00 340 GLY A C 1
ATOM 2683 O O . GLY A 1 340 ? -9.866 12.356 12.740 1.00 59.00 340 GLY A O 1
ATOM 2684 N N . SER A 1 341 ? -10.523 11.901 14.831 1.00 79.12 341 SER A N 1
ATOM 2685 C CA . SER A 1 341 ? -10.753 13.246 15.302 1.00 79.12 341 SER A CA 1
ATOM 2686 C C . SER A 1 341 ? -9.414 13.940 15.404 1.00 79.12 341 SER A C 1
ATOM 2688 O O . SER A 1 341 ? -8.432 13.409 15.930 1.00 79.12 341 SER A O 1
ATOM 2690 N N . MET A 1 342 ? -9.405 15.202 15.001 1.00 84.56 342 MET A N 1
ATOM 2691 C CA . MET A 1 342 ? -8.410 16.095 15.557 1.00 84.56 342 MET A CA 1
ATOM 2692 C C . MET A 1 342 ? -8.684 16.186 17.066 1.00 84.56 342 MET A C 1
ATOM 2694 O O . MET A 1 342 ? -9.813 16.459 17.477 1.00 84.56 342 MET A O 1
ATOM 2698 N N . ARG A 1 343 ? -7.679 15.954 17.909 1.00 90.38 343 ARG A N 1
ATOM 2699 C CA . ARG A 1 343 ? -7.760 16.291 19.335 1.00 90.38 343 ARG A CA 1
ATOM 2700 C C . ARG A 1 343 ? -7.069 17.617 19.594 1.00 90.38 343 ARG A C 1
ATOM 2702 O O . ARG A 1 343 ? -6.036 17.925 19.001 1.00 90.38 343 ARG A O 1
ATOM 2709 N N . VAL A 1 344 ? -7.654 18.409 20.481 1.00 92.69 344 VAL A N 1
ATOM 2710 C CA . VAL A 1 344 ? -7.124 19.696 20.922 1.00 92.69 344 VAL A CA 1
ATOM 2711 C C . VAL A 1 344 ? -6.478 19.491 22.283 1.00 92.69 344 VAL A C 1
ATOM 2713 O O . VAL A 1 344 ? -7.171 19.203 23.256 1.00 92.69 344 VAL A O 1
ATOM 2716 N N . LEU A 1 345 ? -5.157 19.648 22.355 1.00 94.06 345 LEU A N 1
ATOM 2717 C CA . LEU A 1 345 ? -4.484 19.857 23.631 1.00 94.06 345 LEU A CA 1
ATOM 2718 C C . LEU A 1 345 ? -4.740 21.312 24.029 1.00 94.06 345 LEU A C 1
ATOM 2720 O O . LEU A 1 345 ? -4.291 22.217 23.324 1.00 94.06 345 LEU A O 1
ATOM 2724 N N . GLU A 1 346 ? -5.458 21.553 25.123 1.00 92.38 346 GLU A N 1
ATOM 2725 C CA . GLU A 1 346 ? -5.660 22.888 25.698 1.00 92.38 346 GLU A CA 1
ATOM 2726 C C . GLU A 1 346 ? -5.322 22.927 27.185 1.00 92.38 346 GLU A C 1
ATOM 2728 O O . GLU A 1 346 ? -5.307 21.901 27.865 1.00 92.38 346 GLU A O 1
ATOM 2733 N N . SER A 1 347 ? -5.002 24.119 27.685 1.00 91.94 347 SER A N 1
ATOM 2734 C CA . SER A 1 347 ? -4.728 24.338 29.105 1.00 91.94 347 SER A CA 1
ATOM 2735 C C . SER A 1 347 ? -4.866 25.804 29.505 1.00 91.94 347 SER A C 1
ATOM 2737 O O . SER A 1 347 ? -4.836 26.696 28.647 1.00 91.94 347 SER A O 1
ATOM 2739 N N . ASN A 1 348 ? -4.913 26.076 30.813 1.00 90.56 348 ASN A N 1
ATOM 2740 C CA . ASN A 1 348 ? -4.723 27.422 31.374 1.00 90.56 348 ASN A CA 1
ATOM 2741 C C . ASN A 1 348 ? -3.242 27.862 31.349 1.00 90.56 348 ASN A C 1
ATOM 2743 O O . ASN A 1 348 ? -2.690 28.402 32.309 1.00 90.56 348 ASN A O 1
ATOM 2747 N N . PHE A 1 349 ? -2.585 27.674 30.199 1.00 87.75 349 PHE A N 1
ATOM 2748 C CA . PHE A 1 349 ? -1.209 28.100 29.941 1.00 87.75 349 PHE A CA 1
ATOM 2749 C C . PHE A 1 349 ? -0.910 29.558 30.367 1.00 87.75 349 PHE A C 1
ATOM 2751 O O . PHE A 1 349 ? 0.162 29.778 30.934 1.00 87.75 349 PHE A O 1
ATOM 2758 N N . PRO A 1 350 ? -1.806 30.558 30.184 1.00 87.19 350 PRO A N 1
ATOM 2759 C CA . PRO A 1 350 ? -1.573 31.913 30.694 1.00 87.19 350 PRO A CA 1
ATOM 2760 C C . PRO A 1 350 ? -1.373 31.974 32.215 1.00 87.19 350 PRO A C 1
ATOM 2762 O O . PRO A 1 350 ? -0.504 32.711 32.681 1.00 87.19 350 PRO A O 1
ATOM 2765 N N . ASP A 1 351 ? -2.126 31.191 32.988 1.00 88.19 351 ASP A N 1
ATOM 2766 C CA . ASP A 1 351 ? -2.010 31.137 34.450 1.00 88.19 351 ASP A CA 1
ATOM 2767 C C . ASP A 1 351 ? -0.781 30.345 34.898 1.00 88.19 351 ASP A C 1
ATOM 2769 O O . ASP A 1 351 ? -0.114 30.701 35.873 1.00 88.19 351 ASP A O 1
ATOM 2773 N N . TYR A 1 352 ? -0.405 29.307 34.145 1.00 90.69 352 TYR A N 1
ATOM 2774 C CA . TYR A 1 352 ? 0.856 28.604 34.370 1.00 90.69 352 TYR A CA 1
ATOM 2775 C C . TYR A 1 352 ? 2.059 29.542 34.201 1.00 90.69 352 TYR A C 1
ATOM 2777 O O . TYR A 1 352 ? 2.965 29.544 35.041 1.00 90.69 352 TYR A O 1
ATOM 2785 N N . ILE A 1 353 ? 2.066 30.370 33.150 1.00 85.44 353 ILE A N 1
ATOM 2786 C CA . ILE A 1 353 ? 3.121 31.367 32.917 1.00 85.44 353 ILE A CA 1
ATOM 2787 C C . ILE A 1 353 ? 3.129 32.437 34.018 1.00 85.44 353 ILE A C 1
ATOM 2789 O O . ILE A 1 353 ? 4.198 32.750 34.536 1.00 85.44 353 ILE A O 1
ATOM 2793 N N . GLN A 1 354 ? 1.961 32.942 34.428 1.00 86.31 354 GLN A N 1
ATOM 2794 C CA . GLN A 1 354 ? 1.840 33.932 35.511 1.00 86.31 354 GLN A CA 1
ATOM 2795 C C . GLN A 1 354 ? 2.110 33.353 36.914 1.00 86.31 354 GLN A C 1
ATOM 2797 O O . GLN A 1 354 ? 2.367 34.106 37.849 1.00 86.31 354 GLN A O 1
ATOM 2802 N N . GLY A 1 355 ? 2.079 32.025 37.076 1.00 84.25 355 GLY A N 1
ATOM 2803 C CA . GLY A 1 355 ? 2.230 31.357 38.371 1.00 84.25 355 GLY A CA 1
ATOM 2804 C C . GLY A 1 355 ? 0.977 31.406 39.254 1.00 84.25 355 GLY A C 1
ATOM 2805 O O . GLY A 1 355 ? 1.077 31.103 40.441 1.00 84.25 355 GLY A O 1
ATOM 2806 N N . THR A 1 356 ? -0.175 31.769 38.681 1.00 87.88 356 THR A N 1
ATOM 2807 C CA . THR A 1 356 ? -1.496 31.869 39.328 1.00 87.88 356 THR A CA 1
ATOM 2808 C C . THR A 1 356 ? -2.240 30.532 39.410 1.00 87.88 356 THR A C 1
ATOM 2810 O O . THR A 1 356 ? -3.215 30.425 40.149 1.00 87.88 356 THR A O 1
ATOM 2813 N N . VAL A 1 357 ? -1.757 29.497 38.711 1.00 86.25 357 VAL A N 1
ATOM 2814 C CA . VAL A 1 357 ? -2.210 28.101 38.855 1.00 86.25 357 VAL A CA 1
ATOM 2815 C C . VAL A 1 357 ? -2.164 27.614 40.309 1.00 86.25 357 VAL A C 1
ATOM 2817 O O . VAL A 1 357 ? -1.170 27.808 41.011 1.00 86.25 357 VAL A O 1
ATOM 2820 N N . GLY A 1 358 ? -3.231 26.938 40.744 1.00 84.25 358 GLY A N 1
ATOM 2821 C CA . GLY A 1 358 ? -3.389 26.441 42.114 1.00 84.25 358 GLY A CA 1
ATOM 2822 C C . GLY A 1 358 ? -2.564 25.181 42.403 1.00 84.25 358 GLY A C 1
ATOM 2823 O O . GLY A 1 358 ? -1.365 25.234 42.677 1.00 84.25 358 GLY A O 1
ATOM 2824 N N . CYS A 1 359 ? -3.214 24.015 42.372 1.00 79.94 359 CYS A N 1
ATOM 2825 C CA . CYS A 1 359 ? -2.571 22.724 42.660 1.00 79.94 359 CYS A CA 1
ATOM 2826 C C . CYS A 1 359 ? -1.824 22.118 41.451 1.00 79.94 359 CYS A C 1
ATOM 2828 O O . CYS A 1 359 ? -1.067 21.157 41.604 1.00 79.94 359 CYS A O 1
ATOM 2830 N N . GLY A 1 360 ? -2.033 22.664 40.256 1.00 87.19 360 GLY A N 1
ATOM 2831 C CA . GLY A 1 360 ? -1.537 22.186 38.968 1.00 87.19 360 GLY A CA 1
ATOM 2832 C C . GLY A 1 360 ? -1.942 23.168 37.868 1.00 87.19 360 GLY A C 1
ATOM 2833 O O . GLY A 1 360 ? -2.800 24.010 38.112 1.00 87.19 360 GLY A O 1
ATOM 2834 N N . ALA A 1 361 ? -1.344 23.067 36.679 1.00 88.19 361 ALA A N 1
ATOM 2835 C CA . ALA A 1 361 ? -1.963 23.629 35.479 1.00 88.19 361 ALA A CA 1
ATOM 2836 C C . ALA A 1 361 ? -3.084 22.701 35.010 1.00 88.19 361 ALA A C 1
ATOM 2838 O O . ALA A 1 361 ? -2.873 21.491 34.927 1.00 88.19 361 ALA A O 1
ATOM 2839 N N . ASP A 1 362 ? -4.241 23.246 34.684 1.00 89.75 362 ASP A N 1
ATOM 2840 C CA . ASP A 1 362 ? -5.398 22.480 34.237 1.00 89.75 362 ASP A CA 1
ATOM 2841 C C . ASP A 1 362 ? -5.252 22.229 32.733 1.00 89.75 362 ASP A C 1
ATOM 2843 O O . ASP A 1 362 ? -5.039 23.164 31.956 1.00 89.75 362 ASP A O 1
ATOM 2847 N N . GLN A 1 363 ? -5.251 20.957 32.334 1.00 91.56 363 GLN A N 1
ATOM 2848 C CA . GLN A 1 363 ? -4.879 20.500 30.992 1.00 91.56 363 GLN A CA 1
ATOM 2849 C C . GLN A 1 363 ? -5.886 19.473 30.479 1.00 91.56 363 GLN A C 1
ATOM 2851 O O . GLN A 1 363 ? -6.356 18.629 31.244 1.00 91.56 363 GLN A O 1
ATOM 2856 N N . ALA A 1 364 ? -6.180 19.519 29.181 1.00 90.75 364 ALA A N 1
ATOM 2857 C CA . ALA A 1 364 ? -7.160 18.652 28.546 1.00 90.75 364 ALA A CA 1
ATOM 2858 C C . ALA A 1 364 ? -6.757 18.247 27.119 1.00 90.75 364 ALA A C 1
ATOM 2860 O O . ALA A 1 364 ? -6.239 19.062 26.358 1.00 90.75 364 ALA A O 1
ATOM 2861 N N . LEU A 1 365 ? -7.051 17.000 26.740 1.00 89.25 365 LEU A N 1
ATOM 2862 C CA . LEU A 1 365 ? -7.033 16.495 25.362 1.00 89.25 365 LEU A CA 1
ATOM 2863 C C . LEU A 1 365 ? -8.472 16.297 24.874 1.00 89.25 365 LEU A C 1
ATOM 2865 O O . LEU A 1 365 ? -9.023 15.190 24.922 1.00 89.25 365 LEU A O 1
ATOM 2869 N N . ASN A 1 366 ? -9.075 17.397 24.426 1.00 88.12 366 ASN A N 1
ATOM 2870 C CA . ASN A 1 366 ? -10.469 17.469 23.999 1.00 88.12 366 ASN A CA 1
ATOM 2871 C C . ASN A 1 366 ? -10.665 16.949 22.565 1.00 88.12 366 ASN A C 1
ATOM 2873 O O . ASN A 1 366 ? -9.750 17.028 21.745 1.00 88.12 366 ASN A O 1
ATOM 2877 N N . ILE A 1 367 ? -11.859 16.455 22.233 1.00 80.88 367 ILE A N 1
ATOM 2878 C CA . ILE A 1 367 ? -12.228 16.092 20.851 1.00 80.88 367 ILE A CA 1
ATOM 2879 C C . ILE A 1 367 ? -12.659 17.343 20.061 1.00 80.88 367 ILE A C 1
ATOM 2881 O O . ILE A 1 367 ? -13.453 18.153 20.543 1.00 80.88 367 ILE A O 1
ATOM 2885 N N . MET A 1 368 ? -12.162 17.502 18.828 1.00 75.38 368 MET A N 1
ATOM 2886 C CA . MET A 1 368 ? -12.594 18.556 17.902 1.00 75.38 368 MET A CA 1
ATOM 2887 C C . MET A 1 368 ? -13.877 18.149 17.165 1.00 75.38 368 MET A C 1
ATOM 2889 O O . MET A 1 368 ? -13.825 17.560 16.086 1.00 75.38 368 MET A O 1
ATOM 2893 N N . PHE A 1 369 ? -15.036 18.503 17.718 1.00 58.34 369 PHE A N 1
ATOM 2894 C CA . PHE A 1 369 ? -16.306 18.391 16.998 1.00 58.34 369 PHE A CA 1
ATOM 2895 C C . PHE A 1 369 ? -16.487 19.560 16.023 1.00 58.34 369 PHE A C 1
ATOM 2897 O O . PHE A 1 369 ? -16.461 20.724 16.426 1.00 58.34 369 PHE A O 1
ATOM 2904 N N . LEU A 1 370 ? -16.718 19.250 14.744 1.00 43.78 370 LEU A N 1
ATOM 2905 C CA . LEU A 1 370 ? -17.092 20.239 13.734 1.00 43.78 370 LEU A CA 1
ATOM 2906 C C . LEU A 1 370 ? -18.515 20.744 14.009 1.00 43.78 370 LEU A C 1
ATOM 2908 O O . LEU A 1 370 ? -19.496 20.067 13.712 1.00 43.78 370 LEU A O 1
ATOM 2912 N N . PHE A 1 371 ? -18.619 21.941 14.586 1.00 36.84 371 PHE A N 1
ATOM 2913 C CA . PHE A 1 371 ? -19.895 22.578 14.917 1.00 36.84 371 PHE A CA 1
ATOM 2914 C C . PHE A 1 371 ? -20.794 22.800 13.685 1.00 36.84 371 PHE A C 1
ATOM 2916 O O . PHE A 1 371 ? -20.420 23.565 12.789 1.00 36.84 371 PHE A O 1
ATOM 2923 N N . PRO A 1 372 ? -22.049 22.315 13.702 1.00 30.61 372 PRO A N 1
ATOM 2924 C CA . PRO A 1 372 ? -23.150 23.057 13.105 1.00 30.61 372 PRO A CA 1
ATOM 2925 C C . PRO A 1 372 ? -23.301 24.381 13.872 1.00 30.61 372 PRO A C 1
ATOM 2927 O O . PRO A 1 372 ? -23.270 24.398 15.105 1.00 30.61 372 PRO A O 1
ATOM 2930 N N . LEU A 1 373 ? -23.484 25.508 13.179 1.00 29.38 373 LEU A N 1
ATOM 2931 C CA . LEU A 1 373 ? -23.819 26.758 13.866 1.00 29.38 373 LEU A CA 1
ATOM 2932 C C . LEU A 1 373 ? -25.234 26.663 14.459 1.00 29.38 373 LEU A C 1
ATOM 2934 O O . LEU A 1 373 ? -26.185 26.592 13.689 1.00 29.38 373 LEU A O 1
ATOM 2938 N N . ILE A 1 374 ? -25.361 26.774 15.789 1.00 28.27 374 ILE A N 1
ATOM 2939 C CA . ILE A 1 374 ? -26.276 27.711 16.482 1.00 28.27 374 ILE A CA 1
ATOM 2940 C C . ILE A 1 374 ? -25.963 27.780 18.000 1.00 28.27 374 ILE A C 1
ATOM 2942 O O . ILE A 1 374 ? -26.231 26.880 18.781 1.00 28.27 374 ILE A O 1
ATOM 2946 N N . LEU A 1 375 ? -25.324 28.895 18.366 1.00 28.06 375 LEU A N 1
ATOM 2947 C CA . LEU A 1 375 ? -25.473 29.741 19.565 1.00 28.06 375 LEU A CA 1
ATOM 2948 C C . LEU A 1 375 ? -25.931 29.182 20.947 1.00 28.06 375 LEU A C 1
ATOM 2950 O O . LEU A 1 375 ? -27.097 28.873 21.154 1.00 28.06 375 LEU A O 1
ATOM 2954 N N . LEU A 1 376 ? -25.038 29.428 21.928 1.00 29.59 376 LEU A N 1
ATOM 2955 C CA . LEU A 1 376 ? -25.259 30.016 23.277 1.00 29.59 376 LEU A CA 1
ATOM 2956 C C . LEU A 1 376 ? -25.497 29.142 24.542 1.00 29.59 376 LEU A C 1
ATOM 2958 O O . LEU A 1 376 ? -26.625 28.904 24.946 1.00 29.59 376 LEU A O 1
ATOM 2962 N N . ALA A 1 377 ? -24.379 28.953 25.270 1.00 29.83 377 ALA A N 1
ATOM 2963 C CA . ALA A 1 377 ? -24.167 29.178 26.723 1.00 29.83 377 ALA A CA 1
ATOM 2964 C C . ALA A 1 377 ? -24.872 28.288 27.785 1.00 29.83 377 ALA A C 1
ATOM 2966 O O . ALA A 1 377 ? -26.087 28.147 27.781 1.00 29.83 377 ALA A O 1
ATOM 2967 N N . GLY A 1 378 ? -24.114 27.777 28.781 1.00 26.42 378 GLY A N 1
ATOM 2968 C CA . GLY A 1 378 ? -24.702 26.966 29.873 1.00 26.42 378 GLY A CA 1
ATOM 2969 C C . GLY A 1 378 ? -23.829 26.495 31.062 1.00 26.42 378 GLY A C 1
ATOM 2970 O O . GLY A 1 378 ? -24.385 26.351 32.137 1.00 26.42 378 GLY A O 1
ATOM 2971 N N . SER A 1 379 ? -22.505 26.319 30.917 1.00 27.12 379 SER A N 1
ATOM 2972 C CA . SER A 1 379 ? -21.492 26.193 32.006 1.00 27.12 379 SER A CA 1
ATOM 2973 C C . SER A 1 379 ? -21.646 25.123 33.135 1.00 27.12 379 SER A C 1
ATOM 2975 O O . SER A 1 379 ? -22.374 25.360 34.092 1.00 27.12 379 SER A O 1
ATOM 2977 N N . PHE A 1 380 ? -20.765 24.095 33.122 1.00 27.64 380 PHE A N 1
ATOM 2978 C CA . PHE A 1 380 ? -20.325 23.216 34.254 1.00 27.64 380 PHE A CA 1
ATOM 2979 C C . PHE A 1 380 ? -21.353 22.205 34.846 1.00 27.64 380 PHE A C 1
ATOM 2981 O O . PHE A 1 380 ? -22.546 22.484 34.859 1.00 27.64 380 PHE A O 1
ATOM 2988 N N . ASP A 1 381 ? -21.020 20.989 35.332 1.00 30.70 381 ASP A N 1
ATOM 2989 C CA . ASP A 1 381 ? -19.752 20.245 35.601 1.00 30.70 381 ASP A CA 1
ATOM 2990 C C . ASP A 1 381 ? -19.973 18.694 35.523 1.00 30.70 381 ASP A C 1
ATOM 2992 O O . ASP A 1 381 ? -21.131 18.287 35.449 1.00 30.70 381 ASP A O 1
ATOM 2996 N N . PHE A 1 382 ? -18.901 17.857 35.588 1.00 25.19 382 PHE A N 1
ATOM 2997 C CA . PHE A 1 382 ? -18.772 16.467 36.165 1.00 25.19 382 PHE A CA 1
ATOM 2998 C C . PHE A 1 382 ? -17.824 15.458 35.424 1.00 25.19 382 PHE A C 1
ATOM 3000 O O . PHE A 1 382 ? -17.316 15.746 34.346 1.00 25.19 382 PHE A O 1
ATOM 3007 N N . ASN A 1 383 ? -17.515 14.308 36.073 1.00 28.77 383 ASN A N 1
ATOM 3008 C CA . ASN A 1 383 ? -16.394 13.359 35.810 1.00 28.77 383 ASN A CA 1
ATOM 3009 C C . ASN A 1 383 ? -16.741 12.097 34.958 1.00 28.77 383 ASN A C 1
ATOM 3011 O O . ASN A 1 383 ? -17.883 11.925 34.545 1.00 28.77 383 ASN A O 1
ATOM 3015 N N . VAL A 1 384 ? -15.758 11.192 34.743 1.00 31.77 384 VAL A N 1
ATOM 3016 C CA . VAL A 1 384 ? -15.842 9.936 33.944 1.00 31.77 384 VAL A CA 1
ATOM 3017 C C . VAL A 1 384 ? -15.027 8.776 34.591 1.00 31.77 384 VAL A C 1
ATOM 3019 O O . VAL A 1 384 ? -13.964 9.066 35.137 1.00 31.77 384 VAL A O 1
ATOM 3022 N N . ASP A 1 385 ? -15.458 7.497 34.462 1.00 33.75 385 ASP A N 1
ATOM 3023 C CA . ASP A 1 385 ? -14.892 6.272 35.118 1.00 33.75 385 ASP A CA 1
ATOM 3024 C C . ASP A 1 385 ? -14.396 5.134 34.165 1.00 33.75 385 ASP A C 1
ATOM 3026 O O . ASP A 1 385 ? -15.011 4.873 33.129 1.00 33.75 385 ASP A O 1
ATOM 3030 N N . ALA A 1 386 ? -13.320 4.401 34.510 1.00 42.00 386 ALA A N 1
ATOM 3031 C CA . ALA A 1 386 ? -12.510 3.514 33.630 1.00 42.00 386 ALA A CA 1
ATOM 3032 C C . ALA A 1 386 ? -13.051 2.094 33.251 1.00 42.00 386 ALA A C 1
ATOM 3034 O O . ALA A 1 386 ? -14.090 1.628 33.715 1.00 42.00 386 ALA A O 1
ATOM 3035 N N . GLU A 1 387 ? -12.329 1.383 32.358 1.00 61.78 387 GLU A N 1
ATOM 3036 C CA . GLU A 1 387 ? -12.574 -0.026 31.951 1.00 61.78 387 GLU A CA 1
ATOM 3037 C C . GLU A 1 387 ? -11.317 -0.910 32.159 1.00 61.78 387 GLU A C 1
ATOM 3039 O O . GLU A 1 387 ? -10.188 -0.423 32.076 1.00 61.78 387 GLU A O 1
ATOM 3044 N N . SER A 1 388 ? -11.488 -2.219 32.405 1.00 75.12 388 SER A N 1
ATOM 3045 C CA . SER A 1 388 ? -10.421 -3.143 32.842 1.00 75.12 388 SER A CA 1
ATOM 3046 C C . SER A 1 388 ? -10.368 -4.499 32.094 1.00 75.12 388 SER A C 1
ATOM 3048 O O . SER A 1 388 ? -11.298 -4.897 31.386 1.00 75.12 388 SER A O 1
ATOM 3050 N N . LEU A 1 389 ? -9.241 -5.224 32.238 1.00 85.44 389 LEU A N 1
ATOM 3051 C CA . LEU A 1 389 ? -8.967 -6.530 31.600 1.00 85.44 389 LEU A CA 1
ATOM 3052 C C . LEU A 1 389 ? -9.037 -7.713 32.574 1.00 85.44 389 LEU A C 1
ATOM 3054 O O . LEU A 1 389 ? -8.072 -8.004 33.298 1.00 85.44 389 LEU A O 1
ATOM 3058 N N . GLU A 1 390 ? -10.114 -8.486 32.477 1.00 90.19 390 GLU A N 1
ATOM 3059 C CA . GLU A 1 390 ? -10.303 -9.726 33.224 1.00 90.19 390 GLU A CA 1
ATOM 3060 C C . GLU A 1 390 ? -9.592 -10.898 32.519 1.00 90.19 390 GLU A C 1
ATOM 3062 O O . GLU A 1 390 ? -9.965 -11.301 31.411 1.00 90.19 390 GLU A O 1
ATOM 3067 N N . THR A 1 391 ? -8.551 -11.462 33.149 1.00 91.50 391 THR A N 1
ATOM 3068 C CA . THR A 1 391 ? -7.877 -12.669 32.637 1.00 91.50 391 THR A CA 1
ATOM 3069 C C . THR A 1 391 ? -8.722 -13.899 32.952 1.00 91.50 391 THR A C 1
ATOM 3071 O O . THR A 1 391 ? -8.776 -14.343 34.098 1.00 91.50 391 THR A O 1
ATOM 3074 N N . LEU A 1 392 ? -9.346 -14.483 31.931 1.00 91.38 392 LEU A N 1
ATOM 3075 C CA . LEU A 1 392 ? -10.193 -15.662 32.092 1.00 91.38 392 LEU A CA 1
ATOM 3076 C C . LEU A 1 392 ? -9.344 -16.934 32.174 1.00 91.38 392 LEU A C 1
ATOM 3078 O O . LEU A 1 392 ? -9.478 -17.696 33.125 1.00 91.38 392 LEU A O 1
ATOM 3082 N N . MET A 1 393 ? -8.430 -17.130 31.220 1.00 93.88 393 MET A N 1
ATOM 3083 C CA . MET A 1 393 ? -7.509 -18.275 31.167 1.00 93.88 393 MET A CA 1
ATOM 3084 C C . MET A 1 393 ? -6.137 -17.846 30.649 1.00 93.88 393 MET A C 1
ATOM 3086 O O . MET A 1 393 ? -6.023 -16.870 29.902 1.00 93.88 393 MET A O 1
ATOM 3090 N N . GLN A 1 394 ? -5.094 -18.587 31.010 1.00 95.69 394 GLN A N 1
ATOM 3091 C CA . GLN A 1 394 ? -3.727 -18.314 30.570 1.00 95.69 394 GLN A CA 1
ATOM 3092 C C . GLN A 1 394 ? -2.854 -19.570 30.593 1.00 95.69 394 GLN A C 1
ATOM 3094 O O . GLN A 1 394 ? -3.098 -20.482 31.379 1.00 95.69 394 GLN A O 1
ATOM 3099 N N . TRP A 1 395 ? -1.816 -19.604 29.761 1.00 97.44 395 TRP A N 1
ATOM 3100 C CA . TRP A 1 395 ? -0.893 -20.734 29.633 1.00 97.44 395 TRP A CA 1
ATOM 3101 C C . TRP A 1 395 ? 0.540 -20.241 29.412 1.00 97.44 395 TRP A C 1
ATOM 3103 O O . TRP A 1 395 ? 0.756 -19.246 28.711 1.00 97.44 395 TRP A O 1
ATOM 3113 N N . SER A 1 396 ? 1.526 -20.963 29.955 1.00 95.38 396 SER A N 1
ATOM 3114 C CA . SER A 1 396 ? 2.918 -20.814 29.522 1.00 95.38 396 SER A CA 1
ATOM 3115 C C . SER A 1 396 ? 3.117 -21.498 28.177 1.00 95.38 396 SER A C 1
ATOM 3117 O O . SER A 1 396 ? 3.280 -20.819 27.167 1.00 95.38 396 SER A O 1
ATOM 3119 N N . PHE A 1 397 ? 2.944 -22.815 28.130 1.00 95.56 397 PHE A N 1
ATOM 3120 C CA . PHE A 1 397 ? 2.592 -23.530 26.908 1.00 95.56 397 PHE A CA 1
ATOM 3121 C C . PHE A 1 397 ? 1.232 -24.211 27.056 1.00 95.56 397 PHE A C 1
ATOM 3123 O O . PHE A 1 397 ? 0.754 -24.459 28.164 1.00 95.56 397 PHE A O 1
ATOM 3130 N N . ILE A 1 398 ? 0.609 -24.490 25.914 1.00 94.56 398 ILE A N 1
ATOM 3131 C CA . ILE A 1 398 ? -0.640 -25.245 25.825 1.00 94.56 398 ILE A CA 1
ATOM 3132 C C . ILE A 1 398 ? -0.455 -26.661 26.390 1.00 94.56 398 ILE A C 1
ATOM 3134 O O . ILE A 1 398 ? 0.652 -27.203 26.418 1.00 94.56 398 ILE A O 1
ATOM 3138 N N . ASP A 1 399 ? -1.559 -27.270 26.815 1.00 90.25 399 ASP A N 1
ATOM 3139 C CA . ASP A 1 399 ? -1.638 -28.685 27.155 1.00 90.25 399 ASP A CA 1
ATOM 3140 C C . ASP A 1 399 ? -2.996 -29.259 26.709 1.00 90.25 399 ASP A C 1
ATOM 3142 O O . ASP A 1 399 ? -4.018 -28.566 26.707 1.00 90.25 399 ASP A O 1
ATOM 3146 N N . PHE A 1 400 ? -3.011 -30.530 26.317 1.00 90.88 400 PHE A N 1
ATOM 3147 C CA . PHE A 1 400 ? -4.160 -31.222 25.732 1.00 90.88 400 PHE A CA 1
ATOM 3148 C C . PHE A 1 400 ? -4.559 -32.420 26.605 1.00 90.88 400 PHE A C 1
ATOM 3150 O O . PHE A 1 400 ? -3.741 -33.013 27.314 1.00 90.88 400 PHE A O 1
ATOM 3157 N N . VAL A 1 401 ? -5.815 -32.856 26.504 1.00 89.38 401 VAL A N 1
ATOM 3158 C CA . VAL A 1 401 ? -6.249 -34.173 27.002 1.00 89.38 401 VAL A CA 1
ATOM 3159 C C . VAL A 1 401 ? -5.792 -35.251 26.006 1.00 89.38 401 VAL A C 1
ATOM 3161 O O . VAL A 1 401 ? -6.595 -35.852 25.290 1.00 89.38 401 VAL A O 1
ATOM 3164 N N . LEU A 1 402 ? -4.468 -35.427 25.902 1.00 85.31 402 LEU A N 1
ATOM 3165 C CA . LEU A 1 402 ? -3.831 -36.391 25.001 1.00 85.31 402 LEU A CA 1
ATOM 3166 C C . LEU A 1 402 ? -4.295 -37.824 25.323 1.00 85.31 402 LEU A C 1
ATOM 3168 O O . LEU A 1 402 ? -4.347 -38.191 26.503 1.00 85.31 402 LEU A O 1
ATOM 3172 N N . PRO A 1 403 ? -4.563 -38.662 24.306 1.00 81.50 403 PRO A N 1
ATOM 3173 C CA . PRO A 1 403 ? -4.853 -40.073 24.521 1.00 81.50 403 PRO A CA 1
ATOM 3174 C C . PRO A 1 403 ? -3.618 -40.810 25.069 1.00 81.50 403 PRO A C 1
ATOM 3176 O O . PRO A 1 403 ? -2.497 -40.283 25.100 1.00 81.50 403 PRO A O 1
ATOM 3179 N N . TYR A 1 404 ? -3.801 -42.062 25.497 1.00 76.94 404 TYR A N 1
ATOM 3180 C CA . TYR A 1 404 ? -2.688 -42.941 25.874 1.00 76.94 404 TYR A CA 1
ATOM 3181 C C . TYR A 1 404 ? -2.021 -43.536 24.618 1.00 76.94 404 TYR A C 1
ATOM 3183 O O . TYR A 1 404 ? -2.005 -44.740 24.394 1.00 76.94 404 TYR A O 1
ATOM 3191 N N . ASP A 1 405 ? -1.516 -42.644 23.770 1.00 75.62 405 ASP A N 1
ATOM 3192 C CA . ASP A 1 405 ? -0.940 -42.928 22.459 1.00 75.62 405 ASP A CA 1
ATOM 3193 C C . ASP A 1 405 ? 0.526 -42.439 22.443 1.00 75.62 405 ASP A C 1
ATOM 3195 O O . ASP A 1 405 ? 0.771 -41.233 22.605 1.00 75.62 405 ASP A O 1
ATOM 3199 N N . PRO A 1 406 ? 1.514 -43.344 22.299 1.00 74.00 406 PRO A N 1
ATOM 3200 C CA . PRO A 1 406 ? 2.925 -42.972 22.252 1.00 74.00 406 PRO A CA 1
ATOM 3201 C C . PRO A 1 406 ? 3.294 -42.049 21.083 1.00 74.00 406 PRO A C 1
ATOM 3203 O O . PRO A 1 406 ? 4.155 -41.190 21.265 1.00 74.00 406 PRO A O 1
ATOM 3206 N N . ASP A 1 407 ? 2.645 -42.169 19.919 1.00 71.94 407 ASP A N 1
ATOM 3207 C CA . ASP A 1 407 ? 2.953 -41.360 18.731 1.00 71.94 407 ASP A CA 1
ATOM 3208 C C . ASP A 1 407 ? 2.553 -39.897 18.936 1.00 71.94 407 ASP A C 1
ATOM 3210 O O . ASP A 1 407 ? 3.345 -38.989 18.661 1.00 71.94 407 ASP A O 1
ATOM 3214 N N . PHE A 1 408 ? 1.357 -39.652 19.487 1.00 70.75 408 PHE A N 1
ATOM 3215 C CA . PHE A 1 408 ? 0.932 -38.292 19.836 1.00 70.75 408 PHE A CA 1
ATOM 3216 C C . PHE A 1 408 ? 1.911 -37.647 20.826 1.00 70.75 408 PHE A C 1
ATOM 3218 O O . PHE A 1 408 ? 2.309 -36.501 20.626 1.00 70.75 408 PHE A O 1
ATOM 3225 N N . ARG A 1 409 ? 2.354 -38.380 21.857 1.00 76.06 409 ARG A N 1
ATOM 3226 C CA . ARG A 1 409 ? 3.324 -37.871 22.846 1.00 76.06 409 ARG A CA 1
ATOM 3227 C C . ARG A 1 409 ? 4.718 -37.659 22.251 1.00 76.06 409 ARG A C 1
ATOM 3229 O O . ARG A 1 409 ? 5.348 -36.648 22.541 1.00 76.06 409 ARG A O 1
ATOM 3236 N N . GLY A 1 410 ? 5.188 -38.570 21.399 1.00 78.25 410 GLY A N 1
ATOM 3237 C CA . GLY A 1 410 ? 6.504 -38.491 20.757 1.00 78.25 410 GLY A CA 1
ATOM 3238 C C . GLY A 1 410 ? 6.634 -37.335 19.761 1.00 78.25 410 GLY A C 1
ATOM 3239 O O . GLY A 1 410 ? 7.722 -36.771 19.610 1.00 78.25 410 GLY A O 1
ATOM 3240 N N . ARG A 1 411 ? 5.527 -36.935 19.121 1.00 82.88 411 ARG A N 1
ATOM 3241 C CA . ARG A 1 411 ? 5.475 -35.842 18.129 1.00 82.88 411 ARG A CA 1
ATOM 3242 C C . ARG A 1 411 ? 5.054 -34.489 18.710 1.00 82.88 411 ARG A C 1
ATOM 3244 O O . ARG A 1 411 ? 5.312 -33.470 18.079 1.00 82.88 411 ARG A O 1
ATOM 3251 N N . TYR A 1 412 ? 4.451 -34.463 19.898 1.00 88.88 412 TYR A N 1
ATOM 3252 C CA . TYR A 1 412 ? 4.030 -33.239 20.584 1.00 88.88 412 TYR A CA 1
ATOM 3253 C C . TYR A 1 412 ? 5.203 -32.285 20.863 1.00 88.88 412 TYR A C 1
ATOM 3255 O O . TYR A 1 412 ? 6.187 -32.680 21.489 1.00 88.88 412 TYR A O 1
ATOM 3263 N N . ARG A 1 413 ? 5.105 -31.028 20.420 1.00 92.06 413 ARG A N 1
ATOM 3264 C CA . ARG A 1 413 ? 6.118 -29.979 20.655 1.00 92.06 413 ARG A CA 1
ATOM 3265 C C . ARG A 1 413 ? 5.426 -28.713 21.172 1.00 92.06 413 ARG A C 1
ATOM 3267 O O . ARG A 1 413 ? 5.010 -27.906 20.345 1.00 92.06 413 ARG A O 1
ATOM 3274 N N . PRO A 1 414 ? 5.213 -28.557 22.494 1.00 91.12 414 PRO A N 1
ATOM 3275 C CA . PRO A 1 414 ? 4.419 -27.457 23.059 1.00 91.12 414 PRO A CA 1
ATOM 3276 C C . PRO A 1 414 ? 4.918 -26.057 22.659 1.00 91.12 414 PRO A C 1
ATOM 3278 O O . PRO A 1 414 ? 4.115 -25.145 22.478 1.00 91.12 414 PRO A O 1
ATOM 3281 N N . GLU A 1 415 ? 6.225 -25.904 22.451 1.00 92.00 415 GLU A N 1
ATOM 3282 C CA . GLU A 1 415 ? 6.896 -24.692 21.975 1.00 92.00 415 GLU A CA 1
ATOM 3283 C C . GLU A 1 415 ? 6.545 -24.298 20.524 1.00 92.00 415 GLU A C 1
ATOM 3285 O O . GLU A 1 415 ? 6.698 -23.138 20.142 1.00 92.00 415 GLU A O 1
ATOM 3290 N N . ASN A 1 416 ? 6.030 -25.241 19.724 1.00 93.81 416 ASN A N 1
ATOM 3291 C CA . ASN A 1 416 ? 5.603 -25.035 18.336 1.00 93.81 416 ASN A CA 1
ATOM 3292 C C . ASN A 1 416 ? 4.091 -24.735 18.203 1.00 93.81 416 ASN A C 1
ATOM 3294 O O . ASN A 1 416 ? 3.567 -24.762 17.087 1.00 93.81 416 ASN A O 1
ATOM 3298 N N . ILE A 1 417 ? 3.374 -24.469 19.303 1.00 94.44 417 ILE A N 1
ATOM 3299 C CA . ILE A 1 417 ? 1.906 -24.336 19.313 1.00 94.44 417 ILE A CA 1
ATOM 3300 C C . ILE A 1 417 ? 1.481 -22.916 19.699 1.00 94.44 417 ILE A C 1
ATOM 3302 O O . ILE A 1 417 ? 1.725 -22.459 20.815 1.00 94.44 417 ILE A O 1
ATOM 3306 N N . VAL A 1 418 ? 0.765 -22.241 18.796 1.00 96.00 418 VAL A N 1
ATOM 3307 C CA . VAL A 1 418 ? 0.154 -20.925 19.033 1.00 96.00 418 VAL A CA 1
ATOM 3308 C C . VAL A 1 418 ? -1.273 -20.891 18.454 1.00 96.00 418 VAL A C 1
ATOM 3310 O O . VAL A 1 418 ? -1.486 -21.408 17.355 1.00 96.00 418 VAL A O 1
ATOM 3313 N N . PRO A 1 419 ? -2.269 -20.340 19.172 1.00 97.50 419 PRO A N 1
ATOM 3314 C CA . PRO A 1 419 ? -3.630 -20.196 18.661 1.00 97.50 419 PRO A CA 1
ATOM 3315 C C . PRO A 1 419 ? -3.797 -18.928 17.810 1.00 97.50 419 PRO A C 1
ATOM 3317 O O . PRO A 1 419 ? -3.176 -17.903 18.091 1.00 97.50 419 PRO A O 1
ATOM 3320 N N . THR A 1 420 ? -4.695 -18.966 16.822 1.00 95.31 420 THR A N 1
ATOM 3321 C CA . THR A 1 420 ? -4.977 -17.834 15.903 1.00 95.31 420 THR A CA 1
ATOM 3322 C C . THR A 1 420 ? -6.442 -17.387 15.864 1.00 95.31 420 THR A C 1
ATOM 3324 O O . THR A 1 420 ? -6.790 -16.452 15.139 1.00 95.31 420 THR A O 1
ATOM 3327 N N . GLY A 1 421 ? -7.314 -18.040 16.635 1.00 95.38 421 GLY A N 1
ATOM 3328 C CA . GLY A 1 421 ? -8.740 -17.729 16.690 1.00 95.38 421 GLY A CA 1
ATOM 3329 C C . GLY A 1 421 ? -9.425 -18.321 17.917 1.00 95.38 421 GLY A C 1
ATOM 3330 O O . GLY A 1 421 ? -9.080 -19.424 18.351 1.00 95.38 421 GLY A O 1
ATOM 3331 N N . ILE A 1 422 ? -10.413 -17.596 18.444 1.00 96.88 422 ILE A N 1
ATOM 3332 C CA . ILE A 1 422 ? -11.369 -18.081 19.446 1.00 96.88 422 ILE A CA 1
ATOM 3333 C C . ILE A 1 422 ? -12.798 -17.812 18.984 1.00 96.88 422 ILE A C 1
ATOM 3335 O O . ILE A 1 422 ? -13.052 -16.818 18.308 1.00 96.88 422 ILE A O 1
ATOM 3339 N N . GLU A 1 423 ? -13.733 -18.660 19.402 1.00 95.56 423 GLU A N 1
ATOM 3340 C CA . GLU A 1 423 ? -15.162 -18.460 19.161 1.00 95.56 423 GLU A CA 1
ATOM 3341 C C . GLU A 1 423 ? -15.969 -18.902 20.395 1.00 95.56 423 GLU A C 1
ATOM 3343 O O . GLU A 1 423 ? -15.736 -19.974 20.961 1.00 95.56 423 GLU A O 1
ATOM 3348 N N . VAL A 1 424 ? -16.899 -18.056 20.853 1.00 92.38 424 VAL A N 1
ATOM 3349 C CA . VAL A 1 424 ? -17.549 -18.190 22.169 1.00 92.38 424 VAL A CA 1
ATOM 3350 C C . VAL A 1 424 ? -19.008 -18.626 22.011 1.00 92.38 424 VAL A C 1
ATOM 3352 O O . VAL A 1 424 ? -19.864 -17.862 21.561 1.00 92.38 424 VAL A O 1
ATOM 3355 N N . SER A 1 425 ? -19.301 -19.866 22.408 1.00 89.12 425 SER A N 1
ATOM 3356 C CA . SER A 1 425 ? -20.664 -20.413 22.456 1.00 89.12 425 SER A CA 1
ATOM 3357 C C . SER A 1 425 ? -21.255 -20.346 23.868 1.00 89.12 425 SER A C 1
ATOM 3359 O O . SER A 1 425 ? -20.569 -20.033 24.840 1.00 89.12 425 SER A O 1
ATOM 3361 N N . TRP A 1 426 ? -22.530 -20.721 24.001 1.00 83.25 426 TRP A N 1
ATOM 3362 C CA . TRP A 1 426 ? -23.249 -20.768 25.278 1.00 83.25 426 TRP A CA 1
ATOM 3363 C C . TRP A 1 426 ? -22.490 -21.478 26.409 1.00 83.25 426 TRP A C 1
ATOM 3365 O O . TRP A 1 426 ? -22.407 -20.938 27.513 1.00 83.25 426 TRP A O 1
ATOM 3375 N N . LYS A 1 427 ? -21.937 -22.671 26.132 1.00 84.94 427 LYS A N 1
ATOM 3376 C CA . LYS A 1 427 ? -21.314 -23.571 27.127 1.00 84.94 427 LYS A CA 1
ATOM 3377 C C . LYS A 1 427 ? -19.816 -23.821 26.905 1.00 84.94 427 LYS A C 1
ATOM 3379 O O . LYS A 1 427 ? -19.141 -24.277 27.827 1.00 84.94 427 LYS A O 1
ATOM 3384 N N . ARG A 1 428 ? -19.302 -23.562 25.698 1.00 92.44 428 ARG A N 1
ATOM 3385 C CA . ARG A 1 428 ? -17.940 -23.912 25.257 1.00 92.44 428 ARG A CA 1
ATOM 3386 C C . ARG A 1 428 ? -17.234 -22.725 24.611 1.00 92.44 428 ARG A C 1
ATOM 3388 O O . ARG A 1 428 ? -17.861 -21.975 23.862 1.00 92.44 428 ARG A O 1
ATOM 3395 N N . ILE A 1 429 ? -15.934 -22.608 24.846 1.00 94.94 429 ILE A N 1
ATOM 3396 C CA . ILE A 1 429 ? -15.047 -21.707 24.104 1.00 94.94 429 ILE A CA 1
ATOM 3397 C C . ILE A 1 429 ? -14.243 -22.583 23.148 1.00 94.94 429 ILE A C 1
ATOM 3399 O O . ILE A 1 429 ? -13.574 -23.513 23.600 1.00 94.94 429 ILE A O 1
ATOM 3403 N N . PHE A 1 430 ? -14.335 -22.311 21.850 1.00 97.81 430 PHE A N 1
ATOM 3404 C CA . PHE A 1 430 ? -13.560 -22.992 20.816 1.00 97.81 430 PHE A CA 1
ATOM 3405 C C . PHE A 1 430 ? -12.258 -22.239 20.563 1.00 97.81 430 PHE A C 1
ATOM 3407 O O . PHE A 1 430 ? -12.244 -21.008 20.597 1.00 97.81 430 PHE A O 1
ATOM 3414 N N . ILE A 1 431 ? -11.171 -22.970 20.312 1.00 98.19 431 ILE A N 1
ATOM 3415 C CA . ILE A 1 431 ? -9.832 -22.408 20.102 1.00 98.19 431 ILE A CA 1
ATOM 3416 C C . ILE A 1 431 ? -9.173 -23.110 18.907 1.00 98.19 431 ILE A C 1
ATOM 3418 O O . ILE A 1 431 ? -9.113 -24.345 18.854 1.00 98.19 431 ILE A O 1
ATOM 3422 N N . SER A 1 432 ? -8.704 -22.302 17.954 1.00 98.19 432 SER A N 1
ATOM 3423 C CA . SER A 1 432 ? -8.115 -22.730 16.678 1.00 98.19 432 SER A CA 1
ATOM 3424 C C . SER A 1 432 ? -6.587 -22.670 16.721 1.00 98.19 432 SER A C 1
ATOM 3426 O O . SER A 1 432 ? -6.019 -21.651 17.121 1.00 98.19 432 SER A O 1
ATOM 3428 N N . PHE A 1 433 ? -5.942 -23.753 16.291 1.00 97.75 433 PHE A N 1
ATOM 3429 C CA . PHE A 1 433 ? -4.497 -23.985 16.304 1.00 97.75 433 PHE A CA 1
ATOM 3430 C C . PHE A 1 433 ? -4.039 -24.460 14.915 1.00 97.75 433 PHE A C 1
ATOM 3432 O O . PHE A 1 433 ? -3.943 -25.671 14.679 1.00 97.75 433 PHE A O 1
ATOM 3439 N N . PRO A 1 434 ? -3.778 -23.556 13.960 1.00 97.06 434 PRO A N 1
ATOM 3440 C CA . PRO A 1 434 ? -3.292 -23.945 12.643 1.00 97.06 434 PRO A CA 1
ATOM 3441 C C . PRO A 1 434 ? -1.924 -24.618 12.760 1.00 97.06 434 PRO A C 1
ATOM 3443 O O . PRO A 1 434 ? -1.130 -24.325 13.658 1.00 97.06 434 PRO A O 1
ATOM 3446 N N . ARG A 1 435 ? -1.627 -25.540 11.843 1.00 96.25 435 ARG A N 1
ATOM 3447 C CA . ARG A 1 435 ? -0.407 -26.360 11.888 1.00 96.25 435 ARG A CA 1
ATOM 3448 C C . ARG A 1 435 ? 0.793 -25.608 11.290 1.00 96.25 435 ARG A C 1
ATOM 3450 O O . ARG A 1 435 ? 1.452 -26.102 10.381 1.00 96.25 435 ARG A O 1
ATOM 3457 N N . LEU A 1 436 ? 1.058 -24.402 11.814 1.00 94.50 436 LEU A N 1
ATOM 3458 C CA . LEU A 1 436 ? 2.094 -23.451 11.368 1.00 94.50 436 LEU A CA 1
ATOM 3459 C C . LEU A 1 436 ? 3.509 -24.051 11.386 1.00 94.50 436 LEU A C 1
ATOM 3461 O O . LEU A 1 436 ? 4.314 -23.777 10.499 1.00 94.50 436 LEU A O 1
ATOM 3465 N N . ARG A 1 437 ? 3.788 -24.879 12.400 1.00 94.88 437 ARG A N 1
ATOM 3466 C CA . ARG A 1 437 ? 5.011 -25.674 12.588 1.00 94.88 437 ARG A CA 1
ATOM 3467 C C . ARG A 1 437 ? 4.630 -27.127 12.905 1.00 94.88 437 ARG A C 1
ATOM 3469 O O . ARG A 1 437 ? 3.480 -27.418 13.242 1.00 94.88 437 ARG A O 1
ATOM 3476 N N . GLN A 1 438 ? 5.586 -28.054 12.829 1.00 91.38 438 GLN A N 1
ATOM 3477 C CA . GLN A 1 438 ? 5.342 -29.455 13.207 1.00 91.38 438 GLN A CA 1
ATOM 3478 C C . GLN A 1 438 ? 5.131 -29.620 14.725 1.00 91.38 438 GLN A C 1
ATOM 3480 O O . GLN A 1 438 ? 5.785 -28.957 15.529 1.00 91.38 438 GLN A O 1
ATOM 3485 N N . GLY A 1 439 ? 4.260 -30.558 15.113 1.00 89.94 439 GLY A N 1
ATOM 3486 C CA . GLY A 1 439 ? 4.024 -30.945 16.513 1.00 89.94 439 GLY A CA 1
ATOM 3487 C C . GLY A 1 439 ? 2.711 -30.459 17.140 1.00 89.94 439 GLY A C 1
ATOM 3488 O O . GLY A 1 439 ? 2.490 -30.711 18.324 1.00 89.94 439 GLY A O 1
ATOM 3489 N N . VAL A 1 440 ? 1.830 -29.817 16.360 1.00 94.12 440 VAL A N 1
ATOM 3490 C CA . VAL A 1 440 ? 0.450 -29.455 16.748 1.00 94.12 440 VAL A CA 1
ATOM 3491 C C . VAL A 1 440 ? -0.471 -30.692 16.650 1.00 94.12 440 VAL A C 1
ATOM 3493 O O . VAL A 1 440 ? -0.771 -31.128 15.530 1.00 94.12 440 VAL A O 1
ATOM 3496 N N . PRO A 1 441 ? -0.953 -31.270 17.772 1.00 92.75 441 PRO A N 1
ATOM 3497 C CA . PRO A 1 441 ? -1.682 -32.538 17.749 1.00 92.75 441 PRO A CA 1
ATOM 3498 C C . PRO A 1 441 ? -3.116 -32.357 17.232 1.00 92.75 441 PRO A C 1
ATOM 3500 O O . PRO A 1 441 ? -3.470 -32.949 16.215 1.00 92.75 441 PRO A O 1
ATOM 3503 N N . ALA A 1 442 ? -3.914 -31.489 17.862 1.00 95.25 442 ALA A N 1
ATOM 3504 C CA . ALA A 1 442 ? -5.255 -31.112 17.413 1.00 95.25 442 ALA A CA 1
ATOM 3505 C C . ALA A 1 442 ? -5.278 -29.654 16.938 1.00 95.25 442 ALA A C 1
ATOM 3507 O O . ALA A 1 442 ? -4.695 -28.786 17.584 1.00 95.25 442 ALA A O 1
ATOM 3508 N N . THR A 1 443 ? -5.953 -29.395 15.814 1.00 97.19 443 THR A N 1
ATOM 3509 C CA . THR A 1 443 ? -6.003 -28.070 15.165 1.00 97.19 443 THR A CA 1
ATOM 3510 C C . THR A 1 443 ? -7.259 -27.261 15.513 1.00 97.19 443 THR A C 1
ATOM 3512 O O . THR A 1 443 ? -7.283 -26.044 15.365 1.00 97.19 443 THR A O 1
ATOM 3515 N N . LEU A 1 444 ? -8.288 -27.916 16.052 1.00 98.31 444 LEU A N 1
ATOM 3516 C CA . LEU A 1 444 ? -9.486 -27.281 16.596 1.00 98.31 444 LEU A CA 1
ATOM 3517 C C . LEU A 1 444 ? -9.853 -27.975 17.907 1.00 98.31 444 LEU A C 1
ATOM 3519 O O . LEU A 1 444 ? -9.879 -29.205 17.992 1.00 98.31 444 LEU A O 1
ATOM 3523 N N . THR A 1 445 ? -10.103 -27.175 18.936 1.00 98.19 445 THR A N 1
ATOM 3524 C CA . THR A 1 445 ? -10.334 -27.639 20.308 1.00 98.19 445 THR A CA 1
ATOM 3525 C C . THR A 1 445 ? -11.446 -26.845 20.978 1.00 98.19 445 THR A C 1
ATOM 3527 O O . THR A 1 445 ? -11.845 -25.789 20.483 1.00 98.19 445 THR A O 1
ATOM 3530 N N . TYR A 1 446 ? -11.914 -27.327 22.125 1.00 97.31 446 TYR A N 1
ATOM 3531 C CA . TYR A 1 446 ? -12.761 -26.568 23.030 1.00 97.31 446 TYR A CA 1
ATOM 3532 C C . TYR A 1 446 ? -12.396 -26.790 24.501 1.00 97.31 446 TYR A C 1
ATOM 3534 O O . TYR A 1 446 ? -11.695 -27.736 24.871 1.00 97.31 446 TYR A O 1
ATOM 3542 N N . ILE A 1 447 ? -12.934 -25.906 25.336 1.00 94.06 447 ILE A N 1
ATOM 3543 C CA . ILE A 1 447 ? -12.954 -25.988 26.799 1.00 94.06 447 ILE A CA 1
ATOM 3544 C C . ILE A 1 447 ? -14.318 -25.515 27.333 1.00 94.06 447 ILE A C 1
ATOM 3546 O O . ILE A 1 447 ? -15.010 -24.750 26.647 1.00 94.06 447 ILE A O 1
ATOM 3550 N N . PRO A 1 448 ? -14.741 -25.947 28.536 1.00 89.31 448 PRO A N 1
ATOM 3551 C CA . PRO A 1 448 ? -15.921 -25.398 29.198 1.00 89.31 448 PRO A CA 1
ATOM 3552 C C . PRO A 1 448 ? -15.784 -23.886 29.413 1.00 89.31 448 PRO A C 1
ATOM 3554 O O . PRO A 1 448 ? -14.712 -23.399 29.758 1.00 89.31 448 PRO A O 1
ATOM 3557 N N . ARG A 1 449 ? -16.881 -23.139 29.254 1.00 83.88 449 ARG A N 1
ATOM 3558 C CA . ARG A 1 449 ? -16.901 -21.682 29.482 1.00 83.88 449 ARG A CA 1
ATOM 3559 C C . ARG A 1 449 ? -16.766 -21.306 30.965 1.00 83.88 449 ARG A C 1
ATOM 3561 O O . ARG A 1 449 ? -16.218 -20.256 31.281 1.00 83.88 449 ARG A O 1
ATOM 3568 N N . ASN A 1 450 ? -17.237 -22.173 31.862 1.00 81.06 450 ASN A N 1
ATOM 3569 C CA . ASN A 1 450 ? -17.178 -21.974 33.310 1.00 81.06 450 ASN A CA 1
ATOM 3570 C C . ASN A 1 450 ? -15.922 -22.651 33.881 1.00 81.06 450 ASN A C 1
ATOM 3572 O O . ASN A 1 450 ? -15.983 -23.782 34.362 1.00 81.06 450 ASN A O 1
ATOM 3576 N N . VAL A 1 451 ? -14.788 -21.954 33.815 1.00 81.19 451 VAL A N 1
ATOM 3577 C CA . VAL A 1 451 ? -13.511 -22.346 34.440 1.00 81.19 451 VAL A CA 1
ATOM 3578 C C . VAL A 1 451 ? -13.053 -21.273 35.439 1.00 81.19 451 V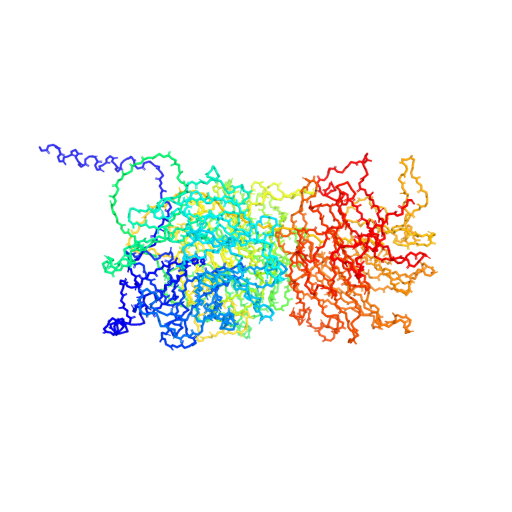AL A C 1
ATOM 3580 O O . VAL A 1 451 ? -13.467 -20.120 35.307 1.00 81.19 451 VAL A O 1
ATOM 3583 N N . PRO A 1 452 ? -12.217 -21.607 36.443 1.00 81.88 452 PRO A N 1
ATOM 3584 C CA . PRO A 1 452 ? -11.675 -20.612 37.367 1.00 81.88 452 PRO A CA 1
ATOM 3585 C C . PRO A 1 452 ? -10.854 -19.541 36.636 1.00 81.88 452 PRO A C 1
ATOM 3587 O O . PRO A 1 452 ? -10.089 -19.861 35.722 1.00 81.88 452 PRO A O 1
ATOM 3590 N N . LEU A 1 453 ? -10.986 -18.282 37.059 1.00 84.31 453 LEU A N 1
ATOM 3591 C CA . LEU A 1 453 ? -10.258 -17.156 36.468 1.00 84.31 453 LEU A CA 1
ATOM 3592 C C . LEU A 1 453 ? -8.738 -17.343 36.593 1.00 84.31 453 LEU A C 1
ATOM 3594 O O . LEU A 1 453 ? -8.235 -17.789 37.623 1.00 84.31 453 LEU A O 1
ATOM 3598 N N . GLY A 1 454 ? -8.007 -17.007 35.530 1.00 84.00 454 GLY A N 1
ATOM 3599 C CA . GLY A 1 454 ? -6.552 -17.151 35.449 1.00 84.00 454 GLY A CA 1
ATOM 3600 C C . GLY A 1 454 ? -6.039 -18.597 35.379 1.00 84.00 454 GLY A C 1
ATOM 3601 O O . GLY A 1 454 ? -4.828 -18.797 35.485 1.00 84.00 454 GLY A O 1
ATOM 3602 N N . SER A 1 455 ? -6.914 -19.596 35.205 1.00 90.12 455 SER A N 1
ATOM 3603 C CA . SER A 1 455 ? -6.520 -21.013 35.135 1.00 90.12 455 SER A CA 1
ATOM 3604 C C . SER A 1 455 ? -5.940 -21.426 33.772 1.00 90.12 455 SER A C 1
ATOM 3606 O O . SER A 1 455 ? -6.105 -20.738 32.762 1.00 90.12 455 SER A O 1
ATOM 3608 N N . SER A 1 456 ? -5.271 -22.583 33.753 1.00 93.50 456 SER A N 1
ATOM 3609 C CA . SER A 1 456 ? -4.649 -23.202 32.571 1.00 93.50 456 SER A CA 1
ATOM 3610 C C . SER A 1 456 ? -5.324 -24.545 32.231 1.00 93.50 456 SER A C 1
ATOM 3612 O O . SER A 1 456 ? -4.724 -25.601 32.444 1.00 93.50 456 SER A O 1
ATOM 3614 N N . PRO A 1 457 ? -6.593 -24.566 31.777 1.00 92.81 457 PRO A N 1
ATOM 3615 C CA . PRO A 1 457 ? -7.298 -25.818 31.508 1.00 92.81 457 PRO A CA 1
ATOM 3616 C C . PRO A 1 457 ? -6.670 -26.589 30.333 1.00 92.81 457 PRO A C 1
ATOM 3618 O O . PRO A 1 457 ? -6.203 -25.996 29.359 1.00 92.81 457 PRO A O 1
ATOM 3621 N N . LYS A 1 458 ? -6.693 -27.926 30.414 1.00 92.38 458 LYS A N 1
ATOM 3622 C CA . LYS A 1 458 ? -6.313 -28.817 29.306 1.00 92.38 458 LYS A CA 1
ATOM 3623 C C . LYS A 1 458 ? -7.372 -28.768 28.203 1.00 92.38 458 LYS A C 1
ATOM 3625 O O . LYS A 1 458 ? -8.566 -28.872 28.487 1.00 92.38 458 LYS A O 1
ATOM 3630 N N . LEU A 1 459 ? -6.930 -28.675 26.954 1.00 95.06 459 LEU A N 1
ATOM 3631 C CA . LEU A 1 459 ? -7.803 -28.610 25.782 1.00 95.06 459 LEU A CA 1
ATOM 3632 C C . LEU A 1 459 ? -8.390 -29.977 25.409 1.00 95.06 459 LEU A C 1
ATOM 3634 O O . LEU A 1 459 ? -7.677 -30.984 25.413 1.00 95.06 459 LEU A O 1
ATOM 3638 N N . GLN A 1 460 ? -9.660 -30.001 25.005 1.00 96.06 460 GLN A N 1
ATOM 3639 C CA . GLN A 1 460 ? -10.311 -31.173 24.411 1.00 96.06 460 GLN A CA 1
ATOM 3640 C C . GLN A 1 460 ? -10.404 -30.980 22.885 1.00 96.06 460 GLN A C 1
ATOM 3642 O O . GLN A 1 460 ? -10.750 -29.882 22.446 1.00 96.06 460 GLN A O 1
ATOM 3647 N N . PRO A 1 461 ? -10.072 -31.981 22.048 1.00 96.19 461 PRO A N 1
ATOM 3648 C CA . PRO A 1 461 ? -10.202 -31.863 20.593 1.00 96.19 461 PRO A CA 1
ATOM 3649 C C . PRO A 1 461 ? -11.672 -31.719 20.187 1.00 96.19 461 PRO A C 1
ATOM 3651 O O . PRO A 1 461 ? -12.557 -32.234 20.869 1.00 96.19 461 PRO A O 1
ATOM 3654 N N . TYR A 1 462 ? -11.933 -31.062 19.056 1.00 97.62 462 TYR A N 1
ATOM 3655 C CA . TYR A 1 462 ? -13.281 -30.963 18.495 1.00 97.62 462 TYR A CA 1
ATOM 3656 C C . TYR A 1 462 ? -13.379 -31.578 17.086 1.00 97.62 462 TYR A C 1
ATOM 3658 O O . TYR A 1 462 ? -12.485 -31.319 16.275 1.00 97.62 462 TYR A O 1
ATOM 3666 N N . PRO A 1 463 ? -14.449 -32.333 16.759 1.00 96.25 463 PRO A N 1
ATOM 3667 C CA . PRO A 1 463 ? -15.436 -32.916 17.681 1.00 96.25 463 PRO A CA 1
ATOM 3668 C C . PRO A 1 463 ? -14.895 -34.145 18.440 1.00 96.25 463 PRO A C 1
ATOM 3670 O O . PRO A 1 463 ? -15.308 -34.395 19.568 1.00 96.25 463 PRO A O 1
ATOM 3673 N N . SER A 1 464 ? -13.921 -34.867 17.875 1.00 95.06 464 SER A N 1
ATOM 3674 C CA . SER A 1 464 ? -13.216 -35.992 18.514 1.00 95.06 464 SER A CA 1
ATOM 3675 C C . SER A 1 464 ? -11.735 -36.019 18.107 1.00 95.06 464 SER A C 1
ATOM 3677 O O . SER A 1 464 ? -11.327 -35.288 17.204 1.00 95.06 464 SER A O 1
ATOM 3679 N N . TRP A 1 465 ? -10.916 -36.877 18.733 1.00 92.88 465 TRP A N 1
ATOM 3680 C CA . TRP A 1 465 ? -9.508 -37.080 18.339 1.00 92.88 465 TRP A CA 1
ATOM 3681 C C . TRP A 1 465 ? -9.341 -37.596 16.897 1.00 92.88 465 TRP A C 1
ATOM 3683 O O . TRP A 1 465 ? -8.320 -37.313 16.271 1.00 92.88 465 TRP A O 1
ATOM 3693 N N . GLU A 1 466 ? -10.334 -38.303 16.350 1.00 92.94 466 GLU A N 1
ATOM 3694 C CA . GLU A 1 466 ? -10.270 -38.930 15.019 1.00 92.94 466 GLU A CA 1
ATOM 3695 C C . GLU A 1 466 ? -10.184 -37.889 13.894 1.00 92.94 466 GLU A C 1
ATOM 3697 O O . GLU A 1 466 ? -9.539 -38.127 12.875 1.00 92.94 466 GLU A O 1
ATOM 3702 N N . TRP A 1 467 ? -10.764 -36.702 14.100 1.00 95.62 467 TRP A N 1
ATOM 3703 C CA . TRP A 1 467 ? -10.726 -35.584 13.148 1.00 95.62 467 TRP A CA 1
ATOM 3704 C C . TRP A 1 467 ? -9.358 -34.896 13.045 1.00 95.62 467 TRP A C 1
ATOM 3706 O O . TRP A 1 467 ? -9.184 -34.020 12.198 1.00 95.62 467 TRP A O 1
ATOM 3716 N N . HIS A 1 468 ? -8.388 -35.286 13.881 1.00 94.75 468 HIS A N 1
ATOM 3717 C CA . HIS A 1 468 ? -7.056 -34.676 13.972 1.00 94.75 468 HIS A CA 1
ATOM 3718 C C . HIS A 1 468 ? -5.923 -35.610 13.519 1.00 94.75 468 HIS A C 1
ATOM 3720 O O . HIS A 1 468 ? -4.768 -35.389 13.883 1.00 94.75 468 HIS A O 1
ATOM 3726 N N . SER A 1 469 ? -6.236 -36.607 12.685 1.00 92.19 469 SER A N 1
ATOM 3727 C CA . SER A 1 469 ? -5.295 -37.545 12.038 1.00 92.19 469 SER A CA 1
ATOM 3728 C C . SER A 1 469 ? -4.047 -36.869 11.441 1.00 92.19 469 SER A C 1
ATOM 3730 O O . SER A 1 469 ? -2.927 -37.348 11.628 1.00 92.19 469 SER A O 1
ATOM 3732 N N . ALA A 1 470 ? -4.184 -35.677 10.854 1.00 92.00 470 ALA A N 1
ATOM 3733 C CA . ALA A 1 470 ? -3.059 -34.900 10.324 1.00 92.00 470 ALA A CA 1
ATOM 3734 C C . ALA A 1 470 ? -2.002 -34.495 11.383 1.00 92.00 470 ALA A C 1
ATOM 3736 O O . ALA A 1 470 ? -0.854 -34.234 11.026 1.00 92.00 470 ALA A O 1
ATOM 3737 N N . GLY A 1 471 ? -2.325 -34.520 12.684 1.00 88.19 471 GLY A N 1
ATOM 3738 C CA . GLY A 1 471 ? -1.347 -34.398 13.778 1.00 88.19 471 GLY A CA 1
ATOM 3739 C C . GLY A 1 471 ? -0.385 -35.594 13.886 1.00 88.19 471 GLY A C 1
ATOM 3740 O O . GLY A 1 471 ? 0.740 -35.440 14.361 1.00 88.19 471 GLY A O 1
ATOM 3741 N N . LYS A 1 472 ? -0.788 -36.766 13.375 1.00 87.25 472 LYS A N 1
ATOM 3742 C CA . LYS A 1 472 ? 0.065 -37.946 13.141 1.00 87.25 472 LYS A CA 1
ATOM 3743 C C . LYS A 1 472 ? 0.738 -37.938 11.759 1.00 87.25 472 LYS A C 1
ATOM 3745 O O . LYS A 1 472 ? 1.501 -38.847 11.444 1.00 87.25 472 LYS A O 1
ATOM 3750 N N . GLY A 1 473 ? 0.484 -36.924 10.929 1.00 86.00 473 GLY A N 1
ATOM 3751 C CA . GLY A 1 473 ? 0.890 -36.902 9.518 1.00 86.00 473 GLY A CA 1
ATOM 3752 C C . GLY A 1 473 ? 0.000 -37.746 8.594 1.00 86.00 473 GLY A C 1
ATOM 3753 O O . GLY A 1 473 ? 0.370 -37.979 7.447 1.00 86.00 473 GLY A O 1
ATOM 3754 N N . GLU A 1 474 ? -1.162 -38.200 9.071 1.00 90.19 474 GLU A N 1
ATOM 3755 C CA . GLU A 1 474 ? -2.156 -38.931 8.280 1.00 90.19 474 GLU A CA 1
ATOM 3756 C C . GLU A 1 474 ? -3.131 -37.929 7.637 1.00 90.19 474 GLU A C 1
ATOM 3758 O O . GLU A 1 474 ? -4.021 -37.391 8.292 1.00 90.19 474 GLU A O 1
ATOM 3763 N N . PHE A 1 475 ? -2.947 -37.619 6.352 1.00 92.75 475 PHE A N 1
ATOM 3764 C CA . PHE A 1 475 ? -3.688 -36.543 5.681 1.00 92.75 475 PHE A CA 1
ATOM 3765 C C . PHE A 1 475 ? -4.999 -37.027 5.044 1.00 92.75 475 PHE A C 1
ATOM 3767 O O . PHE A 1 475 ? -5.073 -37.276 3.842 1.00 92.75 475 PHE A O 1
ATOM 3774 N N . ASN A 1 476 ? -6.060 -37.127 5.846 1.00 93.62 476 ASN A N 1
ATOM 3775 C CA . ASN A 1 476 ? -7.420 -37.321 5.338 1.00 93.62 476 ASN A CA 1
ATOM 3776 C C . ASN A 1 476 ? -8.070 -35.964 5.018 1.00 93.62 476 ASN A C 1
ATOM 3778 O O . ASN A 1 476 ? -8.457 -35.225 5.922 1.00 93.62 476 ASN A O 1
ATOM 3782 N N . CYS A 1 477 ? -8.246 -35.640 3.734 1.00 94.19 477 CYS A N 1
ATOM 3783 C CA . CYS A 1 477 ? -8.809 -34.349 3.319 1.00 94.19 477 CYS A CA 1
ATOM 3784 C C . CYS A 1 477 ? -10.291 -34.137 3.684 1.00 94.19 477 CYS A C 1
ATOM 3786 O O . CYS A 1 477 ? -10.761 -33.002 3.603 1.00 94.19 477 CYS A O 1
ATOM 3788 N N . SER A 1 478 ? -11.001 -35.175 4.142 1.00 92.94 478 SER A N 1
ATOM 3789 C CA . SER A 1 478 ? -12.354 -35.070 4.722 1.00 92.94 478 SER A CA 1
ATOM 3790 C C . SER A 1 478 ? -12.342 -34.679 6.212 1.00 92.94 478 SER A C 1
ATOM 3792 O O . SER A 1 478 ? -13.395 -34.470 6.803 1.00 92.94 478 SER A O 1
ATOM 3794 N N . GLN A 1 479 ? -11.161 -34.593 6.835 1.00 95.00 479 GLN A N 1
ATOM 3795 C CA . GLN A 1 479 ? -10.944 -34.247 8.248 1.00 95.00 479 GLN A CA 1
ATOM 3796 C C . GLN A 1 479 ? -10.116 -32.951 8.380 1.00 95.00 479 GLN A C 1
ATOM 3798 O O . GLN A 1 479 ? -9.817 -32.304 7.375 1.00 95.00 479 GLN A O 1
ATOM 3803 N N . LEU A 1 480 ? -9.784 -32.518 9.604 1.00 97.81 480 LEU A N 1
ATOM 3804 C CA . LEU A 1 480 ? -9.223 -31.184 9.869 1.00 97.81 480 LEU A CA 1
ATOM 3805 C C . LEU A 1 480 ? -7.693 -31.142 9.708 1.00 97.81 480 LEU A C 1
ATOM 3807 O O . LEU A 1 480 ? -6.942 -31.713 10.510 1.00 97.81 480 LEU A O 1
ATOM 3811 N N . ILE A 1 481 ? -7.225 -30.403 8.699 1.00 97.56 481 ILE A N 1
ATOM 3812 C CA . ILE A 1 481 ? -5.810 -30.311 8.317 1.00 97.56 481 ILE A CA 1
ATOM 3813 C C . ILE A 1 481 ? -5.105 -29.133 8.998 1.00 97.56 481 ILE A C 1
ATOM 3815 O O . ILE A 1 481 ? -4.070 -29.336 9.632 1.00 97.56 481 ILE A O 1
ATOM 3819 N N . SER A 1 482 ? -5.641 -27.916 8.903 1.00 97.56 482 SER A N 1
ATOM 3820 C CA . SER A 1 482 ? -5.033 -26.714 9.480 1.00 97.56 482 SER A CA 1
ATOM 3821 C C . SER A 1 482 ? -6.071 -25.592 9.613 1.00 97.56 482 SER A C 1
ATOM 3823 O O . SER A 1 482 ? -6.278 -24.784 8.700 1.00 97.56 482 SER A O 1
ATOM 3825 N N . VAL A 1 483 ? -6.757 -25.580 10.759 1.00 98.31 483 VAL A N 1
ATOM 3826 C CA . VAL A 1 483 ? -7.837 -24.641 11.088 1.00 98.31 483 VAL A CA 1
ATOM 3827 C C . VAL A 1 483 ? -7.258 -23.367 11.690 1.00 98.31 483 VAL A C 1
ATOM 3829 O O . VAL A 1 483 ? -6.708 -23.389 12.790 1.00 98.31 483 VAL A O 1
ATOM 3832 N N . TYR A 1 484 ? -7.422 -22.246 10.988 1.00 95.31 484 TYR A N 1
ATOM 3833 C CA . TYR A 1 484 ? -6.979 -20.937 11.477 1.00 95.31 484 TYR A CA 1
ATOM 3834 C C . TYR A 1 484 ? -8.029 -20.270 12.368 1.00 95.31 484 TYR A C 1
ATOM 3836 O O . TYR A 1 484 ? -7.688 -19.728 13.424 1.00 95.31 484 TYR A O 1
ATOM 3844 N N . ARG A 1 485 ? -9.299 -20.277 11.942 1.00 95.19 485 ARG A N 1
ATOM 3845 C CA . ARG A 1 485 ? -10.397 -19.552 12.597 1.00 95.19 485 ARG A CA 1
ATOM 3846 C C . ARG A 1 485 ? -11.747 -20.241 12.399 1.00 95.19 485 ARG A C 1
ATOM 3848 O O . ARG A 1 485 ? -11.947 -21.009 11.455 1.00 95.19 485 ARG A O 1
ATOM 3855 N N . THR A 1 486 ? -12.681 -19.921 13.291 1.00 97.25 486 THR A N 1
ATOM 3856 C CA . THR A 1 486 ? -14.060 -20.420 13.298 1.00 97.25 486 THR A CA 1
ATOM 3857 C C . THR A 1 486 ? -15.057 -19.296 13.602 1.00 97.25 486 THR A C 1
ATOM 3859 O O . THR A 1 486 ? -14.676 -18.249 14.129 1.00 97.25 486 THR A O 1
ATOM 3862 N N . ARG A 1 487 ? -16.336 -19.492 13.251 1.00 95.88 487 ARG A N 1
ATOM 3863 C CA . ARG A 1 487 ? -17.450 -18.566 13.539 1.00 95.88 487 ARG A CA 1
ATOM 3864 C C . ARG A 1 487 ? -18.720 -19.324 13.894 1.00 95.88 487 ARG A C 1
ATOM 3866 O O . ARG A 1 487 ? -18.983 -20.373 13.318 1.00 95.88 487 ARG A O 1
ATOM 3873 N N . LEU A 1 488 ? -19.527 -18.775 14.794 1.00 93.88 488 LEU A N 1
ATOM 3874 C CA . LEU A 1 488 ? -20.907 -19.210 15.001 1.00 93.88 488 LEU A CA 1
ATOM 3875 C C . LEU A 1 488 ? -21.857 -18.403 14.121 1.00 93.88 488 LEU A C 1
ATOM 3877 O O . LEU A 1 488 ? -21.743 -17.178 14.065 1.00 93.88 488 LEU A O 1
ATOM 3881 N N . ASP A 1 489 ? -22.824 -19.087 13.515 1.00 92.19 489 ASP A N 1
ATOM 3882 C CA . ASP A 1 489 ? -24.002 -18.449 12.924 1.00 92.19 489 ASP A CA 1
ATOM 3883 C C . ASP A 1 489 ? -25.135 -18.252 13.955 1.00 92.19 489 ASP A C 1
ATOM 3885 O O . ASP A 1 489 ? -25.071 -18.712 15.109 1.00 92.19 489 ASP A O 1
ATOM 3889 N N . ARG A 1 490 ? -26.205 -17.563 13.532 1.00 89.12 490 ARG A N 1
ATOM 3890 C CA . ARG A 1 490 ? -27.444 -17.396 14.313 1.00 89.12 490 ARG A CA 1
ATOM 3891 C C . ARG A 1 490 ? -28.116 -18.722 14.700 1.00 89.12 490 ARG A C 1
ATOM 3893 O O . ARG A 1 490 ? -28.820 -18.776 15.705 1.00 89.12 490 ARG A O 1
ATOM 3900 N N . CYS A 1 491 ? -27.854 -19.797 13.956 1.00 90.00 491 CYS A N 1
ATOM 3901 C CA . CYS A 1 491 ? -28.412 -21.133 14.165 1.00 90.00 491 CYS A CA 1
ATOM 3902 C C . CYS A 1 491 ? -27.558 -22.019 15.096 1.00 90.00 491 CYS A C 1
ATOM 3904 O O . CYS A 1 491 ? -27.827 -23.212 15.219 1.00 90.00 491 CYS A O 1
ATOM 3906 N N . ASN A 1 492 ? -26.557 -21.447 15.785 1.00 91.12 492 ASN A N 1
ATOM 3907 C CA . ASN A 1 492 ? -25.668 -22.151 16.721 1.00 91.12 492 ASN A CA 1
ATOM 3908 C C . ASN A 1 492 ? -24.833 -23.269 16.053 1.00 91.12 492 ASN A C 1
ATOM 3910 O O . ASN A 1 492 ? -24.429 -24.228 16.712 1.00 91.12 492 ASN A O 1
ATOM 3914 N N . ARG A 1 493 ? -24.521 -23.126 14.759 1.00 94.88 493 ARG A N 1
ATOM 3915 C CA . ARG A 1 493 ? -23.583 -24.001 14.042 1.00 94.88 493 ARG A CA 1
ATOM 3916 C C . ARG A 1 493 ? -22.203 -23.349 13.961 1.00 94.88 493 ARG A C 1
ATOM 3918 O O . ARG A 1 493 ? -22.093 -22.137 13.774 1.00 94.88 493 ARG A O 1
ATOM 3925 N N . LEU A 1 494 ? -21.150 -24.150 14.106 1.00 97.62 494 LEU A N 1
ATOM 3926 C CA . LEU A 1 494 ? -19.756 -23.718 14.050 1.00 97.62 494 LEU A CA 1
ATOM 3927 C C . LEU A 1 494 ? -19.198 -23.905 12.636 1.00 97.62 494 LEU A C 1
ATOM 3929 O O . LEU A 1 494 ? -18.941 -25.027 12.201 1.00 97.62 494 LEU A O 1
ATOM 3933 N N . TRP A 1 495 ? -18.986 -22.790 11.947 1.00 98.00 495 TRP A N 1
ATOM 3934 C CA . TRP A 1 495 ? -18.293 -22.703 10.667 1.00 98.00 495 TRP A CA 1
ATOM 3935 C C . TRP A 1 495 ? -16.780 -22.676 10.893 1.00 98.00 495 TRP A C 1
ATOM 3937 O O . TRP A 1 495 ? -16.287 -21.997 11.797 1.00 98.00 495 TRP A O 1
ATOM 3947 N N . VAL A 1 496 ? -16.040 -23.409 10.067 1.00 98.31 496 VAL A N 1
ATOM 3948 C CA . VAL A 1 496 ? -14.612 -23.696 10.236 1.00 98.31 496 VAL A CA 1
ATOM 3949 C C . VAL A 1 496 ? -13.885 -23.470 8.914 1.00 98.31 496 VAL A C 1
ATOM 3951 O O . VAL A 1 496 ? -14.195 -24.147 7.936 1.00 98.31 496 VAL A O 1
ATOM 3954 N N . ALA A 1 497 ? -12.903 -22.562 8.885 1.00 97.38 497 ALA A N 1
ATOM 3955 C CA . ALA A 1 497 ? -11.974 -22.441 7.760 1.00 97.38 497 ALA A CA 1
ATOM 3956 C C . ALA A 1 497 ? -10.757 -23.344 7.994 1.00 97.38 497 ALA A C 1
ATOM 3958 O O . ALA A 1 497 ? -9.935 -23.084 8.877 1.00 97.38 497 ALA A O 1
ATOM 3959 N N . ASP A 1 498 ? -10.647 -24.394 7.183 1.00 98.06 498 ASP A N 1
ATOM 3960 C CA . ASP A 1 498 ? -9.469 -25.250 7.091 1.00 98.06 498 ASP A CA 1
ATOM 3961 C C . ASP A 1 498 ? -8.690 -24.890 5.819 1.00 98.06 498 ASP A C 1
ATOM 3963 O O . ASP A 1 498 ? -9.189 -25.037 4.700 1.00 98.06 498 ASP A O 1
ATOM 3967 N N . SER A 1 499 ? -7.460 -24.410 5.991 1.00 97.00 499 SER A N 1
ATOM 3968 C CA . SER A 1 499 ? -6.612 -23.973 4.877 1.00 97.00 499 SER A CA 1
ATOM 3969 C C . SER A 1 499 ? -6.059 -25.128 4.037 1.00 97.00 499 SER A C 1
ATOM 3971 O O . SER A 1 499 ? -5.631 -24.898 2.911 1.00 97.00 499 SER A O 1
ATOM 3973 N N . GLY A 1 500 ? -6.019 -26.358 4.568 1.00 96.50 500 GLY A N 1
ATOM 3974 C CA . GLY A 1 500 ? -5.356 -27.487 3.905 1.00 96.50 500 GLY A CA 1
ATOM 3975 C C . GLY A 1 500 ? -3.817 -27.418 3.871 1.00 96.50 500 GLY A C 1
ATOM 3976 O O . GLY A 1 500 ? -3.190 -28.308 3.287 1.00 96.50 500 GLY A O 1
ATOM 3977 N N . VAL A 1 501 ? -3.199 -26.404 4.499 1.00 96.50 501 VAL A N 1
ATOM 3978 C CA . VAL A 1 501 ? -1.744 -26.151 4.482 1.00 96.50 501 VAL A CA 1
ATOM 3979 C C . VAL A 1 501 ? -1.083 -26.539 5.808 1.00 96.50 501 VAL A C 1
ATOM 3981 O O . VAL A 1 501 ? -1.433 -26.036 6.877 1.00 96.50 501 VAL A O 1
ATOM 3984 N N . MET A 1 502 ? -0.085 -27.416 5.722 1.00 93.94 502 MET A N 1
ATOM 3985 C CA . MET A 1 502 ? 0.838 -27.764 6.803 1.00 93.94 502 MET A CA 1
ATOM 3986 C C . MET A 1 502 ? 2.068 -26.849 6.780 1.00 93.94 502 MET A C 1
ATOM 3988 O O . MET A 1 502 ? 2.450 -26.342 5.725 1.00 93.94 502 MET A O 1
ATOM 3992 N N . THR A 1 503 ? 2.697 -26.667 7.946 1.00 90.62 503 THR A N 1
ATOM 3993 C CA . THR A 1 503 ? 4.021 -26.034 8.110 1.00 90.62 503 THR A CA 1
ATOM 3994 C C . THR A 1 503 ? 4.154 -24.680 7.397 1.00 90.62 503 THR A C 1
ATOM 3996 O O . THR A 1 503 ? 5.178 -24.347 6.801 1.00 90.62 503 THR A O 1
ATOM 3999 N N . SER A 1 504 ? 3.088 -23.873 7.473 1.00 90.50 504 SER A N 1
ATOM 4000 C CA . SER A 1 504 ? 2.890 -22.653 6.675 1.00 90.50 504 SER A CA 1
ATOM 4001 C C . SER A 1 504 ? 3.943 -21.554 6.867 1.00 90.50 504 SER A C 1
ATOM 4003 O O . SER A 1 504 ? 3.980 -20.637 6.057 1.00 90.50 504 SER A O 1
ATOM 4005 N N . ILE A 1 505 ? 4.751 -21.611 7.935 1.00 89.12 505 ILE A N 1
ATOM 4006 C CA . ILE A 1 505 ? 5.855 -20.669 8.218 1.00 89.12 505 ILE A CA 1
ATOM 4007 C C . ILE A 1 505 ? 7.228 -21.367 8.330 1.00 89.12 505 ILE A C 1
ATOM 4009 O O . ILE A 1 505 ? 8.159 -20.817 8.918 1.00 89.12 505 ILE A O 1
ATOM 4013 N N . ASP A 1 506 ? 7.332 -22.608 7.844 1.00 86.38 506 ASP A N 1
ATOM 4014 C CA . ASP A 1 506 ? 8.589 -23.365 7.744 1.00 86.38 506 ASP A CA 1
ATOM 4015 C C . ASP A 1 506 ? 8.864 -23.796 6.289 1.00 86.38 506 ASP A C 1
ATOM 4017 O O . ASP A 1 506 ? 9.940 -23.504 5.778 1.00 86.38 506 ASP A O 1
ATOM 4021 N N . ASP A 1 507 ? 7.912 -24.454 5.610 1.00 84.19 507 ASP A N 1
ATOM 4022 C CA . ASP A 1 507 ? 8.073 -24.921 4.214 1.00 84.19 507 ASP A CA 1
ATOM 4023 C C . ASP A 1 507 ? 6.863 -24.659 3.290 1.00 84.19 507 ASP A C 1
ATOM 4025 O O . ASP A 1 507 ? 6.951 -24.933 2.096 1.00 84.19 507 ASP A O 1
ATOM 4029 N N . PHE A 1 508 ? 5.754 -24.122 3.824 1.00 89.50 508 PHE A N 1
ATOM 4030 C CA . PHE A 1 508 ? 4.473 -23.895 3.134 1.00 89.50 508 PHE A CA 1
ATOM 4031 C C . PHE A 1 508 ? 4.021 -25.105 2.300 1.00 89.50 508 PHE A C 1
ATOM 4033 O O . PHE A 1 508 ? 4.143 -25.146 1.074 1.00 89.50 508 PHE A O 1
ATOM 4040 N N . ARG A 1 509 ? 3.450 -26.110 2.972 1.00 92.69 509 ARG A N 1
ATOM 4041 C CA . ARG A 1 509 ? 3.084 -27.388 2.355 1.00 92.69 509 ARG A CA 1
ATOM 4042 C C . ARG A 1 509 ? 1.564 -27.600 2.276 1.00 92.69 509 ARG A C 1
ATOM 4044 O O . ARG A 1 509 ? 0.977 -28.179 3.195 1.00 92.69 509 ARG A O 1
ATOM 4051 N N . PRO A 1 510 ? 0.898 -27.219 1.169 1.00 92.50 510 PRO A N 1
ATOM 4052 C CA . PRO A 1 510 ? -0.447 -27.695 0.856 1.00 92.50 510 PRO A CA 1
ATOM 4053 C C . PRO A 1 510 ? -0.478 -29.229 0.804 1.00 92.50 510 PRO A C 1
ATOM 4055 O O . PRO A 1 510 ? 0.270 -29.846 0.043 1.00 92.50 510 PRO A O 1
ATOM 4058 N N . VAL A 1 511 ? -1.342 -29.852 1.608 1.00 95.25 511 VAL A N 1
ATOM 4059 C CA . VAL A 1 511 ? -1.583 -31.311 1.583 1.00 95.25 511 VAL A CA 1
ATOM 4060 C C . VAL A 1 511 ? -3.008 -31.663 1.160 1.00 95.25 511 VAL A C 1
ATOM 4062 O O . VAL A 1 511 ? -3.238 -32.761 0.664 1.00 95.25 511 VAL A O 1
ATOM 4065 N N . CYS A 1 512 ? -3.947 -30.726 1.300 1.00 96.06 512 CYS A N 1
ATOM 4066 C CA . CYS A 1 512 ? -5.332 -30.847 0.854 1.00 96.06 512 CYS A CA 1
ATOM 4067 C C . CYS A 1 512 ? -5.822 -29.514 0.264 1.00 96.06 512 CYS A C 1
ATOM 4069 O O . CYS A 1 512 ? -5.277 -28.465 0.610 1.00 96.06 512 CYS A O 1
ATOM 4071 N N . PRO A 1 513 ? -6.868 -29.515 -0.582 1.00 95.88 513 PRO A N 1
ATOM 4072 C CA . PRO A 1 513 ? -7.556 -28.285 -0.967 1.00 95.88 513 PRO A CA 1
ATOM 4073 C C . PRO A 1 513 ? -8.168 -27.567 0.256 1.00 95.88 513 PRO A C 1
ATOM 4075 O O . PRO A 1 513 ? -8.669 -28.254 1.157 1.00 95.88 513 PRO A O 1
ATOM 4078 N N . PRO A 1 514 ? -8.194 -26.220 0.287 1.00 97.25 514 PRO A N 1
ATOM 4079 C CA . PRO A 1 514 ? -8.887 -25.465 1.328 1.00 97.25 514 PRO A CA 1
ATOM 4080 C C . PRO A 1 514 ? -10.390 -25.779 1.360 1.00 97.25 514 PRO A C 1
ATOM 4082 O O . PRO A 1 514 ? -11.011 -26.013 0.315 1.00 97.25 514 PRO A O 1
ATOM 4085 N N . LYS A 1 515 ? -10.996 -25.758 2.552 1.00 97.50 515 LYS A N 1
ATOM 4086 C CA . LYS A 1 515 ? -12.421 -26.071 2.732 1.00 97.50 515 LYS A CA 1
ATOM 4087 C C . LYS A 1 515 ? -13.085 -25.332 3.895 1.00 97.50 515 LYS A C 1
ATOM 4089 O O . LYS A 1 515 ? -12.459 -25.047 4.916 1.00 97.50 515 LYS A O 1
ATOM 4094 N N . LEU A 1 516 ? -14.384 -25.083 3.738 1.00 97.62 516 LEU A N 1
ATOM 4095 C CA . LEU A 1 516 ? -15.301 -24.790 4.835 1.00 97.62 516 LEU A CA 1
ATOM 4096 C C . LEU A 1 516 ? -15.896 -26.095 5.371 1.00 97.62 516 LEU A C 1
ATOM 4098 O O . LEU A 1 516 ? -16.291 -26.969 4.595 1.00 97.62 516 LEU A O 1
ATOM 4102 N N . LEU A 1 517 ? -16.024 -26.190 6.691 1.00 97.94 517 LEU A N 1
ATOM 4103 C CA . LEU A 1 517 ? -16.835 -27.199 7.372 1.00 97.94 517 LEU A CA 1
ATOM 4104 C C . LEU A 1 517 ? -17.836 -26.498 8.295 1.00 97.94 517 LEU A C 1
ATOM 4106 O O . LEU A 1 517 ? -17.511 -25.460 8.870 1.00 97.94 517 LEU A O 1
ATOM 4110 N N . VAL A 1 518 ? -19.030 -27.063 8.458 1.00 97.81 518 VAL A N 1
ATOM 4111 C CA . VAL A 1 518 ? -20.078 -26.548 9.349 1.00 97.81 518 VAL A CA 1
ATOM 4112 C C . VAL A 1 518 ? -20.544 -27.675 10.257 1.00 97.81 518 VAL A C 1
ATOM 4114 O O . VAL A 1 518 ? -21.035 -28.695 9.770 1.00 97.81 518 VAL A O 1
ATOM 4117 N N . PHE A 1 519 ? -20.396 -27.493 11.568 1.00 98.06 519 PHE A N 1
ATOM 4118 C CA . PHE A 1 519 ? -20.815 -28.454 12.590 1.00 98.06 519 PHE A CA 1
ATOM 4119 C C . PHE A 1 519 ? -22.024 -27.925 13.364 1.00 98.06 519 PHE A C 1
ATOM 4121 O O . PHE A 1 519 ? -22.007 -26.781 13.816 1.00 98.06 519 PHE A O 1
ATOM 4128 N N . ASP A 1 520 ? -23.056 -28.739 13.564 1.00 96.06 520 ASP A N 1
ATOM 4129 C CA . ASP A 1 520 ? -24.125 -28.412 14.514 1.00 96.06 520 ASP A CA 1
ATOM 4130 C C . ASP A 1 520 ? -23.622 -28.617 15.952 1.00 96.06 520 ASP A C 1
ATOM 4132 O O . ASP A 1 520 ? -23.233 -29.722 16.318 1.00 96.06 520 ASP A O 1
ATOM 4136 N N . LEU A 1 521 ? -23.671 -27.580 16.796 1.00 94.31 521 LEU A N 1
ATOM 4137 C CA . LEU A 1 521 ? -23.226 -27.679 18.191 1.00 94.31 521 LEU A CA 1
ATOM 4138 C C . LEU A 1 521 ? -24.262 -28.278 19.158 1.00 94.31 521 LEU A C 1
ATOM 4140 O O . LEU A 1 521 ? -24.002 -28.294 20.367 1.00 94.31 521 LEU A O 1
ATOM 4144 N N . HIS A 1 522 ? -25.427 -28.722 18.674 1.00 92.25 522 HIS A N 1
ATOM 4145 C CA . HIS A 1 522 ? -26.376 -29.509 19.463 1.00 92.25 522 HIS A CA 1
ATOM 4146 C C . HIS A 1 522 ? -26.043 -31.010 19.421 1.00 92.25 522 HIS A C 1
ATOM 4148 O O . HIS A 1 522 ? -26.103 -31.675 20.453 1.00 92.25 522 HIS A O 1
ATOM 4154 N N . THR A 1 523 ? -25.663 -31.528 18.249 1.00 94.56 523 THR A N 1
ATOM 4155 C CA . THR A 1 523 ? -25.282 -32.938 18.026 1.00 94.56 523 THR A CA 1
ATOM 4156 C C . THR A 1 523 ? -23.771 -33.176 17.926 1.00 94.56 523 THR A C 1
ATOM 4158 O O . THR A 1 523 ? -23.337 -34.322 18.005 1.00 94.56 523 THR A O 1
ATOM 4161 N N . ASP A 1 524 ? -22.975 -32.118 17.742 1.00 94.88 524 ASP A N 1
ATOM 4162 C CA . ASP A 1 524 ? -21.543 -32.151 17.403 1.00 94.88 524 ASP A CA 1
ATOM 4163 C C . ASP A 1 524 ? -21.204 -32.916 16.109 1.00 94.88 524 ASP A C 1
ATOM 4165 O O . ASP A 1 524 ? -20.096 -33.428 15.929 1.00 94.88 524 ASP A O 1
ATOM 4169 N N . THR A 1 525 ? -22.154 -32.951 15.169 1.00 95.69 525 THR A N 1
ATOM 4170 C CA . THR A 1 525 ? -21.996 -33.588 13.854 1.00 95.69 525 THR A CA 1
ATOM 4171 C C . THR A 1 525 ? -21.686 -32.578 12.747 1.00 95.69 525 THR A C 1
ATOM 4173 O O . THR A 1 525 ? -22.095 -31.417 12.801 1.00 95.69 525 THR A O 1
ATOM 4176 N N . LEU A 1 526 ? -20.952 -33.022 11.719 1.00 97.06 526 LEU A N 1
ATOM 4177 C CA . LEU A 1 526 ? -20.752 -32.259 10.485 1.00 97.06 526 LEU A CA 1
ATOM 4178 C C . LEU A 1 526 ? -22.067 -32.231 9.692 1.00 97.06 526 LEU A C 1
ATOM 4180 O O . LEU A 1 526 ? -22.558 -33.285 9.294 1.00 97.06 526 LEU A O 1
ATOM 4184 N N . VAL A 1 527 ? -22.590 -31.036 9.409 1.00 95.75 527 VAL A N 1
ATOM 4185 C CA . VAL A 1 527 ? -23.827 -30.844 8.628 1.00 95.75 527 VAL A CA 1
ATOM 4186 C C . VAL A 1 527 ? -23.584 -30.296 7.218 1.00 95.75 527 VAL A C 1
ATOM 4188 O O . VAL A 1 527 ? -24.429 -30.479 6.346 1.00 95.75 527 VAL A O 1
ATOM 4191 N N . ARG A 1 528 ? -22.432 -29.661 6.955 1.00 95.50 528 ARG A N 1
ATOM 4192 C CA . ARG A 1 528 ? -22.047 -29.195 5.608 1.00 95.50 528 ARG A CA 1
ATOM 4193 C C . ARG A 1 528 ? -20.528 -29.162 5.440 1.00 95.50 528 ARG A C 1
ATOM 4195 O O . ARG A 1 528 ? -19.812 -28.771 6.357 1.00 95.50 528 ARG A O 1
ATOM 4202 N N . GLN A 1 529 ? -20.040 -29.510 4.252 1.00 96.31 529 GLN A N 1
ATOM 4203 C CA . GLN A 1 529 ? -18.656 -29.284 3.823 1.00 96.31 529 GLN A CA 1
ATOM 4204 C C . GLN A 1 529 ? -18.665 -28.657 2.426 1.00 96.31 529 GLN A C 1
ATOM 4206 O O . GLN A 1 529 ? -19.410 -29.103 1.556 1.00 96.31 529 GLN A O 1
ATOM 4211 N N . TYR A 1 530 ? -17.816 -27.654 2.204 1.00 97.25 530 TYR A N 1
ATOM 4212 C CA . TYR A 1 530 ? -17.575 -27.056 0.891 1.00 97.25 530 TYR A CA 1
ATOM 4213 C C . TYR A 1 530 ? -16.073 -26.968 0.629 1.00 97.25 530 TYR A C 1
ATOM 4215 O O . TYR A 1 530 ? -15.330 -26.410 1.433 1.00 97.25 530 TYR A O 1
ATOM 4223 N N . THR A 1 531 ? -15.619 -27.515 -0.495 1.00 97.56 531 THR A N 1
ATOM 4224 C CA . THR A 1 531 ? -14.218 -27.463 -0.928 1.00 97.56 531 THR A CA 1
ATOM 4225 C C . THR A 1 531 ? -14.091 -26.461 -2.067 1.00 97.56 531 THR A C 1
ATOM 4227 O O . THR A 1 531 ? -14.845 -26.541 -3.034 1.00 97.56 531 THR A O 1
ATOM 4230 N N . PHE A 1 532 ? -13.148 -25.522 -1.965 1.00 96.88 532 PHE A N 1
ATOM 4231 C CA . PHE A 1 532 ? -13.028 -24.451 -2.956 1.00 96.88 532 PHE A CA 1
ATOM 4232 C C . PHE A 1 532 ? -12.533 -24.989 -4.315 1.00 96.88 532 PHE A C 1
ATOM 4234 O O . PHE A 1 532 ? -11.536 -25.720 -4.347 1.00 96.88 532 PHE A O 1
ATOM 4241 N N . PRO A 1 533 ? -13.191 -24.636 -5.438 1.00 94.81 533 PRO A N 1
ATOM 4242 C CA . PRO A 1 533 ? -12.767 -25.047 -6.775 1.00 94.81 533 PRO A CA 1
ATOM 4243 C C . PRO A 1 533 ? -11.454 -24.358 -7.163 1.00 94.81 533 PRO A C 1
ATOM 4245 O O . PRO A 1 533 ? -11.165 -23.245 -6.719 1.00 94.81 533 PRO A O 1
ATOM 4248 N N . ARG A 1 534 ? -10.636 -24.998 -8.008 1.00 89.62 534 ARG A N 1
ATOM 4249 C CA . ARG A 1 534 ? -9.270 -24.513 -8.278 1.00 89.62 534 ARG A CA 1
ATOM 4250 C C . ARG A 1 534 ? -9.245 -23.139 -8.954 1.00 89.62 534 ARG A C 1
ATOM 4252 O O . ARG A 1 534 ? -8.322 -22.372 -8.706 1.00 89.62 534 ARG A O 1
ATOM 4259 N N . GLU A 1 535 ? -10.266 -22.813 -9.737 1.00 87.50 535 GLU A N 1
ATOM 4260 C CA . GLU A 1 535 ? -10.374 -21.563 -10.502 1.00 87.50 535 GLU A CA 1
ATOM 4261 C C . GLU A 1 535 ? -10.445 -20.296 -9.629 1.00 87.50 535 GLU A C 1
ATOM 4263 O O . GLU A 1 535 ? -10.056 -19.228 -10.097 1.00 87.50 535 GLU A O 1
ATOM 4268 N N . VAL A 1 536 ? -10.877 -20.391 -8.362 1.00 89.81 536 VAL A N 1
ATOM 4269 C CA . VAL A 1 536 ? -10.880 -19.238 -7.431 1.00 89.81 536 VAL A CA 1
ATOM 4270 C C . VAL A 1 536 ? -9.605 -19.142 -6.585 1.00 89.81 536 VAL A C 1
ATOM 4272 O O . VAL A 1 536 ? -9.364 -18.134 -5.917 1.00 89.81 536 VAL A O 1
ATOM 4275 N N . LEU A 1 537 ? -8.773 -20.184 -6.598 1.00 90.31 537 LEU A N 1
ATOM 4276 C CA . LEU A 1 537 ? -7.581 -20.313 -5.763 1.00 90.31 537 LEU A CA 1
ATOM 4277 C C . LEU A 1 537 ? -6.317 -19.828 -6.494 1.00 90.31 537 LEU A C 1
ATOM 4279 O O . LEU A 1 537 ? -6.211 -19.852 -7.720 1.00 90.31 537 LEU A O 1
ATOM 4283 N N . ARG A 1 538 ? -5.315 -19.414 -5.719 1.00 86.94 538 ARG A N 1
ATOM 4284 C CA . ARG A 1 538 ? -3.933 -19.193 -6.165 1.00 86.94 538 ARG A CA 1
ATOM 4285 C C . ARG A 1 538 ? -3.049 -20.329 -5.636 1.00 86.94 538 ARG A C 1
ATOM 4287 O O . ARG A 1 538 ? -3.414 -21.037 -4.700 1.00 86.94 538 ARG A O 1
ATOM 4294 N N . THR A 1 539 ? -1.870 -20.531 -6.225 1.00 77.50 539 THR A N 1
ATOM 4295 C CA . THR A 1 539 ? -0.946 -21.615 -5.817 1.00 77.50 539 THR A CA 1
ATOM 4296 C C . THR A 1 539 ? -0.465 -21.510 -4.375 1.00 77.50 539 THR A C 1
ATOM 4298 O O . THR A 1 539 ? -0.158 -22.521 -3.754 1.00 77.50 539 THR A O 1
ATOM 4301 N N . ASN A 1 540 ? -0.401 -20.286 -3.865 1.00 82.12 540 ASN A N 1
ATOM 4302 C CA . ASN A 1 540 ? -0.036 -19.921 -2.506 1.00 82.12 540 ASN A CA 1
ATOM 4303 C C . ASN A 1 540 ? -1.261 -19.485 -1.682 1.00 82.12 540 ASN A C 1
ATOM 4305 O O . ASN A 1 540 ? -1.101 -18.716 -0.741 1.00 82.12 540 ASN A O 1
ATOM 4309 N N . THR A 1 541 ? -2.479 -19.929 -2.027 1.00 93.62 541 THR A N 1
ATOM 4310 C CA . THR A 1 541 ? -3.659 -19.584 -1.225 1.00 93.62 541 THR A CA 1
ATOM 4311 C C . THR A 1 541 ? -3.517 -20.095 0.207 1.00 93.62 541 THR A C 1
ATOM 4313 O O . THR A 1 541 ? -3.249 -21.276 0.434 1.00 93.62 541 THR A O 1
ATOM 4316 N N . LEU A 1 542 ? -3.775 -19.210 1.167 1.00 96.50 542 LEU A N 1
ATOM 4317 C CA . LEU A 1 542 ? -3.858 -19.524 2.587 1.00 96.50 542 LEU A CA 1
ATOM 4318 C C . LEU A 1 542 ? -5.106 -18.846 3.159 1.00 96.50 542 LEU A C 1
ATOM 4320 O O . LEU A 1 542 ? -5.107 -17.640 3.398 1.00 96.50 542 LEU A O 1
ATOM 4324 N N . LEU A 1 543 ? -6.174 -19.625 3.355 1.00 97.31 543 LEU A N 1
ATOM 4325 C CA . LEU A 1 543 ? -7.430 -19.126 3.920 1.00 97.31 543 LEU A CA 1
ATOM 4326 C C . LEU A 1 543 ? -7.315 -19.032 5.449 1.00 97.31 543 LEU A C 1
ATOM 4328 O O . LEU A 1 543 ? -7.271 -20.058 6.130 1.00 97.31 543 LEU A O 1
ATOM 4332 N N . THR A 1 544 ? -7.238 -17.809 5.978 1.00 95.44 544 THR A N 1
ATOM 4333 C CA . THR A 1 544 ? -6.854 -17.540 7.382 1.00 95.44 544 THR A CA 1
ATOM 4334 C C . THR A 1 544 ? -7.990 -17.038 8.273 1.00 95.44 544 THR A C 1
ATOM 4336 O O . THR A 1 544 ? -7.970 -17.268 9.482 1.00 95.44 544 THR A O 1
ATOM 4339 N N . ASN A 1 545 ? -8.991 -16.356 7.719 1.00 96.69 545 ASN A N 1
ATOM 4340 C CA . ASN A 1 545 ? -10.083 -15.748 8.478 1.00 96.69 545 ASN A CA 1
ATOM 4341 C C . ASN A 1 545 ? -11.397 -15.838 7.709 1.00 96.69 545 ASN A C 1
ATOM 4343 O O . ASN A 1 545 ? -11.392 -15.811 6.482 1.00 96.69 545 ASN A O 1
ATOM 4347 N N . LEU A 1 546 ? -12.513 -15.910 8.437 1.00 97.12 546 LEU A N 1
ATOM 4348 C CA . LEU A 1 546 ? -13.856 -15.874 7.869 1.00 97.12 546 LEU A CA 1
ATOM 4349 C C . LEU A 1 546 ? -14.794 -14.979 8.690 1.00 97.12 546 LEU A C 1
ATOM 4351 O O . LEU A 1 546 ? -14.652 -14.836 9.911 1.00 97.12 546 LEU A O 1
ATOM 4355 N N . ILE A 1 547 ? -15.786 -14.427 8.006 1.00 96.75 547 ILE A N 1
ATOM 4356 C CA . ILE A 1 547 ? -16.936 -13.707 8.559 1.00 96.75 547 ILE A CA 1
ATOM 4357 C C . ILE A 1 547 ? -18.193 -14.151 7.807 1.00 96.75 547 ILE A C 1
ATOM 4359 O O . ILE A 1 547 ? -18.127 -14.453 6.616 1.00 96.75 547 ILE A O 1
ATOM 4363 N N . ILE A 1 548 ? -19.320 -14.214 8.513 1.00 96.38 548 ILE A N 1
ATOM 4364 C CA . ILE A 1 548 ? -20.616 -14.636 7.970 1.00 96.38 548 ILE A CA 1
ATOM 4365 C C . ILE A 1 548 ? -21.504 -13.398 7.848 1.00 96.38 548 ILE A C 1
ATOM 4367 O O . ILE A 1 548 ? -21.542 -12.573 8.762 1.00 96.38 548 ILE A O 1
ATOM 4371 N N . ASP A 1 549 ? -22.207 -13.297 6.729 1.00 95.25 549 ASP A N 1
ATOM 4372 C CA . ASP A 1 549 ? -23.255 -12.327 6.451 1.00 95.25 549 ASP A CA 1
ATOM 4373 C C . ASP A 1 549 ? -24.575 -13.080 6.276 1.00 95.25 549 ASP A C 1
ATOM 4375 O O . ASP A 1 549 ? -24.886 -13.641 5.222 1.00 95.25 549 ASP A O 1
ATOM 4379 N N . ASP A 1 550 ? -25.329 -13.115 7.371 1.00 91.12 550 ASP A N 1
ATOM 4380 C CA . ASP A 1 550 ? -26.684 -13.642 7.461 1.00 91.12 550 ASP A CA 1
ATOM 4381 C C . ASP A 1 550 ? -27.737 -12.511 7.468 1.00 91.12 550 ASP A C 1
ATOM 4383 O O . ASP A 1 550 ? -28.923 -12.770 7.692 1.00 91.12 550 ASP A O 1
ATOM 4387 N N . SER A 1 551 ? -27.342 -11.268 7.148 1.00 87.00 551 SER A N 1
ATOM 4388 C CA . SER A 1 551 ? -28.167 -10.052 7.297 1.00 87.00 551 SER A CA 1
ATOM 4389 C C . SER A 1 551 ? -29.450 -10.043 6.457 1.00 87.00 551 SER A C 1
ATOM 4391 O O . SER A 1 551 ? -30.437 -9.414 6.836 1.00 87.00 551 SER A O 1
ATOM 4393 N N . ARG A 1 552 ? -29.446 -10.759 5.327 1.00 83.88 552 ARG A N 1
ATOM 4394 C CA . ARG A 1 552 ? -30.586 -10.915 4.404 1.00 83.88 552 ARG A CA 1
ATOM 4395 C C . ARG A 1 552 ? -31.091 -12.358 4.305 1.00 83.88 552 ARG A C 1
ATOM 4397 O O . ARG A 1 552 ? -31.967 -12.642 3.495 1.00 83.88 552 ARG A O 1
ATOM 4404 N N . SER A 1 553 ? -30.537 -13.259 5.116 1.00 86.06 553 SER A N 1
ATOM 4405 C CA . SER A 1 553 ? -30.747 -14.702 4.988 1.00 86.06 553 SER A CA 1
ATOM 4406 C C . SER A 1 553 ? -32.144 -15.149 5.427 1.00 86.06 553 SER A C 1
ATOM 4408 O O . SER A 1 553 ? -32.607 -14.849 6.536 1.00 86.06 553 SER A O 1
ATOM 4410 N N . THR A 1 554 ? -32.801 -15.944 4.587 1.00 86.12 554 THR A N 1
ATOM 4411 C CA . THR A 1 554 ? -34.108 -16.565 4.861 1.00 86.12 554 THR A CA 1
ATOM 4412 C C . THR A 1 554 ? -33.993 -17.857 5.673 1.00 86.12 554 THR A C 1
ATOM 4414 O O . THR A 1 554 ? -34.911 -18.206 6.414 1.00 86.12 554 THR A O 1
ATOM 4417 N N . SER A 1 555 ? -32.852 -18.549 5.590 1.00 89.38 555 SER A N 1
ATOM 4418 C CA . SER A 1 555 ? -32.564 -19.803 6.303 1.00 89.38 555 SER A CA 1
ATOM 4419 C C . SER A 1 555 ? -31.195 -19.760 6.999 1.00 89.38 555 SER A C 1
ATOM 4421 O O . SER A 1 555 ? -30.554 -18.712 7.055 1.00 89.38 555 SER A O 1
ATOM 4423 N N . CYS A 1 556 ? -30.735 -20.874 7.571 1.00 87.88 556 CYS A N 1
ATOM 4424 C CA . CYS A 1 556 ? -29.364 -20.979 8.085 1.00 87.88 556 CYS A CA 1
ATOM 4425 C C . CYS A 1 556 ? -28.327 -21.151 6.960 1.00 87.88 556 CYS A C 1
ATOM 4427 O O . CYS A 1 556 ? -27.156 -20.838 7.146 1.00 87.88 556 CYS A O 1
ATOM 4429 N N . ASP A 1 557 ? -28.729 -21.697 5.812 1.00 87.25 557 ASP A N 1
ATOM 4430 C CA . ASP A 1 557 ? -27.821 -22.076 4.722 1.00 87.25 557 ASP A CA 1
ATOM 4431 C C . ASP A 1 557 ? -27.732 -21.023 3.615 1.00 87.25 557 ASP A C 1
ATOM 4433 O O . ASP A 1 557 ? -26.737 -20.977 2.900 1.00 87.25 557 ASP A O 1
ATOM 4437 N N . ASP A 1 558 ? -28.730 -20.146 3.544 1.00 90.50 558 ASP A N 1
ATOM 4438 C CA . ASP A 1 558 ? -28.860 -18.977 2.668 1.00 90.50 558 ASP A CA 1
ATOM 4439 C C . ASP A 1 558 ? -28.012 -17.786 3.169 1.00 90.50 558 ASP A C 1
ATOM 4441 O O . ASP A 1 558 ? -28.532 -16.715 3.463 1.00 90.50 558 ASP A O 1
ATOM 4445 N N . VAL A 1 559 ? -26.707 -17.995 3.372 1.00 95.19 559 VAL A N 1
ATOM 4446 C CA . VAL A 1 559 ? -25.780 -16.994 3.941 1.00 95.19 559 VAL A CA 1
ATOM 4447 C C . VAL A 1 559 ? -24.583 -16.744 3.029 1.00 95.19 559 VAL A C 1
ATOM 4449 O O . VAL A 1 559 ? -24.104 -17.661 2.361 1.00 95.19 559 VAL A O 1
ATOM 4452 N N . PHE A 1 560 ? -24.049 -15.523 3.049 1.00 97.56 560 PHE A N 1
ATOM 4453 C CA . PHE A 1 560 ? -22.756 -15.226 2.433 1.00 97.56 560 PHE A CA 1
ATOM 4454 C C . PHE A 1 560 ? -21.625 -15.405 3.448 1.00 97.56 560 PHE A C 1
ATOM 4456 O O . PHE A 1 560 ? -21.779 -15.114 4.634 1.00 97.56 560 PHE A O 1
ATOM 4463 N N . VAL A 1 561 ? -20.465 -15.878 2.992 1.00 98.12 561 VAL A N 1
ATOM 4464 C CA . VAL A 1 561 ? -19.258 -15.993 3.826 1.00 98.12 561 VAL A CA 1
ATOM 4465 C C . VAL A 1 561 ? -18.082 -15.359 3.092 1.00 98.12 561 VAL A C 1
ATOM 4467 O O . VAL A 1 561 ? -17.749 -15.765 1.978 1.00 98.12 561 VAL A O 1
ATOM 4470 N N . TYR A 1 562 ? -17.445 -14.371 3.721 1.00 98.19 562 TYR A N 1
ATOM 4471 C CA . TYR A 1 562 ? -16.278 -13.674 3.173 1.00 98.19 562 TYR A CA 1
ATOM 4472 C C . TYR A 1 562 ? -15.015 -14.139 3.898 1.00 98.19 562 TYR A C 1
ATOM 4474 O O . TYR A 1 562 ? -14.988 -14.207 5.131 1.00 98.19 562 TYR A O 1
ATOM 4482 N N . ILE A 1 563 ? -13.987 -14.506 3.133 1.00 98.44 563 ILE A N 1
ATOM 4483 C CA . ILE A 1 563 ? -12.822 -15.252 3.627 1.00 98.44 563 ILE A CA 1
ATOM 4484 C C . ILE A 1 563 ? -11.544 -14.628 3.069 1.00 98.44 563 ILE A C 1
ATOM 4486 O O . ILE A 1 563 ? -11.450 -14.379 1.867 1.00 98.44 563 ILE A O 1
ATOM 4490 N N . SER A 1 564 ? -10.554 -14.388 3.928 1.00 97.62 564 SER A N 1
ATOM 4491 C CA . SER A 1 564 ? -9.286 -13.776 3.525 1.00 97.62 564 SER A CA 1
ATOM 4492 C C . SER A 1 564 ? -8.307 -14.825 3.023 1.00 97.62 564 SER A C 1
ATOM 4494 O O . SER A 1 564 ? -8.002 -15.790 3.726 1.00 97.62 564 SER A O 1
ATOM 4496 N N . ASP A 1 565 ? -7.782 -14.594 1.826 1.00 97.00 565 ASP A N 1
ATOM 4497 C CA . ASP A 1 565 ? -6.622 -15.293 1.297 1.00 97.00 565 ASP A CA 1
ATOM 4498 C C . ASP A 1 565 ? -5.380 -14.420 1.527 1.00 97.00 565 ASP A C 1
ATOM 4500 O O . ASP A 1 565 ? -5.226 -13.362 0.913 1.00 97.00 565 ASP A O 1
ATOM 4504 N N . THR A 1 566 ? -4.540 -14.820 2.483 1.00 94.50 566 THR A N 1
ATOM 4505 C CA . THR A 1 566 ? -3.454 -13.973 3.007 1.00 94.50 566 THR A CA 1
ATOM 4506 C C . THR A 1 566 ? -2.188 -14.054 2.171 1.00 94.50 566 THR A C 1
ATOM 4508 O O . THR A 1 566 ? -1.651 -13.026 1.758 1.00 94.50 566 THR A O 1
ATOM 4511 N N . ALA A 1 567 ? -1.713 -15.277 1.926 1.00 89.94 567 ALA A N 1
ATOM 4512 C CA . ALA A 1 567 ? -0.466 -15.519 1.208 1.00 89.94 567 ALA A CA 1
ATOM 4513 C C . ALA A 1 567 ? -0.647 -15.371 -0.313 1.00 89.94 567 ALA A C 1
ATOM 4515 O O . ALA A 1 567 ? 0.287 -14.966 -1.003 1.00 89.94 567 ALA A O 1
ATOM 4516 N N . GLY A 1 568 ? -1.860 -15.596 -0.831 1.00 90.06 568 GLY A N 1
ATOM 4517 C CA . GLY A 1 568 ? -2.301 -15.057 -2.113 1.00 90.06 568 GLY A CA 1
ATOM 4518 C C . GLY A 1 568 ? -3.304 -13.924 -1.877 1.00 90.06 568 GLY A C 1
ATOM 4519 O O . GLY A 1 568 ? -4.491 -14.224 -1.859 1.00 90.06 568 GLY A O 1
ATOM 4520 N N . PRO A 1 569 ? -2.893 -12.649 -1.736 1.00 93.44 569 PRO A N 1
ATOM 4521 C CA . PRO A 1 569 ? -3.771 -11.527 -1.388 1.00 93.44 569 PRO A CA 1
ATOM 4522 C C . PRO A 1 569 ? -5.117 -11.484 -2.129 1.00 93.44 569 PRO A C 1
ATOM 4524 O O . PRO A 1 569 ? -5.159 -11.385 -3.359 1.00 93.44 569 PRO A O 1
ATOM 4527 N N . GLY A 1 570 ? -6.233 -11.577 -1.401 1.00 94.62 570 GLY A N 1
ATOM 4528 C CA . GLY A 1 570 ? -7.584 -11.429 -1.958 1.00 94.62 570 GLY A CA 1
ATOM 4529 C C . GLY A 1 570 ? -8.718 -11.832 -1.010 1.00 94.62 570 GLY A C 1
ATOM 4530 O O . GLY A 1 570 ? -8.486 -12.383 0.065 1.00 94.62 570 GLY A O 1
ATOM 4531 N N . LEU A 1 571 ? -9.960 -11.595 -1.438 1.00 96.62 571 LEU A N 1
ATOM 4532 C CA . LEU A 1 571 ? -11.159 -12.119 -0.778 1.00 96.62 571 LEU A CA 1
ATOM 4533 C C . LEU A 1 571 ? -11.761 -13.259 -1.601 1.00 96.62 571 LEU A C 1
ATOM 4535 O O . LEU A 1 571 ? -11.987 -13.110 -2.803 1.00 96.62 571 LEU A O 1
ATOM 4539 N N . GLN A 1 572 ? -12.076 -14.367 -0.935 1.00 97.25 572 GLN A N 1
ATOM 4540 C CA . GLN A 1 572 ? -13.025 -15.355 -1.442 1.00 97.25 572 GLN A CA 1
ATOM 4541 C C . GLN A 1 572 ? -14.418 -15.001 -0.913 1.00 97.25 572 GLN A C 1
ATOM 4543 O O . GLN A 1 572 ? -14.586 -14.735 0.281 1.00 97.25 572 GLN A O 1
ATOM 4548 N N . VAL A 1 573 ? -15.409 -15.024 -1.796 1.00 98.00 573 VAL A N 1
ATOM 4549 C CA . VAL A 1 573 ? -16.833 -14.908 -1.472 1.00 98.00 573 VAL A CA 1
ATOM 4550 C C . VAL A 1 573 ? -17.458 -16.281 -1.691 1.00 98.00 573 VAL A C 1
ATOM 4552 O O . VAL A 1 573 ? -17.290 -16.867 -2.760 1.00 98.00 573 VAL A O 1
ATOM 4555 N N . PHE A 1 574 ? -18.152 -16.806 -0.685 1.00 97.75 574 PHE A N 1
ATOM 4556 C CA . PHE A 1 574 ? -18.948 -18.028 -0.779 1.00 97.75 574 PHE A CA 1
ATOM 4557 C C . PHE A 1 574 ? -20.434 -17.693 -0.627 1.00 97.75 574 PHE A C 1
ATOM 4559 O O . PHE A 1 574 ? -20.825 -17.008 0.318 1.00 97.75 574 PHE A O 1
ATOM 4566 N N . ASP A 1 575 ? -21.233 -18.195 -1.562 1.00 96.62 575 ASP A N 1
ATOM 4567 C CA . ASP A 1 575 ? -22.690 -18.133 -1.588 1.00 96.62 575 ASP A CA 1
ATOM 4568 C C . ASP A 1 575 ? -23.239 -19.464 -1.059 1.00 96.62 575 ASP A C 1
ATOM 4570 O O . ASP A 1 575 ? -23.107 -20.516 -1.696 1.00 96.62 575 ASP A O 1
ATOM 4574 N N . GLY A 1 576 ? -23.841 -19.423 0.129 1.00 94.50 576 GLY A N 1
ATOM 4575 C CA . GLY A 1 576 ? -24.412 -20.590 0.783 1.00 94.50 576 GLY A CA 1
ATOM 4576 C C . GLY A 1 576 ? -25.714 -21.096 0.153 1.00 94.50 576 GLY A C 1
ATOM 4577 O O . GLY A 1 576 ? -25.996 -22.290 0.286 1.00 94.50 576 GLY A O 1
ATOM 4578 N N . ALA A 1 577 ? -26.469 -20.259 -0.562 1.00 93.19 577 ALA A N 1
ATOM 4579 C CA . ALA A 1 577 ? -27.721 -20.652 -1.208 1.00 93.19 577 ALA A CA 1
ATOM 4580 C C . ALA A 1 577 ? -27.456 -21.425 -2.507 1.00 93.19 577 ALA A C 1
ATOM 4582 O O . ALA A 1 577 ? -27.957 -22.534 -2.690 1.00 93.19 577 ALA A O 1
ATOM 4583 N N . ASN A 1 578 ? -26.606 -20.872 -3.376 1.00 93.50 578 ASN A N 1
ATOM 4584 C CA . ASN A 1 578 ? -26.226 -21.486 -4.650 1.00 93.50 578 ASN A CA 1
ATOM 4585 C C . ASN A 1 578 ? -25.080 -22.504 -4.509 1.00 93.50 578 ASN A C 1
ATOM 4587 O O . ASN A 1 578 ? -24.812 -23.266 -5.438 1.00 93.50 578 ASN A O 1
ATOM 4591 N N . ASN A 1 579 ? -24.412 -22.548 -3.347 1.00 94.31 579 ASN A N 1
ATOM 4592 C CA . ASN A 1 579 ? -23.246 -23.395 -3.071 1.00 94.31 579 ASN A CA 1
ATOM 4593 C C . ASN A 1 579 ? -22.102 -23.155 -4.080 1.00 94.31 579 ASN A C 1
ATOM 4595 O O . ASN A 1 579 ? -21.480 -24.088 -4.594 1.00 94.31 579 ASN A O 1
ATOM 4599 N N . THR A 1 580 ? -21.840 -21.879 -4.359 1.00 95.75 580 THR A N 1
ATOM 4600 C CA . THR A 1 580 ? -20.821 -21.394 -5.300 1.00 95.75 580 THR A CA 1
ATOM 4601 C C . THR A 1 580 ? -19.837 -20.460 -4.606 1.00 95.75 580 THR A C 1
ATOM 4603 O O . THR A 1 580 ? -20.122 -19.917 -3.541 1.00 95.75 580 THR A O 1
ATOM 4606 N N . SER A 1 581 ? -18.678 -20.217 -5.216 1.00 97.06 581 SER A N 1
ATOM 4607 C CA . SER A 1 581 ? -17.730 -19.212 -4.730 1.00 97.06 581 SER A CA 1
ATOM 4608 C C . SER A 1 581 ? -17.021 -18.503 -5.871 1.00 97.06 581 SER A C 1
ATOM 4610 O O . SER A 1 581 ? -16.779 -19.112 -6.913 1.00 97.06 581 SER A O 1
ATOM 4612 N N . TRP A 1 582 ? -16.607 -17.262 -5.637 1.00 96.75 582 TRP A N 1
ATOM 4613 C CA . TRP A 1 582 ? -15.752 -16.483 -6.531 1.00 96.75 582 TRP A CA 1
ATOM 4614 C C . TRP A 1 582 ? -14.709 -15.701 -5.738 1.00 96.75 582 TRP A C 1
ATOM 4616 O O . TRP A 1 582 ? -14.827 -15.507 -4.528 1.00 96.75 582 TRP A O 1
ATOM 4626 N N . ARG A 1 583 ? -13.677 -15.243 -6.444 1.00 93.81 583 ARG A N 1
ATOM 4627 C CA . ARG A 1 583 ? -12.625 -14.394 -5.895 1.00 93.81 583 ARG A CA 1
ATOM 4628 C C . ARG A 1 583 ? -12.853 -12.947 -6.317 1.00 93.81 583 ARG A C 1
ATOM 4630 O O . ARG A 1 583 ? -13.162 -12.694 -7.479 1.00 93.81 583 ARG A O 1
ATOM 4637 N N . VAL A 1 584 ? -12.602 -12.008 -5.411 1.00 93.56 584 VAL A N 1
ATOM 4638 C CA . VAL A 1 584 ? -12.436 -10.585 -5.738 1.00 93.56 584 VAL A CA 1
ATOM 4639 C C . VAL A 1 584 ? -11.076 -10.073 -5.256 1.00 93.56 584 VAL A C 1
ATOM 4641 O O . VAL A 1 584 ? -10.433 -10.672 -4.388 1.00 93.56 584 VAL A O 1
ATOM 4644 N N . LEU A 1 585 ? -10.616 -8.974 -5.852 1.00 89.69 585 LEU A N 1
ATOM 4645 C CA . LEU A 1 585 ? -9.294 -8.401 -5.615 1.00 89.69 585 LEU A CA 1
ATOM 4646 C C . LEU A 1 585 ? -9.365 -6.873 -5.621 1.00 89.69 585 LEU A C 1
ATOM 4648 O O . LEU A 1 585 ? -10.114 -6.288 -6.398 1.00 89.69 585 LEU A O 1
ATOM 4652 N N . HIS A 1 586 ? -8.552 -6.239 -4.782 1.00 92.25 586 HIS A N 1
ATOM 4653 C CA . HIS A 1 586 ? -8.239 -4.816 -4.861 1.00 92.25 586 HIS A CA 1
ATOM 4654 C C . HIS A 1 586 ? -6.806 -4.585 -4.374 1.00 92.25 586 HIS A C 1
ATOM 4656 O O . HIS A 1 586 ? -6.254 -5.399 -3.627 1.00 92.25 586 HIS A O 1
ATOM 4662 N N . ALA A 1 587 ? -6.210 -3.470 -4.784 1.00 87.69 587 ALA A N 1
ATOM 4663 C CA . ALA A 1 587 ? -4.815 -3.143 -4.528 1.00 87.69 587 ALA A CA 1
ATOM 4664 C C . ALA A 1 587 ? -4.448 -3.148 -3.034 1.00 87.69 587 ALA A C 1
ATOM 4666 O O . ALA A 1 587 ? -3.451 -3.734 -2.617 1.00 87.69 587 ALA A O 1
ATOM 4667 N N . SER A 1 588 ? -5.345 -2.628 -2.200 1.00 92.69 588 SER A N 1
ATOM 4668 C CA . SER A 1 588 ? -5.247 -2.622 -0.737 1.00 92.69 588 SER A CA 1
ATOM 4669 C C . SER A 1 588 ? -5.268 -3.986 -0.034 1.00 92.69 588 SER A C 1
ATOM 4671 O O . SER A 1 588 ? -5.153 -4.023 1.188 1.00 92.69 588 SER A O 1
ATOM 4673 N N . MET A 1 589 ? -5.459 -5.101 -0.744 1.00 95.69 589 MET A N 1
ATOM 4674 C CA . MET A 1 589 ? -5.413 -6.443 -0.144 1.00 95.69 589 MET A CA 1
ATOM 4675 C C . MET A 1 589 ? -3.977 -6.979 -0.017 1.00 95.69 589 MET A C 1
ATOM 4677 O O . MET A 1 589 ? -3.744 -7.919 0.746 1.00 95.69 589 MET A O 1
ATOM 4681 N N . PHE A 1 590 ? -3.025 -6.390 -0.748 1.00 94.00 590 PHE A N 1
ATOM 4682 C CA . PHE A 1 590 ? -1.608 -6.761 -0.749 1.00 94.00 590 PHE A CA 1
ATOM 4683 C C . PHE A 1 590 ? -0.852 -6.221 0.483 1.00 94.00 590 PHE A C 1
ATOM 4685 O O . PHE A 1 590 ? -1.262 -5.214 1.064 1.00 94.00 590 PHE A O 1
ATOM 4692 N N . PRO A 1 591 ? 0.261 -6.865 0.890 1.00 91.69 591 PRO A N 1
ATOM 4693 C CA . PRO A 1 591 ? 1.160 -6.329 1.912 1.00 91.69 591 PRO A CA 1
ATOM 4694 C C . PRO A 1 591 ? 1.812 -5.016 1.453 1.00 91.69 591 PRO A C 1
ATOM 4696 O O . PRO A 1 591 ? 2.140 -4.865 0.279 1.00 91.69 591 PRO A O 1
ATOM 4699 N N . ASN A 1 592 ? 2.051 -4.078 2.374 1.00 91.69 592 ASN A N 1
ATOM 4700 C CA . ASN A 1 592 ? 2.806 -2.857 2.094 1.00 91.69 592 ASN A CA 1
ATOM 4701 C C . ASN A 1 592 ? 4.297 -3.048 2.452 1.00 91.69 592 ASN A C 1
ATOM 4703 O O . ASN A 1 592 ? 4.580 -3.337 3.619 1.00 91.69 592 ASN A O 1
ATOM 4707 N N . PRO A 1 593 ? 5.259 -2.864 1.519 1.00 88.19 593 PRO A N 1
ATOM 4708 C CA . PRO A 1 593 ? 6.695 -3.069 1.769 1.00 88.19 593 PRO A CA 1
ATOM 4709 C C . PRO A 1 593 ? 7.259 -2.287 2.960 1.00 88.19 593 PRO A C 1
ATOM 4711 O O . PRO A 1 593 ? 8.165 -2.761 3.650 1.00 88.19 593 PRO A O 1
ATOM 4714 N N . ASP A 1 594 ? 6.693 -1.118 3.252 1.00 88.19 594 ASP A N 1
ATOM 4715 C CA . ASP A 1 594 ? 7.097 -0.262 4.374 1.00 88.19 594 ASP A CA 1
ATOM 4716 C C . ASP A 1 594 ? 6.625 -0.780 5.747 1.00 88.19 594 ASP A C 1
ATOM 4718 O O . ASP A 1 594 ? 7.064 -0.286 6.781 1.00 88.19 594 ASP A O 1
ATOM 4722 N N . TYR A 1 595 ? 5.739 -1.783 5.776 1.00 89.81 595 TYR A N 1
ATOM 4723 C CA . TYR A 1 595 ? 5.090 -2.310 6.985 1.00 89.81 595 TYR A CA 1
ATOM 4724 C C . TYR A 1 595 ? 5.250 -3.834 7.122 1.00 89.81 595 TYR A C 1
ATOM 4726 O O . TYR A 1 595 ? 4.503 -4.476 7.859 1.00 89.81 595 TYR A O 1
ATOM 4734 N N . THR A 1 596 ? 6.246 -4.424 6.458 1.00 88.88 596 THR A N 1
ATOM 4735 C CA . THR A 1 596 ? 6.616 -5.843 6.613 1.00 88.88 596 THR A CA 1
ATOM 4736 C C . THR A 1 596 ? 7.266 -6.157 7.961 1.00 88.88 596 THR A C 1
ATOM 4738 O O . THR A 1 596 ? 7.242 -7.307 8.393 1.00 88.88 596 THR A O 1
ATOM 4741 N N . ILE A 1 597 ? 7.858 -5.156 8.628 1.00 91.56 597 ILE A N 1
ATOM 4742 C CA . ILE A 1 597 ? 8.572 -5.314 9.901 1.00 91.56 597 ILE A CA 1
ATOM 4743 C C . ILE A 1 597 ? 7.649 -4.948 11.063 1.00 91.56 597 ILE A C 1
ATOM 4745 O O . ILE A 1 597 ? 7.187 -3.812 11.193 1.00 91.56 597 ILE A O 1
ATOM 4749 N N . TYR A 1 598 ? 7.437 -5.914 11.948 1.00 93.44 598 TYR A N 1
ATOM 4750 C CA . TYR A 1 598 ? 6.688 -5.777 13.189 1.00 93.44 598 TYR A CA 1
ATOM 4751 C C . TYR A 1 598 ? 7.665 -5.603 14.340 1.00 93.44 598 TYR A C 1
ATOM 4753 O O . TYR A 1 598 ? 8.696 -6.277 14.414 1.00 93.44 598 TYR A O 1
ATOM 4761 N N . GLN A 1 599 ? 7.315 -4.728 15.273 1.00 92.06 599 GLN A N 1
ATOM 4762 C CA . GLN A 1 599 ? 8.092 -4.489 16.479 1.00 92.06 599 GLN A CA 1
ATOM 4763 C C . GLN A 1 599 ? 7.134 -4.570 17.672 1.00 92.06 599 GLN A C 1
ATOM 4765 O O . GLN A 1 599 ? 6.043 -4.002 17.611 1.00 92.06 599 GLN A O 1
ATOM 4770 N N . ILE A 1 600 ? 7.495 -5.355 18.691 1.00 93.06 600 ILE A N 1
ATOM 4771 C CA . ILE A 1 600 ? 6.646 -5.687 19.846 1.00 93.06 600 ILE A CA 1
ATOM 4772 C C . ILE A 1 600 ? 7.543 -5.850 21.076 1.00 93.06 600 ILE A C 1
ATOM 4774 O O . ILE A 1 600 ? 8.407 -6.729 21.095 1.00 93.06 600 ILE A O 1
ATOM 4778 N N . GLY A 1 601 ? 7.347 -5.037 22.117 1.00 88.12 601 GLY A N 1
ATOM 4779 C CA . GLY A 1 601 ? 8.193 -5.106 23.318 1.00 88.12 601 GLY A CA 1
ATOM 4780 C C . GLY A 1 601 ? 9.665 -4.874 22.969 1.00 88.12 601 GLY A C 1
ATOM 4781 O O . GLY A 1 601 ? 9.990 -3.877 22.348 1.00 88.12 601 GLY A O 1
ATOM 4782 N N . ASP A 1 602 ? 10.590 -5.767 23.312 1.00 85.19 602 ASP A N 1
ATOM 4783 C CA . ASP A 1 602 ? 11.985 -5.630 22.879 1.00 85.19 602 ASP A CA 1
ATOM 4784 C C . ASP A 1 602 ? 12.324 -6.374 21.568 1.00 85.19 602 ASP A C 1
ATOM 4786 O O . ASP A 1 602 ? 13.476 -6.324 21.128 1.00 85.19 602 ASP A O 1
ATOM 4790 N N . GLU A 1 603 ? 11.358 -7.000 20.889 1.00 88.06 603 GLU A N 1
ATOM 4791 C CA . GLU A 1 603 ? 11.604 -7.859 19.723 1.00 88.06 603 GLU A CA 1
ATOM 4792 C C . GLU A 1 603 ? 11.087 -7.303 18.380 1.00 88.06 603 GLU A C 1
ATOM 4794 O O . GLU A 1 603 ? 10.127 -6.537 18.302 1.00 88.06 603 GLU A O 1
ATOM 4799 N N . THR A 1 604 ? 11.749 -7.732 17.302 1.00 91.31 604 THR A N 1
ATOM 4800 C CA . THR A 1 604 ? 11.381 -7.534 15.888 1.00 91.31 604 THR A CA 1
ATOM 4801 C C . THR A 1 604 ? 11.061 -8.878 15.238 1.00 91.31 604 THR A C 1
ATOM 4803 O O . THR A 1 604 ? 11.738 -9.864 15.546 1.00 91.31 604 THR A O 1
ATOM 4806 N N . PHE A 1 605 ? 10.155 -8.902 14.262 1.00 91.81 605 PHE A N 1
ATOM 4807 C CA . PHE A 1 605 ? 10.113 -9.935 13.217 1.00 91.81 605 PHE A CA 1
ATOM 4808 C C . PHE A 1 605 ? 9.621 -9.330 11.891 1.00 91.81 605 PHE A C 1
ATOM 4810 O O . PHE A 1 605 ? 9.082 -8.224 11.884 1.00 91.81 605 PHE A O 1
ATOM 4817 N N . GLU A 1 606 ? 9.825 -10.021 10.770 1.00 89.31 606 GLU A N 1
ATOM 4818 C CA . GLU A 1 606 ? 9.404 -9.576 9.434 1.00 89.31 606 GLU A CA 1
ATOM 4819 C C . GLU A 1 606 ? 8.518 -10.651 8.787 1.00 89.31 606 GLU A C 1
ATOM 4821 O O . GLU A 1 606 ? 8.836 -11.837 8.877 1.00 89.31 606 GLU A O 1
ATOM 4826 N N . LEU A 1 607 ? 7.375 -10.248 8.219 1.00 88.62 607 LEU A N 1
ATOM 4827 C CA . LEU A 1 607 ? 6.371 -11.145 7.627 1.00 88.62 607 LEU A CA 1
ATOM 4828 C C . LEU A 1 607 ? 5.480 -10.375 6.620 1.00 88.62 607 LEU A C 1
ATOM 4830 O O . LEU A 1 607 ? 4.594 -9.634 7.040 1.00 88.62 607 LEU A O 1
ATOM 4834 N N . PRO A 1 608 ? 5.679 -10.505 5.296 1.00 89.75 608 PRO A N 1
ATOM 4835 C CA . PRO A 1 608 ? 4.952 -9.730 4.283 1.00 89.75 608 PRO A CA 1
ATOM 4836 C C . PRO A 1 608 ? 3.537 -10.282 3.993 1.00 89.75 608 PRO A C 1
ATOM 4838 O O . PRO A 1 608 ? 3.173 -10.513 2.842 1.00 89.75 608 PRO A O 1
ATOM 4841 N N . ASP A 1 609 ? 2.722 -10.496 5.027 1.00 91.75 609 ASP A N 1
ATOM 4842 C CA . ASP A 1 609 ? 1.374 -11.065 4.891 1.00 91.75 609 ASP A CA 1
ATOM 4843 C C . ASP A 1 609 ? 0.344 -10.034 4.385 1.00 91.75 609 ASP A C 1
ATOM 4845 O O . ASP A 1 609 ? 0.234 -8.908 4.893 1.00 91.75 609 ASP A O 1
ATOM 4849 N N . GLY A 1 610 ? -0.450 -10.452 3.391 1.00 93.69 610 GLY A N 1
ATOM 4850 C CA . GLY A 1 610 ? -1.582 -9.700 2.845 1.00 93.69 610 GLY A CA 1
ATOM 4851 C C . GLY A 1 610 ? -2.803 -9.693 3.768 1.00 93.69 610 GLY A C 1
ATOM 4852 O O . GLY A 1 610 ? -2.685 -9.782 4.988 1.00 93.69 610 GLY A O 1
ATOM 4853 N N . ILE A 1 611 ? -3.998 -9.546 3.189 1.00 96.88 611 ILE A N 1
ATOM 4854 C CA . ILE A 1 611 ? -5.293 -9.504 3.896 1.00 96.88 611 ILE A CA 1
ATOM 4855 C C . ILE A 1 611 ? -5.461 -10.634 4.938 1.00 96.88 611 ILE A C 1
ATOM 4857 O O . ILE A 1 611 ? -5.383 -11.816 4.609 1.00 96.88 611 ILE A O 1
ATOM 4861 N N . VAL A 1 612 ? -5.722 -10.267 6.201 1.00 94.00 612 VAL A N 1
ATOM 4862 C CA . VAL A 1 612 ? -6.012 -11.194 7.323 1.00 94.00 612 VAL A CA 1
ATOM 4863 C C . VAL A 1 612 ? -7.204 -10.708 8.145 1.00 94.00 612 VAL A C 1
ATOM 4865 O O . VAL A 1 612 ? -8.157 -11.452 8.386 1.00 94.00 612 VAL A O 1
ATOM 4868 N N . GLY A 1 613 ? -7.156 -9.463 8.622 1.00 94.50 613 GLY A N 1
ATOM 4869 C CA . GLY A 1 613 ? -8.224 -8.921 9.454 1.00 94.50 613 GLY A CA 1
ATOM 4870 C C . GLY A 1 613 ? -9.479 -8.719 8.616 1.00 94.50 613 GLY A C 1
ATOM 4871 O O . GLY A 1 613 ? -9.398 -8.091 7.566 1.00 94.50 613 GLY A O 1
ATOM 4872 N N . LEU A 1 614 ? -10.616 -9.238 9.089 1.00 97.38 614 LEU A N 1
ATOM 4873 C CA . LEU A 1 614 ? -11.950 -9.077 8.500 1.00 97.38 614 LEU A CA 1
ATOM 4874 C C . LEU A 1 614 ? -12.968 -8.803 9.606 1.00 97.38 614 LEU A C 1
ATOM 4876 O O . LEU A 1 614 ? -12.945 -9.492 10.628 1.00 97.38 614 LEU A O 1
ATOM 4880 N N . ALA A 1 615 ? -13.893 -7.879 9.368 1.00 95.69 615 ALA A N 1
ATOM 4881 C CA . ALA A 1 615 ? -15.107 -7.692 10.157 1.00 95.69 615 ALA A CA 1
ATOM 4882 C C . ALA A 1 615 ? -16.285 -7.296 9.252 1.00 95.69 615 ALA A C 1
ATOM 4884 O O . ALA A 1 615 ? -16.085 -6.841 8.127 1.00 95.69 615 ALA A O 1
ATOM 4885 N N . PHE A 1 616 ? -17.515 -7.476 9.734 1.00 94.94 616 PHE A N 1
ATOM 4886 C CA . PHE A 1 616 ? -18.735 -7.226 8.965 1.00 94.94 616 PHE A CA 1
ATOM 4887 C C . PHE A 1 616 ? -19.646 -6.219 9.674 1.00 94.94 616 PHE A C 1
ATOM 4889 O O . PHE A 1 616 ? -19.962 -6.397 10.849 1.00 94.94 616 PHE A O 1
ATOM 4896 N N . SER A 1 617 ? -20.088 -5.196 8.941 1.00 93.19 617 SER A N 1
ATOM 4897 C CA . SER A 1 617 ? -21.207 -4.326 9.305 1.00 93.19 617 SER A CA 1
ATOM 4898 C C . SER A 1 617 ? -22.491 -4.821 8.623 1.00 93.19 617 SER A C 1
ATOM 4900 O O . SER A 1 617 ? -22.649 -4.617 7.413 1.00 93.19 617 SER A O 1
ATOM 4902 N N . PRO A 1 618 ? -23.436 -5.429 9.368 1.00 88.25 618 PRO A N 1
ATOM 4903 C CA . PRO A 1 618 ? -24.741 -5.799 8.824 1.00 88.25 618 PRO A CA 1
ATOM 4904 C C . PRO A 1 618 ? -25.638 -4.583 8.559 1.00 88.25 618 PRO A C 1
ATOM 4906 O O . PRO A 1 618 ? -26.519 -4.666 7.708 1.00 88.25 618 PRO A O 1
ATOM 4909 N N . ARG A 1 619 ? -25.418 -3.447 9.243 1.00 88.25 619 ARG A N 1
ATOM 4910 C CA . ARG A 1 619 ? -26.199 -2.216 9.033 1.00 88.25 619 ARG A CA 1
ATOM 4911 C C . ARG A 1 619 ? -25.827 -1.518 7.730 1.00 88.25 619 ARG A C 1
ATOM 4913 O O . ARG A 1 619 ? -26.713 -1.164 6.958 1.00 88.25 619 ARG A O 1
ATOM 4920 N N . LEU A 1 620 ? -24.535 -1.289 7.502 1.00 88.81 620 LEU A N 1
ATOM 4921 C CA . LEU A 1 620 ? -24.046 -0.607 6.301 1.00 88.81 620 LEU A CA 1
ATOM 4922 C C . LEU A 1 620 ? -23.951 -1.558 5.101 1.00 88.81 620 LEU A C 1
ATOM 4924 O O . LEU A 1 620 ? -23.751 -1.098 3.980 1.00 88.81 620 LEU A O 1
ATOM 4928 N N . GLY A 1 621 ? -24.066 -2.874 5.330 1.00 92.12 621 GLY A N 1
ATOM 4929 C CA . GLY A 1 621 ? -23.782 -3.888 4.321 1.00 92.12 621 GLY A CA 1
ATOM 4930 C C . GLY A 1 621 ? -22.344 -3.745 3.835 1.00 92.12 621 GLY A C 1
ATOM 4931 O O . GLY A 1 621 ? -22.113 -3.552 2.645 1.00 92.12 621 GLY A O 1
ATOM 4932 N N . MET A 1 622 ? -21.375 -3.747 4.755 1.00 94.00 622 MET A N 1
ATOM 4933 C CA . MET A 1 622 ? -19.973 -3.452 4.442 1.00 94.00 622 MET A CA 1
ATOM 4934 C C . MET A 1 622 ? -19.024 -4.440 5.118 1.00 94.00 622 MET A C 1
ATOM 4936 O O . MET A 1 622 ? -19.120 -4.698 6.318 1.00 94.00 622 MET A O 1
ATOM 4940 N N . VAL A 1 623 ? -18.079 -4.975 4.346 1.00 97.12 623 VAL A N 1
ATOM 4941 C CA . VAL A 1 623 ? -16.955 -5.762 4.862 1.00 97.12 623 VAL A CA 1
ATOM 4942 C C . VAL A 1 623 ? -15.770 -4.840 5.074 1.00 97.12 623 VAL A C 1
ATOM 4944 O O . VAL A 1 623 ? -15.291 -4.210 4.132 1.00 97.12 623 VAL A O 1
ATOM 4947 N N . TYR A 1 624 ? -15.276 -4.805 6.305 1.00 97.25 624 TYR A N 1
ATOM 4948 C CA . TYR A 1 624 ? -14.037 -4.134 6.666 1.00 97.25 624 TYR A CA 1
ATOM 4949 C C . TYR A 1 624 ? -12.880 -5.123 6.666 1.00 97.25 624 TYR A C 1
ATOM 4951 O O . TYR A 1 624 ? -13.025 -6.237 7.174 1.00 97.25 624 TYR A O 1
ATOM 4959 N N . TYR A 1 625 ? -11.732 -4.728 6.121 1.00 97.62 625 TYR A N 1
ATOM 4960 C CA . TYR A 1 625 ? -10.570 -5.602 6.015 1.00 97.62 625 TYR A CA 1
ATOM 4961 C C . TYR A 1 625 ? -9.224 -4.878 6.059 1.00 97.62 625 TYR A C 1
ATOM 4963 O O . TYR A 1 625 ? -9.109 -3.706 5.702 1.00 97.62 625 TYR A O 1
ATOM 4971 N N . GLN A 1 626 ? -8.180 -5.608 6.452 1.00 95.50 626 GLN A N 1
ATOM 4972 C CA . GLN A 1 626 ? -6.799 -5.121 6.443 1.00 95.50 626 GLN A CA 1
ATOM 4973 C C . GLN A 1 626 ? -5.791 -6.233 6.103 1.00 95.50 626 GLN A C 1
ATOM 4975 O O . GLN A 1 626 ? -5.930 -7.361 6.597 1.00 95.50 626 GLN A O 1
ATOM 4980 N N . PRO A 1 627 ? -4.748 -5.922 5.314 1.00 96.50 627 PRO A N 1
ATOM 4981 C CA . PRO A 1 627 ? -3.482 -6.642 5.343 1.00 96.50 627 PRO A CA 1
ATOM 4982 C C . PRO A 1 627 ? -2.861 -6.698 6.735 1.00 96.50 627 PRO A C 1
ATOM 4984 O O . PRO A 1 627 ? -3.035 -5.772 7.529 1.00 96.50 627 PRO A O 1
ATOM 4987 N N . LEU A 1 628 ? -2.089 -7.750 7.015 1.00 95.12 628 LEU A N 1
ATOM 4988 C CA . LEU A 1 628 ? -1.243 -7.774 8.206 1.00 95.12 628 LEU A CA 1
ATOM 4989 C C . LEU A 1 628 ? -0.126 -6.734 8.072 1.00 95.12 628 LEU A C 1
ATOM 4991 O O . LEU A 1 628 ? 0.155 -5.998 9.013 1.00 95.12 628 LEU A O 1
ATOM 4995 N N . ALA A 1 629 ? 0.508 -6.641 6.903 1.00 94.88 629 ALA A N 1
ATOM 4996 C CA . ALA A 1 629 ? 1.554 -5.662 6.618 1.00 94.88 629 ALA A CA 1
ATOM 4997 C C . ALA A 1 629 ? 0.981 -4.288 6.204 1.00 94.88 629 ALA A C 1
ATOM 4999 O O . ALA A 1 629 ? 1.334 -3.767 5.149 1.00 94.88 629 ALA A O 1
ATOM 5000 N N . THR A 1 630 ? 0.080 -3.689 7.000 1.00 94.25 630 THR A N 1
ATOM 5001 C CA . THR A 1 630 ? -0.278 -2.258 6.871 1.00 94.25 630 THR A CA 1
ATOM 5002 C C . THR A 1 630 ? -0.909 -1.658 8.138 1.00 94.25 630 THR A C 1
ATOM 5004 O O . THR A 1 630 ? -1.707 -2.268 8.855 1.00 94.25 630 THR A O 1
ATOM 5007 N N . ASP A 1 631 ? -0.589 -0.388 8.350 1.00 92.69 631 ASP A N 1
ATOM 5008 C CA . ASP A 1 631 ? -1.308 0.605 9.154 1.00 92.69 631 ASP A CA 1
ATOM 5009 C C . ASP A 1 631 ? -2.805 0.749 8.797 1.00 92.69 631 ASP A C 1
ATOM 5011 O O . ASP A 1 631 ? -3.659 0.909 9.668 1.00 92.69 631 ASP A O 1
ATOM 5015 N N . ARG A 1 632 ? -3.171 0.623 7.522 1.00 93.88 632 ARG A N 1
ATOM 5016 C CA . ARG A 1 632 ? -4.511 0.938 7.002 1.00 93.88 632 ARG A CA 1
ATOM 5017 C C . ARG A 1 632 ? -5.628 -0.055 7.317 1.00 93.88 632 ARG A C 1
ATOM 5019 O O . ARG A 1 632 ? -5.397 -1.203 7.693 1.00 93.88 632 ARG A O 1
ATOM 5026 N N . LEU A 1 633 ? -6.853 0.422 7.126 1.00 93.88 633 LEU A N 1
ATOM 5027 C CA . LEU A 1 633 ? -8.099 -0.327 7.207 1.00 93.88 633 LEU A CA 1
ATOM 5028 C C . LEU A 1 633 ? 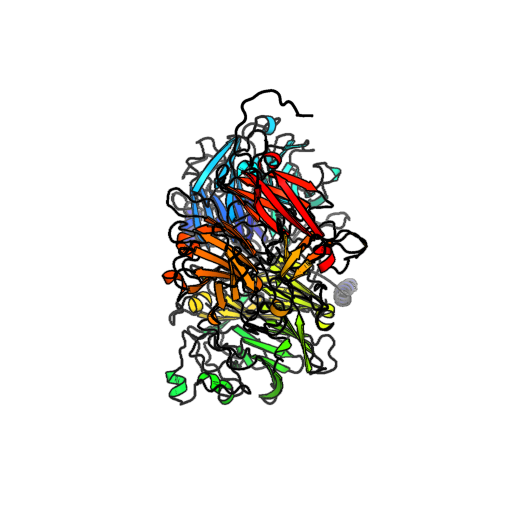-9.008 0.067 6.041 1.00 93.88 633 LEU A C 1
ATOM 5030 O O . LEU A 1 633 ? -9.226 1.250 5.802 1.00 93.88 633 LEU A O 1
ATOM 5034 N N . PHE A 1 634 ? -9.561 -0.908 5.332 1.00 96.56 634 PHE A N 1
ATOM 5035 C CA . PHE A 1 634 ? -10.358 -0.704 4.123 1.00 96.56 634 PHE A CA 1
ATOM 5036 C C . PHE A 1 634 ? -11.778 -1.236 4.311 1.00 96.56 634 PHE A C 1
ATOM 5038 O O . PHE A 1 634 ? -12.027 -2.064 5.185 1.00 96.56 634 PHE A O 1
ATOM 5045 N N . GLY A 1 635 ? -12.707 -0.763 3.487 1.00 95.94 635 GLY A N 1
ATOM 5046 C CA . GLY A 1 635 ? -14.110 -1.155 3.482 1.00 95.94 635 GLY A CA 1
ATOM 5047 C C . GLY A 1 635 ? -14.589 -1.407 2.058 1.00 95.94 635 GLY A C 1
ATOM 5048 O O . GLY A 1 635 ? -14.152 -0.735 1.125 1.00 95.94 635 GLY A O 1
ATOM 5049 N N . VAL A 1 636 ? -15.470 -2.385 1.876 1.00 97.12 636 VAL A N 1
ATOM 5050 C CA . VAL A 1 636 ? -16.100 -2.688 0.584 1.00 97.12 636 VAL A CA 1
ATOM 5051 C C . VAL A 1 636 ? -17.575 -3.064 0.794 1.00 97.12 636 VAL A C 1
ATOM 5053 O O . VAL A 1 636 ? -17.867 -3.889 1.666 1.00 97.12 636 VAL A O 1
ATOM 5056 N N . PRO A 1 637 ? -18.526 -2.473 0.044 1.00 96.75 637 PRO A N 1
ATOM 5057 C CA . PRO A 1 637 ? -19.938 -2.835 0.130 1.00 96.75 637 PRO A CA 1
ATOM 5058 C C . PRO A 1 637 ? -20.183 -4.309 -0.216 1.00 96.75 637 PRO A C 1
ATOM 5060 O O . PRO A 1 637 ? -19.699 -4.806 -1.235 1.00 96.75 637 PRO A O 1
ATOM 5063 N N . THR A 1 638 ? -20.998 -5.004 0.578 1.00 95.94 638 THR A N 1
ATOM 5064 C CA . THR A 1 638 ? -21.398 -6.388 0.298 1.00 95.94 638 THR A CA 1
ATOM 5065 C C . THR A 1 638 ? -22.197 -6.497 -0.987 1.00 95.94 638 THR A C 1
ATOM 5067 O O . THR A 1 638 ? -22.060 -7.498 -1.672 1.00 95.94 638 THR A O 1
ATOM 5070 N N . SER A 1 639 ? -22.923 -5.457 -1.404 1.00 95.06 639 SER A N 1
ATOM 5071 C CA . SER A 1 639 ? -23.563 -5.405 -2.726 1.00 95.06 639 SER A CA 1
ATOM 5072 C C . SER A 1 639 ? -22.575 -5.571 -3.888 1.00 95.06 639 SER A C 1
ATOM 5074 O O . SER A 1 639 ? -22.934 -6.174 -4.894 1.00 95.06 639 SER A O 1
ATOM 5076 N N . ALA A 1 640 ? -21.331 -5.097 -3.749 1.00 94.06 640 ALA A N 1
ATOM 5077 C CA . ALA A 1 640 ? -20.278 -5.299 -4.744 1.00 94.06 640 ALA A CA 1
ATOM 5078 C C . ALA A 1 640 ? -19.602 -6.677 -4.616 1.00 94.06 640 ALA A C 1
ATOM 5080 O O . ALA A 1 640 ? -19.196 -7.250 -5.621 1.00 94.06 640 ALA A O 1
ATOM 5081 N N . LEU A 1 641 ? -19.516 -7.237 -3.402 1.00 95.88 641 LEU A N 1
ATOM 5082 C CA . LEU A 1 641 ? -19.018 -8.603 -3.183 1.00 95.88 641 LEU A CA 1
ATOM 5083 C C . LEU A 1 641 ? -20.003 -9.673 -3.685 1.00 95.88 641 LEU A C 1
ATOM 5085 O O . LEU A 1 641 ? -19.584 -10.670 -4.266 1.00 95.88 641 LEU A O 1
ATOM 5089 N N . GLN A 1 642 ? -21.302 -9.458 -3.461 1.00 95.31 642 GLN A N 1
ATOM 5090 C CA . GLN A 1 642 ? -22.415 -10.357 -3.787 1.00 95.31 642 GLN A CA 1
ATOM 5091 C C . GLN A 1 642 ? -22.784 -10.341 -5.281 1.00 95.31 642 GLN A C 1
ATOM 5093 O O . GLN A 1 642 ? -23.481 -11.239 -5.739 1.00 95.31 642 GLN A O 1
ATOM 5098 N N . ALA A 1 643 ? -22.306 -9.357 -6.053 1.00 92.62 643 ALA A N 1
ATOM 5099 C CA . ALA A 1 643 ? -22.598 -9.220 -7.483 1.00 92.62 643 ALA A CA 1
ATOM 5100 C C . ALA A 1 643 ? -21.961 -10.309 -8.378 1.00 92.62 643 ALA A C 1
ATOM 5102 O O . ALA A 1 643 ? -22.298 -10.394 -9.558 1.00 92.62 643 ALA A O 1
ATOM 5103 N N . GLY A 1 644 ? -21.057 -11.133 -7.835 1.00 89.88 644 GLY A N 1
ATOM 5104 C CA . GLY A 1 644 ? -20.346 -12.182 -8.569 1.00 89.88 644 GLY A CA 1
ATOM 5105 C C . GLY A 1 644 ? -18.897 -11.814 -8.927 1.00 89.88 644 GLY A C 1
ATOM 5106 O O . GLY A 1 644 ? -18.329 -10.872 -8.367 1.00 89.88 644 GLY A O 1
ATOM 5107 N N . PRO A 1 645 ? -18.264 -12.565 -9.848 1.00 87.88 645 PRO A N 1
ATOM 5108 C CA . PRO A 1 645 ? -16.945 -12.237 -10.385 1.00 87.88 645 PRO A CA 1
ATOM 5109 C C . PRO A 1 645 ? -16.943 -10.883 -11.110 1.00 87.88 645 PRO A C 1
ATOM 5111 O O . PRO A 1 645 ? -17.851 -10.584 -11.883 1.00 87.88 645 PRO A O 1
ATOM 5114 N N . LEU A 1 646 ? -15.887 -10.092 -10.912 1.00 81.06 646 LEU A N 1
ATOM 5115 C CA . LEU A 1 646 ? -15.746 -8.783 -11.555 1.00 81.06 646 LEU A CA 1
ATOM 5116 C C . LEU A 1 646 ? -15.414 -8.918 -13.054 1.00 81.06 646 LEU A C 1
ATOM 5118 O O . LEU A 1 646 ? -14.511 -9.684 -13.408 1.00 81.06 646 LEU A O 1
ATOM 5122 N N . PRO A 1 647 ? -16.080 -8.151 -13.936 1.00 75.94 647 PRO A N 1
ATOM 5123 C CA . PRO A 1 647 ? -15.648 -7.955 -15.316 1.00 75.94 647 PRO A CA 1
ATOM 5124 C C . PRO A 1 647 ? -14.227 -7.384 -15.419 1.00 75.94 647 PRO A C 1
ATOM 5126 O O . PRO A 1 647 ? -13.775 -6.619 -14.567 1.00 75.94 647 PRO A O 1
ATOM 5129 N N . PHE A 1 648 ? -13.527 -7.714 -16.508 1.00 69.69 648 PHE A N 1
ATOM 5130 C CA . PHE A 1 648 ? -12.211 -7.143 -16.807 1.00 69.69 648 PHE A CA 1
ATOM 5131 C C . PHE A 1 648 ? -12.288 -5.609 -16.918 1.00 69.69 648 PHE A C 1
ATOM 5133 O O . PHE A 1 648 ? -13.200 -5.081 -17.550 1.00 69.69 648 PHE A O 1
ATOM 5140 N N . GLY A 1 649 ? -11.331 -4.907 -16.304 1.00 60.06 649 GLY A N 1
ATOM 5141 C CA . GLY A 1 649 ? -11.293 -3.441 -16.236 1.00 60.06 649 GLY A CA 1
ATOM 5142 C C . GLY A 1 649 ? -12.177 -2.815 -15.145 1.00 60.06 649 GLY A C 1
ATOM 5143 O O . GLY A 1 649 ? -11.996 -1.642 -14.832 1.00 60.06 649 GLY A O 1
ATOM 5144 N N . GLN A 1 650 ? -13.092 -3.567 -14.516 1.00 73.19 650 GLN A N 1
ATOM 5145 C CA . GLN A 1 650 ? -13.936 -3.041 -13.440 1.00 73.19 650 GLN A CA 1
ATOM 5146 C C . GLN A 1 650 ? -13.265 -3.181 -12.063 1.00 73.19 650 GLN A C 1
ATOM 5148 O O . GLN A 1 650 ? -12.880 -4.272 -11.644 1.00 73.19 650 GLN A O 1
ATOM 5153 N N . GLN A 1 651 ? -13.174 -2.070 -11.331 1.00 75.75 651 GLN A N 1
ATOM 5154 C CA . GLN A 1 651 ? -12.657 -2.020 -9.960 1.00 75.75 651 GLN A CA 1
ATOM 5155 C C . GLN A 1 651 ? -13.726 -2.412 -8.925 1.00 75.75 651 GLN A C 1
ATOM 5157 O O . GLN A 1 651 ? -14.921 -2.168 -9.117 1.00 75.75 651 GLN A O 1
ATOM 5162 N N . LEU A 1 652 ? -13.294 -2.948 -7.776 1.00 87.56 652 LEU A N 1
ATOM 5163 C CA . LEU A 1 652 ? -14.128 -2.934 -6.570 1.00 87.56 652 LEU A CA 1
ATOM 5164 C C . LEU A 1 652 ? -14.291 -1.484 -6.076 1.00 87.56 652 LEU A C 1
ATOM 5166 O O . LEU A 1 652 ? -13.287 -0.778 -5.987 1.00 87.56 652 LEU A O 1
ATOM 5170 N N . PRO A 1 653 ? -15.490 -1.061 -5.634 1.00 91.19 653 PRO A N 1
ATOM 5171 C CA . PRO A 1 653 ? -15.677 0.197 -4.917 1.00 91.19 653 PRO A CA 1
ATOM 5172 C C . PRO A 1 653 ? -15.154 0.059 -3.477 1.00 91.19 653 PRO A C 1
ATOM 5174 O O . PRO A 1 653 ? -15.923 -0.058 -2.521 1.00 91.19 653 PRO A O 1
ATOM 5177 N N . VAL A 1 654 ? -13.830 0.006 -3.326 1.00 92.56 654 VAL A N 1
ATOM 5178 C CA . VAL A 1 654 ? -13.161 -0.006 -2.023 1.00 92.56 654 VAL A CA 1
ATOM 5179 C C . VAL A 1 654 ? -12.994 1.419 -1.529 1.00 92.56 654 VAL A C 1
ATOM 5181 O O . VAL A 1 654 ? -12.414 2.265 -2.203 1.00 92.56 654 VAL A O 1
ATOM 5184 N N . THR A 1 655 ? -13.441 1.667 -0.306 1.00 90.69 655 THR A N 1
ATOM 5185 C CA . THR A 1 655 ? -13.116 2.885 0.432 1.00 90.69 655 THR A CA 1
ATOM 5186 C C . THR A 1 655 ? -11.947 2.582 1.363 1.00 90.69 655 THR A C 1
ATOM 5188 O O . THR A 1 655 ? -11.987 1.607 2.118 1.00 90.69 655 THR A O 1
ATOM 5191 N N . LEU A 1 656 ? -10.894 3.400 1.337 1.00 92.31 656 LEU A N 1
ATOM 5192 C CA . LEU A 1 656 ? -9.932 3.417 2.434 1.00 92.31 656 LEU A CA 1
ATOM 5193 C C . LEU A 1 656 ? -10.625 4.104 3.621 1.00 92.31 656 LEU A C 1
ATOM 5195 O O . LEU A 1 656 ? -11.015 5.268 3.559 1.00 92.31 656 LEU A O 1
ATOM 5199 N N . ILE A 1 657 ? -10.871 3.327 4.674 1.00 91.44 657 ILE A N 1
ATOM 5200 C CA . ILE A 1 657 ? -11.579 3.782 5.876 1.00 91.44 657 ILE A CA 1
ATOM 5201 C C . ILE A 1 657 ? -10.640 4.632 6.737 1.00 91.44 657 ILE A C 1
ATOM 5203 O O . ILE A 1 657 ? -11.094 5.552 7.405 1.00 91.44 657 ILE A O 1
ATOM 5207 N N . GLY A 1 658 ? -9.330 4.376 6.650 1.00 83.88 658 GLY A N 1
ATOM 5208 C CA . GLY A 1 658 ? -8.264 5.239 7.159 1.00 83.88 658 GLY A CA 1
ATOM 5209 C C . GLY A 1 658 ? -7.122 4.431 7.779 1.00 83.88 658 GLY A C 1
ATOM 5210 O O . GLY A 1 658 ? -6.835 3.307 7.354 1.00 83.88 658 GLY A O 1
ATOM 5211 N N . ARG A 1 659 ? -6.468 4.981 8.812 1.00 89.62 659 ARG A N 1
ATOM 5212 C CA . ARG A 1 659 ? -5.230 4.427 9.388 1.00 89.62 659 ARG A CA 1
ATOM 5213 C C . ARG A 1 659 ? -5.312 4.146 10.885 1.00 89.62 659 ARG A C 1
ATOM 5215 O O . ARG A 1 659 ? -5.526 5.040 11.693 1.00 89.62 659 ARG A O 1
ATOM 5222 N N . LYS A 1 660 ? -4.984 2.911 11.253 1.00 91.44 660 LYS A N 1
ATOM 5223 C CA . LYS A 1 660 ? -4.427 2.576 12.567 1.00 91.44 660 LYS A CA 1
ATOM 5224 C C . LYS A 1 660 ? -2.979 3.105 12.578 1.00 91.44 660 LYS A C 1
ATOM 5226 O O . LYS A 1 660 ? -2.333 3.038 11.542 1.00 91.44 660 LYS A O 1
ATOM 5231 N N . SER A 1 661 ? -2.407 3.544 13.699 1.00 84.00 661 SER A N 1
ATOM 5232 C CA . SER A 1 661 ? -0.974 3.919 13.752 1.00 84.00 661 SER A CA 1
ATOM 5233 C C . SER A 1 661 ? 0.009 2.737 13.816 1.00 84.00 661 SER A C 1
ATOM 5235 O O . SER A 1 661 ? 1.111 2.889 14.313 1.00 84.00 661 SER A O 1
ATOM 5237 N N . SER A 1 662 ? -0.386 1.533 13.394 1.00 91.69 662 SER A N 1
ATOM 5238 C CA . SER A 1 662 ? 0.491 0.360 13.339 1.00 91.69 662 SER A CA 1
ATOM 5239 C C . SER A 1 662 ? -0.179 -0.815 12.648 1.00 91.69 662 SER A C 1
ATOM 5241 O O . SER A 1 662 ? -1.389 -0.811 12.404 1.00 91.69 662 SER A O 1
ATOM 5243 N N . GLN A 1 663 ? 0.597 -1.858 12.358 1.00 95.44 663 GLN A N 1
ATOM 5244 C CA . GLN A 1 663 ? 0.035 -3.130 11.941 1.00 95.44 663 GLN A CA 1
ATOM 5245 C C . GLN A 1 663 ? -0.839 -3.739 13.045 1.00 95.44 663 GLN A C 1
ATOM 5247 O O . GLN A 1 663 ? -0.470 -3.791 14.221 1.00 95.44 663 GLN A O 1
ATOM 5252 N N . GLY A 1 664 ? -1.982 -4.276 12.630 1.00 89.69 664 GLY A N 1
ATOM 5253 C CA . GLY A 1 664 ? -2.892 -5.029 13.480 1.00 89.69 664 GLY A CA 1
ATOM 5254 C C . GLY A 1 664 ? -3.392 -6.259 12.741 1.00 89.69 664 GLY A C 1
ATOM 5255 O O . GLY A 1 664 ? -3.546 -6.222 11.523 1.00 89.69 664 GLY A O 1
ATOM 5256 N N . LEU A 1 665 ? -3.648 -7.343 13.472 1.00 92.56 665 LEU A N 1
ATOM 5257 C CA . LEU A 1 665 ? -4.210 -8.567 12.897 1.00 92.56 665 LEU A CA 1
ATOM 5258 C C . LEU A 1 665 ? -5.745 -8.588 13.016 1.00 92.56 665 LEU A C 1
ATOM 5260 O O . LEU A 1 665 ? -6.414 -8.533 11.982 1.00 92.56 665 LEU A O 1
ATOM 5264 N N . PRO A 1 666 ? -6.344 -8.637 14.223 1.00 94.88 666 PRO A N 1
ATOM 5265 C CA . PRO A 1 666 ? -7.781 -8.826 14.360 1.00 94.88 666 PRO A CA 1
ATOM 5266 C C . PRO A 1 666 ? -8.575 -7.566 14.022 1.00 94.88 666 PRO A C 1
ATOM 5268 O O . PRO A 1 666 ? -8.155 -6.449 14.332 1.00 94.88 666 PRO A O 1
ATOM 5271 N N . LEU A 1 667 ? -9.769 -7.801 13.478 1.00 95.50 667 LEU A N 1
ATOM 5272 C CA . LEU A 1 667 ? -10.880 -6.861 13.398 1.00 95.50 667 LEU A CA 1
ATOM 5273 C C . LEU A 1 667 ? -12.125 -7.531 13.999 1.00 95.50 667 LEU A C 1
ATOM 5275 O O . LEU A 1 667 ? -12.319 -8.734 13.837 1.00 95.50 667 LEU A O 1
ATOM 5279 N N . ALA A 1 668 ? -12.987 -6.750 14.636 1.00 94.00 668 ALA A N 1
ATOM 5280 C CA . ALA A 1 668 ? -14.363 -7.098 14.982 1.00 94.00 668 ALA A CA 1
ATOM 5281 C C . ALA A 1 668 ? -15.237 -5.850 14.813 1.00 94.00 668 ALA A C 1
ATOM 5283 O O . ALA A 1 668 ? -14.709 -4.751 14.861 1.00 94.00 668 ALA A O 1
ATOM 5284 N N . VAL A 1 669 ? -16.552 -5.985 14.647 1.00 92.06 669 VAL A N 1
ATOM 5285 C CA . VAL A 1 669 ? -17.498 -4.853 14.619 1.00 92.06 669 VAL A CA 1
ATOM 5286 C C . VAL A 1 669 ? -18.513 -5.022 15.746 1.00 92.06 669 VAL A C 1
ATOM 5288 O O . VAL A 1 669 ? -18.951 -6.143 16.007 1.00 92.06 669 VAL A O 1
ATOM 5291 N N . ASN A 1 670 ? -18.897 -3.924 16.398 1.00 87.12 670 ASN A N 1
ATOM 5292 C CA . ASN A 1 670 ? -20.120 -3.857 17.192 1.00 87.12 670 ASN A CA 1
ATOM 5293 C C . ASN A 1 670 ? -21.306 -3.522 16.263 1.00 87.12 670 ASN A C 1
ATOM 5295 O O . ASN A 1 670 ? -21.410 -2.383 15.814 1.00 87.12 670 ASN A O 1
ATOM 5299 N N . PRO A 1 671 ? -22.227 -4.457 15.972 1.00 80.44 671 PRO A N 1
ATOM 5300 C CA . PRO A 1 671 ? -23.323 -4.231 15.025 1.00 80.44 671 PRO A CA 1
ATOM 5301 C C . PRO A 1 671 ? -24.394 -3.251 15.538 1.00 80.44 671 PRO A C 1
ATOM 5303 O O . PRO A 1 671 ? -25.289 -2.869 14.786 1.00 80.44 671 PRO A O 1
ATOM 5306 N N . LEU A 1 672 ? -24.332 -2.835 16.810 1.00 79.38 672 LEU A N 1
ATOM 5307 C CA . LEU A 1 672 ? -25.250 -1.841 17.376 1.00 79.38 672 LEU A CA 1
ATOM 5308 C C . LEU A 1 672 ? -24.967 -0.423 16.875 1.00 79.38 672 LEU A C 1
ATOM 5310 O O . LEU A 1 672 ? -25.866 0.416 16.870 1.00 79.38 672 LEU A O 1
ATOM 5314 N N . ASP A 1 673 ? -23.743 -0.144 16.443 1.00 80.50 673 ASP A N 1
ATOM 5315 C CA . ASP A 1 673 ? -23.272 1.201 16.107 1.00 80.50 673 ASP A CA 1
ATOM 5316 C C . ASP A 1 673 ? -22.332 1.236 14.888 1.00 80.50 673 ASP A C 1
ATOM 5318 O O . ASP A 1 673 ? -22.325 2.249 14.204 1.00 80.50 673 ASP A O 1
ATOM 5322 N N . ASP A 1 674 ? -21.706 0.103 14.550 1.00 85.19 674 ASP A N 1
ATOM 5323 C CA . ASP A 1 674 ? -20.709 -0.160 13.498 1.00 85.19 674 ASP A CA 1
ATOM 5324 C C . ASP A 1 674 ? -19.239 0.064 13.892 1.00 85.19 674 ASP A C 1
ATOM 5326 O O . ASP A 1 674 ? -18.345 -0.065 13.051 1.00 85.19 674 ASP A O 1
ATOM 5330 N N . SER A 1 675 ? -18.944 0.258 15.187 1.00 86.56 675 SER A N 1
ATOM 5331 C CA . SER A 1 675 ? -17.554 0.422 15.632 1.00 86.56 675 SER A CA 1
ATOM 5332 C C . SER A 1 675 ? -16.681 -0.815 15.419 1.00 86.56 675 SER A C 1
ATOM 5334 O O . SER A 1 675 ? -16.928 -1.880 15.982 1.00 86.56 675 SER A O 1
ATOM 5336 N N . ILE A 1 676 ? -15.607 -0.639 14.648 1.00 92.00 676 ILE A N 1
ATOM 5337 C CA . ILE A 1 676 ? -14.544 -1.600 14.383 1.00 92.00 676 ILE A CA 1
ATOM 5338 C C . ILE A 1 676 ? -13.546 -1.624 15.543 1.00 92.00 676 ILE A C 1
ATOM 5340 O O . ILE A 1 676 ? -12.792 -0.683 15.776 1.00 92.00 676 ILE A O 1
ATOM 5344 N N . PHE A 1 677 ? -13.481 -2.744 16.244 1.00 93.88 677 PHE A N 1
ATOM 5345 C CA . PHE A 1 677 ? -12.461 -3.050 17.232 1.00 93.88 677 PHE A CA 1
ATOM 5346 C C . PHE A 1 677 ? -11.278 -3.723 16.539 1.00 93.88 677 PHE A C 1
ATOM 5348 O O . PHE A 1 677 ? -11.455 -4.662 15.769 1.00 93.88 677 PHE A O 1
ATOM 5355 N N . PHE A 1 678 ? -10.064 -3.257 16.812 1.00 94.88 678 PHE A N 1
ATOM 5356 C CA . PHE A 1 678 ? -8.828 -3.753 16.205 1.00 94.88 678 PHE A CA 1
ATOM 5357 C C . PHE A 1 678 ? -7.695 -3.755 17.229 1.00 94.88 678 PHE A C 1
ATOM 5359 O O . PHE A 1 678 ? -7.755 -3.019 18.208 1.00 94.88 678 PHE A O 1
ATOM 5366 N N . SER A 1 679 ? -6.662 -4.577 17.053 1.00 95.00 679 SER A N 1
ATOM 5367 C CA . SER A 1 679 ? -5.522 -4.589 17.981 1.00 95.00 679 SER A CA 1
ATOM 5368 C C . SER A 1 679 ? -4.233 -4.198 17.267 1.00 95.00 679 SER A C 1
ATOM 5370 O O . SER A 1 679 ? -3.700 -5.013 16.511 1.00 95.00 679 SER A O 1
ATOM 5372 N N . PRO A 1 680 ? -3.728 -2.972 17.496 1.00 93.12 680 PRO A N 1
ATOM 5373 C CA . PRO A 1 680 ? -2.294 -2.707 17.483 1.00 93.12 680 PRO A CA 1
ATOM 5374 C C . PRO A 1 680 ? -1.447 -3.831 18.086 1.00 93.12 680 PRO A C 1
ATOM 5376 O O . PRO A 1 680 ? -1.562 -4.138 19.274 1.00 93.12 680 PRO A O 1
ATOM 5379 N N . LEU A 1 681 ? -0.515 -4.368 17.296 1.00 93.00 681 LEU A N 1
ATOM 5380 C CA . LEU A 1 681 ? 0.522 -5.302 17.770 1.00 93.00 681 LEU A CA 1
ATOM 5381 C C . LEU A 1 681 ? 1.632 -4.611 18.583 1.00 93.00 681 LEU A C 1
ATOM 5383 O O . LEU A 1 681 ? 2.567 -5.239 19.058 1.00 93.00 681 LEU A O 1
ATOM 5387 N N . THR A 1 682 ? 1.550 -3.294 18.678 1.00 90.75 682 THR A N 1
ATOM 5388 C CA . THR A 1 682 ? 2.672 -2.367 18.802 1.00 90.75 682 THR A CA 1
ATOM 5389 C C . THR A 1 682 ? 2.502 -1.558 20.077 1.00 90.75 682 THR A C 1
ATOM 5391 O O . THR A 1 682 ? 3.305 -1.618 20.997 1.00 90.75 682 THR A O 1
ATOM 5394 N N . GLU A 1 683 ? 1.364 -0.892 20.179 1.00 91.25 683 GLU A N 1
ATOM 5395 C CA . GLU A 1 683 ? 0.890 -0.187 21.358 1.00 91.25 683 GLU A CA 1
ATOM 5396 C C . GLU A 1 683 ? 0.371 -1.188 22.404 1.00 91.25 683 GLU A C 1
ATOM 5398 O O . GLU A 1 683 ? 0.060 -0.821 23.531 1.00 91.25 683 GLU A O 1
ATOM 5403 N N . THR A 1 684 ? 0.334 -2.484 22.059 1.00 92.50 684 THR A N 1
ATOM 5404 C CA . THR A 1 684 ? -0.061 -3.604 22.926 1.00 92.50 684 THR A CA 1
ATOM 5405 C C . THR A 1 684 ? -1.416 -3.359 23.590 1.00 92.50 684 THR A C 1
ATOM 5407 O O . THR A 1 684 ? -1.580 -3.350 24.816 1.00 92.50 684 THR A O 1
ATOM 5410 N N . ALA A 1 685 ? -2.394 -3.067 22.735 1.00 91.31 685 ALA A N 1
ATOM 5411 C CA . ALA A 1 685 ? -3.654 -2.461 23.126 1.00 91.31 685 ALA A CA 1
ATOM 5412 C C . ALA A 1 685 ? -4.813 -2.880 22.203 1.00 91.31 685 ALA A C 1
ATOM 5414 O O . ALA A 1 685 ? -4.647 -3.649 21.251 1.00 91.31 685 ALA A O 1
ATOM 5415 N N . ILE A 1 686 ? -6.019 -2.405 22.504 1.00 92.31 686 ILE A N 1
ATOM 5416 C CA . ILE A 1 686 ? -7.256 -2.723 21.782 1.00 92.31 686 ILE A CA 1
ATOM 5417 C C . ILE A 1 686 ? -7.982 -1.430 21.441 1.00 92.31 686 ILE A C 1
ATOM 5419 O O . ILE A 1 686 ? -8.096 -0.535 22.269 1.00 92.31 686 ILE A O 1
ATOM 5423 N N . ALA A 1 687 ? -8.476 -1.335 20.215 1.00 89.19 687 ALA A N 1
ATOM 5424 C CA . ALA A 1 687 ? -9.319 -0.270 19.697 1.00 89.19 687 ALA A CA 1
ATOM 5425 C C . ALA A 1 687 ? -10.800 -0.561 19.839 1.00 89.19 687 ALA A C 1
ATOM 5427 O O . ALA A 1 687 ? -11.197 -1.720 19.770 1.00 89.19 687 ALA A O 1
ATOM 5428 N N . ASN A 1 688 ? -11.597 0.502 19.868 1.00 88.00 688 ASN A N 1
ATOM 5429 C CA . ASN A 1 688 ? -12.696 0.614 18.913 1.00 88.00 688 ASN A CA 1
ATOM 5430 C C . ASN A 1 688 ? -12.407 1.771 17.939 1.00 88.00 688 ASN A C 1
ATOM 5432 O O . ASN A 1 688 ? -11.525 2.580 18.220 1.00 88.00 688 ASN A O 1
ATOM 5436 N N . TRP A 1 689 ? -13.159 1.837 16.841 1.00 86.75 689 TRP A N 1
ATOM 5437 C CA . TRP A 1 689 ? -13.273 2.941 15.885 1.00 86.75 689 TRP A CA 1
ATOM 5438 C C . TRP A 1 689 ? -14.630 2.903 15.235 1.00 86.75 689 TRP A C 1
ATOM 5440 O O . TRP A 1 689 ? -14.926 1.928 14.566 1.00 86.75 689 TRP A O 1
ATOM 5450 N N . GLN A 1 690 ? -15.432 3.953 15.353 1.00 83.94 690 GLN A N 1
ATOM 5451 C CA . GLN A 1 690 ? -16.627 4.056 14.528 1.00 83.94 690 GLN A CA 1
ATOM 5452 C C . GLN A 1 690 ? -16.333 4.627 13.122 1.00 83.94 690 GLN A C 1
ATOM 5454 O O . GLN A 1 690 ? -15.978 5.798 13.026 1.00 83.94 690 GLN A O 1
ATOM 5459 N N . PRO A 1 691 ? -16.514 3.865 12.021 1.00 72.56 691 PRO A N 1
ATOM 5460 C CA . PRO A 1 691 ? -16.103 4.254 10.662 1.00 72.56 691 PRO A CA 1
ATOM 5461 C C . PRO A 1 691 ? -16.955 5.314 9.984 1.00 72.56 691 PRO A C 1
ATOM 5463 O O . PRO A 1 691 ? -16.750 5.573 8.799 1.00 72.56 691 PRO A O 1
ATOM 5466 N N . GLN A 1 692 ? -17.920 5.890 10.696 1.00 73.31 692 GLN A N 1
ATOM 5467 C CA . GLN A 1 692 ? -18.521 7.155 10.302 1.00 73.31 692 GLN A CA 1
ATOM 5468 C C . GLN A 1 692 ? -18.472 8.210 11.413 1.00 73.31 692 GLN A C 1
ATOM 5470 O O . GLN A 1 692 ? -19.179 9.186 11.250 1.00 73.31 692 GLN A O 1
ATOM 5475 N N . THR A 1 693 ? -17.652 8.102 12.474 1.00 70.81 693 THR A N 1
ATOM 5476 C CA . THR A 1 693 ? -17.403 9.179 13.469 1.00 70.81 693 THR A CA 1
ATOM 5477 C C . THR A 1 693 ? -16.057 9.868 13.402 1.00 70.81 693 THR A C 1
ATOM 5479 O O . THR A 1 693 ? -16.004 11.039 13.754 1.00 70.81 693 THR A O 1
ATOM 5482 N N . ASN A 1 694 ? -14.957 9.167 13.121 1.00 68.62 694 ASN A N 1
ATOM 5483 C CA . ASN A 1 694 ? -13.657 9.601 13.642 1.00 68.62 694 ASN A CA 1
ATOM 5484 C C . ASN A 1 694 ? -13.777 10.009 15.142 1.00 68.62 694 ASN A C 1
ATOM 5486 O O . ASN A 1 694 ? -13.274 11.026 15.615 1.00 68.62 694 ASN A O 1
ATOM 5490 N N . ASN A 1 695 ? -14.499 9.168 15.887 1.00 70.62 695 ASN A N 1
ATOM 5491 C CA . ASN A 1 695 ? -14.313 8.903 17.302 1.00 70.62 695 ASN A CA 1
ATOM 5492 C C . ASN A 1 695 ? -14.164 7.393 17.471 1.00 70.62 695 ASN A C 1
ATOM 5494 O O . ASN A 1 695 ? -14.869 6.566 16.886 1.00 70.62 695 ASN A O 1
ATOM 5498 N N . GLN A 1 696 ? -13.163 7.057 18.245 1.00 76.88 696 GLN A N 1
ATOM 5499 C CA . GLN A 1 696 ? -12.541 5.758 18.372 1.00 76.88 696 GLN A CA 1
ATOM 5500 C C . GLN A 1 696 ? -11.853 5.834 19.750 1.00 76.88 696 GLN A C 1
ATOM 5502 O O . GLN A 1 696 ? -11.782 6.914 20.351 1.00 76.88 696 GLN A O 1
ATOM 5507 N N . ARG A 1 697 ? -11.302 4.746 20.278 1.00 78.88 697 ARG A N 1
ATOM 5508 C CA . ARG A 1 697 ? -10.648 4.799 21.599 1.00 78.88 697 ARG A CA 1
ATOM 5509 C C . ARG A 1 697 ? -9.746 3.606 21.868 1.00 78.88 697 ARG A C 1
ATOM 5511 O O . ARG A 1 697 ? -9.818 2.618 21.135 1.00 78.88 697 ARG A O 1
ATOM 5518 N N . ILE A 1 698 ? -8.961 3.661 22.952 1.00 78.12 698 ILE A N 1
ATOM 5519 C CA . ILE A 1 698 ? -8.532 2.420 23.598 1.00 78.12 698 ILE A CA 1
ATOM 5520 C C . ILE A 1 698 ? -9.819 1.701 24.026 1.00 78.12 698 ILE A C 1
ATOM 5522 O O . ILE A 1 698 ? -10.907 2.269 24.132 1.00 78.12 698 ILE A O 1
ATOM 5526 N N . VAL A 1 699 ? -9.691 0.434 24.352 1.00 81.94 699 VAL A N 1
ATOM 5527 C CA . VAL A 1 699 ? -10.636 -0.246 25.235 1.00 81.94 699 VAL A CA 1
ATOM 5528 C C . VAL A 1 699 ? -9.864 -0.984 26.326 1.00 81.94 699 VAL A C 1
ATOM 5530 O O . VAL A 1 699 ? -10.314 -1.069 27.460 1.00 81.94 699 VAL A O 1
ATOM 5533 N N . ALA A 1 700 ? -8.637 -1.419 26.017 1.00 82.12 700 ALA A N 1
ATOM 5534 C CA . ALA A 1 700 ? -7.635 -1.802 27.001 1.00 82.12 700 ALA A CA 1
ATOM 5535 C C . ALA A 1 700 ? -6.204 -1.623 26.467 1.00 82.12 700 ALA A C 1
ATOM 5537 O O . ALA A 1 700 ? -5.953 -1.879 25.292 1.00 82.12 700 ALA A O 1
ATOM 5538 N N . TYR A 1 701 ? -5.268 -1.263 27.347 1.00 85.81 701 TYR A N 1
ATOM 5539 C CA . TYR A 1 701 ? -3.819 -1.225 27.106 1.00 85.81 701 TYR A CA 1
ATOM 5540 C C . TYR A 1 701 ? -3.124 -2.129 28.134 1.00 85.81 701 TYR A C 1
ATOM 5542 O O . TYR A 1 701 ? -3.398 -2.005 29.331 1.00 85.81 701 TYR A O 1
ATOM 5550 N N . ASN A 1 702 ? -2.240 -3.042 27.708 1.00 86.88 702 ASN A N 1
ATOM 5551 C CA . ASN A 1 702 ? -1.411 -3.825 28.632 1.00 86.88 702 ASN A CA 1
ATOM 5552 C C . ASN A 1 702 ? -0.210 -4.517 27.930 1.00 86.88 702 ASN A C 1
ATOM 5554 O O . ASN A 1 702 ? -0.401 -5.566 27.309 1.00 86.88 702 ASN A O 1
ATOM 5558 N N . PRO A 1 703 ? 1.039 -4.048 28.111 1.00 85.94 703 PRO A N 1
ATOM 5559 C CA . PRO A 1 703 ? 2.212 -4.552 27.385 1.00 85.94 703 PRO A CA 1
ATOM 5560 C C . PRO A 1 703 ? 2.713 -5.924 27.842 1.00 85.94 703 PRO A C 1
ATOM 5562 O O . PRO A 1 703 ? 3.576 -6.513 27.195 1.00 85.94 703 PRO A O 1
ATOM 5565 N N . GLU A 1 704 ? 2.185 -6.474 28.937 1.00 89.06 704 GLU A N 1
ATOM 5566 C CA . GLU A 1 704 ? 2.471 -7.846 29.365 1.00 89.06 704 GLU A CA 1
ATOM 5567 C C . GLU A 1 704 ? 1.440 -8.834 28.793 1.00 89.06 704 GLU A C 1
ATOM 5569 O O . GLU A 1 704 ? 1.806 -9.934 28.356 1.00 89.06 704 GLU A O 1
ATOM 5574 N N . LYS A 1 705 ? 0.160 -8.423 28.771 1.00 92.50 705 LYS A N 1
ATOM 5575 C CA . LYS A 1 705 ? -0.991 -9.251 28.393 1.00 92.50 705 LYS A CA 1
ATOM 5576 C C . LYS A 1 705 ? -1.393 -9.168 26.914 1.00 92.50 705 LYS A C 1
ATOM 5578 O O . LYS A 1 705 ? -1.919 -10.159 26.418 1.00 92.50 705 LYS A O 1
ATOM 5583 N N . LEU A 1 706 ? -1.185 -8.049 26.214 1.00 93.25 706 LEU A N 1
ATOM 5584 C CA . LEU A 1 706 ? -1.697 -7.755 24.856 1.00 93.25 706 LEU A CA 1
ATOM 5585 C C . LEU A 1 706 ? -0.581 -7.647 23.795 1.00 93.25 706 LEU A C 1
ATOM 5587 O O . LEU A 1 706 ? -0.605 -6.770 22.940 1.00 93.25 706 LEU A O 1
ATOM 5591 N N . GLN A 1 707 ? 0.434 -8.511 23.859 1.00 92.50 707 GLN A N 1
ATOM 5592 C CA . GLN A 1 707 ? 1.615 -8.377 22.997 1.00 92.50 707 GLN A CA 1
ATOM 5593 C C . GLN A 1 707 ? 1.351 -8.726 21.527 1.00 92.50 707 GLN A C 1
ATOM 5595 O O . GLN A 1 707 ? 1.692 -7.950 20.646 1.00 92.50 707 GLN A O 1
ATOM 5600 N N . PHE A 1 708 ? 0.737 -9.873 21.239 1.00 96.06 708 PHE A N 1
ATOM 5601 C CA . PHE A 1 708 ? 0.225 -10.184 19.903 1.00 96.06 708 PHE A CA 1
ATOM 5602 C C . PHE A 1 708 ? -1.202 -10.700 20.040 1.00 96.06 708 PHE A C 1
ATOM 5604 O O . PHE A 1 708 ? -1.438 -11.897 20.250 1.00 96.06 708 PHE A O 1
ATOM 5611 N N . THR A 1 709 ? -2.160 -9.780 19.972 1.00 96.62 709 THR A N 1
ATOM 5612 C CA . THR A 1 709 ? -3.583 -10.117 19.966 1.00 96.62 709 THR A CA 1
ATOM 5613 C C . THR A 1 709 ? -3.916 -10.815 18.656 1.00 96.62 709 THR A C 1
ATOM 5615 O O . THR A 1 709 ? -3.904 -10.203 17.593 1.00 96.62 709 THR A O 1
ATOM 5618 N N . ALA A 1 710 ? -4.194 -12.112 18.735 1.00 95.25 710 ALA A N 1
ATOM 5619 C CA . ALA A 1 710 ? -4.482 -12.950 17.582 1.00 95.25 710 ALA A CA 1
ATOM 5620 C C . ALA A 1 710 ? -5.980 -12.991 17.243 1.00 95.25 710 ALA A C 1
ATOM 5622 O O . ALA A 1 710 ? -6.322 -13.327 16.115 1.00 95.25 710 ALA A O 1
ATOM 5623 N N . GLU A 1 711 ? -6.873 -12.640 18.178 1.00 96.19 711 GLU A N 1
ATOM 5624 C CA . GLU A 1 711 ? -8.305 -12.478 17.899 1.00 96.19 711 GLU A CA 1
ATOM 5625 C C . GLU A 1 711 ? -8.976 -11.440 18.807 1.00 96.19 711 GLU A C 1
ATOM 5627 O O . GLU A 1 711 ? -8.687 -11.367 20.003 1.00 96.19 711 GLU A O 1
ATOM 5632 N N . LEU A 1 712 ? -9.920 -10.690 18.232 1.00 95.31 712 LEU A N 1
ATOM 5633 C CA . LEU A 1 712 ? -10.925 -9.909 18.951 1.00 95.31 712 LEU A CA 1
ATOM 5634 C C . LEU A 1 712 ? -12.303 -10.423 18.542 1.00 95.31 712 LEU A C 1
ATOM 5636 O O . LEU A 1 712 ? -12.566 -10.599 17.355 1.00 95.31 712 LEU A O 1
ATOM 5640 N N . ARG A 1 713 ? -13.195 -10.644 19.508 1.00 92.81 713 ARG A N 1
ATOM 5641 C CA . ARG A 1 713 ? -14.561 -11.098 19.232 1.00 92.81 713 ARG A CA 1
ATOM 5642 C C . ARG A 1 713 ? -15.562 -10.298 20.052 1.00 92.81 713 ARG A C 1
ATOM 5644 O O . ARG A 1 713 ? -15.629 -10.441 21.270 1.00 92.81 713 ARG A O 1
ATOM 5651 N N . TRP A 1 714 ? -16.358 -9.474 19.375 1.00 87.31 714 TRP A N 1
ATOM 5652 C CA . TRP A 1 714 ? -17.581 -8.920 19.955 1.00 87.31 714 TRP A CA 1
ATOM 5653 C C . TRP A 1 714 ? -18.587 -10.055 20.170 1.00 87.31 714 TRP A C 1
ATOM 5655 O O . TRP A 1 714 ? -18.803 -10.870 19.267 1.00 87.31 714 TRP A O 1
ATOM 5665 N N . THR A 1 715 ? -19.157 -10.140 21.374 1.00 81.81 715 THR A N 1
ATOM 5666 C CA . THR A 1 715 ? -20.031 -11.250 21.786 1.00 81.81 715 THR A CA 1
ATOM 5667 C C . THR A 1 715 ? -21.370 -10.743 22.320 1.00 81.81 715 THR A C 1
ATOM 5669 O O . THR A 1 715 ? -21.499 -10.325 23.469 1.00 81.81 715 THR A O 1
ATOM 5672 N N . GLU A 1 716 ? -22.405 -10.829 21.483 1.00 74.88 716 GLU A N 1
ATOM 5673 C CA . GLU A 1 716 ? -23.796 -10.499 21.831 1.00 74.88 716 GLU A CA 1
ATOM 5674 C C . GLU A 1 716 ? -24.254 -11.196 23.125 1.00 74.88 716 GLU A C 1
ATOM 5676 O O . GLU A 1 716 ? -24.780 -10.565 24.041 1.00 74.88 716 GLU A O 1
ATOM 5681 N N . ARG A 1 717 ? -23.948 -12.498 23.230 1.00 71.88 717 ARG A N 1
ATOM 5682 C CA . ARG A 1 717 ? -24.305 -13.409 24.336 1.00 71.88 717 ARG A CA 1
ATOM 5683 C C . ARG A 1 717 ? -23.629 -13.074 25.678 1.00 71.88 717 ARG A C 1
ATOM 5685 O O . ARG A 1 717 ? -23.939 -13.703 26.690 1.00 71.88 717 ARG A O 1
ATOM 5692 N N . ASP A 1 718 ? -22.738 -12.082 25.690 1.00 72.12 718 ASP A N 1
ATOM 5693 C CA . ASP A 1 718 ? -22.056 -11.540 26.869 1.00 72.12 718 ASP A CA 1
ATOM 5694 C C . ASP A 1 718 ? -22.335 -10.030 27.012 1.00 72.12 718 ASP A C 1
ATOM 5696 O O . ASP A 1 718 ? -21.526 -9.293 27.577 1.00 72.12 718 ASP A O 1
ATOM 5700 N N . TYR A 1 719 ? -23.481 -9.563 26.500 1.00 72.69 719 TYR A N 1
ATOM 5701 C CA . TYR A 1 719 ? -23.916 -8.160 26.499 1.00 72.69 719 TYR A CA 1
ATOM 5702 C C . TYR A 1 719 ? -22.988 -7.229 25.698 1.00 72.69 719 TYR A C 1
ATOM 5704 O O . TYR A 1 719 ? -22.744 -6.090 26.089 1.00 72.69 719 TYR A O 1
ATOM 5712 N N . GLY A 1 720 ? -22.448 -7.724 24.579 1.00 70.88 720 GLY A N 1
ATOM 5713 C CA . GLY A 1 720 ? -21.577 -6.960 23.681 1.00 70.88 720 GLY A CA 1
ATOM 5714 C C . GLY A 1 720 ? -20.130 -6.811 24.162 1.00 70.88 720 GLY A C 1
ATOM 5715 O O . GLY A 1 720 ? -19.374 -6.028 23.589 1.00 70.88 720 GLY A O 1
ATOM 5716 N N . ARG A 1 721 ? -19.712 -7.559 25.194 1.00 83.12 721 ARG A N 1
ATOM 5717 C CA . ARG A 1 721 ? -18.313 -7.569 25.654 1.00 83.12 721 ARG A CA 1
ATOM 5718 C C . ARG A 1 721 ? -17.371 -8.042 24.544 1.00 83.12 721 ARG A C 1
ATOM 5720 O O . ARG A 1 721 ? -17.696 -8.943 23.762 1.00 83.12 721 ARG A O 1
ATOM 5727 N N . ILE A 1 722 ? -16.171 -7.466 24.529 1.00 89.19 722 ILE A N 1
ATOM 5728 C CA . ILE A 1 722 ? -15.070 -7.904 23.669 1.00 89.19 722 ILE A CA 1
ATOM 5729 C C . ILE A 1 722 ? -14.291 -9.007 24.383 1.00 89.19 722 ILE A C 1
ATOM 5731 O O . ILE A 1 722 ? -13.713 -8.784 25.450 1.00 89.19 722 ILE A O 1
ATOM 5735 N N . TRP A 1 723 ? -14.261 -10.189 23.773 1.00 94.12 723 TRP A N 1
ATOM 5736 C CA . TRP A 1 723 ? -13.328 -11.261 24.107 1.00 94.12 723 TRP A CA 1
ATOM 5737 C C . TRP A 1 723 ? -12.042 -11.114 23.296 1.00 94.12 723 TRP A C 1
ATOM 5739 O O . TRP A 1 723 ? -12.051 -10.640 22.158 1.00 94.12 723 TRP A O 1
ATOM 5749 N N . VAL A 1 724 ? -10.932 -11.527 23.900 1.00 96.50 724 VAL A N 1
ATOM 5750 C CA . VAL A 1 724 ? -9.576 -11.259 23.423 1.00 96.50 724 VAL A CA 1
ATOM 5751 C C . VAL A 1 724 ? -8.746 -12.534 23.511 1.00 96.50 724 VAL A C 1
ATOM 5753 O O . VAL A 1 724 ? -8.598 -13.096 24.598 1.00 96.50 724 VAL A O 1
ATOM 5756 N N . LEU A 1 725 ? -8.151 -12.954 22.394 1.00 97.62 725 LEU A N 1
ATOM 5757 C CA . LEU A 1 725 ? -7.050 -13.917 22.383 1.00 97.62 725 LEU A CA 1
ATOM 5758 C C . LEU A 1 725 ? -5.737 -13.161 22.198 1.00 97.62 725 LEU A C 1
ATOM 5760 O O . LEU A 1 725 ? -5.546 -12.506 21.175 1.00 97.62 725 LEU A O 1
ATOM 5764 N N . SER A 1 726 ? -4.811 -13.307 23.141 1.00 97.50 726 SER A N 1
ATOM 5765 C CA . SER A 1 726 ? -3.470 -12.732 23.052 1.00 97.50 726 SER A CA 1
ATOM 5766 C C . SER A 1 726 ? -2.384 -13.784 23.237 1.00 97.50 726 SER A C 1
ATOM 5768 O O . SER A 1 726 ? -2.533 -14.742 23.999 1.00 97.50 726 SER A O 1
ATOM 5770 N N . THR A 1 727 ? -1.290 -13.605 22.506 1.00 96.81 727 THR A N 1
ATOM 5771 C CA . THR A 1 727 ? -0.186 -14.552 22.359 1.00 96.81 727 THR A CA 1
ATOM 5772 C C . THR A 1 727 ? 1.165 -13.826 22.376 1.00 96.81 727 THR A C 1
ATOM 5774 O O . THR A 1 727 ? 1.229 -12.596 22.327 1.00 96.81 727 THR A O 1
ATOM 5777 N N . ARG A 1 728 ? 2.264 -14.588 22.376 1.00 95.06 728 ARG A N 1
ATOM 5778 C CA . ARG A 1 728 ? 3.629 -14.103 22.101 1.00 95.06 728 ARG A CA 1
ATOM 5779 C C . ARG A 1 728 ? 4.120 -14.578 20.730 1.00 95.06 728 ARG A C 1
ATOM 5781 O O . ARG A 1 728 ? 5.188 -15.175 20.620 1.00 95.06 728 ARG A O 1
ATOM 5788 N N . PHE A 1 729 ? 3.328 -14.330 19.679 1.00 95.62 729 PHE A N 1
ATOM 5789 C CA . PHE A 1 729 ? 3.626 -14.792 18.314 1.00 95.62 729 PHE A CA 1
ATOM 5790 C C . PHE A 1 729 ? 5.024 -14.389 17.827 1.00 95.62 729 PHE A C 1
ATOM 5792 O O . PHE A 1 729 ? 5.707 -15.219 17.244 1.00 95.62 729 PHE A O 1
ATOM 5799 N N . HIS A 1 730 ? 5.501 -13.178 18.140 1.00 94.44 730 HIS A N 1
ATOM 5800 C CA . HIS A 1 730 ? 6.864 -12.741 17.809 1.00 94.44 730 HIS A CA 1
ATOM 5801 C C . HIS A 1 730 ? 7.942 -13.671 18.407 1.00 94.44 730 HIS A C 1
ATOM 5803 O O . HIS A 1 730 ? 8.852 -14.088 17.693 1.00 94.44 730 HIS A O 1
ATOM 5809 N N . LYS A 1 731 ? 7.802 -14.095 19.677 1.00 94.25 731 LYS A N 1
ATOM 5810 C CA . LYS A 1 731 ? 8.711 -15.074 20.302 1.00 94.25 731 LYS A CA 1
ATOM 5811 C C . LYS A 1 731 ? 8.591 -16.451 19.656 1.00 94.25 731 LYS A C 1
ATOM 5813 O O . LYS A 1 731 ? 9.598 -17.120 19.462 1.00 94.25 731 LYS A O 1
ATOM 5818 N N . PHE A 1 732 ? 7.383 -16.887 19.310 1.00 94.88 732 PHE A N 1
ATOM 5819 C CA . PHE A 1 732 ? 7.151 -18.158 18.611 1.00 94.88 732 PHE A CA 1
ATOM 5820 C C . PHE A 1 732 ? 7.755 -18.167 17.189 1.00 94.88 732 PHE A C 1
ATOM 5822 O O . PHE A 1 732 ? 8.407 -19.136 16.790 1.00 94.88 732 PHE A O 1
ATOM 5829 N N . PHE A 1 733 ? 7.610 -17.066 16.448 1.00 92.69 733 PHE A N 1
ATOM 5830 C CA . PHE A 1 733 ? 8.200 -16.863 15.128 1.00 92.69 733 PHE A CA 1
ATOM 5831 C C . PHE A 1 733 ? 9.731 -16.917 15.222 1.00 92.69 733 PHE A C 1
ATOM 5833 O O . PHE A 1 733 ? 10.348 -17.777 14.595 1.00 92.69 733 PHE A O 1
ATOM 5840 N N . ASN A 1 734 ? 10.316 -16.130 16.134 1.00 90.94 734 ASN A N 1
ATOM 5841 C CA . ASN A 1 734 ? 11.754 -16.085 16.427 1.00 90.94 734 ASN A CA 1
ATOM 5842 C C . ASN A 1 734 ? 12.311 -17.342 17.140 1.00 90.94 734 ASN A C 1
ATOM 5844 O O . ASN A 1 734 ? 13.499 -17.368 17.462 1.00 90.94 734 ASN A O 1
ATOM 5848 N N . ARG A 1 735 ? 11.488 -18.371 17.415 1.00 91.62 735 ARG A N 1
ATOM 5849 C CA . ARG A 1 735 ? 11.848 -19.604 18.157 1.00 91.62 735 ARG A CA 1
ATOM 5850 C C . ARG A 1 735 ? 12.457 -19.341 19.558 1.00 91.62 735 ARG A C 1
ATOM 5852 O O . ARG A 1 735 ? 13.385 -20.020 19.986 1.00 91.62 735 ARG A O 1
ATOM 5859 N N . ARG A 1 736 ? 11.904 -18.356 20.280 1.00 91.94 736 ARG A N 1
ATOM 5860 C CA . ARG A 1 736 ? 12.288 -17.870 21.630 1.00 91.94 736 ARG A CA 1
ATOM 5861 C C . ARG A 1 736 ? 11.207 -18.029 22.713 1.00 91.94 736 ARG A C 1
ATOM 5863 O O . ARG A 1 736 ? 11.395 -17.556 23.833 1.00 91.94 736 ARG A O 1
ATOM 5870 N N . ALA A 1 737 ? 10.056 -18.628 22.404 1.00 91.50 737 ALA A N 1
ATOM 5871 C CA . ALA A 1 737 ? 8.993 -18.826 23.394 1.00 91.50 737 ALA A CA 1
ATOM 5872 C C . ALA A 1 737 ? 9.468 -19.746 24.541 1.00 91.50 737 ALA A C 1
ATOM 5874 O O . ALA A 1 737 ? 10.155 -20.736 24.298 1.00 91.50 737 ALA A O 1
ATOM 5875 N N . SER A 1 738 ? 9.112 -19.422 25.789 1.00 92.12 738 SER A N 1
ATOM 5876 C CA . SER A 1 738 ? 9.661 -20.074 26.992 1.00 92.12 738 SER A CA 1
ATOM 5877 C C . SER A 1 738 ? 8.566 -20.594 27.917 1.00 92.12 738 SER A C 1
ATOM 5879 O O . SER A 1 738 ? 7.621 -19.870 28.224 1.00 92.12 738 SER A O 1
ATOM 5881 N N . SER A 1 739 ? 8.727 -21.811 28.446 1.00 91.69 739 SER A N 1
ATOM 5882 C CA . SER A 1 739 ? 7.806 -22.404 29.429 1.00 91.69 739 SER A CA 1
ATOM 5883 C C . SER A 1 739 ? 7.802 -21.690 30.788 1.00 91.69 739 SER A C 1
ATOM 5885 O O . SER A 1 739 ? 6.918 -21.949 31.602 1.00 91.69 739 SER A O 1
ATOM 5887 N N . GLN A 1 740 ? 8.787 -20.818 31.039 1.00 92.62 740 GLN A N 1
ATOM 5888 C CA . GLN A 1 740 ? 8.898 -19.995 32.251 1.00 92.62 740 GLN A CA 1
ATOM 5889 C C . GLN A 1 740 ? 8.088 -18.686 32.156 1.00 92.62 740 GLN A C 1
ATOM 5891 O O . GLN A 1 740 ? 7.951 -17.968 33.142 1.00 92.62 740 GLN A O 1
ATOM 5896 N N . GLU A 1 741 ? 7.552 -18.360 30.975 1.00 92.56 741 GLU A N 1
ATOM 5897 C CA . GLU A 1 741 ? 6.729 -17.175 30.724 1.00 92.56 741 GLU A CA 1
ATOM 5898 C C . GLU A 1 741 ? 5.283 -17.572 30.405 1.00 92.56 741 GLU A C 1
ATOM 5900 O O . GLU A 1 741 ? 5.052 -18.566 29.724 1.00 92.56 741 GLU A O 1
ATOM 5905 N N . ILE A 1 742 ? 4.296 -16.764 30.808 1.00 95.81 742 ILE A N 1
ATOM 5906 C CA . ILE A 1 742 ? 2.917 -16.894 30.306 1.00 95.81 742 ILE A CA 1
ATOM 5907 C C . ILE A 1 742 ? 2.852 -16.320 28.881 1.00 95.81 742 ILE A C 1
ATOM 5909 O O . ILE A 1 742 ? 2.850 -15.096 28.694 1.00 95.81 742 ILE A O 1
ATOM 5913 N N . ASN A 1 743 ? 2.795 -17.197 27.874 1.00 96.19 743 ASN A N 1
ATOM 5914 C CA . ASN A 1 743 ? 2.822 -16.820 26.457 1.00 96.19 743 ASN A CA 1
ATOM 5915 C C . ASN A 1 743 ? 1.429 -16.623 25.843 1.00 96.19 743 ASN A C 1
ATOM 5917 O O . ASN A 1 743 ? 1.329 -15.955 24.818 1.00 96.19 743 ASN A O 1
ATOM 5921 N N . ILE A 1 744 ? 0.366 -17.196 26.420 1.00 97.69 744 ILE A N 1
ATOM 5922 C CA . ILE A 1 744 ? -0.992 -17.188 25.842 1.00 97.69 744 ILE A CA 1
ATOM 5923 C C . ILE A 1 744 ? -2.012 -16.795 26.917 1.00 97.69 744 ILE A C 1
ATOM 5925 O O . ILE A 1 744 ? -1.949 -17.291 28.042 1.00 97.69 744 ILE A O 1
ATOM 5929 N N . ARG A 1 745 ? -2.958 -15.910 26.580 1.00 97.25 745 ARG A N 1
ATOM 5930 C CA . ARG A 1 745 ? -4.045 -15.437 27.457 1.00 97.25 745 ARG A CA 1
ATOM 5931 C C . ARG A 1 745 ? -5.359 -15.342 26.679 1.00 97.25 745 ARG A C 1
ATOM 5933 O O . ARG A 1 745 ? -5.378 -14.810 25.569 1.00 97.25 745 ARG A O 1
ATOM 5940 N N . ILE A 1 746 ? -6.455 -15.787 27.291 1.00 96.31 746 ILE A N 1
ATOM 5941 C CA . ILE A 1 746 ? -7.825 -15.464 26.871 1.00 96.31 746 ILE A CA 1
ATOM 5942 C C . ILE A 1 746 ? -8.436 -14.557 27.936 1.00 96.31 746 ILE A C 1
ATOM 5944 O O . ILE A 1 746 ? -8.398 -14.860 29.132 1.00 96.31 746 ILE A O 1
ATOM 5948 N N . MET A 1 747 ? -8.966 -13.420 27.500 1.00 95.06 747 MET A N 1
ATOM 5949 C CA . MET A 1 747 ? -9.415 -12.329 28.366 1.00 95.06 747 MET A CA 1
ATOM 5950 C C . MET A 1 747 ? -10.741 -11.762 27.861 1.00 95.06 747 MET A C 1
ATOM 5952 O O . MET A 1 747 ? -11.112 -11.976 26.705 1.00 95.06 747 MET A O 1
ATOM 5956 N N . ARG A 1 748 ? -11.429 -10.993 28.705 1.00 91.56 748 ARG A N 1
ATOM 5957 C CA . ARG A 1 748 ? -12.528 -10.121 28.272 1.00 91.56 748 ARG A CA 1
ATOM 5958 C C . ARG A 1 748 ? -12.383 -8.728 28.869 1.00 91.56 748 ARG A C 1
ATOM 5960 O O . ARG A 1 748 ? -11.800 -8.564 29.942 1.00 91.56 748 ARG A O 1
ATOM 5967 N N . ILE A 1 749 ? -12.927 -7.745 28.165 1.00 84.44 749 ILE A N 1
ATOM 5968 C CA . ILE A 1 749 ? -13.027 -6.368 28.650 1.00 84.44 749 ILE A CA 1
ATOM 5969 C C . ILE A 1 749 ? -14.281 -6.234 29.519 1.00 84.44 749 ILE A C 1
ATOM 5971 O O . ILE A 1 749 ? -15.346 -6.750 29.158 1.00 84.44 749 ILE A O 1
ATOM 5975 N N . VAL A 1 750 ? -14.152 -5.557 30.661 1.00 76.75 750 VAL A N 1
ATOM 5976 C CA . VAL A 1 750 ? -15.261 -5.232 31.569 1.00 76.75 750 VAL A CA 1
ATOM 5977 C C . VAL A 1 750 ? -15.142 -3.780 32.055 1.00 76.75 750 VAL A C 1
ATOM 5979 O O . VAL A 1 750 ? -14.047 -3.377 32.445 1.00 76.75 750 VAL A O 1
ATOM 5982 N N . PRO A 1 751 ? -16.227 -2.983 32.065 1.00 54.09 751 PRO A N 1
ATOM 5983 C CA . PRO A 1 751 ? -16.219 -1.681 32.729 1.00 54.09 751 PRO A CA 1
ATOM 5984 C C . PRO A 1 751 ? -15.948 -1.832 34.227 1.00 54.09 751 PRO A C 1
ATOM 5986 O O . PRO A 1 751 ? -16.331 -2.847 34.818 1.00 54.09 751 PRO A O 1
ATOM 5989 N N . GLU A 1 752 ? -15.350 -0.821 34.855 1.00 46.12 752 GLU A N 1
ATOM 5990 C CA . GLU A 1 752 ? -15.476 -0.689 36.306 1.00 46.12 752 GLU A CA 1
ATOM 5991 C C . GLU A 1 752 ? -16.932 -0.285 36.631 1.00 46.12 752 GLU A C 1
ATOM 5993 O O . GLU A 1 752 ? -17.631 0.321 35.818 1.00 46.12 752 GLU A O 1
ATOM 5998 N N . ASN A 1 753 ? -17.476 -0.817 37.728 1.00 35.19 753 ASN A N 1
ATOM 5999 C CA . ASN A 1 753 ? -18.922 -1.073 37.827 1.00 35.19 753 ASN A CA 1
ATOM 6000 C C . ASN A 1 753 ? -19.758 0.224 37.983 1.00 35.19 753 ASN A C 1
ATOM 6002 O O . ASN A 1 753 ? -19.396 1.079 38.780 1.00 35.19 753 ASN A O 1
ATOM 6006 N N . ASN A 1 754 ? -20.936 0.378 37.356 1.00 27.00 754 ASN A N 1
ATOM 6007 C CA . ASN A 1 754 ? -21.901 -0.678 37.013 1.00 27.00 754 ASN A CA 1
ATOM 6008 C C . ASN A 1 754 ? -22.810 -0.340 35.796 1.00 27.00 754 ASN A C 1
ATOM 6010 O O . ASN A 1 754 ? -23.548 0.632 35.846 1.00 27.00 754 ASN A O 1
ATOM 6014 N N . LEU A 1 755 ? -22.834 -1.229 34.789 1.00 29.66 755 LEU A N 1
ATOM 6015 C CA . LEU A 1 755 ? -23.912 -1.505 33.800 1.00 29.66 755 LEU A CA 1
ATOM 6016 C C . LEU A 1 755 ? -24.624 -0.363 33.009 1.00 29.66 755 LEU A C 1
ATOM 6018 O O . LEU A 1 755 ? -25.393 0.412 33.566 1.00 29.66 755 LEU A O 1
ATOM 6022 N N . SER A 1 756 ? -24.598 -0.500 31.662 1.00 23.45 756 SER A N 1
ATOM 6023 C CA . SER A 1 756 ? -25.398 0.206 30.612 1.00 23.45 756 SER A CA 1
ATOM 6024 C C . SER A 1 756 ? -25.015 1.685 30.345 1.00 23.45 756 SER A C 1
ATOM 6026 O O . SER A 1 756 ? -24.587 2.339 31.280 1.00 23.45 756 SER A O 1
ATOM 6028 N N . LYS A 1 757 ? -25.131 2.338 29.164 1.00 25.80 757 LYS A N 1
ATOM 6029 C CA . LYS A 1 757 ? -25.453 2.107 27.711 1.00 25.80 757 LYS A CA 1
ATOM 6030 C C . LYS A 1 757 ? -25.483 3.528 27.034 1.00 25.80 757 LYS A C 1
ATOM 6032 O O . LYS A 1 757 ? -25.829 4.440 27.773 1.00 25.80 757 LYS A O 1
ATOM 6037 N N . ASN A 1 758 ? -25.266 3.829 25.720 1.00 22.78 758 ASN A N 1
ATOM 6038 C CA . ASN A 1 758 ? -24.866 3.067 24.490 1.00 22.78 758 ASN A CA 1
ATOM 6039 C C . ASN A 1 758 ? -23.856 3.831 23.511 1.00 22.78 758 ASN A C 1
ATOM 6041 O O . ASN A 1 758 ? -22.691 3.711 23.867 1.00 22.78 758 ASN A O 1
ATOM 6045 N N . ILE A 1 759 ? -24.015 4.599 22.380 1.00 24.28 759 ILE A N 1
ATOM 6046 C CA . ILE A 1 759 ? -24.853 4.870 21.129 1.00 24.28 759 ILE A CA 1
ATOM 6047 C C . ILE A 1 759 ? -24.013 5.860 20.143 1.00 24.28 759 ILE A C 1
ATOM 6049 O O . ILE A 1 759 ? -22.818 5.919 20.422 1.00 24.28 759 ILE A O 1
ATOM 6053 N N . PRO A 1 760 ? -24.379 6.472 18.944 1.00 34.19 760 PRO A N 1
ATOM 6054 C CA . PRO A 1 760 ? -23.360 7.120 18.000 1.00 34.19 760 PRO A CA 1
ATOM 6055 C C . PRO A 1 760 ? -23.563 8.488 17.193 1.00 34.19 760 PRO A C 1
ATOM 6057 O O . PRO A 1 760 ? -24.710 8.893 17.063 1.00 34.19 760 PRO A O 1
ATOM 6060 N N . LEU A 1 761 ? -22.481 9.131 16.590 1.00 30.34 761 LEU A N 1
ATOM 6061 C CA . LEU A 1 761 ? -22.322 10.076 15.364 1.00 30.34 761 LEU A CA 1
ATOM 6062 C C . LEU A 1 761 ? -21.053 11.067 15.391 1.00 30.34 761 LEU A C 1
ATOM 6064 O O . LEU A 1 761 ? -20.666 11.364 16.518 1.00 30.34 761 LEU A O 1
ATOM 6068 N N . TYR A 1 762 ? -20.343 11.681 14.366 1.00 30.17 762 TYR A N 1
ATOM 6069 C CA . TYR A 1 762 ? -20.027 11.496 12.885 1.00 30.17 762 TYR A CA 1
ATOM 6070 C C . TYR A 1 762 ? -18.622 12.125 12.309 1.00 30.17 762 TYR A C 1
ATOM 6072 O O . TYR A 1 762 ? -18.086 12.972 13.012 1.00 30.17 762 TYR A O 1
ATOM 6080 N N . GLN A 1 763 ? -18.028 11.726 11.112 1.00 38.28 763 GLN A N 1
ATOM 6081 C CA . GLN A 1 763 ? -16.563 11.681 10.556 1.00 38.28 763 GLN A CA 1
ATOM 6082 C C . GLN A 1 763 ? -15.827 12.922 9.839 1.00 38.28 763 GLN A C 1
ATOM 6084 O O . GLN A 1 763 ? -16.409 13.997 9.913 1.00 38.28 763 GLN A O 1
ATOM 6089 N N . TYR A 1 764 ? -14.610 12.999 9.151 1.00 36.25 764 TYR A N 1
ATOM 6090 C CA . TYR A 1 764 ? -13.583 12.123 8.405 1.00 36.25 764 TYR A CA 1
ATOM 6091 C C . TYR A 1 764 ? -12.147 12.727 8.055 1.00 36.25 764 TYR A C 1
ATOM 6093 O O . TYR A 1 764 ? -12.080 13.931 7.827 1.00 36.25 764 TYR A O 1
ATOM 6101 N N . ILE A 1 765 ? -11.039 11.918 7.907 1.00 34.09 765 ILE A N 1
ATOM 6102 C CA . ILE A 1 765 ? -9.661 12.224 7.306 1.00 34.09 765 ILE A CA 1
ATOM 6103 C C . ILE A 1 765 ? -8.925 10.962 6.692 1.00 34.09 765 ILE A C 1
ATOM 6105 O O . ILE A 1 765 ? -8.953 9.930 7.358 1.00 34.09 765 ILE A O 1
ATOM 6109 N N . ASP A 1 766 ? -8.221 11.015 5.515 1.00 37.16 766 ASP A N 1
ATOM 6110 C CA . ASP A 1 766 ? -7.451 9.872 4.881 1.00 37.16 766 ASP A CA 1
ATOM 6111 C C . ASP A 1 766 ? -6.427 10.178 3.685 1.00 37.16 766 ASP A C 1
ATOM 6113 O O . ASP A 1 766 ? -6.635 11.184 3.005 1.00 37.16 766 ASP A O 1
ATOM 6117 N N . PRO A 1 767 ? -5.333 9.381 3.388 1.00 36.84 767 PRO A N 1
ATOM 6118 C CA . PRO A 1 767 ? -4.403 9.560 2.204 1.00 36.84 767 PRO A CA 1
ATOM 6119 C C . PRO A 1 767 ? -3.634 8.338 1.519 1.00 36.84 767 PRO A C 1
ATOM 6121 O O . PRO A 1 767 ? -3.198 7.445 2.249 1.00 36.84 767 PRO A O 1
ATOM 6124 N N . HIS A 1 768 ? -3.279 8.363 0.186 1.00 37.59 768 HIS A N 1
ATOM 6125 C CA . HIS A 1 768 ? -2.049 7.754 -0.500 1.00 37.59 768 HIS A CA 1
ATOM 6126 C C . HIS A 1 768 ? -1.992 7.666 -2.106 1.00 37.59 768 HIS A C 1
ATOM 6128 O O . HIS A 1 768 ? -2.854 7.015 -2.681 1.00 37.59 768 HIS A O 1
ATOM 6134 N N . PHE A 1 769 ? -0.856 8.037 -2.777 1.00 32.84 769 PHE A N 1
ATOM 6135 C CA . PHE A 1 769 ? -0.002 7.236 -3.761 1.00 32.84 769 PHE A CA 1
ATOM 6136 C C . PHE A 1 769 ? -0.007 7.271 -5.375 1.00 32.84 769 PHE A C 1
ATOM 6138 O O . PHE A 1 769 ? 0.004 8.380 -5.903 1.00 32.84 769 PHE A O 1
ATOM 6145 N N . SER A 1 770 ? 0.315 6.174 -6.152 1.00 36.69 770 SER A N 1
ATOM 6146 C CA . SER A 1 770 ? 1.200 6.125 -7.419 1.00 36.69 770 SER A CA 1
ATOM 6147 C C . SER A 1 770 ? 1.166 4.966 -8.565 1.00 36.69 770 SER A C 1
ATOM 6149 O O . SER A 1 770 ? 0.048 4.596 -8.897 1.00 36.69 770 SER A O 1
ATOM 6151 N N . HIS A 1 771 ? 2.282 4.506 -9.275 1.00 37.41 771 HIS A N 1
ATOM 6152 C CA . HIS A 1 771 ? 2.383 3.704 -10.599 1.00 37.41 771 HIS A CA 1
ATOM 6153 C C . HIS A 1 771 ? 3.680 2.789 -10.976 1.00 37.41 771 HIS A C 1
ATOM 6155 O O . HIS A 1 771 ? 4.378 2.431 -10.044 1.00 37.41 771 HIS A O 1
ATOM 6161 N N . ILE A 1 772 ? 4.067 2.466 -12.284 1.00 37.53 772 ILE A N 1
ATOM 6162 C CA . ILE A 1 772 ? 5.403 2.046 -13.014 1.00 37.53 772 ILE A CA 1
ATOM 6163 C C . ILE A 1 772 ? 6.063 0.583 -13.359 1.00 37.53 772 ILE A C 1
ATOM 6165 O O . ILE A 1 772 ? 6.785 0.170 -12.466 1.00 37.53 772 ILE A O 1
ATOM 6169 N N . LEU A 1 773 ? 6.094 -0.056 -14.634 1.00 42.25 773 LEU A N 1
ATOM 6170 C CA . LEU A 1 773 ? 7.711 -1.813 -16.343 1.00 42.25 773 LEU A CA 1
ATOM 6171 C C . LEU A 1 773 ? 7.278 -2.956 -17.440 1.00 42.25 773 LEU A C 1
ATOM 6173 O O . LEU A 1 773 ? 7.813 -4.062 -17.382 1.00 42.25 773 LEU A O 1
ATOM 6177 N N . TYR A 1 774 ? 6.440 -2.736 -18.466 1.00 34.75 774 TYR A N 1
ATOM 6178 C CA . TYR A 1 774 ? 6.339 -3.246 -19.870 1.00 34.75 774 TYR A CA 1
ATOM 6179 C C . TYR A 1 774 ? 7.026 -4.512 -20.473 1.00 34.75 774 TYR A C 1
ATOM 6181 O O . TYR A 1 774 ? 7.497 -5.380 -19.769 1.00 34.75 774 TYR A O 1
ATOM 6189 N N . ASN A 1 775 ? 7.164 -4.582 -21.821 1.00 29.00 775 ASN A N 1
ATOM 6190 C CA . ASN A 1 775 ? 8.445 -4.680 -22.585 1.00 29.00 775 ASN A CA 1
ATOM 6191 C C . ASN A 1 775 ? 8.268 -5.297 -24.046 1.00 29.00 775 ASN A C 1
ATOM 6193 O O . ASN A 1 775 ? 7.128 -5.378 -24.479 1.00 29.00 775 ASN A O 1
ATOM 6197 N N . ASN A 1 776 ? 9.324 -5.619 -24.859 1.00 32.12 776 ASN A N 1
ATOM 6198 C CA . ASN A 1 776 ? 9.397 -5.674 -26.377 1.00 32.12 776 ASN A CA 1
ATOM 6199 C C . ASN A 1 776 ? 10.354 -6.683 -27.116 1.00 32.12 776 ASN A C 1
ATOM 6201 O O . ASN A 1 776 ? 11.512 -6.739 -26.715 1.00 32.12 776 ASN A O 1
ATOM 6205 N N . THR A 1 777 ? 9.948 -7.344 -28.243 1.00 30.62 777 THR A N 1
ATOM 6206 C CA . THR A 1 777 ? 10.668 -8.489 -29.049 1.00 30.62 777 THR A CA 1
ATOM 6207 C C . THR A 1 777 ? 11.425 -8.412 -32.007 1.00 30.62 777 THR A C 1
ATOM 6209 O O . THR A 1 777 ? 10.974 -7.663 -32.914 1.00 30.62 777 THR A O 1
ATOM 6212 N N . VAL A 1 778 ? 12.421 -9.120 -32.739 1.00 36.69 778 VAL A N 1
ATOM 6213 C CA . VAL A 1 778 ? 13.409 -8.560 -33.781 1.00 36.69 778 VAL A CA 1
ATOM 6214 C C . VAL A 1 778 ? 13.889 -9.383 -35.037 1.00 36.69 778 VAL A C 1
ATOM 6216 O O . VAL A 1 778 ? 14.655 -10.315 -34.840 1.00 36.69 778 VAL A O 1
ATOM 6219 N N . GLU A 1 779 ? 13.688 -8.946 -36.312 1.00 32.97 779 GLU A N 1
ATOM 6220 C CA . GLU A 1 779 ? 14.408 -9.428 -37.560 1.00 32.97 779 GLU A CA 1
ATOM 6221 C C . GLU A 1 779 ? 15.524 -8.449 -38.087 1.00 32.97 779 GLU A C 1
ATOM 6223 O O . GLU A 1 779 ? 15.989 -7.588 -37.344 1.00 32.97 779 GLU A O 1
ATOM 6228 N N . ARG A 1 780 ? 16.013 -8.555 -39.350 1.00 40.66 780 ARG A N 1
ATOM 6229 C CA . ARG A 1 780 ? 17.182 -7.820 -39.902 1.00 40.66 780 ARG A CA 1
ATOM 6230 C C . ARG A 1 780 ? 17.005 -7.278 -41.341 1.00 40.66 780 ARG A C 1
ATOM 6232 O O . ARG A 1 780 ? 17.641 -7.764 -42.274 1.00 40.66 780 ARG A O 1
ATOM 6239 N N . GLN A 1 781 ? 16.199 -6.227 -41.507 1.00 29.66 781 GLN A N 1
ATOM 6240 C CA . GLN A 1 781 ? 15.998 -5.459 -42.750 1.00 29.66 781 GLN A CA 1
ATOM 6241 C C . GLN A 1 781 ? 16.022 -3.941 -42.470 1.00 29.66 781 GLN A C 1
ATOM 6243 O O . GLN A 1 781 ? 15.176 -3.429 -41.747 1.00 29.66 781 GLN A O 1
ATOM 6248 N N . GLY A 1 782 ? 17.003 -3.210 -43.014 1.00 43.28 782 GLY A N 1
ATOM 6249 C CA . GLY A 1 782 ? 17.147 -1.766 -42.768 1.00 43.28 782 GLY A CA 1
ATOM 6250 C C . GLY A 1 782 ? 17.584 -1.408 -41.335 1.00 43.28 782 GLY A C 1
ATOM 6251 O O . GLY A 1 782 ? 18.252 -2.190 -40.656 1.00 43.28 782 GLY A O 1
ATOM 6252 N N . SER A 1 783 ? 17.233 -0.201 -40.873 1.00 62.09 783 SER A N 1
ATOM 6253 C CA . SER A 1 783 ? 17.356 0.197 -39.457 1.00 62.09 783 SER A CA 1
ATOM 6254 C C . SER A 1 783 ? 16.138 -0.316 -38.686 1.00 62.09 783 SER A C 1
ATOM 6256 O O . SER A 1 783 ? 15.257 0.459 -38.326 1.00 62.09 783 SER A O 1
ATOM 6258 N N . ILE A 1 784 ? 16.071 -1.630 -38.497 1.00 76.38 784 ILE A N 1
ATOM 6259 C CA . ILE A 1 784 ? 14.852 -2.304 -38.056 1.00 76.38 784 ILE A CA 1
ATOM 6260 C C . ILE A 1 784 ? 14.348 -1.792 -36.694 1.00 76.38 784 ILE A C 1
ATOM 6262 O O . ILE A 1 784 ? 15.122 -1.625 -35.746 1.00 76.38 784 ILE A O 1
ATOM 6266 N N . VAL A 1 785 ? 13.034 -1.573 -36.604 1.00 87.31 785 VAL A N 1
ATOM 6267 C CA . VAL A 1 785 ? 12.321 -1.173 -35.384 1.00 87.31 785 VAL A CA 1
ATOM 6268 C C . VAL A 1 785 ? 11.411 -2.313 -34.936 1.00 87.31 785 VAL A C 1
ATOM 6270 O O . VAL A 1 785 ? 10.899 -3.078 -35.746 1.00 87.31 785 VAL A O 1
ATOM 6273 N N . PHE A 1 786 ? 11.254 -2.457 -33.624 1.00 92.12 786 PHE A N 1
ATOM 6274 C CA . PHE A 1 786 ? 10.969 -3.736 -32.991 1.00 92.12 786 PHE A CA 1
ATOM 6275 C C . PHE A 1 786 ? 9.873 -3.606 -31.932 1.00 92.12 786 PHE A C 1
ATOM 6277 O O . PHE A 1 786 ? 10.035 -2.848 -30.973 1.00 92.12 786 PHE A O 1
ATOM 6284 N N . VAL A 1 787 ? 8.774 -4.350 -32.087 1.00 91.12 787 VAL A N 1
ATOM 6285 C CA . VAL A 1 787 ? 7.501 -4.097 -31.392 1.00 91.12 787 VAL A CA 1
ATOM 6286 C C . VAL A 1 787 ? 6.866 -5.391 -30.871 1.00 91.12 787 VAL A C 1
ATOM 6288 O O . VAL A 1 787 ? 6.588 -6.322 -31.624 1.00 91.12 787 VAL A O 1
ATOM 6291 N N . THR A 1 788 ? 6.604 -5.453 -29.565 1.00 93.69 788 THR A N 1
ATOM 6292 C CA . THR A 1 788 ? 5.782 -6.518 -28.964 1.00 93.69 788 THR A CA 1
ATOM 6293 C C . THR A 1 788 ? 4.306 -6.273 -29.114 1.00 93.69 788 THR A C 1
ATOM 6295 O O . THR A 1 788 ? 3.841 -5.136 -29.082 1.00 93.69 788 THR A O 1
ATOM 6298 N N . ILE A 1 789 ? 3.583 -7.384 -29.035 1.00 93.38 789 ILE A N 1
ATOM 6299 C CA . ILE A 1 789 ? 2.200 -7.401 -28.587 1.00 93.38 789 ILE A CA 1
ATOM 6300 C C . ILE A 1 789 ? 2.080 -8.564 -27.572 1.00 93.38 789 ILE A C 1
ATOM 6302 O O . ILE A 1 789 ? 2.035 -9.728 -27.976 1.00 93.38 789 ILE A O 1
ATOM 6306 N N . PRO A 1 790 ? 2.153 -8.319 -26.249 1.00 91.06 790 PRO A N 1
ATOM 6307 C CA . PRO A 1 790 ? 2.125 -9.391 -25.250 1.00 91.06 790 PRO A CA 1
ATOM 6308 C C . PRO A 1 790 ? 0.712 -9.982 -25.136 1.00 91.06 790 PRO A C 1
ATOM 6310 O O . PRO A 1 790 ? -0.270 -9.247 -25.045 1.00 91.06 790 PRO A O 1
ATOM 6313 N N . ARG A 1 791 ? 0.584 -11.316 -25.134 1.00 90.12 791 ARG A N 1
ATOM 6314 C CA . ARG A 1 791 ? -0.700 -12.043 -25.228 1.00 90.12 791 ARG A CA 1
ATOM 6315 C C . ARG A 1 791 ? -1.480 -12.115 -23.912 1.00 90.12 791 ARG A C 1
ATOM 6317 O O . ARG A 1 791 ? -1.872 -13.196 -23.476 1.00 90.12 791 ARG A O 1
ATOM 6324 N N . PHE A 1 792 ? -1.711 -10.983 -23.257 1.00 78.69 792 PHE A N 1
ATOM 6325 C CA . PHE A 1 792 ? -2.548 -10.935 -22.052 1.00 78.69 792 PHE A CA 1
ATOM 6326 C C . PHE A 1 792 ? -4.061 -10.869 -22.371 1.00 78.69 792 PHE A C 1
ATOM 6328 O O . PHE A 1 792 ? -4.880 -11.146 -21.500 1.00 78.69 792 PHE A O 1
ATOM 6335 N N . ILE A 1 793 ? -4.438 -10.617 -23.634 1.00 79.25 793 ILE A N 1
ATOM 6336 C CA . ILE A 1 793 ? -5.791 -10.839 -24.180 1.00 79.25 793 ILE A CA 1
ATOM 6337 C C . ILE A 1 793 ? -5.758 -11.756 -25.417 1.00 79.25 793 ILE A C 1
ATOM 6339 O O . ILE A 1 793 ? -4.705 -11.993 -26.012 1.00 79.25 793 ILE A O 1
ATOM 6343 N N . LYS A 1 794 ? -6.926 -12.278 -25.817 1.00 78.12 794 LYS A N 1
ATOM 6344 C CA . LYS A 1 794 ? -7.098 -13.036 -27.070 1.00 78.12 794 LYS A CA 1
ATOM 6345 C C . LYS A 1 794 ? -7.028 -12.116 -28.296 1.00 78.12 794 LYS A C 1
ATOM 6347 O O . LYS A 1 794 ? -7.298 -10.926 -28.196 1.00 78.12 794 LYS A O 1
ATOM 6352 N N . GLY A 1 795 ? -6.742 -12.700 -29.462 1.00 82.06 795 GLY A N 1
ATOM 6353 C CA . GLY A 1 795 ? -6.758 -11.993 -30.752 1.00 82.06 795 GLY A CA 1
ATOM 6354 C C . GLY A 1 795 ? -5.416 -11.395 -31.184 1.00 82.06 795 GLY A C 1
ATOM 6355 O O . GLY A 1 795 ? -5.383 -10.632 -32.141 1.00 82.06 795 GLY A O 1
ATOM 6356 N N . ILE A 1 796 ? -4.314 -11.744 -30.511 1.00 89.44 796 ILE A N 1
ATOM 6357 C CA . ILE A 1 796 ? -2.963 -11.242 -30.804 1.00 89.44 796 ILE A CA 1
ATOM 6358 C C . ILE A 1 796 ? -2.192 -12.282 -31.651 1.00 89.44 796 ILE A C 1
ATOM 6360 O O . ILE A 1 796 ? -1.726 -13.293 -31.106 1.00 89.44 796 ILE A O 1
ATOM 6364 N N . PRO A 1 797 ? -2.059 -12.084 -32.982 1.00 86.31 797 PRO A N 1
ATOM 6365 C CA . PRO A 1 797 ? -1.574 -13.122 -33.895 1.00 86.31 797 PRO A CA 1
ATOM 6366 C C . PRO A 1 797 ? -0.052 -13.312 -33.835 1.00 86.31 797 PRO A C 1
ATOM 6368 O O . PRO A 1 797 ? 0.418 -14.444 -33.908 1.00 86.31 797 PRO A O 1
ATOM 6371 N N . ALA A 1 798 ? 0.711 -12.238 -33.629 1.00 90.06 798 ALA A N 1
ATOM 6372 C CA . ALA A 1 798 ? 2.156 -12.254 -33.411 1.00 90.06 798 ALA A CA 1
ATOM 6373 C C . ALA A 1 798 ? 2.491 -11.496 -32.122 1.00 90.06 798 ALA A C 1
ATOM 6375 O O . ALA A 1 798 ? 1.799 -10.539 -31.778 1.00 90.06 798 ALA A O 1
ATOM 6376 N N . THR A 1 799 ? 3.534 -11.926 -31.411 1.00 92.94 799 THR A N 1
ATOM 6377 C CA . THR A 1 799 ? 3.901 -11.379 -30.098 1.00 92.94 799 THR A CA 1
ATOM 6378 C C . THR A 1 799 ? 5.294 -10.736 -30.058 1.00 92.94 799 THR A C 1
ATOM 6380 O O . THR A 1 799 ? 5.450 -9.750 -29.341 1.00 92.94 799 THR A O 1
ATOM 6383 N N . PHE A 1 800 ? 6.247 -11.142 -30.916 1.00 94.44 800 PHE A N 1
ATOM 6384 C CA . PHE A 1 800 ? 7.297 -10.226 -31.409 1.00 94.44 800 PHE A CA 1
ATOM 6385 C C . PHE A 1 800 ? 7.133 -10.031 -32.910 1.00 94.44 800 PHE A C 1
ATOM 6387 O O . PHE A 1 800 ? 7.095 -11.007 -33.665 1.00 94.44 800 PHE A O 1
ATOM 6394 N N . GLY A 1 801 ? 7.127 -8.777 -33.343 1.00 92.12 801 GLY A N 1
ATOM 6395 C CA . GLY A 1 801 ? 7.327 -8.441 -34.736 1.00 92.12 801 GLY A CA 1
ATOM 6396 C C . GLY A 1 801 ? 8.191 -7.204 -34.915 1.00 92.12 801 GLY A C 1
ATOM 6397 O O . GLY A 1 801 ? 8.455 -6.445 -33.981 1.00 92.12 801 GLY A O 1
ATOM 6398 N N . TYR A 1 802 ? 8.619 -7.004 -36.149 1.00 90.06 802 TYR A N 1
ATOM 6399 C CA . TYR A 1 802 ? 9.330 -5.820 -36.588 1.00 90.06 802 TYR A CA 1
ATOM 6400 C C . TYR A 1 802 ? 8.442 -4.977 -37.502 1.00 90.06 802 TYR A C 1
ATOM 6402 O O . TYR A 1 802 ? 7.566 -5.502 -38.189 1.00 90.06 802 TYR A O 1
ATOM 6410 N N . VAL A 1 803 ? 8.662 -3.665 -37.487 1.00 88.38 803 VAL A N 1
ATOM 6411 C CA . VAL A 1 803 ? 7.984 -2.728 -38.388 1.00 88.38 803 VAL A CA 1
ATOM 6412 C C . VAL A 1 803 ? 8.544 -2.918 -39.797 1.00 88.38 803 VAL A C 1
ATOM 6414 O O . VAL A 1 803 ? 9.765 -2.919 -39.973 1.00 88.38 803 VAL A O 1
ATOM 6417 N N . THR A 1 804 ? 7.664 -3.093 -40.779 1.00 85.88 804 THR A N 1
ATOM 6418 C CA . THR A 1 804 ? 8.008 -3.171 -42.206 1.00 85.88 804 THR A CA 1
ATOM 6419 C C . THR A 1 804 ? 7.955 -1.796 -42.869 1.00 85.88 804 THR A C 1
ATOM 6421 O O . THR A 1 804 ? 7.306 -0.886 -42.358 1.00 85.88 804 THR A O 1
ATOM 6424 N N . ASP A 1 805 ? 8.572 -1.664 -44.045 1.00 79.00 805 ASP A N 1
ATOM 6425 C CA . ASP A 1 805 ? 8.418 -0.470 -44.890 1.00 79.00 805 ASP A CA 1
ATOM 6426 C C . ASP A 1 805 ? 7.002 -0.370 -45.518 1.00 79.00 805 ASP A C 1
ATOM 6428 O O . ASP A 1 805 ? 6.588 0.707 -45.943 1.00 79.00 805 ASP A O 1
ATOM 6432 N N . ASP A 1 806 ? 6.242 -1.476 -45.550 1.00 78.81 806 ASP A N 1
ATOM 6433 C CA . ASP A 1 806 ? 4.851 -1.522 -46.020 1.00 78.81 806 ASP A CA 1
ATOM 6434 C C . ASP A 1 806 ? 3.860 -0.871 -45.035 1.00 78.81 806 ASP A C 1
ATOM 6436 O O . ASP A 1 806 ? 3.986 -1.002 -43.811 1.00 78.81 806 ASP A O 1
ATOM 6440 N N . VAL A 1 807 ? 2.813 -0.239 -45.579 1.00 83.81 807 VAL A N 1
ATOM 6441 C CA . VAL A 1 807 ? 1.724 0.412 -44.829 1.00 83.81 807 VAL A CA 1
ATOM 6442 C C . VAL A 1 807 ? 0.342 -0.105 -45.244 1.00 83.81 807 VAL A C 1
ATOM 6444 O O . VAL A 1 807 ? 0.127 -0.555 -46.369 1.00 83.81 807 VAL A O 1
ATOM 6447 N N . THR A 1 808 ? -0.617 -0.008 -44.326 1.00 80.69 808 THR A N 1
ATOM 6448 C CA . THR A 1 808 ? -2.060 -0.181 -44.587 1.00 80.69 808 THR A CA 1
ATOM 6449 C C . THR A 1 808 ? -2.617 0.951 -45.475 1.00 80.69 808 THR A C 1
ATOM 6451 O O . THR A 1 808 ? -1.968 1.995 -45.590 1.00 80.69 808 THR A O 1
ATOM 6454 N N . PRO A 1 809 ? -3.816 0.809 -46.083 1.00 77.56 809 PRO A N 1
ATOM 6455 C CA . PRO A 1 809 ? -4.452 1.884 -46.860 1.00 77.56 809 PRO A CA 1
ATOM 6456 C C . PRO A 1 809 ? -4.645 3.196 -46.083 1.00 77.56 809 PRO A C 1
ATOM 6458 O O . PRO A 1 809 ? -4.660 4.272 -46.677 1.00 77.56 809 PRO A O 1
ATOM 6461 N N . GLU A 1 810 ? -4.749 3.114 -44.756 1.00 78.38 810 GLU A N 1
ATOM 6462 C CA . GLU A 1 810 ? -4.877 4.241 -43.827 1.00 78.38 810 GLU A CA 1
ATOM 6463 C C . GLU A 1 810 ? -3.515 4.843 -43.418 1.00 78.38 810 GLU A C 1
ATOM 6465 O O . GLU A 1 810 ? -3.462 5.771 -42.614 1.00 78.38 810 GLU A O 1
ATOM 6470 N N . GLY A 1 811 ? -2.402 4.317 -43.945 1.00 78.38 811 GLY A N 1
ATOM 6471 C CA . GLY A 1 811 ? -1.039 4.802 -43.702 1.00 78.38 811 GLY A CA 1
ATOM 6472 C C . GLY A 1 811 ? -0.336 4.223 -42.467 1.00 78.38 811 GLY A C 1
ATOM 6473 O O . GLY A 1 811 ? 0.810 4.583 -42.204 1.00 78.38 811 GLY A O 1
ATOM 6474 N N . ASN A 1 812 ? -0.967 3.314 -41.713 1.00 84.00 812 ASN A N 1
ATOM 6475 C CA . ASN A 1 812 ? -0.327 2.681 -40.550 1.00 84.00 812 ASN A CA 1
ATOM 6476 C C . ASN A 1 812 ? 0.746 1.667 -40.994 1.00 84.00 812 ASN A C 1
ATOM 6478 O O . ASN A 1 812 ? 0.410 0.802 -41.809 1.00 84.00 812 ASN A O 1
ATOM 6482 N N . PRO A 1 813 ? 1.980 1.701 -40.447 1.00 87.00 813 PRO A N 1
ATOM 6483 C CA . PRO A 1 813 ? 3.010 0.699 -40.723 1.00 87.00 813 PRO A CA 1
ATOM 6484 C C . PRO A 1 813 ? 2.587 -0.719 -40.334 1.00 87.00 813 PRO A C 1
ATOM 6486 O O . PRO A 1 813 ? 2.002 -0.941 -39.271 1.00 87.00 813 PRO A O 1
ATOM 6489 N N . ILE A 1 814 ? 2.914 -1.686 -41.188 1.00 87.44 814 ILE A N 1
ATOM 6490 C CA . ILE A 1 814 ? 2.635 -3.106 -40.961 1.00 87.44 814 ILE A CA 1
ATOM 6491 C C . ILE A 1 814 ? 3.707 -3.715 -40.031 1.00 87.44 814 ILE A C 1
ATOM 6493 O O . ILE A 1 814 ? 4.831 -3.220 -39.915 1.00 87.44 814 ILE A O 1
ATOM 6497 N N . ILE A 1 815 ? 3.334 -4.775 -39.305 1.00 89.50 815 ILE A N 1
ATOM 6498 C CA . ILE A 1 815 ? 4.220 -5.514 -38.395 1.00 89.50 815 ILE A CA 1
ATOM 6499 C C . ILE A 1 815 ? 4.347 -6.960 -38.886 1.00 89.50 815 ILE A C 1
ATOM 6501 O O . ILE A 1 815 ? 3.358 -7.693 -38.930 1.00 89.50 815 ILE A O 1
ATOM 6505 N N . ALA A 1 816 ? 5.570 -7.384 -39.210 1.00 87.19 816 ALA A N 1
ATOM 6506 C CA . ALA A 1 816 ? 5.896 -8.758 -39.591 1.00 87.19 816 ALA A CA 1
ATOM 6507 C C . ALA A 1 816 ? 6.455 -9.549 -38.388 1.00 87.19 816 ALA A C 1
ATOM 6509 O O . ALA A 1 816 ? 7.221 -8.992 -37.601 1.00 87.19 816 ALA A O 1
ATOM 6510 N N . PRO A 1 817 ? 6.098 -10.833 -38.199 1.00 90.69 817 PRO A N 1
ATOM 6511 C CA . PRO A 1 817 ? 6.523 -11.627 -37.041 1.00 90.69 817 PRO A CA 1
ATOM 6512 C C . PRO A 1 817 ? 7.996 -12.044 -37.120 1.00 90.69 817 PRO A C 1
ATOM 6514 O O . PRO A 1 817 ? 8.466 -12.447 -38.181 1.00 90.69 817 PRO A O 1
ATOM 6517 N N . TYR A 1 818 ? 8.697 -12.080 -35.983 1.00 88.19 818 TYR A N 1
ATOM 6518 C CA . TYR A 1 818 ? 10.074 -12.591 -35.921 1.00 88.19 818 TYR A CA 1
ATOM 6519 C C . TYR A 1 818 ? 10.202 -13.951 -35.210 1.00 88.19 818 TYR A C 1
ATOM 6521 O O . TYR A 1 818 ? 9.564 -14.139 -34.169 1.00 88.19 818 TYR A O 1
ATOM 6529 N N . PRO A 1 819 ? 11.086 -14.867 -35.672 1.00 83.50 819 PRO A N 1
ATOM 6530 C CA . PRO A 1 819 ? 11.663 -14.995 -37.029 1.00 83.50 819 PRO A CA 1
ATOM 6531 C C . PRO A 1 819 ? 10.701 -15.578 -38.069 1.00 83.50 819 PRO A C 1
ATOM 6533 O O . PRO A 1 819 ? 11.104 -15.886 -39.183 1.00 83.50 819 PRO A O 1
ATOM 6536 N N . SER A 1 820 ? 9.451 -15.848 -37.691 1.00 84.50 820 SER A N 1
ATOM 6537 C CA . SER A 1 820 ? 8.364 -16.217 -38.604 1.00 84.50 820 SER A CA 1
ATOM 6538 C C . SER A 1 820 ? 7.048 -16.358 -37.837 1.00 84.50 820 SER A C 1
ATOM 6540 O O . SER A 1 820 ? 7.016 -16.336 -36.600 1.00 84.50 820 SER A O 1
ATOM 6542 N N . TRP A 1 821 ? 5.961 -16.583 -38.580 1.00 86.50 821 TRP A N 1
ATOM 6543 C CA . TRP A 1 821 ? 4.671 -17.019 -38.043 1.00 86.50 821 TRP A CA 1
ATOM 6544 C C . TRP A 1 821 ? 4.782 -18.280 -37.173 1.00 86.50 821 TRP A C 1
ATOM 6546 O O . TRP A 1 821 ? 4.243 -18.289 -36.069 1.00 86.50 821 TRP A O 1
ATOM 6556 N N . GLU A 1 822 ? 5.541 -19.299 -37.599 1.00 89.69 822 GLU A N 1
ATOM 6557 C CA . GLU A 1 822 ? 5.725 -20.537 -36.818 1.00 89.69 822 GLU A CA 1
ATOM 6558 C C . GLU A 1 822 ? 6.373 -20.280 -35.454 1.00 89.69 822 GLU A C 1
ATOM 6560 O O . GLU A 1 822 ? 6.016 -20.919 -34.469 1.00 89.69 822 GLU A O 1
ATOM 6565 N N . TRP A 1 823 ? 7.276 -19.301 -35.355 1.00 89.50 823 TRP A N 1
ATOM 6566 C CA . TRP A 1 823 ? 7.883 -18.952 -34.071 1.00 89.50 823 TRP A CA 1
ATOM 6567 C C . TRP A 1 823 ? 6.946 -18.214 -33.117 1.00 89.50 823 TRP A C 1
ATOM 6569 O O . TRP A 1 823 ? 7.208 -18.197 -31.920 1.00 89.50 823 TRP A O 1
ATOM 6579 N N . ASN A 1 824 ? 5.854 -17.640 -33.621 1.00 90.50 824 ASN A N 1
ATOM 6580 C CA . ASN A 1 824 ? 4.834 -16.972 -32.815 1.00 90.50 824 ASN A CA 1
ATOM 6581 C C . ASN A 1 824 ? 3.626 -17.888 -32.534 1.00 90.50 824 ASN A C 1
ATOM 6583 O O . ASN A 1 824 ? 2.610 -17.419 -32.021 1.00 90.50 824 ASN A O 1
ATOM 6587 N N . LYS A 1 825 ? 3.697 -19.179 -32.869 1.00 85.69 825 LYS A N 1
ATOM 6588 C CA . LYS A 1 825 ? 2.593 -20.139 -32.758 1.00 85.69 825 LYS A CA 1
ATOM 6589 C C . LYS A 1 825 ? 2.192 -20.392 -31.301 1.00 85.69 825 LYS A C 1
ATOM 6591 O O . LYS A 1 825 ? 3.012 -20.779 -30.475 1.00 85.69 825 LYS A O 1
ATOM 6596 N N . GLU A 1 826 ? 0.914 -20.196 -30.984 1.00 82.38 826 GLU A N 1
ATOM 6597 C CA . GLU A 1 826 ? 0.389 -20.483 -29.645 1.00 82.38 826 GLU A CA 1
ATOM 6598 C C . GLU A 1 826 ? 0.391 -21.999 -29.367 1.00 82.38 826 GLU A C 1
ATOM 6600 O O . GLU A 1 826 ? 0.009 -22.798 -30.221 1.00 82.38 826 GLU A O 1
ATOM 6605 N N . GLY A 1 827 ? 0.812 -22.394 -28.161 1.00 79.38 827 GLY A N 1
ATOM 6606 C CA . GLY A 1 827 ? 0.740 -23.777 -27.671 1.00 79.38 827 GLY A CA 1
ATOM 6607 C C . GLY A 1 827 ? 2.001 -24.636 -27.838 1.00 79.38 827 GLY A C 1
ATOM 6608 O O . GLY A 1 827 ? 2.074 -25.687 -27.203 1.00 79.38 827 GLY A O 1
ATOM 6609 N N . ASP A 1 828 ? 3.008 -24.215 -28.614 1.00 86.62 828 ASP A N 1
ATOM 6610 C CA . ASP A 1 828 ? 4.295 -24.927 -28.708 1.00 86.62 828 ASP A CA 1
ATOM 6611 C C . ASP A 1 828 ? 5.356 -24.298 -27.790 1.00 86.62 828 ASP A C 1
ATOM 6613 O O . ASP A 1 828 ? 5.912 -23.233 -28.052 1.00 86.62 828 ASP A O 1
ATOM 6617 N N . CYS A 1 829 ? 5.693 -25.016 -26.718 1.00 89.31 829 CYS A N 1
ATOM 6618 C CA . CYS A 1 829 ? 6.659 -24.583 -25.711 1.00 89.31 829 CYS A CA 1
ATOM 6619 C C . CYS A 1 829 ? 8.134 -24.664 -26.132 1.00 89.31 829 CYS A C 1
ATOM 6621 O O . CYS A 1 829 ? 9.018 -24.599 -25.270 1.00 89.31 829 CYS A O 1
ATOM 6623 N N . ASN A 1 830 ? 8.431 -24.834 -27.421 1.00 87.31 830 ASN A N 1
ATOM 6624 C CA . ASN A 1 830 ? 9.780 -24.716 -27.978 1.00 87.31 830 ASN A CA 1
ATOM 6625 C C . ASN A 1 830 ? 10.006 -23.390 -28.709 1.00 87.31 830 ASN A C 1
ATOM 6627 O O . ASN A 1 830 ? 11.155 -22.952 -28.782 1.00 87.31 830 ASN A O 1
ATOM 6631 N N . VAL A 1 831 ? 8.932 -22.746 -29.174 1.00 89.06 831 VAL A N 1
ATOM 6632 C CA . VAL A 1 831 ? 8.954 -21.419 -29.802 1.00 89.06 831 VAL A CA 1
ATOM 6633 C C . VAL A 1 831 ? 8.585 -20.327 -28.785 1.00 89.06 831 VAL A C 1
ATOM 6635 O O . VAL A 1 831 ? 8.855 -20.487 -27.592 1.00 89.06 831 VAL A O 1
ATOM 6638 N N . ILE A 1 832 ? 8.065 -19.184 -29.238 1.00 93.19 832 ILE A N 1
ATOM 6639 C CA . ILE A 1 832 ? 7.798 -17.998 -28.422 1.00 93.19 832 ILE A CA 1
ATOM 6640 C C . ILE A 1 832 ? 6.297 -17.911 -28.093 1.00 93.19 832 ILE A C 1
ATOM 6642 O O . ILE A 1 832 ? 5.457 -17.787 -28.986 1.00 93.19 832 ILE A O 1
ATOM 6646 N N . THR A 1 833 ? 5.958 -17.927 -26.800 1.00 93.25 833 THR A N 1
ATOM 6647 C CA . THR A 1 833 ? 4.562 -17.938 -26.325 1.00 93.25 833 THR A CA 1
ATOM 6648 C C . THR A 1 833 ? 3.967 -16.530 -26.239 1.00 93.25 833 THR A C 1
ATOM 6650 O O . THR A 1 833 ? 2.966 -16.242 -26.899 1.00 93.25 833 THR A O 1
ATOM 6653 N N . SER A 1 834 ? 4.555 -15.659 -25.411 1.00 94.25 834 SER A N 1
ATOM 6654 C CA . SER A 1 834 ? 4.052 -14.310 -25.108 1.00 94.25 834 SER A CA 1
ATOM 6655 C C . SER A 1 834 ? 5.108 -13.499 -24.368 1.00 94.25 834 SER A C 1
ATOM 6657 O O . SER A 1 834 ? 5.651 -13.962 -23.361 1.00 94.25 834 SER A O 1
ATOM 6659 N N . VAL A 1 835 ? 5.433 -12.307 -24.865 1.00 94.06 835 VAL A N 1
ATOM 6660 C CA . VAL A 1 835 ? 6.805 -11.810 -24.703 1.00 94.06 835 VAL A CA 1
ATOM 6661 C C . VAL A 1 835 ? 6.925 -10.391 -24.199 1.00 94.06 835 VAL A C 1
ATOM 6663 O O . VAL A 1 835 ? 6.125 -9.508 -24.502 1.00 94.06 835 VAL A O 1
ATOM 6666 N N . PHE A 1 836 ? 8.035 -10.205 -23.497 1.00 88.50 836 PHE A N 1
ATOM 6667 C CA . PHE A 1 836 ? 8.541 -8.949 -22.995 1.00 88.50 836 PHE A CA 1
ATOM 6668 C C . PHE A 1 836 ? 10.037 -8.803 -23.383 1.00 88.50 836 PHE A C 1
ATOM 6670 O O . PHE A 1 836 ? 10.408 -9.291 -24.455 1.00 88.50 836 PHE A O 1
ATOM 6677 N N . ARG A 1 837 ? 10.888 -7.997 -22.712 1.00 92.31 837 ARG A N 1
ATOM 6678 C CA . ARG A 1 837 ? 11.947 -7.293 -23.498 1.00 92.31 837 ARG A CA 1
ATOM 6679 C C . ARG A 1 837 ? 13.001 -8.165 -24.130 1.00 92.31 837 ARG A C 1
ATOM 6681 O O . ARG A 1 837 ? 13.395 -9.229 -23.670 1.00 92.31 837 ARG A O 1
ATOM 6688 N N . VAL A 1 838 ? 13.571 -7.508 -25.121 1.00 94.69 838 VAL A N 1
ATOM 6689 C CA . VAL A 1 838 ? 14.977 -7.550 -25.402 1.00 94.69 838 VAL A CA 1
ATOM 6690 C C . VAL A 1 838 ? 15.734 -6.406 -24.762 1.00 94.69 838 VAL A C 1
ATOM 6692 O O . VAL A 1 838 ? 15.420 -5.211 -24.868 1.00 94.69 838 VAL A O 1
ATOM 6695 N N . ALA A 1 839 ? 16.846 -6.790 -24.165 1.00 94.19 839 ALA A N 1
ATOM 6696 C CA . ALA A 1 839 ? 18.058 -6.055 -24.423 1.00 94.19 839 ALA A CA 1
ATOM 6697 C C . ALA A 1 839 ? 18.647 -6.565 -25.749 1.00 94.19 839 ALA A C 1
ATOM 6699 O O . ALA A 1 839 ? 18.759 -7.771 -25.977 1.00 94.19 839 ALA A O 1
ATOM 6700 N N . ILE A 1 840 ? 19.039 -5.630 -26.608 1.00 92.25 840 ILE A N 1
ATOM 6701 C CA . ILE A 1 840 ? 20.117 -5.872 -27.563 1.00 92.25 840 ILE A CA 1
ATOM 6702 C C . ILE A 1 840 ? 21.394 -5.478 -26.830 1.00 92.25 840 ILE A C 1
ATOM 6704 O O . ILE A 1 840 ? 21.422 -4.433 -26.177 1.00 92.25 840 ILE A O 1
ATOM 6708 N N . ASP A 1 841 ? 22.419 -6.318 -26.898 1.00 90.38 841 ASP A N 1
ATOM 6709 C CA . ASP A 1 841 ? 23.686 -6.072 -26.216 1.00 90.38 841 ASP A CA 1
ATOM 6710 C C . ASP A 1 841 ? 24.801 -5.604 -27.169 1.00 90.38 841 ASP A C 1
ATOM 6712 O O . ASP A 1 841 ? 24.666 -5.656 -28.396 1.00 90.38 841 ASP A O 1
ATOM 6716 N N . LYS A 1 842 ? 25.934 -5.152 -26.607 1.00 85.81 842 LYS A N 1
ATOM 6717 C CA . LYS A 1 842 ? 27.096 -4.662 -27.381 1.00 85.81 842 LYS A CA 1
ATOM 6718 C C . LYS A 1 842 ? 27.727 -5.724 -28.303 1.00 85.81 842 LYS A C 1
ATOM 6720 O O . LYS A 1 842 ? 28.631 -5.407 -29.069 1.00 85.81 842 LYS A O 1
ATOM 6725 N N . CYS A 1 843 ? 27.267 -6.972 -28.241 1.00 87.69 843 CYS A N 1
ATOM 6726 C CA . CYS A 1 843 ? 27.838 -8.131 -28.919 1.00 87.69 843 CYS A CA 1
ATOM 6727 C C . CYS A 1 843 ? 26.935 -8.639 -30.053 1.00 87.69 843 CYS A C 1
ATOM 6729 O O . CYS A 1 843 ? 27.146 -9.738 -30.566 1.00 87.69 843 CYS A O 1
ATOM 6731 N N . ASN A 1 844 ? 25.937 -7.840 -30.456 1.00 87.00 844 ASN A N 1
ATOM 6732 C CA . ASN A 1 844 ? 24.926 -8.192 -31.455 1.00 87.00 844 ASN A CA 1
ATOM 6733 C C . ASN A 1 844 ? 24.130 -9.459 -31.082 1.00 87.00 844 ASN A C 1
ATOM 6735 O O . ASN A 1 844 ? 23.684 -10.204 -31.962 1.00 87.00 844 ASN A O 1
ATOM 6739 N N . ARG A 1 845 ? 23.936 -9.712 -29.779 1.00 91.88 845 ARG A N 1
ATOM 6740 C CA . ARG A 1 845 ? 22.974 -10.708 -29.299 1.00 91.88 845 ARG A CA 1
ATOM 6741 C C . ARG A 1 845 ? 21.669 -10.031 -28.919 1.00 91.88 845 ARG A C 1
ATOM 6743 O O . ARG A 1 845 ? 21.642 -8.943 -28.339 1.00 91.88 845 ARG A O 1
ATOM 6750 N N . LEU A 1 846 ? 20.598 -10.733 -29.239 1.00 94.69 846 LEU A N 1
ATOM 6751 C CA . LEU A 1 846 ? 19.233 -10.406 -28.911 1.00 94.69 846 LEU A CA 1
ATOM 6752 C C . LEU A 1 846 ? 18.770 -11.335 -27.798 1.00 94.69 846 LEU A C 1
ATOM 6754 O O . LEU A 1 846 ? 18.625 -12.532 -28.024 1.00 94.69 846 LEU A O 1
ATOM 6758 N N . TRP A 1 847 ? 18.511 -10.788 -26.623 1.00 96.31 847 TRP A N 1
ATOM 6759 C CA . TRP A 1 847 ? 17.969 -11.532 -25.488 1.00 96.31 847 TRP A CA 1
ATOM 6760 C C . TRP A 1 847 ? 16.454 -11.448 -25.529 1.00 96.31 847 TRP A C 1
ATOM 6762 O O . TRP A 1 847 ? 15.965 -10.366 -25.767 1.00 96.31 847 TRP A O 1
ATOM 6772 N N . VAL A 1 848 ? 15.704 -12.524 -25.331 1.00 96.69 848 VAL A N 1
ATOM 6773 C CA . VAL A 1 848 ? 14.246 -12.562 -25.540 1.00 96.69 848 VAL A CA 1
ATOM 6774 C C . VAL A 1 848 ? 13.589 -13.191 -24.323 1.00 96.69 848 VAL A C 1
ATOM 6776 O O . VAL A 1 848 ? 13.809 -14.372 -24.069 1.00 96.69 848 VAL A O 1
ATOM 6779 N N . LEU A 1 849 ? 12.787 -12.425 -23.580 1.00 96.62 849 LEU A N 1
ATOM 6780 C CA . LEU A 1 849 ? 12.113 -12.913 -22.377 1.00 96.62 849 LEU A CA 1
ATOM 6781 C C . LEU A 1 849 ? 10.658 -13.311 -22.662 1.00 96.62 849 LEU A C 1
ATOM 6783 O O . LEU A 1 849 ? 9.756 -12.473 -22.667 1.00 96.62 849 LEU A O 1
ATOM 6787 N N . ASP A 1 850 ? 10.449 -14.602 -22.910 1.00 95.69 850 ASP A N 1
ATOM 6788 C CA . ASP A 1 850 ? 9.130 -15.215 -23.080 1.00 95.69 850 ASP A CA 1
ATOM 6789 C C . ASP A 1 850 ? 8.575 -15.655 -21.720 1.00 95.69 850 ASP A C 1
ATOM 6791 O O . ASP A 1 850 ? 9.227 -16.371 -20.956 1.00 95.69 850 ASP A O 1
ATOM 6795 N N . THR A 1 851 ? 7.355 -15.219 -21.418 1.00 93.69 851 THR A N 1
ATOM 6796 C CA . THR A 1 851 ? 6.657 -15.506 -20.157 1.00 93.69 851 THR A CA 1
ATOM 6797 C C . THR A 1 851 ? 6.063 -16.904 -20.101 1.00 93.69 851 THR A C 1
ATOM 6799 O O . THR A 1 851 ? 5.772 -17.394 -19.011 1.00 93.69 851 THR A O 1
ATOM 6802 N N . GLY A 1 852 ? 5.820 -17.533 -21.256 1.00 91.56 852 GLY A N 1
ATOM 6803 C CA . GLY A 1 852 ? 5.060 -18.776 -21.335 1.00 91.56 852 GLY A CA 1
ATOM 6804 C C . GLY A 1 852 ? 3.562 -18.645 -21.011 1.00 91.56 852 GLY A C 1
ATOM 6805 O O . GLY A 1 852 ? 2.919 -19.678 -20.815 1.00 91.56 852 GLY A O 1
ATOM 6806 N N . LYS A 1 853 ? 2.995 -17.429 -20.925 1.00 90.56 853 LYS A N 1
ATOM 6807 C CA . LYS A 1 853 ? 1.583 -17.180 -20.558 1.00 90.56 853 LYS A CA 1
ATOM 6808 C C . LYS A 1 853 ? 0.692 -16.758 -21.728 1.00 90.56 853 LYS A C 1
ATOM 6810 O O . LYS A 1 853 ? 1.146 -16.062 -22.625 1.00 90.56 853 LYS A O 1
ATOM 6815 N N . VAL A 1 854 ? -0.594 -17.106 -21.682 1.00 88.38 854 VAL A N 1
ATOM 6816 C CA . VAL A 1 854 ? -1.644 -16.523 -22.541 1.00 88.38 854 VAL A CA 1
ATOM 6817 C C . VAL A 1 854 ? -2.843 -16.157 -21.664 1.00 88.38 854 VAL A C 1
ATOM 6819 O O . VAL A 1 854 ? -3.449 -17.020 -21.023 1.00 88.38 854 VAL A O 1
ATOM 6822 N N . GLY A 1 855 ? -3.148 -14.861 -21.572 1.00 83.81 855 GLY A N 1
ATOM 6823 C CA . GLY A 1 855 ? -3.866 -14.310 -20.419 1.00 83.81 855 GLY A CA 1
ATOM 6824 C C . GLY A 1 855 ? -3.163 -14.698 -19.111 1.00 83.81 855 GLY A C 1
ATOM 6825 O O . GLY A 1 855 ? -1.938 -14.806 -19.060 1.00 83.81 855 GLY A O 1
ATOM 6826 N N . ASP A 1 856 ? -3.941 -15.019 -18.079 1.00 78.19 856 ASP A N 1
ATOM 6827 C CA . ASP A 1 856 ? -3.417 -15.555 -16.814 1.00 78.19 856 ASP A CA 1
ATOM 6828 C C . ASP A 1 856 ? -2.857 -16.989 -16.918 1.00 78.19 856 ASP A C 1
ATOM 6830 O O . ASP A 1 856 ? -2.209 -17.475 -15.987 1.00 78.19 856 ASP A O 1
ATOM 6834 N N . ARG A 1 857 ? -3.115 -17.715 -18.017 1.00 82.75 857 ARG A N 1
ATOM 6835 C CA . ARG A 1 857 ? -2.804 -19.148 -18.108 1.00 82.75 857 ARG A CA 1
ATOM 6836 C C . ARG A 1 857 ? -1.338 -19.376 -18.456 1.00 82.75 857 ARG A C 1
ATOM 6838 O O . ARG A 1 857 ? -0.907 -19.075 -19.564 1.00 82.75 857 ARG A O 1
ATOM 6845 N N . GLN A 1 858 ? -0.602 -20.010 -17.547 1.00 88.69 858 GLN A N 1
ATOM 6846 C CA . GLN A 1 858 ? 0.718 -20.575 -17.828 1.00 88.69 858 GLN A CA 1
ATOM 6847 C C . GLN A 1 858 ? 0.568 -21.764 -18.798 1.00 88.69 858 GLN A C 1
ATOM 6849 O O . GLN A 1 858 ? 0.038 -22.810 -18.426 1.00 88.69 858 GLN A O 1
ATOM 6854 N N . ILE A 1 859 ? 1.001 -21.590 -20.048 1.00 90.62 859 ILE A N 1
ATOM 6855 C CA . ILE A 1 859 ? 1.004 -22.629 -21.093 1.00 90.62 859 ILE A CA 1
ATOM 6856 C C . ILE A 1 859 ? 2.358 -23.348 -21.110 1.00 90.62 859 ILE A C 1
ATOM 6858 O O . ILE A 1 859 ? 2.428 -24.574 -21.157 1.00 90.62 859 ILE A O 1
ATOM 6862 N N . CYS A 1 860 ? 3.435 -22.571 -21.011 1.00 92.00 860 CYS A N 1
ATOM 6863 C CA . CYS A 1 860 ? 4.825 -23.011 -21.093 1.00 92.00 860 CYS A CA 1
ATOM 6864 C C . CYS A 1 860 ? 5.620 -22.493 -19.890 1.00 92.00 860 CYS A C 1
ATOM 6866 O O . CYS A 1 860 ? 5.147 -21.619 -19.169 1.00 92.00 860 CYS A O 1
ATOM 6868 N N . ARG A 1 861 ? 6.837 -22.996 -19.645 1.00 93.75 861 ARG A N 1
ATOM 6869 C CA . ARG A 1 861 ? 7.720 -22.375 -18.637 1.00 93.75 861 ARG A CA 1
ATOM 6870 C C . ARG A 1 861 ? 8.234 -21.026 -19.165 1.00 93.75 861 ARG A C 1
ATOM 6872 O O . ARG A 1 861 ? 8.524 -20.965 -20.361 1.00 93.75 861 ARG A O 1
ATOM 6879 N N . PRO A 1 862 ? 8.424 -19.999 -18.314 1.00 95.62 862 PRO A N 1
ATOM 6880 C CA . PRO A 1 862 ? 9.184 -18.815 -18.695 1.00 95.62 862 PRO A CA 1
ATOM 6881 C C . PRO A 1 862 ? 10.563 -19.211 -19.232 1.00 95.62 862 PRO A C 1
ATOM 6883 O O . PRO A 1 862 ? 11.190 -20.158 -18.736 1.00 95.62 862 PRO A O 1
ATOM 6886 N N . GLN A 1 863 ? 11.041 -18.503 -20.251 1.00 95.31 863 GLN A N 1
ATOM 6887 C CA . GLN A 1 863 ? 12.274 -18.855 -20.947 1.00 95.31 863 GLN A CA 1
ATOM 6888 C C . GLN A 1 863 ? 12.971 -17.638 -21.565 1.00 95.31 863 GLN A C 1
ATOM 6890 O O . GLN A 1 863 ? 12.342 -16.758 -22.153 1.00 95.31 863 GLN A O 1
ATOM 6895 N N . LEU A 1 864 ? 14.300 -17.622 -21.456 1.00 96.25 864 LEU A N 1
ATOM 6896 C CA . LEU A 1 864 ? 15.165 -16.774 -22.262 1.00 96.25 864 LEU A CA 1
ATOM 6897 C C . LEU A 1 864 ? 15.462 -17.488 -23.581 1.00 96.25 864 LEU A C 1
ATOM 6899 O O . LEU A 1 864 ? 16.139 -18.516 -23.592 1.00 96.25 864 LEU A O 1
ATOM 6903 N N . HIS A 1 865 ? 15.029 -16.918 -24.700 1.00 95.44 865 HIS A N 1
ATOM 6904 C CA . HIS A 1 865 ? 15.632 -17.216 -26.000 1.00 95.44 865 HIS A CA 1
ATOM 6905 C C . HIS A 1 865 ? 16.768 -16.210 -26.248 1.00 95.44 865 HIS A C 1
ATOM 6907 O O . HIS A 1 865 ? 16.710 -15.072 -25.785 1.00 95.44 865 HIS A O 1
ATOM 6913 N N . VAL A 1 866 ? 17.820 -16.601 -26.963 1.00 95.00 866 VAL A N 1
ATOM 6914 C CA . VAL A 1 866 ? 18.900 -15.690 -27.366 1.00 95.00 866 VAL A CA 1
ATOM 6915 C C . VAL A 1 866 ? 19.180 -15.894 -28.842 1.00 95.00 866 VAL A C 1
ATOM 6917 O O . VAL A 1 866 ? 19.615 -16.974 -29.243 1.00 95.00 866 VAL A O 1
ATOM 6920 N N . PHE A 1 867 ? 18.958 -14.866 -29.655 1.00 92.31 867 PHE A N 1
ATOM 6921 C CA . PHE A 1 867 ? 19.237 -14.893 -31.089 1.00 92.31 867 PHE A CA 1
ATOM 6922 C C . PHE A 1 867 ? 20.513 -14.107 -31.395 1.00 92.31 867 PHE A C 1
ATOM 6924 O O . PHE A 1 867 ? 20.826 -13.111 -30.740 1.00 92.31 867 PHE A O 1
ATOM 6931 N N . SER A 1 868 ? 21.266 -14.528 -32.408 1.00 86.81 868 SER A N 1
ATOM 6932 C CA . SER A 1 868 ? 22.306 -13.678 -32.978 1.00 86.81 868 SER A CA 1
ATOM 6933 C C . SER A 1 868 ? 21.683 -12.753 -34.012 1.00 86.81 868 SER A C 1
ATOM 6935 O O . SER A 1 868 ? 21.184 -13.217 -35.036 1.00 86.81 868 SER A O 1
ATOM 6937 N N . LEU A 1 869 ? 21.810 -11.441 -33.808 1.00 83.12 869 LEU A N 1
ATOM 6938 C CA . LEU A 1 869 ? 21.445 -10.452 -34.824 1.00 83.12 869 LEU A CA 1
ATOM 6939 C C . LEU A 1 869 ? 22.306 -10.572 -36.084 1.00 83.12 869 LEU A C 1
ATOM 6941 O O . LEU A 1 869 ? 21.992 -9.958 -37.090 1.00 83.12 869 LEU A O 1
ATOM 6945 N N . ILE A 1 870 ? 23.417 -11.316 -36.053 1.00 80.81 870 ILE A N 1
ATOM 6946 C CA . ILE A 1 870 ? 24.320 -11.438 -37.201 1.00 80.81 870 ILE A CA 1
ATOM 6947 C C . ILE A 1 870 ? 23.699 -12.316 -38.300 1.00 80.81 870 ILE A C 1
ATOM 6949 O O . ILE A 1 870 ? 23.915 -12.042 -39.480 1.00 80.81 870 ILE A O 1
ATOM 6953 N N . ASN A 1 871 ? 22.930 -13.344 -37.926 1.00 76.38 871 ASN A N 1
ATOM 6954 C CA . ASN A 1 871 ? 22.382 -14.350 -38.845 1.00 76.38 871 ASN A CA 1
ATOM 6955 C C . ASN A 1 871 ? 20.922 -14.759 -38.554 1.00 76.38 871 ASN A C 1
ATOM 6957 O O . ASN A 1 871 ? 20.447 -15.734 -39.133 1.00 76.38 871 ASN A O 1
ATOM 6961 N N . ASN A 1 872 ? 20.240 -14.045 -37.653 1.00 77.19 872 ASN A N 1
ATOM 6962 C CA . ASN A 1 872 ? 18.856 -14.250 -37.207 1.00 77.19 872 ASN A CA 1
ATOM 6963 C C . ASN A 1 872 ? 18.546 -15.633 -36.606 1.00 77.19 872 ASN A C 1
ATOM 6965 O O . ASN A 1 872 ? 17.379 -16.005 -36.499 1.00 77.19 872 ASN A O 1
ATOM 6969 N N . ARG A 1 873 ? 19.557 -16.402 -36.182 1.00 82.56 873 ARG A N 1
ATOM 6970 C CA . ARG A 1 873 ? 19.357 -17.731 -35.582 1.00 82.56 873 ARG A CA 1
ATOM 6971 C C . ARG A 1 873 ? 19.344 -17.667 -34.064 1.00 82.56 873 ARG A C 1
ATOM 6973 O O . ARG A 1 873 ? 20.137 -16.938 -33.466 1.00 82.56 873 ARG A O 1
ATOM 6980 N N . LEU A 1 874 ? 18.514 -18.510 -33.451 1.00 90.25 874 LEU A N 1
ATOM 6981 C CA . LEU A 1 874 ? 18.647 -18.874 -32.044 1.00 90.25 874 LEU A CA 1
ATOM 6982 C C . LEU A 1 874 ? 20.057 -19.454 -31.820 1.00 90.25 874 LEU A C 1
ATOM 6984 O O . LEU A 1 874 ? 20.456 -20.402 -32.496 1.00 90.25 874 LEU A O 1
ATOM 6988 N N . ILE A 1 875 ? 20.806 -18.875 -30.885 1.00 91.50 875 ILE A N 1
ATOM 6989 C CA . ILE A 1 875 ? 22.139 -19.330 -30.461 1.00 91.50 875 ILE A CA 1
ATOM 6990 C C . ILE A 1 875 ? 22.141 -19.911 -29.043 1.00 91.50 875 ILE A C 1
ATOM 6992 O O . ILE A 1 875 ? 23.067 -20.637 -28.690 1.00 91.50 875 ILE A O 1
ATOM 6996 N N . HIS A 1 876 ? 21.121 -19.611 -28.235 1.00 94.19 876 HIS A N 1
ATOM 6997 C CA . HIS A 1 876 ? 20.933 -20.198 -26.913 1.00 94.19 876 HIS A CA 1
ATOM 6998 C C . HIS A 1 876 ? 19.452 -20.155 -26.495 1.00 94.19 876 HIS A C 1
ATOM 7000 O O . HIS A 1 876 ? 18.738 -19.230 -26.870 1.00 94.19 876 HIS A O 1
ATOM 7006 N N . GLN A 1 877 ? 19.001 -21.125 -25.698 1.00 94.81 877 GLN A N 1
ATOM 7007 C CA . GLN A 1 877 ? 17.690 -21.124 -25.043 1.00 94.81 877 GLN A CA 1
ATOM 7008 C C . GLN A 1 877 ? 17.854 -21.636 -23.611 1.00 94.81 877 GLN A C 1
ATOM 7010 O O . GLN A 1 877 ? 18.433 -22.702 -23.396 1.00 94.81 877 GLN A O 1
ATOM 7015 N N . TYR A 1 878 ? 17.300 -20.903 -22.650 1.00 96.88 878 TYR A N 1
ATOM 7016 C CA . TYR A 1 878 ? 17.289 -21.253 -21.237 1.00 96.88 878 TYR A CA 1
ATOM 7017 C C . TYR A 1 878 ? 15.856 -21.213 -20.703 1.00 96.88 878 TYR A C 1
ATOM 7019 O O . TYR A 1 878 ? 15.246 -20.148 -20.624 1.00 96.88 878 TYR A O 1
ATOM 7027 N N . LYS A 1 879 ? 15.307 -22.375 -20.340 1.00 95.88 879 LYS A N 1
ATOM 7028 C CA . LYS A 1 879 ? 13.973 -22.492 -19.728 1.00 95.88 879 LYS A CA 1
ATOM 7029 C C . LYS A 1 879 ? 14.147 -22.492 -18.213 1.00 95.88 879 LYS A C 1
ATOM 7031 O O . LYS A 1 879 ? 14.899 -23.320 -17.700 1.00 95.88 879 LYS A O 1
ATOM 7036 N N . PHE A 1 880 ? 13.488 -21.576 -17.504 1.00 96.31 880 PHE A N 1
ATOM 7037 C CA . PHE A 1 880 ? 13.756 -21.385 -16.077 1.00 96.31 880 PHE A CA 1
ATOM 7038 C C . PHE A 1 880 ? 13.383 -22.634 -15.245 1.00 96.31 880 PHE A C 1
ATOM 7040 O O . PHE A 1 880 ? 12.393 -23.318 -15.554 1.00 96.31 880 PHE A O 1
ATOM 7047 N N . PRO A 1 881 ? 14.161 -22.964 -14.193 1.00 95.19 881 PRO A N 1
ATOM 7048 C CA . PRO A 1 881 ? 13.811 -24.016 -13.242 1.00 95.19 881 PRO A CA 1
ATOM 7049 C C . PRO A 1 881 ? 12.476 -23.716 -12.541 1.00 95.19 881 PRO A C 1
ATOM 7051 O O . PRO A 1 881 ? 12.120 -22.558 -12.323 1.00 95.19 881 PRO A O 1
ATOM 7054 N N . ARG A 1 882 ? 11.696 -24.758 -12.227 1.00 89.50 882 ARG A N 1
ATOM 7055 C CA . ARG A 1 882 ? 10.310 -24.609 -11.730 1.00 89.50 882 ARG A CA 1
ATOM 7056 C C . ARG A 1 882 ? 10.247 -24.014 -10.320 1.00 89.50 882 ARG A C 1
ATOM 7058 O O . ARG A 1 882 ? 9.304 -23.310 -9.992 1.00 89.50 882 ARG A O 1
ATOM 7065 N N . ASP A 1 883 ? 11.276 -24.260 -9.530 1.00 88.19 883 ASP A N 1
ATOM 7066 C CA . ASP A 1 883 ? 11.578 -23.631 -8.245 1.00 88.19 883 ASP A CA 1
ATOM 7067 C C . ASP A 1 883 ? 11.719 -22.095 -8.316 1.00 88.19 883 ASP A C 1
ATOM 7069 O O . ASP A 1 883 ? 11.597 -21.428 -7.294 1.00 88.19 883 ASP A O 1
ATOM 7073 N N . GLN A 1 884 ? 11.925 -21.510 -9.504 1.00 92.56 884 GLN A N 1
ATOM 7074 C CA . GLN A 1 884 ? 12.270 -20.088 -9.654 1.00 92.56 884 GLN A CA 1
ATOM 7075 C C . GLN A 1 884 ? 11.121 -19.211 -10.178 1.00 92.56 884 GLN A C 1
ATOM 7077 O O . GLN A 1 884 ? 11.288 -17.994 -10.277 1.00 92.56 884 GLN A O 1
ATOM 7082 N N . PHE A 1 885 ? 9.949 -19.785 -10.480 1.00 91.06 885 PHE A N 1
ATOM 7083 C CA . PHE A 1 885 ? 8.759 -19.028 -10.891 1.00 91.06 885 PHE A CA 1
ATOM 7084 C C . PHE A 1 885 ? 7.453 -19.614 -10.329 1.00 91.06 885 PHE A C 1
ATOM 7086 O O . PHE A 1 885 ? 7.195 -20.822 -10.379 1.00 91.06 885 PHE A O 1
ATOM 7093 N N . LYS A 1 886 ? 6.605 -18.718 -9.821 1.00 85.31 886 LYS A N 1
ATOM 7094 C CA . LYS A 1 886 ? 5.270 -18.988 -9.268 1.00 85.31 886 LYS A CA 1
ATOM 7095 C C . LYS A 1 886 ? 4.264 -19.043 -10.433 1.00 85.31 886 LYS A C 1
ATOM 7097 O O . LYS A 1 886 ? 4.538 -18.498 -11.495 1.00 85.31 886 LYS A O 1
ATOM 7102 N N . ASP A 1 887 ? 3.078 -19.637 -10.271 1.00 76.69 887 ASP A N 1
ATOM 7103 C CA . ASP A 1 887 ? 2.055 -19.576 -11.348 1.00 76.69 887 ASP A CA 1
ATOM 7104 C C . ASP A 1 887 ? 1.485 -18.158 -11.523 1.00 76.69 887 ASP A C 1
ATOM 7106 O O . ASP A 1 887 ? 0.967 -17.805 -12.584 1.00 76.69 887 ASP A O 1
ATOM 7110 N N . THR A 1 888 ? 1.634 -17.301 -10.509 1.00 79.44 888 THR A N 1
ATOM 7111 C CA . THR A 1 888 ? 1.369 -15.865 -10.632 1.00 79.44 888 THR A CA 1
ATOM 7112 C C . THR A 1 888 ? 2.434 -15.140 -11.448 1.00 79.44 888 THR A C 1
ATOM 7114 O O . THR A 1 888 ? 2.058 -14.184 -12.118 1.00 79.44 888 THR A O 1
ATOM 7117 N N . SER A 1 889 ? 3.695 -15.597 -11.467 1.00 90.56 889 SER A N 1
ATOM 7118 C CA . SER A 1 889 ? 4.845 -14.890 -12.057 1.00 90.56 889 SER A CA 1
ATOM 7119 C C . SER A 1 889 ? 4.618 -14.411 -13.492 1.00 90.56 889 SER A C 1
ATOM 7121 O O . SER A 1 889 ? 3.940 -15.058 -14.294 1.00 90.56 889 SER A O 1
ATOM 7123 N N . LEU A 1 890 ? 5.226 -13.278 -13.821 1.00 93.62 890 LEU A N 1
ATOM 7124 C CA . LEU A 1 890 ? 5.217 -12.664 -15.143 1.00 93.62 890 LEU A CA 1
ATOM 7125 C C . LEU A 1 890 ? 6.596 -12.039 -15.316 1.00 93.62 890 LEU A C 1
ATOM 7127 O O . LEU A 1 890 ? 6.999 -11.196 -14.524 1.00 93.62 890 LEU A O 1
ATOM 7131 N N . PHE A 1 891 ? 7.352 -12.513 -16.302 1.00 95.56 891 PHE A N 1
ATOM 7132 C CA . PHE A 1 891 ? 8.764 -12.170 -16.483 1.00 95.56 891 PHE A CA 1
ATOM 7133 C C . PHE A 1 891 ? 8.885 -11.079 -17.552 1.00 95.56 891 PHE A C 1
ATOM 7135 O O . PHE A 1 891 ? 8.644 -11.354 -18.727 1.00 95.56 891 PHE A O 1
ATOM 7142 N N . VAL A 1 892 ? 9.209 -9.845 -17.151 1.00 92.81 892 VAL A N 1
ATOM 7143 C CA . VAL A 1 892 ? 8.805 -8.648 -17.917 1.00 92.81 892 VAL A CA 1
ATOM 7144 C C . VAL A 1 892 ? 10.022 -7.820 -18.387 1.00 92.81 892 VAL A C 1
ATOM 7146 O O . VAL A 1 892 ? 10.345 -7.830 -19.578 1.00 92.81 892 VAL A O 1
ATOM 7149 N N . THR A 1 893 ? 10.814 -7.203 -17.500 1.00 94.25 893 THR A N 1
ATOM 7150 C CA . THR A 1 893 ? 12.066 -6.510 -17.905 1.00 94.25 893 THR A CA 1
ATOM 7151 C C . THR A 1 893 ? 13.316 -7.375 -17.732 1.00 94.25 893 THR A C 1
ATOM 7153 O O . THR A 1 893 ? 13.716 -7.596 -16.593 1.00 94.25 893 THR A O 1
ATOM 7156 N N . PRO A 1 894 ? 14.024 -7.770 -18.808 1.00 96.62 894 PRO A N 1
ATOM 7157 C CA . PRO A 1 894 ? 15.438 -8.123 -18.775 1.00 96.62 894 PRO A CA 1
ATOM 7158 C C . PRO A 1 894 ? 16.359 -6.917 -19.035 1.00 96.62 894 PRO A C 1
ATOM 7160 O O . PRO A 1 894 ? 16.151 -6.139 -19.972 1.00 96.62 894 PRO A O 1
ATOM 7163 N N . VAL A 1 895 ? 17.467 -6.847 -18.297 1.00 96.56 895 VAL A N 1
ATOM 7164 C CA . VAL A 1 895 ? 18.635 -5.999 -18.594 1.00 96.56 895 VAL A CA 1
ATOM 7165 C C . VAL A 1 895 ? 19.913 -6.835 -18.559 1.00 96.56 895 VAL A C 1
ATOM 7167 O O . VAL A 1 895 ? 20.061 -7.731 -17.732 1.00 96.56 895 VAL A O 1
ATOM 7170 N N . VAL A 1 896 ? 20.829 -6.560 -19.491 1.00 96.50 896 VAL A N 1
ATOM 7171 C CA . VAL A 1 896 ? 22.005 -7.397 -19.778 1.00 96.50 896 VAL A CA 1
ATOM 7172 C C . VAL A 1 896 ? 23.293 -6.688 -19.372 1.00 96.50 896 VAL A C 1
ATOM 7174 O O . VAL A 1 896 ? 23.573 -5.573 -19.811 1.00 96.50 896 VAL A O 1
ATOM 7177 N N . ASP A 1 897 ? 24.094 -7.375 -18.566 1.00 95.25 897 ASP A N 1
ATOM 7178 C CA . ASP A 1 897 ? 25.339 -6.901 -17.973 1.00 95.25 897 ASP A CA 1
ATOM 7179 C C . ASP A 1 897 ? 26.535 -7.683 -18.534 1.00 95.25 897 ASP A C 1
ATOM 7181 O O . ASP A 1 897 ? 26.817 -8.808 -18.117 1.00 95.25 897 ASP A O 1
ATOM 7185 N N . ILE A 1 898 ? 27.239 -7.093 -19.504 1.00 92.38 898 ILE A N 1
ATOM 7186 C CA . ILE A 1 898 ? 28.481 -7.650 -20.061 1.00 92.38 898 ILE A CA 1
ATOM 7187 C C . ILE A 1 898 ? 29.663 -7.164 -19.220 1.00 92.38 898 ILE A C 1
ATOM 7189 O O . ILE A 1 898 ? 29.889 -5.959 -19.101 1.00 92.38 898 ILE A O 1
ATOM 7193 N N . ARG A 1 899 ? 30.450 -8.107 -18.693 1.00 88.50 899 ARG A N 1
ATOM 7194 C CA . ARG A 1 899 ? 31.630 -7.843 -17.850 1.00 88.50 899 ARG A CA 1
ATOM 7195 C C . ARG A 1 899 ? 32.972 -8.087 -18.521 1.00 88.50 899 ARG A C 1
ATOM 7197 O O . ARG A 1 899 ? 33.992 -7.688 -17.975 1.00 88.50 899 ARG A O 1
ATOM 7204 N N . ASP A 1 900 ? 32.978 -8.707 -19.694 1.00 78.44 900 ASP A N 1
ATOM 7205 C CA . ASP A 1 900 ? 34.139 -8.722 -20.581 1.00 78.44 900 ASP A CA 1
ATOM 7206 C C . ASP A 1 900 ? 33.682 -8.806 -22.041 1.00 78.44 900 ASP A C 1
ATOM 7208 O O . ASP A 1 900 ? 32.906 -9.689 -22.410 1.00 78.44 900 ASP A O 1
ATOM 7212 N N . THR A 1 901 ? 34.168 -7.886 -22.873 1.00 65.00 901 THR A N 1
ATOM 7213 C CA . THR A 1 901 ? 33.948 -7.885 -24.326 1.00 65.00 901 THR A CA 1
ATOM 7214 C C . THR A 1 901 ? 34.980 -8.725 -25.081 1.00 65.00 901 THR A C 1
ATOM 7216 O O . THR A 1 901 ? 34.742 -9.065 -26.238 1.00 65.00 901 THR A O 1
ATOM 7219 N N . ASN A 1 902 ? 36.101 -9.090 -24.449 1.00 68.94 902 ASN A N 1
ATOM 7220 C CA . ASN A 1 902 ? 37.226 -9.766 -25.097 1.00 68.94 902 ASN A CA 1
ATOM 7221 C C . ASN A 1 902 ? 37.021 -11.295 -25.187 1.00 68.94 902 ASN A C 1
ATOM 7223 O O . ASN A 1 902 ? 37.172 -11.859 -26.272 1.00 68.94 902 ASN A O 1
ATOM 7227 N N . ASP A 1 903 ? 36.564 -11.975 -24.123 1.00 70.25 903 ASP A N 1
ATOM 7228 C CA . ASP A 1 903 ? 36.130 -13.393 -24.146 1.00 70.25 903 ASP A CA 1
ATOM 7229 C C . ASP A 1 903 ? 34.740 -13.565 -24.799 1.00 70.25 903 ASP A C 1
ATOM 7231 O O . ASP A 1 903 ? 33.822 -14.165 -24.234 1.00 70.25 903 ASP A O 1
ATOM 7235 N N . LYS A 1 904 ? 34.551 -12.995 -25.999 1.00 72.38 904 LYS A N 1
ATOM 7236 C CA . LYS A 1 904 ? 33.349 -13.144 -26.852 1.00 72.38 904 LYS A CA 1
ATOM 7237 C C . LYS A 1 904 ? 32.021 -12.925 -26.104 1.00 72.38 904 LYS A C 1
ATOM 7239 O O . LYS A 1 904 ? 31.021 -13.587 -26.385 1.00 72.38 904 LYS A O 1
ATOM 7244 N N . CYS A 1 905 ? 32.024 -12.027 -25.119 1.00 85.62 905 CYS A N 1
ATOM 7245 C CA . CYS A 1 905 ? 30.892 -11.736 -24.238 1.00 85.62 905 CYS A CA 1
ATOM 7246 C C . CYS A 1 905 ? 30.341 -12.949 -23.463 1.00 85.62 905 CYS A C 1
ATOM 7248 O O . CYS A 1 905 ? 29.156 -13.007 -23.126 1.00 85.62 905 CYS A O 1
ATOM 7250 N N . ARG A 1 906 ? 31.184 -13.935 -23.140 1.00 84.94 906 ARG A N 1
ATOM 7251 C CA . ARG A 1 906 ? 30.813 -15.073 -22.280 1.00 84.94 906 ARG A CA 1
ATOM 7252 C C . ARG A 1 906 ? 30.541 -14.657 -20.841 1.00 84.94 906 ARG A C 1
ATOM 7254 O O . ARG A 1 906 ? 29.632 -15.195 -20.221 1.00 84.94 906 ARG A O 1
ATOM 7261 N N . ASN A 1 907 ? 31.287 -13.681 -20.328 1.00 90.81 907 ASN A N 1
ATOM 7262 C CA . ASN A 1 907 ? 31.061 -13.094 -19.010 1.00 90.81 907 ASN A CA 1
ATOM 7263 C C . ASN A 1 907 ? 29.872 -12.113 -19.069 1.00 90.81 907 ASN A C 1
ATOM 7265 O O . ASN A 1 907 ? 30.061 -10.899 -19.137 1.00 90.81 907 ASN A O 1
ATOM 7269 N N . THR A 1 908 ? 28.655 -12.660 -19.144 1.00 95.19 908 THR A N 1
ATOM 7270 C CA . THR A 1 908 ? 27.394 -11.907 -19.205 1.00 95.19 908 THR A CA 1
ATOM 7271 C C . THR A 1 908 ? 26.422 -12.400 -18.142 1.00 95.19 908 THR A C 1
ATOM 7273 O O . THR A 1 908 ? 26.219 -13.608 -18.002 1.00 95.19 908 THR A O 1
ATOM 7276 N N . PHE A 1 909 ? 25.782 -11.458 -17.458 1.00 97.38 909 PHE A N 1
ATOM 7277 C CA . PHE A 1 909 ? 24.645 -11.704 -16.578 1.00 97.38 909 PHE A CA 1
ATOM 7278 C C . PHE A 1 909 ? 23.392 -11.039 -17.148 1.00 97.38 909 PHE A C 1
ATOM 7280 O O . PHE A 1 909 ? 23.482 -10.052 -17.882 1.00 97.38 909 PHE A O 1
ATOM 7287 N N . VAL A 1 910 ? 22.221 -11.575 -16.816 1.00 98.25 910 VAL A N 1
ATOM 7288 C CA . VAL A 1 910 ? 20.927 -10.974 -17.157 1.00 98.25 910 VAL A CA 1
ATOM 7289 C C . VAL A 1 910 ? 20.096 -10.857 -15.890 1.00 98.25 910 VAL A C 1
ATOM 7291 O O . VAL A 1 910 ? 19.913 -11.841 -15.174 1.00 98.25 910 VAL A O 1
ATOM 7294 N N . TYR A 1 911 ? 19.613 -9.650 -15.623 1.00 98.44 911 TYR A N 1
ATOM 7295 C CA . TYR A 1 911 ? 18.737 -9.319 -14.504 1.00 98.44 911 TYR A CA 1
ATOM 7296 C C . TYR A 1 911 ? 17.311 -9.218 -15.023 1.00 98.44 911 TYR A C 1
ATOM 7298 O O . TYR A 1 911 ? 17.090 -8.523 -16.013 1.00 98.44 911 TYR A O 1
ATOM 7306 N N . ILE A 1 912 ? 16.376 -9.936 -14.405 1.00 98.56 912 ILE A N 1
ATOM 7307 C CA . ILE A 1 912 ? 15.007 -10.112 -14.896 1.00 98.56 912 ILE A CA 1
ATOM 7308 C C . ILE A 1 912 ? 13.997 -9.803 -13.797 1.00 98.56 912 ILE A C 1
ATOM 7310 O O . ILE A 1 912 ? 13.979 -10.451 -12.754 1.00 98.56 912 ILE A O 1
ATOM 7314 N N . ALA A 1 913 ? 13.133 -8.837 -14.073 1.00 97.81 913 ALA A N 1
ATOM 7315 C CA . ALA A 1 913 ? 12.020 -8.447 -13.228 1.00 97.81 913 ALA A CA 1
ATOM 7316 C C . ALA A 1 913 ? 10.843 -9.437 -13.372 1.00 97.81 913 ALA A C 1
ATOM 7318 O O . ALA A 1 913 ? 10.251 -9.551 -14.452 1.00 97.81 913 ALA A O 1
ATOM 7319 N N . ASP A 1 914 ? 10.520 -10.161 -12.296 1.00 96.75 914 ASP A N 1
ATOM 7320 C CA . ASP A 1 914 ? 9.292 -10.949 -12.146 1.00 96.75 914 ASP A CA 1
ATOM 7321 C C . ASP A 1 914 ? 8.236 -10.105 -11.428 1.00 96.75 914 ASP A C 1
ATOM 7323 O O . ASP A 1 914 ? 8.148 -10.091 -10.196 1.00 96.75 914 ASP A O 1
ATOM 7327 N N . VAL A 1 915 ? 7.454 -9.387 -12.230 1.00 93.94 915 VAL A N 1
ATOM 7328 C CA . VAL A 1 915 ? 6.544 -8.329 -11.792 1.00 93.94 915 VAL A CA 1
ATOM 7329 C C . VAL A 1 915 ? 5.433 -8.865 -10.892 1.00 93.94 915 VAL A C 1
ATOM 7331 O O . VAL A 1 915 ? 5.243 -8.355 -9.798 1.00 93.94 915 VAL A O 1
ATOM 7334 N N . THR A 1 916 ? 4.697 -9.899 -11.296 1.00 90.06 916 THR A N 1
ATOM 7335 C CA . THR A 1 916 ? 3.540 -10.420 -10.530 1.00 90.06 916 THR A CA 1
ATOM 7336 C C . THR A 1 916 ? 3.900 -11.574 -9.586 1.00 90.06 916 THR A C 1
ATOM 7338 O O . THR A 1 916 ? 3.041 -12.097 -8.869 1.00 90.06 916 THR A O 1
ATOM 7341 N N . GLY A 1 917 ? 5.161 -12.019 -9.593 1.00 89.12 917 GLY A N 1
ATOM 7342 C CA . GLY A 1 917 ? 5.717 -12.940 -8.597 1.00 89.12 917 GLY A CA 1
ATOM 7343 C C . GLY A 1 917 ? 6.596 -12.263 -7.538 1.00 89.12 917 GLY A C 1
ATOM 7344 O O . GLY A 1 917 ? 6.988 -12.939 -6.582 1.00 89.12 917 GLY A O 1
ATOM 7345 N N . PHE A 1 918 ? 6.872 -10.962 -7.700 1.00 94.62 918 PHE A N 1
ATOM 7346 C CA . PHE A 1 918 ? 7.623 -10.084 -6.792 1.00 94.62 918 PHE A CA 1
ATOM 7347 C C . PHE A 1 918 ? 9.080 -10.528 -6.571 1.00 94.62 918 PHE A C 1
ATOM 7349 O O . PHE A 1 918 ? 9.546 -10.669 -5.440 1.00 94.62 918 PHE A O 1
ATOM 7356 N N . GLY A 1 919 ? 9.805 -10.789 -7.667 1.00 95.56 919 GLY A N 1
ATOM 7357 C CA . GLY A 1 919 ? 11.165 -11.339 -7.626 1.00 95.56 919 GLY A CA 1
ATOM 7358 C C . GLY A 1 919 ? 12.129 -10.747 -8.654 1.00 95.56 919 GLY A C 1
ATOM 7359 O O . GLY A 1 919 ? 11.727 -10.297 -9.724 1.00 95.56 919 GLY A O 1
ATOM 7360 N N . LEU A 1 920 ? 13.426 -10.816 -8.354 1.00 98.06 920 LEU A N 1
ATOM 7361 C CA . LEU A 1 920 ? 14.504 -10.548 -9.304 1.00 98.06 920 LEU A CA 1
ATOM 7362 C C . LEU A 1 920 ? 15.188 -11.870 -9.662 1.00 98.06 920 LEU A C 1
ATOM 7364 O O . LEU A 1 920 ? 15.816 -12.513 -8.822 1.00 98.06 920 LEU A O 1
ATOM 7368 N N . LEU A 1 921 ? 15.084 -12.281 -10.920 1.00 98.06 921 LEU A N 1
ATOM 7369 C CA . LEU A 1 921 ? 15.806 -13.431 -11.453 1.00 98.06 921 LEU A CA 1
ATOM 7370 C C . LEU A 1 921 ? 17.178 -12.967 -11.944 1.00 98.06 921 LEU A C 1
ATOM 7372 O O . LEU A 1 921 ? 17.291 -11.970 -12.661 1.00 98.06 921 LEU A O 1
ATOM 7376 N N . VAL A 1 922 ? 18.221 -13.718 -11.604 1.00 98.31 922 VAL A N 1
ATOM 7377 C CA . VAL A 1 922 ? 19.572 -13.513 -12.135 1.00 98.31 922 VAL A CA 1
ATOM 7378 C C . VAL A 1 922 ? 19.959 -14.741 -12.944 1.00 98.31 922 VAL A C 1
ATOM 7380 O O . VAL A 1 922 ? 19.908 -15.861 -12.440 1.00 98.31 922 VAL A O 1
ATOM 7383 N N . TYR A 1 923 ? 20.346 -14.536 -14.201 1.00 98.25 923 TYR A N 1
ATOM 7384 C CA . TYR A 1 923 ? 20.855 -15.581 -15.086 1.00 98.25 923 TYR A CA 1
ATOM 7385 C C . TYR A 1 923 ? 22.332 -15.330 -15.4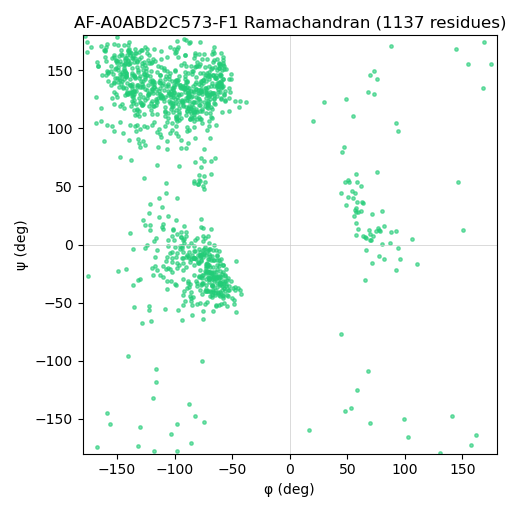21 1.00 98.25 923 TYR A C 1
ATOM 7387 O O . TYR A 1 923 ? 22.726 -14.223 -15.788 1.00 98.25 923 TYR A O 1
ATOM 7395 N N . ASP A 1 924 ? 23.141 -16.376 -15.288 1.00 97.25 924 ASP A N 1
ATOM 7396 C CA . ASP A 1 924 ? 24.586 -16.429 -15.510 1.00 97.25 924 ASP A CA 1
ATOM 7397 C C . ASP A 1 924 ? 24.853 -17.228 -16.793 1.00 97.25 924 ASP A C 1
ATOM 7399 O O . ASP A 1 924 ? 24.793 -18.461 -16.811 1.00 97.25 924 ASP A O 1
ATOM 7403 N N . TYR A 1 925 ? 25.144 -16.508 -17.880 1.00 95.50 925 TYR A N 1
ATOM 7404 C CA . TYR A 1 925 ? 25.347 -17.089 -19.212 1.00 95.50 925 TYR A CA 1
ATOM 7405 C C . TYR A 1 925 ? 26.632 -17.923 -19.312 1.00 95.50 925 TYR A C 1
ATOM 7407 O O . TYR A 1 925 ? 26.728 -18.815 -20.154 1.00 95.50 925 TYR A O 1
ATOM 7415 N N . ARG A 1 926 ? 27.631 -17.664 -18.454 1.00 93.69 926 ARG A N 1
ATOM 7416 C CA . ARG A 1 926 ? 28.914 -18.385 -18.478 1.00 93.69 926 ARG A CA 1
ATOM 7417 C C . ARG A 1 926 ? 28.764 -19.807 -17.945 1.00 93.69 926 ARG A C 1
ATOM 7419 O O . ARG A 1 926 ? 29.381 -20.721 -18.487 1.00 93.69 926 ARG A O 1
ATOM 7426 N N . TYR A 1 927 ? 27.965 -19.974 -16.893 1.00 94.94 927 TYR A N 1
ATOM 7427 C CA . TYR A 1 927 ? 27.722 -21.264 -16.238 1.00 94.94 927 TYR A CA 1
ATOM 7428 C C . TYR A 1 927 ? 26.334 -21.855 -16.544 1.00 94.94 927 TYR A C 1
ATOM 7430 O O . TYR A 1 927 ? 25.995 -22.909 -16.015 1.00 94.94 927 TYR A O 1
ATOM 7438 N N . ASN A 1 928 ? 25.557 -21.197 -17.413 1.00 95.75 928 ASN A N 1
ATOM 7439 C CA . ASN A 1 928 ? 24.218 -21.581 -17.864 1.00 95.75 928 ASN A CA 1
ATOM 7440 C C . ASN A 1 928 ? 23.257 -21.966 -16.723 1.00 95.75 928 ASN A C 1
ATOM 7442 O O . ASN A 1 928 ? 22.675 -23.053 -16.706 1.00 95.75 928 ASN A O 1
ATOM 7446 N N . ARG A 1 929 ? 23.125 -21.065 -15.750 1.00 96.25 929 ARG A N 1
ATOM 7447 C CA . ARG A 1 929 ? 22.329 -21.257 -14.531 1.00 96.25 929 ARG A CA 1
ATOM 7448 C C . ARG A 1 929 ? 21.600 -19.972 -14.161 1.00 96.25 929 ARG A C 1
ATOM 7450 O O . ARG A 1 929 ? 22.043 -18.882 -14.518 1.00 96.25 929 ARG A O 1
ATOM 7457 N N . SER A 1 930 ? 20.536 -20.094 -13.384 1.00 97.81 930 SER A N 1
ATOM 7458 C CA . SER A 1 930 ? 19.833 -18.962 -12.786 1.00 97.81 930 SER A CA 1
ATOM 7459 C C . SER A 1 930 ? 19.534 -19.207 -11.317 1.00 97.81 930 SER A C 1
ATOM 7461 O O . SER A 1 930 ? 19.534 -20.347 -10.847 1.00 97.81 930 SER A O 1
ATOM 7463 N N . TRP A 1 931 ? 19.275 -18.117 -10.609 1.00 97.75 931 TRP A N 1
ATOM 7464 C CA . TRP A 1 931 ? 18.744 -18.113 -9.256 1.00 97.75 931 TRP A CA 1
ATOM 7465 C C . TRP A 1 931 ? 17.686 -17.023 -9.126 1.00 97.75 931 TRP A C 1
ATOM 7467 O O . TRP A 1 931 ? 17.670 -16.043 -9.879 1.00 97.75 931 TRP A O 1
ATOM 7477 N N . ARG A 1 932 ? 16.796 -17.219 -8.157 1.00 96.00 932 ARG A N 1
ATOM 7478 C CA . ARG A 1 932 ? 15.771 -16.258 -7.776 1.00 96.00 932 ARG A CA 1
ATOM 7479 C C . ARG A 1 932 ? 16.233 -15.492 -6.547 1.00 96.00 932 ARG A C 1
ATOM 7481 O O . ARG A 1 932 ? 16.764 -16.090 -5.616 1.00 96.00 932 ARG A O 1
ATOM 7488 N N . ILE A 1 933 ? 15.993 -14.190 -6.553 1.00 97.50 933 ILE A N 1
ATOM 7489 C CA . ILE A 1 933 ? 16.115 -13.327 -5.388 1.00 97.50 933 ILE A CA 1
ATOM 7490 C C . ILE A 1 933 ? 14.722 -12.783 -5.068 1.00 97.50 933 ILE A C 1
ATOM 7492 O O . ILE A 1 933 ? 14.012 -12.327 -5.967 1.00 97.50 933 ILE A O 1
ATOM 7496 N N . GLU A 1 934 ? 14.333 -12.823 -3.799 1.00 93.62 934 GLU A N 1
ATOM 7497 C CA . GLU A 1 934 ? 13.127 -12.177 -3.279 1.00 93.62 934 GLU A CA 1
ATOM 7498 C C . GLU A 1 934 ? 13.556 -11.043 -2.332 1.00 93.62 934 GLU A C 1
ATOM 7500 O O . GLU A 1 934 ? 14.557 -11.137 -1.621 1.00 93.62 934 GLU A O 1
ATOM 7505 N N . ASN A 1 935 ? 12.842 -9.921 -2.367 1.00 95.06 935 ASN A N 1
ATOM 7506 C CA . ASN A 1 935 ? 13.104 -8.767 -1.515 1.00 95.06 935 ASN A CA 1
ATOM 7507 C C . ASN A 1 935 ? 11.829 -7.929 -1.412 1.00 95.06 935 ASN A C 1
ATOM 7509 O O . ASN A 1 935 ? 11.077 -7.829 -2.381 1.00 95.06 935 ASN A O 1
ATOM 7513 N N . LYS A 1 936 ? 11.593 -7.272 -0.275 1.00 90.31 936 LYS A N 1
ATOM 7514 C CA . LYS A 1 936 ? 10.387 -6.453 -0.096 1.00 90.31 936 LYS A CA 1
ATOM 7515 C C . LYS A 1 936 ? 10.282 -5.280 -1.077 1.00 90.31 936 LYS A C 1
ATOM 7517 O O . LYS A 1 936 ? 9.178 -4.928 -1.471 1.00 90.31 936 LYS A O 1
ATOM 7522 N N . LEU A 1 937 ? 11.412 -4.740 -1.545 1.00 95.44 937 LEU A N 1
ATOM 7523 C CA . LEU A 1 937 ? 11.451 -3.688 -2.573 1.00 95.44 937 LEU A CA 1
ATOM 7524 C C . LEU A 1 937 ? 11.015 -4.184 -3.968 1.00 95.44 937 LEU A C 1
ATOM 7526 O O . LEU A 1 937 ? 10.966 -3.394 -4.904 1.00 95.44 937 LEU A O 1
ATOM 7530 N N . PHE A 1 938 ? 10.727 -5.482 -4.128 1.00 96.31 938 PHE A N 1
ATOM 7531 C CA . PHE A 1 938 ? 10.203 -6.058 -5.369 1.00 96.31 938 PHE A CA 1
ATO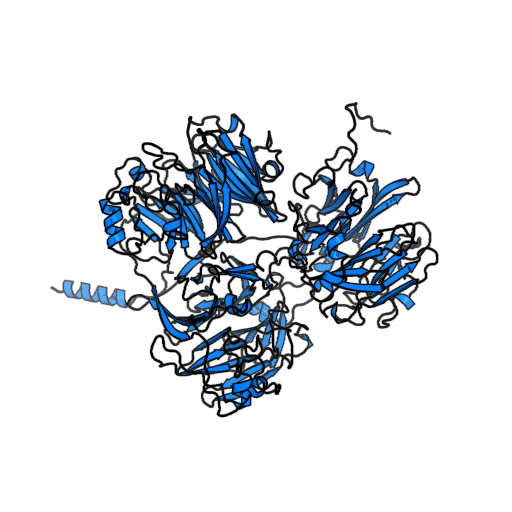M 7532 C C . PHE A 1 938 ? 8.677 -6.188 -5.393 1.00 96.31 938 PHE A C 1
ATOM 7534 O O . PHE A 1 938 ? 8.114 -6.623 -6.399 1.00 96.31 938 PHE A O 1
ATOM 7541 N N . TYR A 1 939 ? 8.004 -5.849 -4.297 1.00 93.56 939 TYR A N 1
ATOM 7542 C CA . TYR A 1 939 ? 6.550 -5.869 -4.211 1.00 93.56 939 TYR A CA 1
ATOM 7543 C C . TYR A 1 939 ? 5.959 -4.547 -4.733 1.00 93.56 939 TYR A C 1
ATOM 7545 O O . TYR A 1 939 ? 6.621 -3.504 -4.679 1.00 93.56 939 TYR A O 1
ATOM 7553 N N . PRO A 1 940 ? 4.710 -4.562 -5.223 1.00 93.44 940 PRO A N 1
ATOM 7554 C CA . PRO A 1 940 ? 3.922 -3.354 -5.395 1.00 93.44 940 PRO A CA 1
ATOM 7555 C C . PRO A 1 940 ? 3.618 -2.758 -4.017 1.00 93.44 940 PRO A C 1
ATOM 7557 O O . PRO A 1 940 ? 3.226 -3.489 -3.107 1.00 93.44 940 PRO A O 1
ATOM 7560 N N . TYR A 1 941 ? 3.732 -1.443 -3.842 1.00 89.88 941 TYR A N 1
ATOM 7561 C CA . TYR A 1 941 ? 3.216 -0.821 -2.626 1.00 89.88 941 TYR A CA 1
ATOM 7562 C C . TYR A 1 941 ? 1.708 -0.577 -2.846 1.00 89.88 941 TYR A C 1
ATOM 7564 O O . TYR A 1 941 ? 1.355 0.127 -3.787 1.00 89.88 941 TYR A O 1
ATOM 7572 N N . PRO A 1 942 ? 0.788 -1.090 -2.010 1.00 85.69 942 PRO A N 1
ATOM 7573 C CA . PRO A 1 942 ? -0.639 -1.240 -2.326 1.00 85.69 942 PRO A CA 1
ATOM 7574 C C . PRO A 1 942 ? -1.385 -0.037 -2.903 1.00 85.69 942 PRO A C 1
ATOM 7576 O O . PRO A 1 942 ? -2.262 -0.190 -3.736 1.00 85.69 942 PRO A O 1
ATOM 7579 N N . SER A 1 943 ? -1.083 1.172 -2.449 1.00 80.25 943 SER A N 1
ATOM 7580 C CA . SER A 1 943 ? -1.725 2.393 -2.952 1.00 80.25 943 SER A CA 1
ATOM 7581 C C . SER A 1 943 ? -0.884 3.111 -4.006 1.00 80.25 943 SER A C 1
ATOM 7583 O O . SER A 1 943 ? -1.372 4.029 -4.658 1.00 80.25 943 SER A O 1
ATOM 7585 N N . TYR A 1 944 ? 0.359 2.672 -4.246 1.00 91.38 944 TYR A N 1
ATOM 7586 C CA . TYR A 1 944 ? 1.079 3.005 -5.472 1.00 91.38 944 TYR A CA 1
ATOM 7587 C C . TYR A 1 944 ? 0.434 2.317 -6.712 1.00 91.38 944 TYR A C 1
ATOM 7589 O O . TYR A 1 944 ? 1.065 2.283 -7.749 1.00 91.38 944 TYR A O 1
ATOM 7597 N N . GLY A 1 945 ? -0.781 1.750 -6.637 1.00 85.69 945 GLY A N 1
ATOM 7598 C CA . GLY A 1 945 ? -1.413 0.999 -7.731 1.00 85.69 945 GLY A CA 1
ATOM 7599 C C . GLY A 1 945 ? -2.451 1.740 -8.587 1.00 85.69 945 GLY A C 1
ATOM 7600 O O . GLY A 1 945 ? -2.960 1.123 -9.517 1.00 85.69 945 GLY A O 1
ATOM 7601 N N . THR A 1 946 ? -2.794 3.006 -8.305 1.00 89.44 946 THR A N 1
ATOM 7602 C CA . THR A 1 946 ? -3.852 3.751 -9.029 1.00 89.44 946 THR A CA 1
ATOM 7603 C C . THR A 1 946 ? -3.275 4.841 -9.937 1.00 89.44 946 THR A C 1
ATOM 7605 O O . THR A 1 946 ? -2.665 5.817 -9.489 1.00 89.44 946 THR A O 1
ATOM 7608 N N . PHE A 1 947 ? -3.533 4.697 -11.234 1.00 91.00 947 PHE A N 1
ATOM 7609 C CA . PHE A 1 947 ? -2.973 5.474 -12.333 1.00 91.00 947 PHE A CA 1
ATOM 7610 C C . PHE A 1 947 ? -3.972 6.534 -12.786 1.00 91.00 947 PHE A C 1
ATOM 7612 O O . PHE A 1 947 ? -5.133 6.205 -13.002 1.00 91.00 947 PHE A O 1
ATOM 7619 N N . ASN A 1 948 ? -3.520 7.767 -13.021 1.00 91.31 948 ASN A N 1
ATOM 7620 C CA . ASN A 1 948 ? -4.281 8.784 -13.749 1.00 91.31 948 ASN A CA 1
ATOM 7621 C C . ASN A 1 948 ? -3.414 9.306 -14.896 1.00 91.31 948 ASN A C 1
ATOM 7623 O O . ASN A 1 948 ? -2.282 9.732 -14.668 1.00 91.31 948 ASN A O 1
ATOM 7627 N N . ILE A 1 949 ? -3.925 9.231 -16.123 1.00 91.88 949 ILE A N 1
ATOM 7628 C CA . ILE A 1 949 ? -3.223 9.683 -17.326 1.00 91.88 949 ILE A CA 1
ATOM 7629 C C . ILE A 1 949 ? -4.230 10.418 -18.201 1.00 91.88 949 ILE A C 1
ATOM 7631 O O . ILE A 1 949 ? -5.220 9.843 -18.645 1.00 91.88 949 ILE A O 1
ATOM 7635 N N . ASN A 1 950 ? -3.983 11.702 -18.462 1.00 87.19 950 ASN A N 1
ATOM 7636 C CA . ASN A 1 950 ? -4.835 12.561 -19.297 1.00 87.19 950 ASN A CA 1
ATOM 7637 C C . ASN A 1 950 ? -6.317 12.684 -18.843 1.00 87.19 950 ASN A C 1
ATOM 7639 O O . ASN A 1 950 ? -7.112 13.296 -19.557 1.00 87.19 950 ASN A O 1
ATOM 7643 N N . GLY A 1 951 ? -6.680 12.162 -17.663 1.00 83.94 951 GLY A N 1
ATOM 7644 C CA . GLY A 1 951 ? -8.044 12.121 -17.122 1.00 83.94 951 GLY A CA 1
ATOM 7645 C C . GLY A 1 951 ? -8.679 10.723 -17.053 1.00 83.94 951 GLY A C 1
ATOM 7646 O O . GLY A 1 951 ? -9.642 10.550 -16.309 1.00 83.94 951 GLY A O 1
ATOM 7647 N N . ASP A 1 952 ? -8.143 9.720 -17.756 1.00 87.81 952 ASP A N 1
ATOM 7648 C CA . ASP A 1 952 ? -8.536 8.315 -17.564 1.00 87.81 952 ASP A CA 1
ATOM 7649 C C . ASP A 1 952 ? -7.867 7.761 -16.289 1.00 87.81 952 ASP A C 1
ATOM 7651 O O . ASP A 1 952 ? -6.685 8.027 -16.044 1.00 87.81 952 ASP A O 1
ATOM 7655 N N . THR A 1 953 ? -8.595 6.959 -15.500 1.00 85.69 953 THR A N 1
ATOM 7656 C CA . THR A 1 953 ? -8.102 6.357 -14.242 1.00 85.69 953 THR A CA 1
ATOM 7657 C C . THR A 1 953 ? -8.216 4.828 -14.277 1.00 85.69 953 THR A C 1
ATOM 7659 O O . THR A 1 953 ? -9.245 4.319 -14.715 1.00 85.69 953 THR A O 1
ATOM 7662 N N . PHE A 1 954 ? -7.202 4.090 -13.809 1.00 87.75 954 PHE A N 1
ATOM 7663 C CA . PHE A 1 954 ? -7.227 2.617 -13.698 1.00 87.75 954 PHE A CA 1
ATOM 7664 C C . PHE A 1 954 ? -6.309 2.096 -12.574 1.00 87.75 954 PHE A C 1
ATOM 7666 O O . PHE A 1 954 ? -5.404 2.812 -12.151 1.00 87.75 954 PHE A O 1
ATOM 7673 N N . ASP A 1 955 ? -6.490 0.844 -12.133 1.00 83.62 955 ASP A N 1
ATOM 7674 C CA . ASP A 1 955 ? -5.573 0.173 -11.192 1.00 83.62 955 ASP A CA 1
ATOM 7675 C C . ASP A 1 955 ? -4.690 -0.877 -11.873 1.00 83.62 955 ASP A C 1
ATOM 7677 O O . ASP A 1 955 ? -5.144 -1.615 -12.752 1.00 83.62 955 ASP A O 1
ATOM 7681 N N . LEU A 1 956 ? -3.447 -1.003 -11.403 1.00 86.50 956 LEU A N 1
ATOM 7682 C CA . LEU A 1 956 ? -2.527 -2.082 -11.759 1.00 86.50 956 LEU A CA 1
ATOM 7683 C C . LEU A 1 956 ? -1.526 -2.318 -10.610 1.00 86.50 956 LEU A C 1
ATOM 7685 O O . LEU A 1 956 ? -0.968 -1.375 -10.062 1.00 86.50 956 LEU A O 1
ATOM 7689 N N . MET A 1 957 ? -1.336 -3.576 -10.200 1.00 90.12 957 MET A N 1
ATOM 7690 C CA . MET A 1 957 ? -0.719 -3.937 -8.908 1.00 90.12 957 MET A CA 1
ATOM 7691 C C . MET A 1 957 ? 0.452 -4.896 -9.055 1.00 90.12 957 MET A C 1
ATOM 7693 O O . MET A 1 957 ? 0.519 -5.996 -8.505 1.00 90.12 957 MET A O 1
ATOM 7697 N N . ASP A 1 958 ? 1.385 -4.415 -9.845 1.00 91.94 958 ASP A N 1
ATOM 7698 C CA . ASP A 1 958 ? 2.494 -5.153 -10.403 1.00 91.94 958 ASP A CA 1
ATOM 7699 C C . ASP A 1 958 ? 3.783 -4.736 -9.652 1.00 91.94 958 ASP A C 1
ATOM 7701 O O . ASP A 1 958 ? 3.986 -3.569 -9.321 1.00 91.94 958 ASP A O 1
ATOM 7705 N N . GLY A 1 959 ? 4.640 -5.694 -9.292 1.00 93.31 959 GLY A N 1
ATOM 7706 C CA . GLY A 1 959 ? 5.867 -5.477 -8.511 1.00 93.31 959 GLY A CA 1
ATOM 7707 C C . GLY A 1 959 ? 7.054 -5.007 -9.344 1.00 93.31 959 GLY A C 1
ATOM 7708 O O . GLY A 1 959 ? 6.849 -4.276 -10.310 1.00 93.31 959 GLY A O 1
ATOM 7709 N N . ILE A 1 960 ? 8.282 -5.401 -8.961 1.00 97.31 960 ILE A N 1
ATOM 7710 C CA . ILE A 1 960 ? 9.539 -4.982 -9.615 1.00 97.31 960 ILE A CA 1
ATOM 7711 C C . ILE A 1 960 ? 9.393 -5.035 -11.128 1.00 97.31 960 ILE A C 1
ATOM 7713 O O . ILE A 1 960 ? 9.046 -6.067 -11.689 1.00 97.31 960 ILE A O 1
ATOM 7717 N N . PHE A 1 961 ? 9.654 -3.899 -11.757 1.00 96.06 961 PHE A N 1
ATOM 7718 C CA . PHE A 1 961 ? 9.144 -3.517 -13.058 1.00 96.06 961 PHE A CA 1
ATOM 7719 C C . PHE A 1 961 ? 10.290 -3.078 -13.959 1.00 96.06 961 PHE A C 1
ATOM 7721 O O . PHE A 1 961 ? 10.583 -3.792 -14.916 1.00 96.06 961 PHE A O 1
ATOM 7728 N N . ALA A 1 962 ? 10.964 -1.955 -13.681 1.00 95.62 962 ALA A N 1
ATOM 7729 C CA . ALA A 1 962 ? 12.103 -1.498 -14.485 1.00 95.62 962 ALA A CA 1
ATOM 7730 C C . ALA A 1 962 ? 13.448 -1.845 -13.863 1.00 95.62 962 ALA A C 1
ATOM 7732 O O . ALA A 1 962 ? 13.537 -2.215 -12.694 1.00 95.62 962 ALA A O 1
ATOM 7733 N N . LEU A 1 963 ? 14.475 -1.739 -14.704 1.00 97.94 963 LEU A N 1
ATOM 7734 C CA . LEU A 1 963 ? 15.869 -2.012 -14.412 1.00 97.94 963 LEU A CA 1
ATOM 7735 C C . LEU A 1 963 ? 16.741 -1.076 -15.273 1.00 97.94 963 LEU A C 1
ATOM 7737 O O . LEU A 1 963 ? 16.541 -1.008 -16.491 1.00 97.94 963 LEU A O 1
ATOM 7741 N N . ALA A 1 964 ? 17.779 -0.466 -14.696 1.00 97.56 964 ALA A N 1
ATOM 7742 C CA . ALA A 1 964 ? 18.796 0.290 -15.435 1.00 97.56 964 ALA A CA 1
ATOM 7743 C C . ALA A 1 964 ? 20.204 0.079 -14.855 1.00 97.56 964 ALA A C 1
ATOM 7745 O O . ALA A 1 964 ? 20.407 0.051 -13.644 1.00 97.56 964 ALA A O 1
ATOM 7746 N N . LEU A 1 965 ? 21.216 -0.060 -15.720 1.00 96.75 965 LEU A N 1
ATOM 7747 C CA . LEU A 1 965 ? 22.607 -0.263 -15.295 1.00 96.75 965 LEU A CA 1
ATOM 7748 C C . LEU A 1 965 ? 23.406 1.040 -15.318 1.00 96.75 965 LEU A C 1
ATOM 7750 O O . LEU A 1 965 ? 23.802 1.510 -16.387 1.00 96.75 965 LEU A O 1
ATOM 7754 N N . GLY A 1 966 ? 23.753 1.543 -14.133 1.00 94.44 966 GLY A N 1
ATOM 7755 C CA . GLY A 1 966 ? 24.703 2.644 -13.976 1.00 94.44 966 GLY A CA 1
ATOM 7756 C C . GLY A 1 966 ? 26.074 2.337 -14.590 1.00 94.44 966 GLY A C 1
ATOM 7757 O O . GLY A 1 966 ? 26.404 1.162 -14.774 1.00 94.44 966 GLY A O 1
ATOM 7758 N N . PRO A 1 967 ? 26.879 3.350 -14.958 1.00 93.00 967 PRO A N 1
ATOM 7759 C CA . PRO A 1 967 ? 28.165 3.155 -15.633 1.00 93.00 967 PRO A CA 1
ATOM 7760 C C . PRO A 1 967 ? 29.147 2.282 -14.831 1.00 93.00 967 PRO A C 1
ATOM 7762 O O . PRO A 1 967 ? 29.024 2.132 -13.614 1.00 93.00 967 PRO A O 1
ATOM 7765 N N . ILE A 1 968 ? 30.133 1.698 -15.523 1.00 90.81 968 ILE A N 1
ATOM 7766 C CA . ILE A 1 968 ? 31.215 0.941 -14.873 1.00 90.81 968 ILE A CA 1
ATOM 7767 C C . ILE A 1 968 ? 32.059 1.901 -14.032 1.00 90.81 968 ILE A C 1
ATOM 7769 O O . ILE A 1 968 ? 32.546 2.921 -14.521 1.00 90.81 968 ILE A O 1
ATOM 7773 N N . ARG A 1 969 ? 32.210 1.564 -12.753 1.00 88.75 969 ARG A N 1
ATOM 7774 C CA . ARG A 1 969 ? 33.026 2.291 -11.779 1.00 88.75 969 ARG A CA 1
ATOM 7775 C C . ARG A 1 969 ? 34.497 1.879 -11.891 1.00 88.75 969 ARG A C 1
ATOM 7777 O O . ARG A 1 969 ? 34.825 0.836 -12.450 1.00 88.75 969 ARG A O 1
ATOM 7784 N N . SER A 1 970 ? 35.394 2.668 -11.300 1.00 85.06 970 SER A N 1
ATOM 7785 C CA . SER A 1 970 ? 36.839 2.379 -11.256 1.00 85.06 970 SER A CA 1
ATOM 7786 C C . SER A 1 970 ? 37.208 1.098 -10.491 1.00 85.06 970 SER A C 1
ATOM 7788 O O . SER A 1 970 ? 38.297 0.570 -10.683 1.00 85.06 970 SER A O 1
ATOM 7790 N N . ASP A 1 971 ? 36.299 0.584 -9.658 1.00 86.88 971 ASP A N 1
ATOM 7791 C CA . ASP A 1 971 ? 36.395 -0.714 -8.975 1.00 86.88 971 ASP A CA 1
ATOM 7792 C C . ASP A 1 971 ? 35.945 -1.911 -9.848 1.00 86.88 971 ASP A C 1
ATOM 7794 O O . ASP A 1 971 ? 36.021 -3.060 -9.414 1.00 86.88 971 ASP A O 1
ATOM 7798 N N . GLY A 1 972 ? 35.495 -1.661 -11.084 1.00 86.75 972 GLY A N 1
ATOM 7799 C CA . GLY A 1 972 ? 34.992 -2.677 -12.013 1.00 86.75 972 GLY A CA 1
ATOM 7800 C C . GLY A 1 972 ? 33.544 -3.114 -11.760 1.00 86.75 972 GLY A C 1
ATOM 7801 O O . GLY A 1 972 ? 33.032 -3.970 -12.496 1.00 86.75 972 GLY A O 1
ATOM 7802 N N . ASP A 1 973 ? 32.860 -2.548 -10.756 1.00 93.00 973 ASP A N 1
ATOM 7803 C CA . ASP A 1 973 ? 31.459 -2.858 -10.480 1.00 93.00 973 ASP A CA 1
ATOM 7804 C C . ASP A 1 973 ? 30.461 -1.849 -11.075 1.00 93.00 973 ASP A C 1
ATOM 7806 O O . ASP A 1 973 ? 30.824 -0.800 -11.614 1.00 93.00 973 AS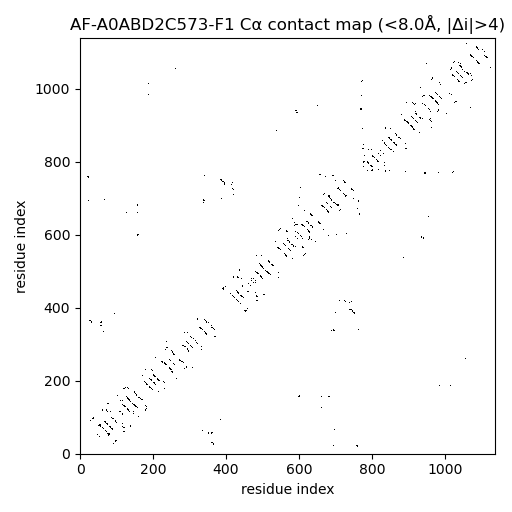P A O 1
ATOM 7810 N N . ARG A 1 974 ? 29.172 -2.204 -11.027 1.00 94.00 974 ARG A N 1
ATOM 7811 C CA . ARG A 1 974 ? 28.051 -1.381 -11.504 1.00 94.00 974 ARG A CA 1
ATOM 7812 C C . ARG A 1 974 ? 26.936 -1.341 -10.463 1.00 94.00 974 ARG A C 1
ATOM 7814 O O . ARG A 1 974 ? 26.790 -2.266 -9.659 1.00 94.00 974 ARG A O 1
ATOM 7821 N N . ILE A 1 975 ? 26.113 -0.305 -10.525 1.00 96.31 975 ILE A N 1
ATOM 7822 C CA . ILE A 1 975 ? 24.838 -0.257 -9.806 1.00 96.31 975 ILE A CA 1
ATOM 7823 C C . ILE A 1 975 ? 23.731 -0.705 -10.764 1.00 96.31 975 ILE A C 1
ATOM 7825 O O . ILE A 1 975 ? 23.719 -0.291 -11.924 1.00 96.31 975 ILE A O 1
ATOM 7829 N N . LEU A 1 976 ? 22.828 -1.554 -10.277 1.00 98.25 976 LEU A N 1
ATOM 7830 C CA . LEU A 1 976 ? 21.536 -1.821 -10.902 1.00 98.25 976 LEU A CA 1
ATOM 7831 C C . LEU A 1 976 ? 20.493 -0.972 -10.170 1.00 98.25 976 LEU A C 1
ATOM 7833 O O . LEU A 1 976 ? 20.296 -1.175 -8.971 1.00 98.25 976 LEU A O 1
ATOM 7837 N N . TYR A 1 977 ? 19.884 -0.025 -10.877 1.00 98.31 977 TYR A N 1
ATOM 7838 C CA . TYR A 1 977 ? 18.695 0.720 -10.456 1.00 98.31 977 TYR A CA 1
ATOM 7839 C C . TYR A 1 977 ? 17.438 -0.083 -10.818 1.00 98.31 977 TYR A C 1
ATOM 7841 O O . TYR A 1 977 ? 17.502 -0.883 -11.759 1.00 98.31 977 TYR A O 1
ATOM 7849 N N . PHE A 1 978 ? 16.361 0.046 -10.038 1.00 98.19 978 PHE A N 1
ATOM 7850 C CA . PHE A 1 978 ? 15.112 -0.705 -10.206 1.00 98.19 978 PHE A CA 1
ATOM 7851 C C . PHE A 1 978 ? 13.949 -0.138 -9.370 1.00 98.19 978 PHE A C 1
ATOM 7853 O O . PHE A 1 978 ? 14.158 0.430 -8.301 1.00 98.19 978 PHE A O 1
ATOM 7860 N N . HIS A 1 979 ? 12.708 -0.414 -9.778 1.00 97.88 979 HIS A N 1
ATOM 7861 C CA . HIS A 1 979 ? 11.486 -0.037 -9.044 1.00 97.88 979 HIS A CA 1
ATOM 7862 C C . HIS A 1 979 ? 10.268 -0.880 -9.471 1.00 97.88 979 HIS A C 1
ATOM 7864 O O . HIS A 1 979 ? 10.351 -1.567 -10.486 1.00 97.88 979 HIS A O 1
ATOM 7870 N N . SER A 1 980 ? 9.157 -0.833 -8.718 1.00 96.50 980 SER A N 1
ATOM 7871 C CA . SER A 1 980 ? 7.901 -1.588 -8.965 1.00 96.50 980 SER A CA 1
ATOM 7872 C C . SER A 1 980 ? 6.800 -0.804 -9.708 1.00 96.50 980 SER A C 1
ATOM 7874 O O . SER A 1 980 ? 6.803 0.419 -9.639 1.00 96.50 980 SER A O 1
ATOM 7876 N N . LEU A 1 981 ? 5.806 -1.497 -10.302 1.00 95.94 981 LEU A N 1
ATOM 7877 C CA . LEU A 1 981 ? 4.588 -0.932 -10.963 1.00 95.94 981 LEU A CA 1
ATOM 7878 C C . LEU A 1 981 ? 3.471 -0.539 -10.023 1.00 95.94 981 LEU A C 1
ATOM 7880 O O . LEU A 1 981 ? 2.454 0.003 -10.449 1.00 95.94 981 LEU A O 1
ATOM 7884 N N . ALA A 1 982 ? 3.776 -0.648 -8.743 1.00 95.19 982 ALA A N 1
ATOM 7885 C CA . ALA A 1 982 ? 3.328 0.306 -7.773 1.00 95.19 982 ALA A CA 1
ATOM 7886 C C . ALA A 1 982 ? 4.531 0.854 -6.980 1.00 95.19 982 ALA A C 1
ATOM 7888 O O . ALA A 1 982 ? 4.860 0.317 -5.924 1.00 95.19 982 ALA A O 1
ATOM 7889 N N . SER A 1 983 ? 5.204 1.894 -7.501 1.00 95.12 983 SER A N 1
ATOM 7890 C CA . SER A 1 983 ? 6.336 2.627 -6.910 1.00 95.12 983 SER A CA 1
ATOM 7891 C C . SER A 1 983 ? 6.637 3.996 -7.552 1.00 95.12 983 SER A C 1
ATOM 7893 O O . SER A 1 983 ? 7.144 4.067 -8.667 1.00 95.12 983 SER A O 1
ATOM 7895 N N . LYS A 1 984 ? 6.523 5.110 -6.811 1.00 94.31 984 LYS A N 1
ATOM 7896 C CA . LYS A 1 984 ? 7.256 6.356 -7.154 1.00 94.31 984 LYS A CA 1
ATOM 7897 C C . LYS A 1 984 ? 8.730 6.278 -6.716 1.00 94.31 984 LYS A C 1
ATOM 7899 O O . LYS A 1 984 ? 9.537 7.070 -7.196 1.00 94.31 984 LYS A O 1
ATOM 7904 N N . VAL A 1 985 ? 9.058 5.318 -5.845 1.00 93.81 985 VAL A N 1
ATOM 7905 C CA . VAL A 1 985 ? 10.383 5.078 -5.265 1.00 93.81 985 VAL A CA 1
ATOM 7906 C C . VAL A 1 985 ? 11.329 4.495 -6.309 1.00 93.81 985 VAL A C 1
ATOM 7908 O O . VAL A 1 985 ? 10.995 3.495 -6.952 1.00 93.81 985 VAL A O 1
ATOM 7911 N N . GLU A 1 986 ? 12.518 5.071 -6.454 1.00 97.06 986 GLU A N 1
ATOM 7912 C CA . GLU A 1 986 ? 13.661 4.410 -7.090 1.00 97.06 986 GLU A CA 1
ATOM 7913 C C . GLU A 1 986 ? 14.419 3.553 -6.068 1.00 97.06 986 GLU A C 1
ATOM 7915 O O . GLU A 1 986 ? 14.504 3.899 -4.890 1.00 97.06 986 GLU A O 1
ATOM 7920 N N . SER A 1 987 ? 14.994 2.431 -6.492 1.00 97.88 987 SER A N 1
ATOM 7921 C CA . SER A 1 987 ? 15.826 1.561 -5.650 1.00 97.88 987 SER A CA 1
ATOM 7922 C C . SER A 1 987 ? 17.105 1.157 -6.374 1.00 97.88 987 SER A C 1
ATOM 7924 O O . SER A 1 987 ? 17.251 1.341 -7.581 1.00 97.88 987 SER A O 1
ATOM 7926 N N . TRP A 1 988 ? 18.083 0.634 -5.634 1.00 97.81 988 TRP A N 1
ATOM 7927 C CA . TRP A 1 988 ? 19.347 0.191 -6.209 1.00 97.81 988 TRP A CA 1
ATOM 7928 C C . TRP A 1 988 ? 20.028 -0.945 -5.444 1.00 97.81 988 TRP A C 1
ATOM 7930 O O . TRP A 1 988 ? 19.807 -1.167 -4.251 1.00 97.81 988 TRP A O 1
ATOM 7940 N N . VAL A 1 989 ? 20.898 -1.670 -6.150 1.00 98.00 989 VAL A N 1
ATOM 7941 C CA . VAL A 1 989 ? 21.744 -2.732 -5.591 1.00 98.00 989 VAL A CA 1
ATOM 7942 C C . VAL A 1 989 ? 23.109 -2.788 -6.284 1.00 98.00 989 VAL A C 1
ATOM 7944 O O . VAL A 1 989 ? 23.249 -2.489 -7.473 1.00 98.00 989 VAL A O 1
ATOM 7947 N N . ALA A 1 990 ? 24.144 -3.177 -5.534 1.00 97.31 990 ALA A N 1
ATOM 7948 C CA . ALA A 1 990 ? 25.462 -3.461 -6.091 1.00 97.31 990 ALA A CA 1
ATOM 7949 C C . ALA A 1 990 ? 25.424 -4.770 -6.895 1.00 97.31 990 ALA A C 1
ATOM 7951 O O . ALA A 1 990 ? 25.097 -5.839 -6.371 1.00 97.31 990 ALA A O 1
ATOM 7952 N N . THR A 1 991 ? 25.779 -4.696 -8.176 1.00 97.31 991 THR A N 1
ATOM 7953 C CA . THR A 1 991 ? 25.732 -5.863 -9.071 1.00 97.31 991 THR A CA 1
ATOM 7954 C C . THR A 1 991 ? 26.697 -6.976 -8.655 1.00 97.31 991 THR A C 1
ATOM 7956 O O . THR A 1 991 ? 26.418 -8.142 -8.922 1.00 97.31 991 THR A O 1
ATOM 7959 N N . SER A 1 992 ? 27.804 -6.664 -7.974 1.00 95.44 992 SER A N 1
ATOM 7960 C CA . SER A 1 992 ? 28.699 -7.656 -7.353 1.00 95.44 992 SER A CA 1
ATOM 7961 C C . SER A 1 992 ? 28.005 -8.577 -6.347 1.00 95.44 992 SER A C 1
ATOM 7963 O O . SER A 1 992 ? 28.307 -9.770 -6.345 1.00 95.44 992 SER A O 1
ATOM 7965 N N . THR A 1 993 ? 27.048 -8.078 -5.555 1.00 96.19 993 THR A N 1
ATOM 7966 C CA . THR A 1 993 ? 26.268 -8.914 -4.628 1.00 96.19 993 THR A CA 1
ATOM 7967 C C . THR A 1 993 ? 25.388 -9.893 -5.397 1.00 96.19 993 THR A C 1
ATOM 7969 O O . THR A 1 993 ? 25.514 -11.104 -5.236 1.00 96.19 993 THR A O 1
ATOM 7972 N N . ILE A 1 994 ? 24.523 -9.383 -6.278 1.00 96.88 994 ILE A N 1
ATOM 7973 C CA . ILE A 1 994 ? 23.499 -10.204 -6.945 1.00 96.88 994 ILE A CA 1
ATOM 7974 C C . ILE A 1 994 ? 24.065 -11.177 -7.985 1.00 96.88 994 ILE A C 1
ATOM 7976 O O . ILE A 1 994 ? 23.394 -12.146 -8.317 1.00 96.88 994 ILE A O 1
ATOM 7980 N N . ARG A 1 995 ? 25.306 -10.974 -8.460 1.00 95.62 995 ARG A N 1
ATOM 7981 C CA . ARG A 1 995 ? 26.045 -11.934 -9.310 1.00 95.62 995 ARG A CA 1
ATOM 7982 C C . ARG A 1 995 ? 26.630 -13.125 -8.537 1.00 95.62 995 ARG A C 1
ATOM 7984 O O . ARG A 1 995 ? 27.102 -14.071 -9.168 1.00 95.62 995 ARG A O 1
ATOM 7991 N N . ASN A 1 996 ? 26.614 -13.117 -7.203 1.00 94.75 996 ASN A N 1
ATOM 7992 C CA . ASN A 1 996 ? 27.180 -14.196 -6.395 1.00 94.75 996 ASN A CA 1
ATOM 7993 C C . ASN A 1 996 ? 26.155 -15.314 -6.121 1.00 94.75 996 ASN A C 1
ATOM 7995 O O . ASN A 1 996 ? 25.498 -15.333 -5.082 1.00 94.75 996 ASN A O 1
ATOM 7999 N N . TYR A 1 997 ? 26.067 -16.276 -7.046 1.00 95.00 997 TYR A N 1
ATOM 8000 C CA . TYR A 1 997 ? 25.227 -17.483 -6.950 1.00 95.00 997 TYR A CA 1
ATOM 8001 C C . TYR A 1 997 ? 25.230 -18.154 -5.566 1.00 95.00 997 TYR A C 1
ATOM 8003 O O . TYR A 1 997 ? 24.179 -18.550 -5.069 1.00 95.00 997 TYR A O 1
ATOM 8011 N N . SER A 1 998 ? 26.401 -18.263 -4.929 1.00 94.25 998 SER A N 1
ATOM 8012 C CA . SER A 1 998 ? 26.567 -18.981 -3.659 1.00 94.25 998 SER A CA 1
ATOM 8013 C C . SER A 1 998 ? 25.879 -18.308 -2.466 1.00 94.25 998 SER A C 1
ATOM 8015 O O . SER A 1 998 ? 25.746 -18.945 -1.428 1.00 94.25 998 SER A O 1
ATOM 8017 N N . ILE A 1 999 ? 25.451 -17.046 -2.600 1.00 92.69 999 ILE A N 1
ATOM 8018 C CA . ILE A 1 999 ? 24.620 -16.360 -1.601 1.00 92.69 999 ILE A CA 1
ATOM 8019 C C . ILE A 1 999 ? 23.158 -16.819 -1.709 1.00 92.69 999 ILE A C 1
ATOM 8021 O O . ILE A 1 999 ? 22.517 -17.024 -0.688 1.00 92.69 999 ILE A O 1
ATOM 8025 N N . PHE A 1 1000 ? 22.650 -17.017 -2.932 1.00 93.12 1000 PHE A N 1
ATOM 8026 C CA . PHE A 1 1000 ? 21.210 -17.128 -3.205 1.00 93.12 1000 PHE A CA 1
ATOM 8027 C C . PHE A 1 1000 ? 20.709 -18.541 -3.545 1.00 93.12 1000 PHE A C 1
ATOM 8029 O O . PHE A 1 1000 ? 19.511 -18.798 -3.524 1.00 93.12 1000 PHE A O 1
ATOM 8036 N N . VAL A 1 1001 ? 21.607 -19.484 -3.850 1.00 88.00 1001 VAL A N 1
ATOM 8037 C CA . VAL A 1 1001 ? 21.267 -20.869 -4.249 1.00 88.00 1001 VAL A CA 1
ATOM 8038 C C . VAL A 1 1001 ? 20.476 -21.666 -3.194 1.00 88.00 1001 VAL A C 1
ATOM 8040 O O . VAL A 1 1001 ? 19.799 -22.636 -3.536 1.00 88.00 1001 VAL A O 1
ATOM 8043 N N . HIS A 1 1002 ? 20.559 -21.283 -1.918 1.00 84.12 1002 HIS A N 1
ATOM 8044 C CA . HIS A 1 1002 ? 19.884 -21.962 -0.800 1.00 84.12 1002 HIS A CA 1
ATOM 8045 C C . HIS A 1 1002 ? 19.013 -21.027 0.058 1.00 84.12 1002 HIS A C 1
ATOM 8047 O O . HIS A 1 1002 ? 18.363 -21.497 0.987 1.00 84.12 1002 HIS A O 1
ATOM 8053 N N . ASP A 1 1003 ? 19.002 -19.730 -0.251 1.00 86.00 1003 ASP A N 1
ATOM 8054 C CA . ASP A 1 1003 ? 18.251 -18.687 0.451 1.00 86.00 1003 ASP A CA 1
ATOM 8055 C C . ASP A 1 1003 ? 17.999 -17.537 -0.538 1.00 86.00 1003 ASP A C 1
ATOM 8057 O O . ASP A 1 1003 ? 18.895 -16.749 -0.840 1.00 86.00 1003 ASP A O 1
ATOM 8061 N N . SER A 1 1004 ? 16.786 -17.450 -1.085 1.00 88.88 1004 SER A N 1
ATOM 8062 C CA . SER A 1 1004 ? 16.433 -16.402 -2.048 1.00 88.88 1004 SER A CA 1
ATOM 8063 C C . SER A 1 1004 ? 16.288 -15.013 -1.418 1.00 88.88 1004 SER A C 1
ATOM 8065 O O . SER A 1 1004 ? 16.302 -14.031 -2.154 1.00 88.88 1004 SER A O 1
ATOM 8067 N N . GLU A 1 1005 ? 16.167 -14.901 -0.093 1.00 87.31 1005 GLU A N 1
ATOM 8068 C CA . GLU A 1 1005 ? 16.046 -13.620 0.623 1.00 87.31 1005 GLU A CA 1
ATOM 8069 C C . GLU A 1 1005 ? 17.401 -13.109 1.150 1.00 87.31 1005 GLU A C 1
ATOM 8071 O O . GLU A 1 1005 ? 17.485 -12.016 1.720 1.00 87.31 1005 GLU A O 1
ATOM 8076 N N . ALA A 1 1006 ? 18.476 -13.875 0.935 1.00 85.19 1006 ALA A N 1
ATOM 8077 C CA . ALA A 1 1006 ? 19.806 -13.630 1.471 1.00 85.19 1006 ALA A CA 1
ATOM 8078 C C . ALA A 1 1006 ? 20.329 -12.199 1.235 1.00 85.19 1006 ALA A C 1
ATOM 8080 O O . ALA A 1 1006 ? 20.200 -11.594 0.171 1.00 85.19 1006 ALA A O 1
ATOM 8081 N N . THR A 1 1007 ? 21.037 -11.656 2.228 1.00 87.56 1007 THR A N 1
ATOM 8082 C CA . THR A 1 1007 ? 21.594 -10.285 2.201 1.00 87.56 1007 THR A CA 1
ATOM 8083 C C . THR A 1 1007 ? 20.561 -9.172 1.902 1.00 87.56 1007 THR A C 1
ATOM 8085 O O . THR A 1 1007 ? 20.859 -8.245 1.146 1.00 87.56 1007 THR A O 1
ATOM 8088 N N . PRO A 1 1008 ? 19.365 -9.154 2.531 1.00 83.06 1008 PRO A N 1
ATOM 8089 C CA . PRO A 1 1008 ? 18.254 -8.296 2.093 1.00 83.06 1008 PRO A CA 1
ATOM 8090 C C . PRO A 1 1008 ? 18.551 -6.788 2.200 1.00 83.06 1008 PRO A C 1
ATOM 8092 O O . PRO A 1 1008 ? 17.960 -5.989 1.482 1.00 83.06 1008 PRO A O 1
ATOM 8095 N N . ARG A 1 1009 ? 19.524 -6.401 3.043 1.00 86.56 1009 ARG A N 1
ATOM 8096 C CA . ARG A 1 1009 ? 20.028 -5.022 3.231 1.00 86.56 1009 ARG A CA 1
ATOM 8097 C C . ARG A 1 1009 ? 21.013 -4.544 2.148 1.00 86.56 1009 ARG A C 1
ATOM 8099 O O . ARG A 1 1009 ? 21.505 -3.416 2.220 1.00 86.56 1009 ARG A O 1
ATOM 8106 N N . SER A 1 1010 ? 21.382 -5.402 1.194 1.00 94.00 1010 SER A N 1
ATOM 8107 C CA . SER A 1 1010 ? 22.192 -5.014 0.030 1.00 94.00 1010 SER A CA 1
ATOM 8108 C C . SER A 1 1010 ? 21.370 -4.266 -1.018 1.00 94.00 1010 SER A C 1
ATOM 8110 O O . SER A 1 1010 ? 21.920 -3.406 -1.706 1.00 94.00 1010 SER A O 1
ATOM 8112 N N . PHE A 1 1011 ? 20.072 -4.563 -1.089 1.00 96.62 1011 PHE A N 1
ATOM 8113 C CA . PHE A 1 1011 ? 19.069 -3.784 -1.806 1.00 96.62 1011 PHE A CA 1
ATOM 8114 C C . PHE A 1 1011 ? 18.685 -2.575 -0.961 1.00 96.62 1011 PHE A C 1
ATOM 8116 O O . PHE A 1 1011 ? 18.567 -2.677 0.263 1.00 96.62 1011 PHE A O 1
ATOM 8123 N N . LYS A 1 1012 ? 18.539 -1.418 -1.602 1.00 95.31 1012 LYS A N 1
ATOM 8124 C CA . LYS A 1 1012 ? 18.266 -0.154 -0.921 1.00 95.31 1012 LYS A CA 1
ATOM 8125 C C . LYS A 1 1012 ? 17.228 0.633 -1.707 1.00 95.31 1012 LYS A C 1
ATOM 8127 O O . LYS A 1 1012 ? 17.450 0.816 -2.904 1.00 95.31 1012 LYS A O 1
ATOM 8132 N N . PRO A 1 1013 ? 16.167 1.155 -1.069 1.00 95.12 1013 PRO A N 1
ATOM 8133 C CA . PRO A 1 1013 ? 15.480 2.287 -1.654 1.00 95.12 1013 PRO A CA 1
ATOM 8134 C C . PRO A 1 1013 ? 16.469 3.449 -1.757 1.00 95.12 1013 PRO A C 1
ATOM 8136 O O . PRO A 1 1013 ? 17.458 3.532 -1.013 1.00 95.12 1013 PRO A O 1
ATOM 8139 N N . PHE A 1 1014 ? 16.235 4.306 -2.735 1.00 94.75 1014 PHE A N 1
ATOM 8140 C CA . PHE A 1 1014 ? 17.124 5.397 -3.070 1.00 94.75 1014 PHE A CA 1
ATOM 8141 C C . PHE A 1 1014 ? 16.800 6.644 -2.228 1.00 94.75 1014 PHE A C 1
ATOM 8143 O O . PHE A 1 1014 ? 16.655 6.554 -1.007 1.00 94.75 1014 PHE A O 1
ATOM 8150 N N . ALA A 1 1015 ? 16.789 7.825 -2.839 1.00 82.06 1015 ALA A N 1
ATOM 8151 C CA . ALA A 1 1015 ? 16.929 9.099 -2.156 1.00 82.06 1015 ALA A CA 1
ATOM 8152 C C . ALA A 1 1015 ? 15.662 9.959 -2.072 1.00 82.06 1015 ALA A C 1
ATOM 8154 O O . ALA A 1 1015 ? 15.309 10.372 -0.972 1.00 82.06 1015 ALA A O 1
ATOM 8155 N N . LEU A 1 1016 ? 15.002 10.289 -3.182 1.00 88.62 1016 LEU A N 1
ATOM 8156 C CA . LEU A 1 1016 ? 13.787 11.106 -3.245 1.00 88.62 1016 LEU A CA 1
ATOM 8157 C C . LEU A 1 1016 ? 12.896 10.582 -4.386 1.00 88.62 1016 LEU A C 1
ATOM 8159 O O . LEU A 1 1016 ? 13.395 10.388 -5.482 1.00 88.62 1016 LEU A O 1
ATOM 8163 N N . GLU A 1 1017 ? 11.584 10.439 -4.187 1.00 91.31 1017 GLU A N 1
ATOM 8164 C CA . GLU A 1 1017 ? 10.689 10.098 -5.304 1.00 91.31 1017 GLU A CA 1
ATOM 8165 C C . GLU A 1 1017 ? 10.779 11.125 -6.454 1.00 91.31 1017 GLU A C 1
ATOM 8167 O O . GLU A 1 1017 ? 11.056 12.326 -6.277 1.00 91.31 1017 GLU A O 1
ATOM 8172 N N . ARG A 1 1018 ? 10.457 10.617 -7.643 1.00 93.56 1018 ARG A N 1
ATOM 8173 C CA . ARG A 1 1018 ? 9.945 11.357 -8.807 1.00 93.56 1018 ARG A CA 1
ATOM 8174 C C . ARG A 1 1018 ? 8.516 11.844 -8.546 1.00 93.56 1018 ARG A C 1
ATOM 8176 O O . ARG A 1 1018 ? 7.765 11.241 -7.789 1.00 93.56 1018 ARG A O 1
ATOM 8183 N N . GLN A 1 1019 ? 8.141 12.932 -9.208 1.00 89.25 1019 GLN A N 1
ATOM 8184 C CA . GLN A 1 1019 ? 6.841 13.602 -9.086 1.00 89.25 1019 GLN A CA 1
ATOM 8185 C C . GLN A 1 1019 ? 5.679 12.633 -9.320 1.00 89.25 1019 GLN A C 1
ATOM 8187 O O . GLN A 1 1019 ? 4.679 12.665 -8.606 1.00 89.25 1019 GLN A O 1
ATOM 8192 N N . SER A 1 1020 ? 5.851 11.734 -10.284 1.00 93.62 1020 SER A N 1
ATOM 8193 C CA . SER A 1 1020 ? 4.881 10.738 -10.708 1.00 93.62 1020 SER A CA 1
ATOM 8194 C C . SER A 1 1020 ? 5.644 9.463 -11.121 1.00 93.62 1020 SER A C 1
ATOM 8196 O O . SER A 1 1020 ? 6.830 9.529 -11.436 1.00 93.62 1020 SER A O 1
ATOM 8198 N N . GLN A 1 1021 ? 5.139 8.244 -10.900 1.00 96.25 1021 GLN A N 1
ATOM 8199 C CA . GLN A 1 1021 ? 4.333 7.490 -11.935 1.00 96.25 1021 GLN A CA 1
ATOM 8200 C C . GLN A 1 1021 ? 5.244 7.663 -13.253 1.00 96.25 1021 GLN A C 1
ATOM 8202 O O . GLN A 1 1021 ? 5.056 8.546 -14.072 1.00 96.25 1021 GLN A O 1
ATOM 8207 N N . SER A 1 1022 ? 6.269 6.839 -13.480 1.00 95.31 1022 SER A N 1
ATOM 8208 C CA . SER A 1 1022 ? 6.927 6.610 -14.785 1.00 95.31 1022 SER A CA 1
ATOM 8209 C C . SER A 1 1022 ? 6.273 5.435 -15.526 1.00 95.31 1022 SER A C 1
ATOM 8211 O O . SER A 1 1022 ? 5.395 4.739 -15.014 1.00 95.31 1022 SER A O 1
ATOM 8213 N N . ALA A 1 1023 ? 6.747 5.182 -16.740 1.00 92.94 1023 ALA A N 1
ATOM 8214 C CA . ALA A 1 1023 ? 6.886 3.832 -17.251 1.00 92.94 1023 ALA A CA 1
ATOM 8215 C C . ALA A 1 1023 ? 8.389 3.587 -17.471 1.00 92.94 1023 ALA A C 1
ATOM 8217 O O . ALA A 1 1023 ? 9.122 3.414 -16.501 1.00 92.94 1023 ALA A O 1
ATOM 8218 N N . ALA A 1 1024 ? 8.879 3.556 -18.705 1.00 94.00 1024 ALA A N 1
ATOM 8219 C CA . ALA A 1 1024 ? 10.256 3.161 -18.972 1.00 94.00 1024 ALA A CA 1
ATOM 8220 C C . ALA A 1 1024 ? 11.320 4.049 -18.318 1.00 94.00 1024 ALA A C 1
ATOM 8222 O O . ALA A 1 1024 ? 11.119 5.247 -18.137 1.00 94.00 1024 ALA A O 1
ATOM 8223 N N . GLU A 1 1025 ? 12.484 3.443 -18.080 1.00 96.62 1025 GLU A N 1
ATOM 8224 C CA . GLU A 1 1025 ? 13.744 4.136 -17.835 1.00 96.62 1025 GLU A CA 1
ATOM 8225 C C . GLU A 1 1025 ? 14.883 3.576 -18.709 1.00 96.62 1025 GLU A C 1
ATOM 8227 O O . GLU A 1 1025 ? 14.808 2.449 -19.213 1.00 96.62 1025 GLU A O 1
ATOM 8232 N N . ALA A 1 1026 ? 15.942 4.367 -18.896 1.00 95.94 1026 ALA A N 1
ATOM 8233 C CA . ALA A 1 1026 ? 17.223 3.939 -19.467 1.00 95.94 1026 ALA A CA 1
ATOM 8234 C C . ALA A 1 1026 ? 18.358 4.896 -19.043 1.00 95.94 1026 ALA A C 1
ATOM 8236 O O . ALA A 1 1026 ? 18.152 6.107 -19.030 1.00 95.94 1026 ALA A O 1
ATOM 8237 N N . MET A 1 1027 ? 19.560 4.381 -18.741 1.00 96.19 1027 MET A N 1
ATOM 8238 C CA . MET A 1 1027 ? 20.738 5.200 -18.386 1.00 96.19 1027 MET A CA 1
ATOM 8239 C C . MET A 1 1027 ? 21.847 5.116 -19.448 1.00 96.19 1027 MET A C 1
ATOM 8241 O O . MET A 1 1027 ? 22.123 4.025 -19.953 1.00 96.19 1027 MET A O 1
ATOM 8245 N N . ASN A 1 1028 ? 22.498 6.244 -19.765 1.00 93.69 1028 ASN A N 1
ATOM 8246 C CA . ASN A 1 1028 ? 23.665 6.289 -20.660 1.00 93.69 1028 ASN A CA 1
ATOM 8247 C C . ASN A 1 1028 ? 25.008 6.137 -19.912 1.00 93.69 1028 ASN A C 1
ATOM 8249 O O . ASN A 1 1028 ? 25.066 6.071 -18.682 1.00 93.69 1028 ASN A O 1
ATOM 8253 N N . GLU A 1 1029 ? 26.123 6.089 -20.649 1.00 89.94 1029 GLU A N 1
ATOM 8254 C CA . GLU A 1 1029 ? 27.466 5.930 -20.055 1.00 89.94 1029 GLU A CA 1
ATOM 8255 C C . GLU A 1 1029 ? 27.962 7.203 -19.339 1.00 89.94 1029 GLU A C 1
ATOM 8257 O O . GLU A 1 1029 ? 28.821 7.134 -18.450 1.00 89.94 1029 GLU A O 1
ATOM 8262 N N . ASP A 1 1030 ? 27.340 8.352 -19.623 1.00 90.19 1030 ASP A N 1
ATOM 8263 C CA . ASP A 1 1030 ? 27.474 9.584 -18.840 1.00 90.19 1030 ASP A CA 1
ATOM 8264 C C . ASP A 1 1030 ? 26.750 9.533 -17.486 1.00 90.19 1030 ASP A C 1
ATOM 8266 O O . ASP A 1 1030 ? 27.016 10.363 -16.618 1.00 90.19 1030 ASP A O 1
ATOM 8270 N N . GLY A 1 1031 ? 25.943 8.500 -17.235 1.00 93.00 1031 GLY A N 1
ATOM 8271 C CA . GLY A 1 1031 ? 25.196 8.326 -15.993 1.00 93.00 1031 GLY A CA 1
ATOM 8272 C C . GLY A 1 1031 ? 23.897 9.131 -15.945 1.00 93.00 1031 GLY A C 1
ATOM 8273 O O . GLY A 1 1031 ? 23.344 9.308 -14.857 1.00 93.00 1031 GLY A O 1
ATOM 8274 N N . ILE A 1 1032 ? 23.417 9.626 -17.089 1.00 96.75 1032 ILE A N 1
ATOM 8275 C CA . ILE A 1 1032 ? 22.121 10.291 -17.218 1.00 96.75 1032 ILE A CA 1
ATOM 8276 C C . ILE A 1 1032 ? 21.048 9.216 -17.390 1.00 96.75 1032 ILE A C 1
ATOM 8278 O O . ILE A 1 1032 ? 21.048 8.486 -18.382 1.00 96.75 1032 ILE A O 1
ATOM 8282 N N . LEU A 1 1033 ? 20.165 9.103 -16.400 1.00 97.25 1033 LEU A N 1
ATOM 8283 C CA . LEU A 1 1033 ? 18.945 8.302 -16.438 1.00 97.25 1033 LEU A CA 1
ATOM 8284 C C . LEU A 1 1033 ? 17.839 9.139 -17.076 1.00 97.25 1033 LEU A C 1
ATOM 8286 O O . LEU A 1 1033 ? 17.636 10.282 -16.672 1.00 97.25 1033 LEU A O 1
ATOM 8290 N N . PHE A 1 1034 ? 17.114 8.564 -18.025 1.00 97.81 1034 PHE A N 1
ATOM 8291 C CA . PHE A 1 1034 ? 15.905 9.128 -18.620 1.00 97.81 1034 PHE A CA 1
ATOM 8292 C C . PHE A 1 1034 ? 14.719 8.260 -18.234 1.00 97.81 1034 PHE A C 1
ATOM 8294 O O . PHE A 1 1034 ? 14.861 7.038 -18.223 1.00 97.81 1034 PHE A O 1
ATOM 8301 N N . PHE A 1 1035 ? 13.580 8.875 -17.925 1.00 97.00 1035 PHE A N 1
ATOM 8302 C CA . PHE A 1 1035 ? 12.358 8.179 -17.527 1.00 97.00 1035 PHE A CA 1
ATOM 8303 C C . PHE A 1 1035 ? 11.108 9.015 -17.837 1.00 97.00 1035 PHE A C 1
ATOM 8305 O O . PHE A 1 1035 ? 11.186 10.224 -18.064 1.00 97.00 1035 PHE A O 1
ATOM 8312 N N . GLY A 1 1036 ? 9.950 8.360 -17.908 1.00 94.31 1036 GLY A N 1
ATOM 8313 C CA . GLY A 1 1036 ? 8.669 9.033 -18.125 1.00 94.31 1036 GLY A CA 1
ATOM 8314 C C . GLY A 1 1036 ? 8.083 9.616 -16.838 1.00 94.31 1036 GLY A C 1
ATOM 8315 O O . GLY A 1 1036 ? 8.443 9.216 -15.737 1.00 94.31 1036 GLY A O 1
ATOM 8316 N N . LEU A 1 1037 ? 7.128 10.523 -16.990 1.00 94.69 1037 LEU A N 1
ATOM 8317 C CA . LEU A 1 1037 ? 6.238 11.005 -15.938 1.00 94.69 1037 LEU A CA 1
ATOM 8318 C C . LEU A 1 1037 ? 4.810 10.964 -16.508 1.00 94.69 1037 LEU A C 1
ATOM 8320 O O . LEU A 1 1037 ? 4.469 11.778 -17.364 1.00 94.69 1037 LEU A O 1
ATOM 8324 N N . LEU A 1 1038 ? 4.006 9.967 -16.125 1.00 94.06 1038 LEU A N 1
ATOM 8325 C CA . LEU A 1 1038 ? 2.717 9.643 -16.755 1.00 94.06 1038 LEU A CA 1
ATOM 8326 C C . LEU A 1 1038 ? 1.607 10.631 -16.373 1.00 94.06 1038 LEU A C 1
ATOM 8328 O O . LEU A 1 1038 ? 0.736 10.901 -17.193 1.00 94.06 1038 LEU A O 1
ATOM 8332 N N . SER A 1 1039 ? 1.641 11.175 -15.151 1.00 91.00 1039 SER A N 1
ATOM 8333 C CA . SER A 1 1039 ? 0.616 12.107 -14.657 1.00 91.00 1039 SER A CA 1
ATOM 8334 C C . SER A 1 1039 ? 0.807 13.491 -15.274 1.00 91.00 1039 SER A C 1
ATOM 8336 O O . SER A 1 1039 ? -0.147 14.115 -15.731 1.00 91.00 1039 SER A O 1
ATOM 8338 N N . GLU A 1 1040 ? 2.057 13.954 -15.350 1.00 91.69 1040 GLU A N 1
ATOM 8339 C CA . GLU A 1 1040 ? 2.447 15.199 -16.018 1.00 91.69 1040 GLU A CA 1
ATOM 8340 C C . GLU A 1 1040 ? 2.621 15.032 -17.534 1.00 91.69 1040 GLU A C 1
ATOM 8342 O O . GLU A 1 1040 ? 2.871 16.020 -18.211 1.00 91.69 1040 GLU A O 1
ATOM 8347 N N . ILE A 1 1041 ? 2.521 13.812 -18.073 1.00 92.12 1041 ILE A N 1
ATOM 8348 C CA . ILE A 1 1041 ? 2.659 13.486 -19.503 1.00 92.12 1041 ILE A CA 1
ATOM 8349 C C . ILE A 1 1041 ? 3.947 14.098 -20.100 1.00 92.12 1041 ILE A C 1
ATOM 8351 O O . ILE A 1 1041 ? 3.945 14.891 -21.048 1.00 92.12 1041 ILE A O 1
ATOM 8355 N N . SER A 1 1042 ? 5.079 13.771 -19.473 1.00 92.38 1042 SER A N 1
ATOM 8356 C CA . SER A 1 1042 ? 6.383 14.362 -19.792 1.00 92.38 1042 SER A CA 1
ATOM 8357 C C . SER A 1 1042 ? 7.542 13.362 -19.738 1.00 92.38 1042 SER A C 1
ATOM 8359 O O . SER A 1 1042 ? 7.436 12.259 -19.200 1.00 92.38 1042 SER A O 1
ATOM 8361 N N . LEU A 1 1043 ? 8.659 13.753 -20.348 1.00 95.50 1043 LEU A N 1
ATOM 8362 C CA . LEU A 1 1043 ? 9.950 13.080 -20.289 1.00 95.50 1043 LEU A CA 1
ATOM 8363 C C . LEU A 1 1043 ? 10.849 13.829 -19.305 1.00 95.50 1043 LEU A C 1
ATOM 8365 O O . LEU A 1 1043 ? 10.985 15.055 -19.385 1.00 95.50 1043 LEU A O 1
ATOM 8369 N N . ALA A 1 1044 ? 11.500 13.084 -18.421 1.00 96.19 1044 ALA A N 1
ATOM 8370 C CA . ALA A 1 1044 ? 12.381 13.611 -17.394 1.00 96.19 1044 ALA A CA 1
ATOM 8371 C C . ALA A 1 1044 ? 13.749 12.911 -17.398 1.00 96.19 1044 ALA A C 1
ATOM 8373 O O . ALA A 1 1044 ? 13.918 11.825 -17.961 1.00 96.19 1044 ALA A O 1
ATOM 8374 N N . CYS A 1 1045 ? 14.742 13.549 -16.779 1.00 96.88 1045 CYS A N 1
ATOM 8375 C CA . CYS A 1 1045 ? 16.085 12.998 -16.630 1.00 96.88 1045 CYS A CA 1
ATOM 8376 C C . CYS A 1 1045 ? 16.726 13.324 -15.275 1.00 96.88 1045 CYS A C 1
ATOM 8378 O O . CYS A 1 1045 ? 16.343 14.275 -14.596 1.00 96.88 1045 CYS A O 1
ATOM 8380 N N . TRP A 1 1046 ? 17.742 12.544 -14.903 1.00 96.88 1046 TRP A N 1
ATOM 8381 C CA . TRP A 1 1046 ? 18.578 12.728 -13.713 1.00 96.88 1046 TRP A CA 1
ATOM 8382 C C . TRP A 1 1046 ? 20.023 12.299 -14.009 1.00 96.88 1046 TRP A C 1
ATOM 8384 O O . TRP A 1 1046 ? 20.245 11.239 -14.584 1.00 96.88 1046 TRP A O 1
ATOM 8394 N N . ASN A 1 1047 ? 21.022 13.093 -13.606 1.00 95.69 1047 ASN A N 1
ATOM 8395 C CA . ASN A 1 1047 ? 22.441 12.774 -13.817 1.00 95.69 1047 ASN A CA 1
ATOM 8396 C C . ASN A 1 1047 ? 23.093 12.245 -12.526 1.00 95.69 1047 ASN A C 1
ATOM 8398 O O . ASN A 1 1047 ? 23.431 13.019 -11.630 1.00 95.69 1047 ASN A O 1
ATOM 8402 N N . SER A 1 1048 ? 23.321 10.930 -12.471 1.00 93.75 1048 SER A N 1
ATOM 8403 C CA . SER A 1 1048 ? 23.847 10.206 -11.301 1.00 93.75 1048 SER A CA 1
ATOM 8404 C C . SER A 1 1048 ? 25.286 10.556 -10.905 1.00 93.75 1048 SER A C 1
ATOM 8406 O O . SER A 1 1048 ? 25.644 10.449 -9.732 1.00 93.75 1048 SER A O 1
ATOM 8408 N N . LYS A 1 1049 ? 26.125 11.003 -11.854 1.00 90.00 1049 LYS A N 1
ATOM 8409 C CA . LYS A 1 1049 ? 27.504 11.444 -11.566 1.00 90.00 1049 LYS A CA 1
ATOM 8410 C C . LYS A 1 1049 ? 27.527 12.832 -10.918 1.00 90.00 1049 LYS A C 1
ATOM 8412 O O . LYS A 1 1049 ? 28.394 13.114 -10.095 1.00 90.00 1049 LYS A O 1
ATOM 8417 N N . LYS A 1 1050 ? 26.579 13.691 -11.302 1.00 89.44 1050 LYS A N 1
ATOM 8418 C CA . LYS A 1 1050 ? 26.439 15.092 -10.868 1.00 89.44 1050 LYS A CA 1
ATOM 8419 C C . LYS A 1 1050 ? 25.606 15.224 -9.587 1.00 89.44 1050 LYS A C 1
ATOM 8421 O O . LYS A 1 1050 ? 25.895 16.074 -8.748 1.00 89.44 1050 LYS A O 1
ATOM 8426 N N . TYR A 1 1051 ? 24.618 14.347 -9.416 1.00 89.50 1051 TYR A N 1
ATOM 8427 C CA . TYR A 1 1051 ? 23.730 14.272 -8.260 1.00 89.50 1051 TYR A CA 1
ATOM 8428 C C . TYR A 1 1051 ? 23.684 12.823 -7.747 1.00 89.50 1051 TYR A C 1
ATOM 8430 O O . TYR A 1 1051 ? 22.931 12.021 -8.289 1.00 89.50 1051 TYR A O 1
ATOM 8438 N N . PRO A 1 1052 ? 24.439 12.468 -6.688 1.00 85.38 1052 PRO A N 1
ATOM 8439 C CA . PRO A 1 1052 ? 24.470 11.099 -6.151 1.00 85.38 1052 PRO A CA 1
ATOM 8440 C C . PRO A 1 1052 ? 23.138 10.576 -5.592 1.00 85.38 1052 PRO A C 1
ATOM 8442 O O . PRO A 1 1052 ? 23.040 9.399 -5.266 1.00 85.38 1052 PRO A O 1
ATOM 8445 N N . GLU A 1 1053 ? 22.141 11.450 -5.464 1.00 89.19 1053 GLU A N 1
ATOM 8446 C CA . GLU A 1 1053 ? 20.792 11.186 -4.968 1.00 89.19 1053 GLU A CA 1
ATOM 8447 C C . GLU A 1 1053 ? 19.805 11.344 -6.136 1.00 89.19 1053 GLU A C 1
ATOM 8449 O O . GLU A 1 1053 ? 19.825 12.387 -6.801 1.00 89.19 1053 GLU A O 1
ATOM 8454 N N . TYR A 1 1054 ? 18.936 10.362 -6.378 1.00 91.94 1054 TYR A N 1
ATOM 8455 C CA . TYR A 1 1054 ? 17.815 10.479 -7.324 1.00 91.94 1054 TYR A CA 1
ATOM 8456 C C . TYR A 1 1054 ? 16.766 11.512 -6.858 1.00 91.94 1054 TYR A C 1
ATOM 8458 O O . TYR A 1 1054 ? 16.772 11.933 -5.700 1.00 91.94 1054 TYR A O 1
ATOM 8466 N N . GLY A 1 1055 ? 15.877 11.934 -7.764 1.00 85.44 1055 GLY A N 1
ATOM 8467 C CA . GLY A 1 1055 ? 14.599 12.546 -7.390 1.00 85.44 1055 GLY A CA 1
ATOM 8468 C C . GLY A 1 1055 ? 14.510 14.051 -7.143 1.00 85.44 1055 GLY A C 1
ATOM 8469 O O . GLY A 1 1055 ? 15.510 14.766 -7.012 1.00 85.44 1055 GLY A O 1
ATOM 8470 N N . ASN A 1 1056 ? 13.260 14.523 -7.005 1.00 80.50 1056 ASN A N 1
ATOM 8471 C CA . ASN A 1 1056 ? 12.907 15.920 -6.689 1.00 80.50 1056 ASN A CA 1
ATOM 8472 C C . ASN A 1 1056 ? 13.676 16.932 -7.576 1.00 80.50 1056 ASN A C 1
ATOM 8474 O O . ASN A 1 1056 ? 13.931 16.636 -8.738 1.00 80.50 1056 ASN A O 1
ATOM 8478 N N . LYS A 1 1057 ? 14.098 18.102 -7.072 1.00 82.94 1057 LYS A N 1
ATOM 8479 C CA . LYS A 1 1057 ? 14.964 19.067 -7.786 1.00 82.94 1057 LYS A CA 1
ATOM 8480 C C . LYS A 1 1057 ? 16.216 18.519 -8.500 1.00 82.94 1057 LYS A C 1
ATOM 8482 O O . LYS A 1 1057 ? 16.814 19.289 -9.247 1.00 82.94 1057 LYS A O 1
ATOM 8487 N N . ASN A 1 1058 ? 16.680 17.286 -8.255 1.00 90.50 1058 ASN A N 1
ATOM 8488 C CA . ASN A 1 1058 ? 17.795 16.703 -9.023 1.00 90.50 1058 ASN A CA 1
ATOM 8489 C C . ASN A 1 1058 ? 17.329 16.167 -10.393 1.00 90.50 1058 ASN A C 1
ATOM 8491 O O . ASN A 1 1058 ? 18.163 15.918 -11.264 1.00 90.50 1058 ASN A O 1
ATOM 8495 N N . ILE A 1 1059 ? 16.015 16.010 -10.576 1.00 93.31 1059 ILE A N 1
ATOM 8496 C CA . ILE A 1 1059 ? 15.350 15.741 -11.849 1.00 93.31 1059 ILE A CA 1
ATOM 8497 C C . ILE A 1 1059 ? 15.241 17.047 -12.657 1.00 93.31 1059 ILE A C 1
ATOM 8499 O O . ILE A 1 1059 ? 15.086 18.134 -12.090 1.00 93.31 1059 ILE A O 1
ATOM 8503 N N . GLU A 1 1060 ? 15.299 16.951 -13.984 1.00 93.75 1060 GLU A N 1
ATOM 8504 C CA . GLU A 1 1060 ? 14.755 17.958 -14.903 1.00 93.75 1060 GLU A CA 1
ATOM 8505 C C . GLU A 1 1060 ? 13.648 17.341 -15.763 1.00 93.75 1060 GLU A C 1
ATOM 8507 O O . GLU A 1 1060 ? 13.821 16.235 -16.274 1.00 93.75 1060 GLU A O 1
ATOM 8512 N N . ASN A 1 1061 ? 12.552 18.071 -15.977 1.00 91.00 1061 ASN A N 1
ATOM 8513 C CA . ASN A 1 1061 ? 11.571 17.735 -17.007 1.00 91.00 1061 ASN A CA 1
ATOM 8514 C C . ASN A 1 1061 ? 12.037 18.398 -18.310 1.00 91.00 1061 ASN A C 1
ATOM 8516 O O . ASN A 1 1061 ? 12.150 19.621 -18.372 1.00 91.00 1061 ASN A O 1
ATOM 8520 N N . ILE A 1 1062 ? 12.341 17.591 -19.327 1.00 90.75 1062 ILE A N 1
ATOM 8521 C CA . ILE A 1 1062 ? 13.029 18.028 -20.556 1.00 90.75 1062 ILE A CA 1
ATOM 8522 C C . ILE A 1 1062 ? 12.109 18.127 -21.775 1.00 90.75 1062 ILE A C 1
ATOM 8524 O O . ILE A 1 1062 ? 12.430 18.834 -22.726 1.00 90.75 1062 ILE A O 1
ATOM 8528 N N . LEU A 1 1063 ? 10.953 17.459 -21.747 1.00 89.56 1063 LEU A N 1
ATOM 8529 C CA . LEU A 1 1063 ? 9.914 17.596 -22.766 1.00 89.56 1063 LEU A CA 1
ATOM 8530 C C . LEU A 1 1063 ? 8.539 17.327 -22.147 1.00 89.56 1063 LEU A C 1
ATOM 8532 O O . LEU A 1 1063 ? 8.347 16.300 -21.503 1.00 89.56 1063 LEU A O 1
ATOM 8536 N N . PHE A 1 1064 ? 7.581 18.224 -22.366 1.00 90.62 1064 PHE A N 1
ATOM 8537 C CA . PHE A 1 1064 ? 6.164 18.024 -22.052 1.00 90.62 1064 PHE A CA 1
ATOM 8538 C C . PHE A 1 1064 ? 5.388 17.947 -23.365 1.00 90.62 1064 PHE A C 1
ATOM 8540 O O . PHE A 1 1064 ? 5.503 18.853 -24.189 1.00 90.62 1064 PHE A O 1
ATOM 8547 N N . ASP A 1 1065 ? 4.606 16.885 -23.555 1.00 88.50 1065 ASP A N 1
ATOM 8548 C CA . ASP A 1 1065 ? 3.780 16.718 -24.750 1.00 88.50 1065 ASP A CA 1
ATOM 8549 C C . ASP A 1 1065 ? 2.554 15.857 -24.430 1.00 88.50 1065 ASP A C 1
ATOM 8551 O O . ASP A 1 1065 ? 2.608 14.625 -24.420 1.00 88.50 1065 ASP A O 1
ATOM 8555 N N . ARG A 1 1066 ? 1.430 16.539 -24.184 1.00 87.25 1066 ARG A N 1
ATOM 8556 C CA . ARG A 1 1066 ? 0.159 15.929 -23.781 1.00 87.25 1066 ARG A CA 1
ATOM 8557 C C . ARG A 1 1066 ? -0.399 14.929 -24.802 1.00 87.25 1066 ARG A C 1
ATOM 8559 O O . ARG A 1 1066 ? -1.130 14.022 -24.407 1.00 87.25 1066 ARG A O 1
ATOM 8566 N N . GLU A 1 1067 ? -0.094 15.086 -26.089 1.00 86.06 1067 GLU A N 1
ATOM 8567 C CA . GLU A 1 1067 ? -0.584 14.168 -27.119 1.00 86.06 1067 GLU A CA 1
ATOM 8568 C C . GLU A 1 1067 ? 0.347 12.961 -27.256 1.00 86.06 1067 GLU A C 1
ATOM 8570 O O . GLU A 1 1067 ? -0.109 11.813 -27.245 1.00 86.06 1067 GLU A O 1
ATOM 8575 N N . ASN A 1 1068 ? 1.654 13.216 -27.355 1.00 88.31 1068 ASN A N 1
ATOM 8576 C CA . ASN A 1 1068 ? 2.624 12.206 -27.750 1.00 88.31 1068 ASN A CA 1
ATOM 8577 C C . ASN A 1 1068 ? 3.172 11.384 -26.566 1.00 88.31 1068 ASN A C 1
ATOM 8579 O O . ASN A 1 1068 ? 3.445 10.198 -26.746 1.00 88.31 1068 ASN A O 1
ATOM 8583 N N . LEU A 1 1069 ? 3.292 11.927 -25.347 1.00 89.62 1069 LEU A N 1
ATOM 8584 C CA . LEU A 1 1069 ? 3.979 11.263 -24.217 1.00 89.62 1069 LEU A CA 1
ATOM 8585 C C . LEU A 1 1069 ? 3.060 10.545 -23.202 1.00 89.62 1069 LEU A C 1
ATOM 8587 O O . LEU A 1 1069 ? 3.487 10.298 -22.080 1.00 89.62 1069 LEU A O 1
ATOM 8591 N N . GLN A 1 1070 ? 1.826 10.177 -23.575 1.00 90.50 1070 GLN A N 1
ATOM 8592 C CA . GLN A 1 1070 ? 0.795 9.619 -22.666 1.00 90.50 1070 GLN A CA 1
ATOM 8593 C C . GLN A 1 1070 ? 1.273 8.471 -21.752 1.00 90.50 1070 GLN A C 1
ATOM 8595 O O . GLN A 1 1070 ? 1.093 8.533 -20.539 1.00 90.50 1070 GLN A O 1
ATOM 8600 N N . PHE A 1 1071 ? 1.906 7.434 -22.307 1.00 93.25 1071 PHE A N 1
ATOM 8601 C CA . PHE A 1 1071 ? 2.484 6.332 -21.527 1.00 93.25 1071 PHE A CA 1
ATOM 8602 C C . PHE A 1 1071 ? 3.835 5.949 -22.144 1.00 93.25 1071 PHE A C 1
ATOM 8604 O O . PHE A 1 1071 ? 3.832 5.111 -23.047 1.00 93.25 1071 PHE A O 1
ATOM 8611 N N . PRO A 1 1072 ? 4.978 6.544 -21.724 1.00 93.69 1072 PRO A N 1
ATOM 8612 C CA . PRO A 1 1072 ? 6.320 6.283 -22.266 1.00 93.69 1072 PRO A CA 1
ATOM 8613 C C . PRO A 1 1072 ? 6.819 4.868 -21.926 1.00 93.69 1072 PRO A C 1
ATOM 8615 O O . PRO A 1 1072 ? 7.680 4.641 -21.079 1.00 93.69 1072 PRO A O 1
ATOM 8618 N N . SER A 1 1073 ? 6.210 3.890 -22.582 1.00 91.31 1073 SER A N 1
ATOM 8619 C CA . SER A 1 1073 ? 6.217 2.462 -22.288 1.00 91.31 1073 SER A CA 1
ATOM 8620 C C . SER A 1 1073 ? 7.555 1.767 -22.540 1.00 91.31 1073 SER A C 1
ATOM 8622 O O . SER A 1 1073 ? 7.875 0.729 -21.949 1.00 91.31 1073 SER A O 1
ATOM 8624 N N . GLY A 1 1074 ? 8.385 2.339 -23.407 1.00 90.94 1074 GLY A N 1
ATOM 8625 C CA . GLY A 1 1074 ? 9.718 1.828 -23.675 1.00 90.94 1074 GLY A CA 1
ATOM 8626 C C . GLY A 1 1074 ? 10.714 2.910 -23.994 1.00 90.94 1074 GLY A C 1
ATOM 8627 O O . GLY A 1 1074 ? 10.412 3.801 -24.770 1.00 90.94 1074 GLY A O 1
ATOM 8628 N N . MET A 1 1075 ? 11.915 2.788 -23.437 1.00 94.00 1075 MET A N 1
ATOM 8629 C CA . MET A 1 1075 ? 13.044 3.663 -23.728 1.00 94.00 1075 MET A CA 1
ATOM 8630 C C . MET A 1 1075 ? 14.263 2.834 -24.111 1.00 94.00 1075 MET A C 1
ATOM 8632 O O . MET A 1 1075 ? 14.514 1.765 -23.544 1.00 94.00 1075 MET A O 1
ATOM 8636 N N . LYS A 1 1076 ? 15.017 3.321 -25.098 1.00 93.88 1076 LYS A N 1
ATOM 8637 C CA . LYS A 1 1076 ? 16.327 2.794 -25.496 1.00 93.88 1076 LYS A CA 1
ATOM 8638 C C . LYS A 1 1076 ? 17.244 3.944 -25.896 1.00 93.88 1076 LYS A C 1
ATOM 8640 O O . LYS A 1 1076 ? 16.886 4.743 -26.755 1.00 93.88 1076 LYS A O 1
ATOM 8645 N N . LEU A 1 1077 ? 18.438 3.962 -25.316 1.00 91.88 1077 LEU A N 1
ATOM 8646 C CA . LEU A 1 1077 ? 19.547 4.827 -25.715 1.00 91.88 1077 LEU A CA 1
ATOM 8647 C C . LEU A 1 1077 ? 20.431 4.068 -26.709 1.00 91.88 1077 LEU A C 1
ATOM 8649 O O . LEU A 1 1077 ? 20.687 2.873 -26.524 1.00 91.88 1077 LEU A O 1
ATOM 8653 N N . LYS A 1 1078 ? 20.842 4.727 -27.794 1.00 88.69 1078 LYS A N 1
ATOM 8654 C CA . LYS A 1 1078 ? 21.659 4.123 -28.860 1.00 88.69 1078 LYS A CA 1
ATOM 8655 C C . LYS A 1 1078 ? 22.397 5.192 -29.664 1.00 88.69 1078 LYS A C 1
ATOM 8657 O O . LYS A 1 1078 ? 21.896 6.291 -29.855 1.00 88.69 1078 LYS A O 1
ATOM 8662 N N . TYR A 1 1079 ? 23.575 4.849 -30.179 1.00 84.62 1079 TYR A N 1
ATOM 8663 C CA . TYR A 1 1079 ? 24.329 5.729 -31.072 1.00 84.62 1079 TYR A CA 1
ATOM 8664 C C . TYR A 1 1079 ? 23.841 5.594 -32.518 1.00 84.62 1079 TYR A C 1
ATOM 8666 O O . TYR A 1 1079 ? 23.703 4.491 -33.052 1.00 84.62 1079 TYR A O 1
ATOM 8674 N N . SER A 1 1080 ? 23.609 6.738 -33.152 1.00 77.75 1080 SER A N 1
ATOM 8675 C CA . SER A 1 1080 ? 23.279 6.871 -34.570 1.00 77.75 1080 SER A CA 1
ATOM 8676 C C . SER A 1 1080 ? 24.441 6.458 -35.482 1.00 77.75 1080 SER A C 1
ATOM 8678 O O . SER A 1 1080 ? 25.603 6.413 -35.072 1.00 77.75 1080 SER A O 1
ATOM 8680 N N . LYS A 1 1081 ? 24.166 6.278 -36.783 1.00 72.19 1081 LYS A N 1
ATOM 8681 C CA . LYS A 1 1081 ? 25.205 6.041 -37.813 1.00 72.19 1081 LYS A CA 1
ATOM 8682 C C . LYS A 1 1081 ? 26.237 7.182 -37.934 1.00 72.19 1081 LYS A C 1
ATOM 8684 O O . LYS A 1 1081 ? 27.261 6.990 -38.579 1.00 72.19 1081 LYS A O 1
ATOM 8689 N N . LYS A 1 1082 ? 25.977 8.351 -37.332 1.00 74.88 1082 LYS A N 1
ATOM 8690 C CA . LYS A 1 1082 ? 26.893 9.506 -37.254 1.00 74.88 1082 LYS A CA 1
ATOM 8691 C C . LYS A 1 1082 ? 27.604 9.619 -35.890 1.00 74.88 1082 LYS A C 1
ATOM 8693 O O . LYS A 1 1082 ? 28.176 10.660 -35.594 1.00 74.88 1082 LYS A O 1
ATOM 8698 N N . ASN A 1 1083 ? 27.555 8.572 -35.061 1.00 81.81 1083 ASN A N 1
ATOM 8699 C CA . ASN A 1 1083 ? 28.134 8.510 -33.711 1.00 81.81 1083 ASN A CA 1
ATOM 8700 C C . ASN A 1 1083 ? 27.602 9.576 -32.722 1.00 81.81 1083 ASN A C 1
ATOM 8702 O O . ASN A 1 1083 ? 28.287 9.960 -31.779 1.00 81.81 1083 ASN A O 1
ATOM 8706 N N . ARG A 1 1084 ? 26.361 10.035 -32.926 1.00 88.06 1084 ARG A N 1
ATOM 8707 C CA . ARG A 1 1084 ? 25.603 10.905 -32.005 1.00 88.06 1084 ARG A CA 1
ATOM 8708 C C . ARG A 1 1084 ? 24.595 10.074 -31.208 1.00 88.06 1084 ARG A C 1
ATOM 8710 O O . ARG A 1 1084 ? 23.959 9.214 -31.818 1.00 88.06 1084 ARG A O 1
ATOM 8717 N N . GLU A 1 1085 ? 24.453 10.299 -29.902 1.00 91.62 1085 GLU A N 1
ATOM 8718 C CA . GLU A 1 1085 ? 23.531 9.528 -29.049 1.00 91.62 1085 GLU A CA 1
ATOM 8719 C C . GLU A 1 1085 ? 22.067 9.973 -29.233 1.00 91.62 1085 GLU A C 1
ATOM 8721 O O . GLU A 1 1085 ? 21.740 11.161 -29.194 1.00 91.62 1085 GLU A O 1
ATOM 8726 N N . GLU A 1 1086 ? 21.185 8.996 -29.431 1.00 93.06 1086 GLU A N 1
ATOM 8727 C CA . GLU A 1 1086 ? 19.740 9.149 -29.593 1.00 93.06 1086 GLU A CA 1
ATOM 8728 C C . GLU A 1 1086 ? 19.006 8.419 -28.459 1.00 93.06 1086 GLU A C 1
ATOM 8730 O O . GLU A 1 1086 ? 19.297 7.251 -28.167 1.00 93.06 1086 GLU A O 1
ATOM 8735 N N . ILE A 1 1087 ? 17.992 9.065 -27.881 1.00 93.50 1087 ILE A N 1
ATOM 8736 C CA . ILE A 1 1087 ? 16.953 8.387 -27.102 1.00 93.50 1087 ILE A CA 1
ATOM 8737 C C . ILE A 1 1087 ? 15.780 8.049 -28.024 1.00 93.50 1087 ILE A C 1
ATOM 8739 O O . ILE A 1 1087 ? 15.347 8.872 -28.828 1.00 93.50 1087 ILE A O 1
ATOM 8743 N N . TRP A 1 1088 ? 15.271 6.825 -27.910 1.00 94.25 1088 TRP A N 1
ATOM 8744 C CA . TRP A 1 1088 ? 14.086 6.342 -28.616 1.00 94.25 1088 TRP A CA 1
ATOM 8745 C C . TRP A 1 1088 ? 13.023 5.916 -27.610 1.00 94.25 1088 TRP A C 1
ATOM 8747 O O . TRP A 1 1088 ? 13.335 5.169 -26.678 1.00 94.25 1088 TRP A O 1
ATOM 8757 N N . ILE A 1 1089 ? 11.786 6.369 -27.818 1.00 94.25 1089 ILE A N 1
ATOM 8758 C CA . ILE A 1 1089 ? 10.671 6.240 -26.876 1.00 94.25 1089 ILE A CA 1
ATOM 8759 C C . ILE A 1 1089 ? 9.461 5.623 -27.588 1.00 94.25 1089 ILE A C 1
ATOM 8761 O O . ILE A 1 1089 ? 8.941 6.196 -28.540 1.00 94.25 1089 ILE A O 1
ATOM 8765 N N . LEU A 1 1090 ? 8.992 4.468 -27.121 1.00 94.25 1090 LEU A N 1
ATOM 8766 C CA . LEU A 1 1090 ? 7.692 3.899 -27.487 1.00 94.25 1090 LEU A CA 1
ATOM 8767 C C . LEU A 1 1090 ? 6.642 4.426 -26.505 1.00 94.25 1090 LEU A C 1
ATOM 8769 O O . LEU A 1 1090 ? 6.893 4.455 -25.300 1.00 94.25 1090 LEU A O 1
ATOM 8773 N N . THR A 1 1091 ? 5.485 4.844 -27.011 1.00 93.62 1091 THR A N 1
ATOM 8774 C CA . THR A 1 1091 ? 4.427 5.475 -26.211 1.00 93.62 1091 THR A CA 1
ATOM 8775 C C . THR A 1 1091 ? 3.034 5.102 -26.717 1.00 93.62 1091 THR A C 1
ATOM 8777 O O . THR A 1 1091 ? 2.843 4.848 -27.910 1.00 93.62 1091 THR A O 1
ATOM 8780 N N . SER A 1 1092 ? 2.066 4.999 -25.804 1.00 93.00 1092 SER A N 1
ATOM 8781 C CA . SER A 1 1092 ? 0.739 4.425 -26.072 1.00 93.00 1092 SER A CA 1
ATOM 8782 C C . SER A 1 1092 ? -0.371 5.041 -25.217 1.00 93.00 1092 SER A C 1
ATOM 8784 O O . SER A 1 1092 ? -0.122 5.400 -24.074 1.00 93.00 1092 SER A O 1
ATOM 8786 N N . SER A 1 1093 ? -1.616 5.047 -25.688 1.00 92.56 1093 SER A N 1
ATOM 8787 C CA . SER A 1 1093 ? -2.801 5.380 -24.875 1.00 92.56 1093 SER A CA 1
ATOM 8788 C C . SER A 1 1093 ? -3.236 4.202 -23.982 1.00 92.56 1093 SER A C 1
ATOM 8790 O O . SER A 1 1093 ? -4.366 3.721 -24.059 1.00 92.56 1093 SER A O 1
ATOM 8792 N N . PHE A 1 1094 ? -2.316 3.687 -23.157 1.00 91.38 1094 PHE A N 1
ATOM 8793 C CA . PHE A 1 1094 ? -2.521 2.482 -22.335 1.00 91.38 1094 PHE A CA 1
ATOM 8794 C C . PHE A 1 1094 ? -3.679 2.629 -21.337 1.00 91.38 1094 PHE A C 1
ATOM 8796 O O . PHE A 1 1094 ? -4.419 1.679 -21.099 1.00 91.38 1094 PHE A O 1
ATOM 8803 N N . GLN A 1 1095 ? -3.899 3.837 -20.822 1.00 91.44 1095 GLN A N 1
ATOM 8804 C CA . GLN A 1 1095 ? -5.010 4.148 -19.930 1.00 91.44 1095 GLN A CA 1
ATOM 8805 C C . GLN A 1 1095 ? -6.378 3.888 -20.579 1.00 91.44 1095 GLN A C 1
ATOM 8807 O O . GLN A 1 1095 ? -7.224 3.244 -19.968 1.00 91.44 1095 GLN A O 1
ATOM 8812 N N . ARG A 1 1096 ? -6.550 4.269 -21.855 1.00 89.62 1096 ARG A N 1
ATOM 8813 C CA . ARG A 1 1096 ? -7.775 4.022 -22.635 1.00 89.62 1096 ARG A CA 1
ATOM 8814 C C . ARG A 1 1096 ? -7.970 2.550 -22.976 1.00 89.62 1096 ARG A C 1
ATOM 8816 O O . ARG A 1 1096 ? -9.092 2.092 -23.164 1.00 89.62 1096 ARG A O 1
ATOM 8823 N N . PHE A 1 1097 ? -6.878 1.794 -23.076 1.00 87.88 1097 PHE A N 1
ATOM 8824 C CA . PHE A 1 1097 ? -6.963 0.343 -23.184 1.00 87.88 1097 PHE A CA 1
ATOM 8825 C C . PHE A 1 1097 ? -7.500 -0.265 -21.873 1.00 87.88 1097 PHE A C 1
ATOM 8827 O O . PHE A 1 1097 ? -8.405 -1.094 -21.919 1.00 87.88 1097 PHE A O 1
ATOM 8834 N N . MET A 1 1098 ? -6.995 0.178 -20.715 1.00 83.44 1098 MET A N 1
ATOM 8835 C CA . MET A 1 1098 ? -7.423 -0.319 -19.398 1.00 83.44 1098 MET A CA 1
ATOM 8836 C C . MET A 1 1098 ? -8.871 0.062 -19.046 1.00 83.44 1098 MET A C 1
ATOM 8838 O O . MET A 1 1098 ? -9.572 -0.747 -18.443 1.00 83.44 1098 MET A O 1
ATOM 8842 N N . THR A 1 1099 ? -9.341 1.248 -19.451 1.00 83.06 1099 THR A N 1
ATOM 8843 C CA . THR A 1 1099 ? -10.733 1.705 -19.254 1.00 83.06 1099 THR A CA 1
ATOM 8844 C C . THR A 1 1099 ? -11.697 1.279 -20.371 1.00 83.06 1099 THR A C 1
ATOM 8846 O O . THR A 1 1099 ? -12.900 1.504 -20.259 1.00 83.06 1099 THR A O 1
ATOM 8849 N N . GLY A 1 1100 ? -11.202 0.667 -21.454 1.00 83.44 1100 GLY A N 1
ATOM 8850 C CA . GLY A 1 1100 ? -12.013 0.249 -22.605 1.00 83.44 1100 GLY A CA 1
ATOM 8851 C C . GLY A 1 1100 ? -12.465 1.384 -23.540 1.00 83.44 1100 GLY A C 1
ATOM 8852 O O . GLY A 1 1100 ? -13.299 1.150 -24.412 1.00 83.44 1100 GLY A O 1
ATOM 8853 N N . THR A 1 1101 ? -11.918 2.595 -23.400 1.00 86.25 1101 THR A N 1
ATOM 8854 C CA . THR A 1 1101 ? -12.260 3.802 -24.185 1.00 86.25 1101 THR A CA 1
ATOM 8855 C C . THR A 1 1101 ? -11.386 4.000 -25.437 1.00 86.25 1101 THR A C 1
ATOM 8857 O O . THR A 1 1101 ? -11.337 5.085 -26.016 1.00 86.25 1101 THR A O 1
ATOM 8860 N N . LEU A 1 1102 ? -10.665 2.965 -25.877 1.00 87.00 1102 LEU A N 1
ATOM 8861 C CA . LEU A 1 1102 ? -9.764 3.029 -27.032 1.00 87.00 1102 LEU A CA 1
ATOM 8862 C C . LEU A 1 1102 ? -10.544 3.097 -28.364 1.00 87.00 1102 LEU A C 1
ATOM 8864 O O . LEU A 1 1102 ? -11.362 2.224 -28.656 1.00 87.00 1102 LEU A O 1
ATOM 8868 N N . HIS A 1 1103 ? -10.263 4.098 -29.205 1.00 85.12 1103 HIS A N 1
ATOM 8869 C CA . HIS A 1 1103 ? -10.947 4.304 -30.492 1.00 85.12 1103 HIS A CA 1
ATOM 8870 C C . HIS A 1 1103 ? -9.987 4.213 -31.687 1.00 85.12 1103 HIS A C 1
ATOM 8872 O O . HIS A 1 1103 ? -8.903 4.792 -31.665 1.00 85.12 1103 HIS A O 1
ATOM 8878 N N . SER A 1 1104 ? -10.380 3.504 -32.751 1.00 84.38 1104 SER A N 1
ATOM 8879 C CA . SER A 1 1104 ? -9.514 3.195 -33.905 1.00 84.38 1104 SER A CA 1
ATOM 8880 C C . SER A 1 1104 ? -9.320 4.339 -34.908 1.00 84.38 1104 SER A C 1
ATOM 8882 O O . SER A 1 1104 ? -8.532 4.199 -35.836 1.00 84.38 1104 SER A O 1
ATOM 8884 N N . ASN A 1 1105 ? -10.034 5.455 -34.748 1.00 84.50 1105 ASN A N 1
ATOM 8885 C CA . ASN A 1 1105 ? -9.907 6.669 -35.562 1.00 84.50 1105 ASN A CA 1
ATOM 8886 C C . ASN A 1 1105 ? -8.907 7.692 -34.982 1.00 84.50 1105 ASN A C 1
ATOM 8888 O O . ASN A 1 1105 ? -8.789 8.791 -35.518 1.00 84.50 1105 ASN A O 1
ATOM 8892 N N . GLU A 1 1106 ? -8.212 7.353 -33.892 1.00 86.94 1106 GLU A N 1
ATOM 8893 C CA . GLU A 1 1106 ? -7.199 8.192 -33.247 1.00 86.94 1106 GLU A CA 1
ATOM 8894 C C . GLU A 1 1106 ? -5.830 7.492 -33.214 1.00 86.94 1106 GLU A C 1
ATOM 8896 O O . GLU A 1 1106 ? -5.726 6.267 -33.099 1.00 86.94 1106 GLU A O 1
ATOM 8901 N N . THR A 1 1107 ? -4.748 8.274 -33.256 1.00 89.50 1107 THR A N 1
ATOM 8902 C CA . THR A 1 1107 ? -3.381 7.757 -33.105 1.00 89.50 1107 THR A CA 1
ATOM 8903 C C . THR A 1 1107 ? -3.140 7.347 -31.650 1.00 89.50 1107 THR A C 1
ATOM 8905 O O . THR A 1 1107 ? -2.843 8.183 -30.795 1.00 89.50 1107 THR A O 1
ATOM 8908 N N . ASN A 1 1108 ? -3.255 6.050 -31.355 1.00 91.69 1108 ASN A N 1
ATOM 8909 C CA . ASN A 1 1108 ? -3.100 5.501 -29.999 1.00 91.69 1108 ASN A CA 1
ATOM 8910 C C . ASN A 1 1108 ? -1.678 5.005 -29.671 1.00 91.69 1108 ASN A C 1
ATOM 8912 O O . ASN A 1 1108 ? -1.392 4.728 -28.508 1.00 91.69 1108 ASN A O 1
ATOM 8916 N N . PHE A 1 1109 ? -0.787 4.878 -30.660 1.00 93.12 1109 PHE A N 1
ATOM 8917 C CA . PHE A 1 1109 ? 0.568 4.331 -30.500 1.00 93.12 1109 PHE A CA 1
ATOM 8918 C C . PHE A 1 1109 ? 1.566 5.162 -31.311 1.00 93.12 1109 PHE A C 1
ATOM 8920 O O . PHE A 1 1109 ? 1.267 5.532 -32.445 1.00 93.12 1109 PHE A O 1
ATOM 8927 N N . ARG A 1 1110 ? 2.741 5.472 -30.749 1.00 93.00 1110 ARG A N 1
ATOM 8928 C CA . ARG A 1 1110 ? 3.789 6.264 -31.423 1.00 93.00 1110 ARG A CA 1
ATOM 8929 C C . ARG A 1 1110 ? 5.183 5.760 -31.052 1.00 93.00 1110 ARG A C 1
ATOM 8931 O O . ARG A 1 1110 ? 5.390 5.217 -29.966 1.00 93.00 1110 ARG A O 1
ATOM 8938 N N . ILE A 1 1111 ? 6.150 6.005 -31.935 1.00 91.56 1111 ILE A N 1
ATOM 8939 C CA . ILE A 1 1111 ? 7.582 5.842 -31.660 1.00 91.56 1111 ILE A CA 1
ATOM 8940 C C . ILE A 1 1111 ? 8.250 7.190 -31.919 1.00 91.56 1111 ILE A C 1
ATOM 8942 O O . ILE A 1 1111 ? 8.185 7.714 -33.027 1.00 91.56 1111 ILE A O 1
ATOM 8946 N N . LEU A 1 1112 ? 8.867 7.750 -30.884 1.00 92.56 1112 LEU A N 1
ATOM 8947 C CA . LEU A 1 1112 ? 9.539 9.046 -30.892 1.00 92.56 1112 LEU A CA 1
ATOM 8948 C C . LEU A 1 1112 ? 11.056 8.838 -30.807 1.00 92.56 1112 LEU A C 1
ATOM 8950 O O . LEU A 1 1112 ? 11.520 7.863 -30.209 1.00 92.56 1112 LEU A O 1
ATOM 8954 N N . ALA A 1 1113 ? 11.833 9.767 -31.357 1.00 91.25 1113 ALA A N 1
ATOM 8955 C CA . ALA A 1 1113 ? 13.287 9.785 -31.229 1.00 91.25 1113 ALA A CA 1
ATOM 8956 C C . ALA A 1 1113 ? 13.807 11.225 -31.108 1.00 91.25 1113 ALA A C 1
ATOM 8958 O O . ALA A 1 1113 ? 13.219 12.144 -31.675 1.00 91.25 1113 ALA A O 1
ATOM 8959 N N . GLY A 1 1114 ? 14.913 11.415 -30.389 1.00 88.81 1114 GLY A N 1
ATOM 8960 C CA . GLY A 1 1114 ? 15.567 12.716 -30.230 1.00 88.81 1114 GLY A CA 1
ATOM 8961 C C . GLY A 1 1114 ? 17.029 12.583 -29.809 1.00 88.81 1114 GLY A C 1
ATOM 8962 O O . GLY A 1 1114 ? 17.438 11.549 -29.275 1.00 88.81 1114 GLY A O 1
ATOM 8963 N N . PHE A 1 1115 ? 17.832 13.617 -30.059 1.00 93.31 1115 PHE A N 1
ATOM 8964 C CA . PHE A 1 1115 ? 19.256 13.615 -29.719 1.00 93.31 1115 PHE A CA 1
ATOM 8965 C C . PHE A 1 1115 ? 19.481 14.004 -28.258 1.00 93.31 1115 PHE A C 1
ATOM 8967 O O . PHE A 1 1115 ? 18.963 15.016 -27.782 1.00 93.31 1115 PHE A O 1
ATOM 8974 N N . VAL A 1 1116 ? 20.283 13.211 -27.546 1.00 91.88 1116 VAL A N 1
ATOM 8975 C CA . VAL A 1 1116 ? 20.504 13.394 -26.102 1.00 91.88 1116 VAL A CA 1
ATOM 8976 C C . VAL A 1 1116 ? 21.138 14.755 -25.800 1.00 91.88 1116 VAL A C 1
ATOM 8978 O O . VAL A 1 1116 ? 20.667 15.457 -24.910 1.00 91.88 1116 VAL A O 1
ATOM 8981 N N . ASP A 1 1117 ? 22.136 15.174 -26.582 1.00 88.88 1117 ASP A N 1
ATOM 8982 C CA . ASP A 1 1117 ? 22.868 16.437 -26.393 1.00 88.88 1117 ASP A CA 1
ATOM 8983 C C . ASP A 1 1117 ? 22.086 17.705 -26.800 1.00 88.88 1117 ASP A C 1
ATOM 8985 O O . ASP A 1 1117 ? 22.563 18.820 -26.581 1.00 88.88 1117 ASP A O 1
ATOM 8989 N N . GLU A 1 1118 ? 20.907 17.554 -27.408 1.00 90.56 1118 GLU A N 1
ATOM 8990 C CA . GLU A 1 1118 ? 19.925 18.635 -27.574 1.00 90.56 1118 GLU A CA 1
ATOM 8991 C C . GLU A 1 1118 ? 18.959 18.650 -26.387 1.00 90.56 1118 GLU A C 1
ATOM 8993 O O . GLU A 1 1118 ? 18.778 19.690 -25.760 1.00 90.56 1118 GLU A O 1
ATOM 8998 N N . LEU A 1 1119 ? 18.406 17.486 -26.031 1.00 90.19 1119 LEU A N 1
ATOM 8999 C CA . LEU A 1 1119 ? 17.406 17.334 -24.970 1.00 90.19 1119 LEU A CA 1
ATOM 9000 C C . LEU A 1 1119 ? 17.911 17.704 -23.566 1.00 90.19 1119 LEU A C 1
ATOM 9002 O O . LEU A 1 1119 ? 17.129 18.197 -22.757 1.00 90.19 1119 LEU A O 1
ATOM 9006 N N . VAL A 1 1120 ? 19.194 17.480 -23.252 1.00 91.75 1120 VAL A N 1
ATOM 9007 C CA . VAL A 1 1120 ? 19.767 17.855 -21.941 1.00 91.75 1120 VAL A CA 1
ATOM 9008 C C . VAL A 1 1120 ? 20.434 19.232 -21.926 1.00 91.75 1120 VAL A C 1
ATOM 9010 O O . VAL A 1 1120 ? 20.926 19.641 -20.873 1.00 91.75 1120 VAL A O 1
ATOM 9013 N N . ARG A 1 1121 ? 20.480 19.959 -23.048 1.00 89.12 1121 ARG A N 1
ATOM 9014 C CA . ARG A 1 1121 ? 21.351 21.135 -23.192 1.00 89.12 1121 ARG A CA 1
ATOM 9015 C C . ARG A 1 1121 ? 20.946 22.282 -22.263 1.00 89.12 1121 ARG A C 1
ATOM 9017 O O . ARG A 1 1121 ? 19.827 22.782 -22.328 1.00 89.12 1121 ARG A O 1
ATOM 9024 N N . GLY A 1 1122 ? 21.866 22.716 -21.403 1.00 82.75 1122 GLY A N 1
ATOM 9025 C CA . GLY A 1 1122 ? 21.619 23.766 -20.407 1.00 82.75 1122 GLY A CA 1
ATOM 9026 C C . GLY A 1 1122 ? 20.728 23.344 -19.228 1.00 82.75 1122 GLY A C 1
ATOM 9027 O O . GLY A 1 1122 ? 20.373 24.187 -18.406 1.00 82.75 1122 GLY A O 1
ATOM 9028 N N . THR A 1 1123 ? 20.375 22.059 -19.118 1.00 90.38 1123 THR A N 1
ATOM 9029 C CA . THR A 1 1123 ? 19.568 21.508 -18.013 1.00 90.38 1123 THR A CA 1
ATOM 9030 C C . THR A 1 1123 ? 20.436 21.093 -16.819 1.00 90.38 1123 THR A C 1
ATOM 9032 O O . THR A 1 1123 ? 21.667 21.020 -16.906 1.00 90.38 1123 THR A O 1
ATOM 9035 N N . LYS A 1 1124 ? 19.817 20.696 -15.696 1.00 88.56 1124 LYS A N 1
ATOM 9036 C CA . LYS A 1 1124 ? 20.542 19.981 -14.632 1.00 88.56 1124 LYS A CA 1
ATOM 9037 C C . LYS A 1 1124 ? 21.198 18.688 -15.129 1.00 88.56 1124 LYS A C 1
ATOM 9039 O O . LYS A 1 1124 ? 22.275 18.356 -14.636 1.00 88.56 1124 LYS A O 1
ATOM 9044 N N . CYS A 1 1125 ? 20.633 17.992 -16.114 1.00 90.62 1125 CYS A N 1
ATOM 9045 C CA . CYS A 1 1125 ? 21.166 16.720 -16.609 1.00 90.62 1125 CYS A CA 1
ATOM 9046 C C . CYS A 1 1125 ? 22.462 16.859 -17.426 1.00 90.62 1125 CYS A C 1
ATOM 9048 O O . CYS A 1 1125 ? 23.228 15.897 -17.482 1.00 90.62 1125 CYS A O 1
ATOM 9050 N N . ASP A 1 1126 ? 22.726 18.041 -17.997 1.00 87.12 1126 ASP A N 1
ATOM 9051 C CA . ASP A 1 1126 ? 23.857 18.312 -18.896 1.00 87.12 1126 ASP A CA 1
ATOM 9052 C C . ASP A 1 1126 ? 25.213 17.878 -18.304 1.00 87.12 1126 ASP A C 1
ATOM 9054 O O . ASP A 1 1126 ? 25.532 18.204 -17.149 1.00 87.12 1126 ASP A O 1
ATOM 9058 N N . SER A 1 1127 ? 26.005 17.141 -19.088 1.00 70.88 1127 SER A N 1
ATOM 9059 C CA . SER A 1 1127 ? 27.357 16.701 -18.729 1.00 70.88 1127 SER A CA 1
ATOM 9060 C C . SER A 1 1127 ? 28.446 17.723 -19.090 1.00 70.88 1127 SER A C 1
ATOM 9062 O O . SER A 1 1127 ? 29.566 17.600 -18.590 1.00 70.88 1127 SER A O 1
ATOM 9064 N N . VAL A 1 1128 ? 28.133 18.767 -19.872 1.00 67.75 1128 VAL A N 1
ATOM 9065 C CA . VAL A 1 1128 ? 29.097 19.780 -20.336 1.00 67.75 1128 VAL A CA 1
ATOM 9066 C C . VAL A 1 1128 ? 28.793 21.160 -19.744 1.00 67.75 1128 VAL A C 1
ATOM 9068 O O . VAL A 1 1128 ? 27.711 21.717 -19.894 1.00 67.75 1128 VAL A O 1
ATOM 9071 N N . THR A 1 1129 ? 29.785 21.779 -19.099 1.00 52.50 1129 THR A N 1
ATOM 9072 C CA . THR A 1 1129 ? 29.688 23.177 -18.649 1.00 52.50 1129 THR A CA 1
ATOM 9073 C C . THR A 1 1129 ? 30.137 24.134 -19.752 1.00 52.50 1129 THR A C 1
ATOM 9075 O O . THR A 1 1129 ? 31.335 24.377 -19.918 1.00 52.50 1129 THR A O 1
ATOM 9078 N N . HIS A 1 1130 ? 29.191 24.708 -20.495 1.00 44.28 1130 HIS A N 1
ATOM 9079 C CA . HIS A 1 1130 ? 29.489 25.788 -21.438 1.00 44.28 1130 HIS A CA 1
ATOM 9080 C C . HIS A 1 1130 ? 29.935 27.066 -20.703 1.00 44.28 1130 HIS A C 1
ATOM 9082 O O . HIS A 1 1130 ? 29.268 27.531 -19.779 1.00 44.28 1130 HIS A O 1
ATOM 9088 N N . ALA A 1 1131 ? 31.058 27.653 -21.127 1.00 38.22 1131 ALA A N 1
ATOM 9089 C CA . ALA A 1 1131 ? 31.503 28.959 -20.644 1.00 38.22 1131 ALA A CA 1
ATOM 9090 C C . ALA A 1 1131 ? 30.590 30.081 -21.174 1.00 38.22 1131 ALA A C 1
ATOM 9092 O O . ALA A 1 1131 ? 30.055 29.981 -22.278 1.00 38.22 1131 ALA A O 1
ATOM 9093 N N . HIS A 1 1132 ? 30.419 31.156 -20.398 1.00 41.50 1132 HIS A N 1
ATOM 9094 C CA . HIS A 1 1132 ? 29.486 32.239 -20.723 1.00 41.50 1132 HIS A CA 1
ATOM 9095 C C . HIS A 1 1132 ? 29.859 32.988 -22.017 1.00 41.50 1132 HIS A C 1
ATOM 9097 O O . HIS A 1 1132 ? 30.723 33.863 -22.019 1.00 41.50 1132 HIS A O 1
ATOM 9103 N N . GLY A 1 1133 ? 29.137 32.687 -23.095 1.00 39.28 1133 GLY A N 1
ATOM 9104 C CA . GLY A 1 1133 ? 29.068 33.469 -24.328 1.00 39.28 1133 GLY A CA 1
ATOM 9105 C C . GLY A 1 1133 ? 27.611 33.584 -24.799 1.00 39.28 1133 GLY A C 1
ATOM 9106 O O . GLY A 1 1133 ? 26.781 32.762 -24.399 1.00 39.28 1133 GLY A O 1
ATOM 9107 N N . PRO A 1 1134 ? 27.258 34.599 -25.607 1.00 37.94 1134 PRO A N 1
ATOM 9108 C CA . PRO A 1 1134 ? 25.895 34.764 -26.103 1.00 37.94 1134 PRO A CA 1
ATOM 9109 C C . PRO A 1 1134 ? 25.515 33.617 -27.050 1.00 37.94 1134 PRO A C 1
ATOM 9111 O O . PRO A 1 1134 ? 26.245 33.303 -27.991 1.00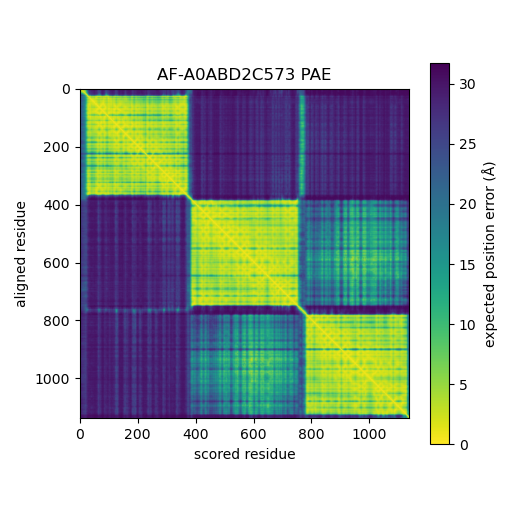 37.94 1134 PRO A O 1
ATOM 9114 N N . VAL A 1 1135 ? 24.356 33.002 -26.807 1.00 37.75 1135 VAL A N 1
ATOM 9115 C CA . VAL A 1 1135 ? 23.834 31.910 -27.638 1.00 37.75 1135 VAL A CA 1
ATOM 9116 C C . VAL A 1 1135 ? 23.384 32.468 -28.986 1.00 37.75 1135 VAL A C 1
ATOM 9118 O O . VAL A 1 1135 ? 22.484 33.303 -29.050 1.00 37.75 1135 VAL A O 1
ATOM 9121 N N . THR A 1 1136 ? 23.991 31.979 -30.064 1.00 35.66 1136 THR A N 1
ATOM 9122 C CA . THR A 1 1136 ? 23.498 32.171 -31.432 1.00 35.66 1136 THR A CA 1
ATOM 9123 C C . THR A 1 1136 ? 22.790 30.900 -31.883 1.00 35.66 1136 THR A C 1
ATOM 9125 O O . THR A 1 1136 ? 23.328 29.800 -31.762 1.00 35.66 1136 THR A O 1
ATOM 9128 N N . PHE A 1 1137 ? 21.566 31.046 -32.384 1.00 33.59 1137 PHE A N 1
ATOM 9129 C CA . PHE A 1 1137 ? 20.851 29.952 -33.031 1.00 33.59 1137 PHE A CA 1
ATOM 9130 C C . PHE A 1 1137 ? 21.367 29.799 -34.470 1.00 33.59 1137 PHE A C 1
ATOM 9132 O O . PHE A 1 1137 ? 21.460 30.807 -35.178 1.00 33.59 1137 PHE A O 1
ATOM 9139 N N . PRO A 1 1138 ? 21.682 28.576 -34.933 1.00 32.16 1138 PRO A N 1
ATOM 9140 C CA . PRO A 1 1138 ? 21.713 28.277 -36.359 1.00 32.16 1138 PRO A CA 1
ATOM 9141 C C . PRO A 1 1138 ? 20.345 28.567 -36.995 1.00 32.16 1138 PRO A C 1
ATOM 9143 O O . PRO A 1 1138 ? 19.320 28.518 -36.311 1.00 32.16 1138 PRO A O 1
ATOM 9146 N N . THR A 1 1139 ? 20.349 28.856 -38.296 1.00 33.97 1139 THR A N 1
ATOM 9147 C CA . THR A 1 1139 ? 19.141 28.978 -39.137 1.00 33.97 1139 THR A CA 1
ATOM 9148 C C . THR A 1 1139 ? 18.977 27.743 -40.010 1.00 33.97 1139 THR A C 1
ATOM 9150 O O . THR A 1 1139 ? 20.009 27.073 -40.249 1.00 33.97 1139 THR A O 1
#

Sequence (1139 aa):
MLFKFTVALSIFIVFATANDVEQYDNHNVQWVGGSFEWPCTTTKSMFKNSGRYISKNVIATRAAIFMDDAYLALPRYKPGVPATLARVSLNDRNCQANLYAFPCWSVQEEGSLKSLQNVVDLFLDPQDILWVLDTGVIHTLEESVRISPPKVVAFNVKTGKLVKTIELDGLTTSSSRLQYVVADYSPDGRVLIYVSDAATRAILVYDVTSGRGYRFVLPKTVTTGSARRDVLYLALIRHSDGSTCLLFTYLSGSRMFSIKTEYLRNGSANDKIQDLGLKPKRLVILGTDNGNALFFRYEGEPIVQRWDTTTAFQPENFQKVYSSTACSLATQVIPDYKRGSMRVLESNFPDYIQGTVGCGADQALNIMFLFPLILLAGSFDFNVDAESLETLMQWSFIDFVLPYDPDFRGRYRPENIVPTGIEVSWKRIFISFPRLRQGVPATLTYIPRNVPLGSSPKLQPYPSWEWHSAGKGEFNCSQLISVYRTRLDRCNRLWVADSGVMTSIDDFRPVCPPKLLVFDLHTDTLVRQYTFPREVLRTNTLLTNLIIDDSRSTSCDDVFVYISDTAGPGLQVFDGANNTSWRVLHASMFPNPDYTIYQIGDETFELPDGIVGLAFSPRLGMVYYQPLATDRLFGVPTSALQAGPLPFGQQLPVTLIGRKSSQGLPLAVNPLDDSIFFSPLTETAIANWQPQTNNQRIVAYNPEKLQFTAELRWTERDYGRIWVLSTRFHKFFNRRASSQEINIRIMRIVPENNLSKNIPLYQYIDPHFSHILYNNTVERQGSIVFVTIPRFIKGIPATFGYVTDDVTPEGNPIIAPYPSWEWNKEGDCNVITSVFRVAIDKCNRLWVLDTGKVGDRQICRPQLHVFSLINNRLIHQYKFPRDQFKDTSLFVTPVVDIRDTNDKCRNTFVYIADVTGFGLLVYDYRYNRSWRIENKLFYPYPSYGTFNINGDTFDLMDGIFALALGPIRSDGDRILYFHSLASKVESWVATSTIRNYSIFVHDSEATPRSFKPFALERQSQSAAEAMNEDGILFFGLLSEISLACWNSKKYPEYGNKNIENILFDRENLQFPSGMKLKYSKKNREEIWILTSSFQRFMTGTLHSNETNFRILAGFVDELVRGTKCDSVTHAHGPVTFPT